Protein AF-A0A5N5FNL1-F1 (afdb_monomer_lite)

Secondary structure (DSSP, 8-state):
--------------------------------------------SSSHHHHTTTTTSS--PPPPPPP---PPP-------S--TTTT-EEEEEEEETTEEEEEESS-PPPTTEEEEETT-SS--EEEEEEEEETTEEEEEESS--TT--TT-EEEEEEEE-EEE-SGGGTT-EE-TTS-B-SSS-----S-EEES--PPPPTTTB-----EE--S-HHHHHHSPEETT-EEEEEE-TTSSHHHHHHHHHHHHHHHT---EEEEEES--HHHHHHHHHHHHHTTSS--GGGGGG--EEEEEE-TTS-HHHHTTHHHHHHHHHHHHHHTS--EEEEEEETHHHHHHHHHHHHHHTTPPP-GGG--TTHHHHHHHHHTTSS-BTTBEEEEEEEE--GGG-TTSHHHHHHHHH-SEEEEE-HHHHHTT-SS-B-TTT-EETT-SHHHHHHHHHHHHHHHHHHHHHHHHHHHHHHHH-STTS-HHHHHHHHHHHHHHHHT----GGGHHHH-SPP----HHHHHHHHHHHHTTTTTTS-GGGGSS-SSHHHHHHHHHHHHHH--PPPP----------------S--SSTTSS-STT---EEEEEEEEEEEETTEEEEEEE-TT-HHHHTT--STT-EEEEE-TT-S--EEEE--S-HHHHHHH-EEEEEEEP-TTSHHHHHTT--TT-EEEEPPPBS----GGGS-STTT--EEEEEEEGGGHHHHHHHHHTT-SGGGSSEEEEEEEESSGGG-TTGGGHHHHHHTTEEEEEEESS--TT--SEES-HHHHHHHH---S-STTEEEEEES-HHHHHHHHHHHHHTT--GGGEEE--

Organism: NCBI:txid2448454

Foldseek 3Di:
DDDDDDDDDDDDDDDDDDDDDDDDDDDDDYDDDDDDDDDDDDDPPPPPVVVVVVPPVPDDDDDDDDDDDDDDDDDDADDPPDLFAAFFKWWFADDDWQKTKTATPDGQGDALFWKFFPPDPDGKIWGFHAADDPRITITGIFFGCPPPDTGTIIGGNSHHLKADADLLLFLFEAFLSHATPPPPDGSDDPDIDHLADFFDDPQFFDPDWAFDAQLALLCLQQWTFTQLAEEEEEDDPPLCPLVSVVLSLVRCCVPFVAAEEEQAQAAAPVVVVVSSVLCPVLVLADDDPCRSVHRYGYYYDYNVTALRRSLRSLSVSLVNQVCCCPPVLERYEYEAVAQVSNQVSQLVVQVSVVADADPPSGHPCLLVSSCRSLSNRHDTPRYHYYYYHYYDDPVVDCPPPNNVSVVVRGQWYWYADPVQVVVVAPSRTDSQPTYGVCLDCVRVNDLSNVLSVLLNVLLVLLVVCVVVCVPPNDVPDDPVSNLSNLLNLLSSQLSGEAGCSCCVVPVDHGGREDSVQSSVQSVCSSVCVCVVAHSVLNHHDHGDVSSVVSSVVVCVVDPDDDDDDDDDDDDDDDDDDDDDDDDRPDPPDDVPFPWDKWFWQDWADQFVQKIKTKTAQPVPLVQLQLQDAQFWWWWKAAPPDDDTDIWTFLAASVCSNVGVMTITIQGQDPPDRSVVSNVDGGGGIMIITRIDDPQWPLVLLPDQVLQLAEEEEEEQRQCSSVNNVLNNCSPLVVHNYAEYEYEDQEPRRDGPPVCPVVSVVSNYHYAYEHAHYDPPDPGHYRDSLVSCVVVPPDPDQDSHAYEYTYDPVSLVSNLVVSVVVPHDPSRYIYHD

Sequence (832 aa):
MASRRLLSSLARSSVRRAPSKSPISSPNPRVASPSPSSRSASPYGYLLNRVAQYATAAAAEPQTVSASPKSKDSGKGKITDEFTGKGSIGQVCQVIGAVVDVRFEEGLPPILTALEVLDNSIRLVLEVAQHLGESMVRTIAMDGTEGLVRGQRVLNTGSPITVPVGRATLGRIMNVIGEPIDHRGDISTDHFLPIHREAPAFVEQATEQQILVTGIKVVDLLAPYQRGGKIGLFGGAGVGKTVLIMELINNVAKAHGGFSVFAGVGERTREGNDLYREMIESGVIKLGEKQADSKCALVYGQMNEPPGARARVGLTGLTVAEHFRDAEGQDVLLFIDNIFRFTQANSEVSALLGRIPSAVGYQPTLATDLGGLQERITTTKKGSITSVQAIYVPADDLTDPAPATTFAHLDATTVLSRQISELGIYPAVDPLDSTSRMLSPHILGEEHYNTARGVQKVLQNYKNLQDIIAILGMDELSEDDKLTVARARKIQRFLSQPFHVAEVFTGAPGKYVELKESITSFQGVLDGKYDDLPEQSFYMVGGIEEVIAKAEKISKDSPLHPMSILRRLNPHHLKLRRHRFASVAAAVRQDTALWTPAPLSEIEPAAESLFHVRVDLSDAPDLASSHTRAGQYLQLRVPDESKPSFLAIASPPSLADAKGVFEFLVKSVAGSTAELLCRLKRGDVVELSQVMGKGFDIDRIEPPENHPAVLIFATGSGISPIRSLIESGFSADKRSAVKLFYGARNLDRMAYQDRFKDWESSGVEIVPVLSQPHGGWTGQSGYVQAAFSRAKQIYNPLSTAAVLCGQKQMTEEVTSILVADGVSTENILKNF

pLDDT: mean 81.95, std 21.39, range [24.42, 97.81]

InterPro domains:
  IPR000194 ATPase, F1/V1/A1 complex, alpha/beta subunit, nucleotide-binding domain [PF00006] (215-436)
  IPR001433 Oxidoreductase FAD/NAD(P)-binding [PF00175] (714-814)
  IPR003593 AAA+ ATPase domain [SM00382] (227-499)
  IPR004100 ATPase, F1/V1/A1 complex, alpha/beta subunit, N-terminal domain [PF02874] (92-158)
  IPR005722 ATP synthase, F1 complex, beta subunit [MF_01347] (87-554)
  IPR005722 ATP synthase, F1 complex, beta subunit [TIGR01039] (89-553)
  IPR017927 FAD-binding domain, ferredoxin reductase-type [PS51384] (593-698)
  IPR017938 Riboflavin synthase-like beta-barrel [SSF63380] (592-696)
  IPR020003 ATPase, alpha/beta subunit, nucleotide-binding domain, active site [PS00152] (427-436)
  IPR020971 ATP synthase, F1 beta subunit [PF11421] (1-50)
  IPR024034 ATPase, F1/V1 complex, beta/alpha subunit, C-terminal [G3DSA:1.10.1140.10] (439-559)
  IPR027417 P-loop containing nucleoside triphosphate hydrolase [G3DSA:3.40.50.300] (161-438)
  IPR027417 P-loop containing nucleoside triphosphate hydrolase [SSF52540] (162-442)
  IPR036121 ATPase, F1/V1/A1 complex, alpha/beta subunit, N-terminal domain superfamily [SSF50615] (86-160)
  IPR039261 Ferredoxin-NADP reductase (FNR), nucleotide-binding domain [G3DSA:3.40.50.80] (705-832)
  IPR039261 Ferredoxin-NADP reductase (FNR), nucleotide-binding domain [SSF52343] (704-829)
  IPR042079 ATP synthase, F1 beta subunit superfamily [G3DSA:1.10.10.910] (1-54)
  IPR050053 ATPase alpha/beta chains [PTHR15184] (72-555)
  IPR055190 ATP synthase A/B type, C-terminal domain [PF22919] (444-517)

Radius of gyration: 35.22 Å; chains: 1; bounding box: 89×106×109 Å

Structure (mmCIF, N/CA/C/O backbone):
data_AF-A0A5N5FNL1-F1
#
_entry.id   AF-A0A5N5FNL1-F1
#
loop_
_atom_site.group_PDB
_atom_site.id
_atom_site.type_symbol
_atom_site.label_atom_id
_atom_site.label_alt_id
_atom_site.label_comp_id
_atom_site.label_asym_id
_atom_site.label_entity_id
_atom_site.label_seq_id
_atom_site.pdbx_PDB_ins_code
_atom_site.Cartn_x
_atom_site.Cartn_y
_atom_site.Cartn_z
_atom_site.occupancy
_atom_site.B_iso_or_equiv
_atom_site.auth_seq_id
_atom_site.auth_comp_id
_atom_site.auth_asym_id
_atom_site.auth_atom_id
_atom_site.pdbx_PDB_model_num
ATOM 1 N N . MET A 1 1 ? 57.222 23.344 -13.240 1.00 31.81 1 MET A N 1
ATOM 2 C CA . MET A 1 1 ? 58.010 23.467 -11.991 1.00 31.81 1 MET A CA 1
ATOM 3 C C . MET A 1 1 ? 57.072 23.832 -10.845 1.00 31.81 1 MET A C 1
ATOM 5 O O . MET A 1 1 ? 56.103 24.518 -11.114 1.00 31.81 1 MET A O 1
ATOM 9 N N . ALA A 1 2 ? 57.377 23.338 -9.639 1.00 29.66 2 ALA A N 1
ATOM 10 C CA . ALA A 1 2 ? 57.058 23.825 -8.282 1.00 29.66 2 ALA A CA 1
ATOM 11 C C . ALA A 1 2 ? 55.826 24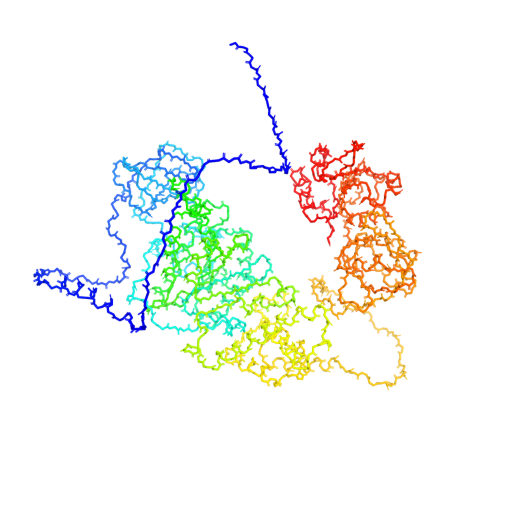.722 -7.950 1.00 29.66 2 ALA A C 1
ATOM 13 O O . ALA A 1 2 ? 55.565 25.727 -8.597 1.00 29.66 2 ALA A O 1
ATOM 14 N N . SER A 1 3 ? 55.258 24.436 -6.761 1.00 30.41 3 SER A N 1
ATOM 15 C CA . SER A 1 3 ? 54.490 25.332 -5.854 1.00 30.41 3 SER A CA 1
ATOM 16 C C . SER A 1 3 ? 53.026 25.636 -6.233 1.00 30.41 3 SER A C 1
ATOM 18 O O . SER A 1 3 ? 52.771 26.314 -7.214 1.00 30.41 3 SER A O 1
ATOM 20 N N . ARG A 1 4 ? 51.972 25.137 -5.555 1.00 32.16 4 ARG A N 1
ATOM 21 C CA . ARG A 1 4 ? 51.576 25.162 -4.113 1.00 32.16 4 ARG A CA 1
ATOM 22 C C . ARG A 1 4 ? 51.498 26.562 -3.468 1.00 32.16 4 ARG A C 1
ATOM 24 O O . ARG A 1 4 ? 52.496 27.018 -2.919 1.00 32.16 4 ARG A O 1
ATOM 31 N N . ARG A 1 5 ? 50.281 27.121 -3.359 1.00 31.22 5 ARG A N 1
ATOM 32 C CA . ARG A 1 5 ? 49.487 27.370 -2.115 1.00 31.22 5 ARG A CA 1
ATOM 33 C C . ARG A 1 5 ? 48.176 28.105 -2.504 1.00 31.22 5 ARG A C 1
ATOM 35 O O . ARG A 1 5 ? 48.237 28.909 -3.419 1.00 31.22 5 ARG A O 1
ATOM 42 N N . LEU A 1 6 ? 46.950 27.792 -2.052 1.00 30.23 6 LEU A N 1
ATOM 43 C CA . LEU A 1 6 ? 46.326 27.464 -0.744 1.00 30.23 6 LEU A CA 1
ATOM 44 C C . LEU A 1 6 ? 45.852 28.680 0.086 1.00 30.23 6 LEU A C 1
ATOM 46 O O . LEU A 1 6 ? 46.656 29.559 0.372 1.00 30.23 6 LEU A O 1
ATOM 50 N N . LEU A 1 7 ? 44.603 28.559 0.585 1.00 27.98 7 LEU A N 1
ATOM 51 C CA . LEU A 1 7 ? 43.940 29.265 1.711 1.00 27.98 7 LEU A CA 1
ATOM 52 C C . LEU A 1 7 ? 43.372 30.688 1.464 1.00 27.98 7 LEU A C 1
ATOM 54 O O . LEU A 1 7 ? 43.916 31.424 0.655 1.00 27.98 7 LEU A O 1
ATOM 58 N N . SER A 1 8 ? 42.342 31.180 2.183 1.00 27.30 8 SER A N 1
ATOM 59 C CA . SER A 1 8 ? 41.118 30.564 2.767 1.00 27.30 8 SER A CA 1
ATOM 60 C C . SER A 1 8 ? 40.206 31.633 3.425 1.00 27.30 8 SER A C 1
ATOM 62 O O . SER A 1 8 ? 40.686 32.673 3.853 1.00 27.30 8 SER A O 1
ATOM 64 N N . SER A 1 9 ? 38.930 31.272 3.649 1.00 27.02 9 SER A N 1
ATOM 65 C CA . SER A 1 9 ? 38.147 31.499 4.895 1.00 27.02 9 SER A CA 1
ATOM 66 C C . SER A 1 9 ? 37.687 32.898 5.382 1.00 27.02 9 SER A C 1
ATOM 68 O O . SER A 1 9 ? 38.501 33.763 5.675 1.00 27.02 9 SER A O 1
ATOM 70 N N . LEU A 1 10 ? 36.385 32.939 5.737 1.00 26.50 10 LEU A N 1
ATOM 71 C CA . LEU A 1 10 ? 35.721 33.681 6.842 1.00 26.50 10 LEU A CA 1
ATOM 72 C C . LEU A 1 10 ? 35.588 35.222 6.708 1.00 26.50 10 LEU A C 1
ATOM 74 O O . LEU A 1 10 ? 36.573 35.943 6.694 1.00 26.50 10 LEU A O 1
ATOM 78 N N . ALA A 1 11 ? 34.394 35.804 6.517 1.00 26.52 11 ALA A N 1
ATOM 79 C CA . ALA A 1 11 ? 33.174 35.842 7.357 1.00 26.52 11 ALA A CA 1
ATOM 80 C C . ALA A 1 11 ? 33.164 36.948 8.433 1.00 26.52 11 ALA A C 1
ATOM 82 O O . ALA A 1 11 ? 34.062 37.001 9.270 1.00 26.52 11 ALA A O 1
ATOM 83 N N . ARG A 1 12 ? 32.066 37.727 8.491 1.00 25.58 12 ARG A N 1
ATOM 84 C CA . ARG A 1 12 ? 31.380 38.123 9.742 1.00 25.58 12 ARG A CA 1
ATOM 85 C C . ARG A 1 12 ? 30.027 38.800 9.505 1.00 25.58 12 ARG A C 1
ATOM 87 O O . ARG A 1 12 ? 29.862 39.635 8.625 1.00 25.58 12 ARG A O 1
ATOM 94 N N . SER A 1 13 ? 29.081 38.431 10.356 1.00 28.72 13 SER A N 1
ATOM 95 C CA . SER A 1 13 ? 27.809 39.104 10.614 1.00 28.72 13 SER A CA 1
ATOM 96 C C . SER A 1 13 ? 27.992 40.350 11.500 1.00 28.72 13 SER A C 1
ATOM 98 O O . SER A 1 13 ? 29.008 40.462 12.184 1.00 28.72 13 SER A O 1
ATOM 100 N N . SER A 1 14 ? 26.972 41.228 11.563 1.00 28.53 14 SER A N 1
ATOM 101 C CA . SER A 1 14 ? 26.251 41.630 12.805 1.00 28.53 14 SER A CA 1
ATOM 102 C C . SER A 1 14 ? 25.811 43.118 12.932 1.00 28.53 14 SER A C 1
ATOM 104 O O . SER A 1 14 ? 26.607 44.038 12.840 1.00 28.53 14 SER A O 1
ATOM 106 N N . VAL A 1 15 ? 24.512 43.295 13.246 1.00 29.36 15 VAL A N 1
ATOM 107 C CA . VAL A 1 15 ? 23.925 44.156 14.317 1.00 29.36 15 VAL A CA 1
ATOM 108 C C . VAL A 1 15 ? 23.889 45.716 14.231 1.00 29.36 15 VAL A C 1
ATOM 110 O O . VAL A 1 15 ? 24.848 46.404 14.539 1.00 29.36 15 VAL A O 1
ATOM 113 N N . ARG A 1 16 ? 22.646 46.218 14.028 1.00 27.47 16 ARG A N 1
ATOM 114 C CA . ARG A 1 16 ? 21.877 47.350 14.655 1.00 27.47 16 ARG A CA 1
ATOM 115 C C . ARG A 1 16 ? 22.408 48.809 14.788 1.00 27.47 16 ARG A C 1
ATOM 117 O O . ARG A 1 16 ? 23.444 49.055 15.384 1.00 27.47 16 ARG A O 1
ATOM 124 N N . ARG A 1 17 ? 21.444 49.744 14.565 1.00 25.88 17 ARG A N 1
ATOM 125 C CA . ARG A 1 17 ? 21.394 51.210 14.886 1.00 25.88 17 ARG A CA 1
ATOM 126 C C . ARG A 1 17 ? 22.369 52.071 14.041 1.00 25.88 17 ARG A C 1
ATOM 128 O O . ARG A 1 17 ? 23.406 51.573 13.649 1.00 25.88 17 ARG A O 1
ATOM 135 N N . ALA A 1 18 ? 22.112 53.337 13.674 1.00 28.27 18 ALA A N 1
ATOM 136 C CA . ALA A 1 18 ? 21.083 54.338 14.032 1.00 28.27 18 ALA A CA 1
ATOM 137 C C . ALA A 1 18 ? 20.765 55.278 12.808 1.00 28.27 18 ALA A C 1
ATOM 139 O O . ALA A 1 18 ? 21.264 54.995 11.722 1.00 28.27 18 ALA A O 1
ATOM 140 N N . PRO A 1 19 ? 19.943 56.354 12.920 1.00 50.09 19 PRO A N 1
ATOM 141 C CA . PRO A 1 19 ? 19.452 57.144 11.770 1.00 50.09 19 PRO A CA 1
ATOM 142 C C . PRO A 1 19 ? 20.104 58.535 11.584 1.00 50.09 19 PRO A C 1
ATOM 144 O O . PRO A 1 19 ? 20.555 59.134 12.558 1.00 50.09 19 PRO A O 1
ATOM 147 N N . SER A 1 20 ? 19.990 59.131 10.385 1.00 24.42 20 SER A N 1
ATOM 148 C CA . SER A 1 20 ? 19.970 60.601 10.202 1.00 24.42 20 SER A CA 1
ATOM 149 C C . SER A 1 20 ? 19.385 61.065 8.850 1.00 24.42 20 SER A C 1
ATOM 151 O O . SER A 1 20 ? 19.406 60.353 7.850 1.00 24.42 20 SER A O 1
ATOM 153 N N . LYS A 1 21 ? 18.826 62.285 8.857 1.00 26.80 21 LYS A N 1
ATOM 154 C CA . LYS A 1 21 ? 18.366 63.100 7.706 1.00 26.80 21 LYS A CA 1
ATOM 155 C C . LYS A 1 21 ? 19.374 64.274 7.538 1.00 26.80 21 LYS A C 1
ATOM 157 O O . LYS A 1 21 ? 20.243 64.394 8.396 1.00 26.80 21 LYS A O 1
ATOM 162 N N . SER A 1 22 ? 19.376 65.225 6.593 1.00 28.95 22 SER A N 1
ATOM 163 C CA . SER A 1 22 ? 18.557 65.729 5.448 1.00 28.95 22 SER A CA 1
ATOM 164 C C . SER A 1 22 ? 19.382 66.907 4.825 1.00 28.95 22 SER A C 1
ATOM 166 O O . SER A 1 22 ? 20.493 67.118 5.316 1.00 28.95 22 SER A O 1
ATOM 168 N N . PRO A 1 23 ? 18.894 67.802 3.925 1.00 52.53 23 PRO A N 1
ATOM 169 C CA . PRO A 1 23 ? 17.819 67.781 2.903 1.00 52.53 23 PRO A CA 1
ATOM 170 C C . PRO A 1 23 ? 18.332 68.215 1.492 1.00 52.53 23 PRO A C 1
ATOM 172 O O . PRO A 1 23 ? 19.515 68.496 1.332 1.00 52.53 23 PRO A O 1
ATOM 175 N N . ILE A 1 24 ? 17.481 68.259 0.446 1.00 29.22 24 ILE A N 1
ATOM 176 C CA . ILE A 1 24 ? 16.951 69.452 -0.306 1.00 29.22 24 ILE A CA 1
ATOM 177 C C . ILE A 1 24 ? 16.561 68.904 -1.724 1.00 29.22 24 ILE A C 1
ATOM 179 O O . ILE A 1 24 ? 17.215 67.960 -2.153 1.00 29.22 24 ILE A O 1
ATOM 183 N N . SER A 1 25 ? 15.541 69.321 -2.504 1.00 25.91 25 SER A N 1
ATOM 184 C CA . SER A 1 25 ? 14.562 70.436 -2.470 1.00 25.91 25 SER A CA 1
ATOM 185 C C . SER A 1 25 ? 13.132 70.072 -2.984 1.00 25.91 25 SER A C 1
ATOM 187 O O . SER A 1 25 ? 12.843 68.985 -3.469 1.00 25.91 25 SER A O 1
ATOM 189 N N . SER A 1 26 ? 12.252 71.065 -2.822 1.00 31.55 26 SER A N 1
ATOM 190 C CA . SER A 1 26 ? 10.897 71.415 -3.322 1.00 31.55 26 SER A CA 1
ATOM 191 C C . SER A 1 26 ? 10.619 71.475 -4.854 1.00 31.55 26 SER A C 1
ATOM 193 O O . SER A 1 26 ? 11.590 71.553 -5.604 1.00 31.55 26 SER A O 1
ATOM 195 N N . PRO A 1 27 ? 9.371 71.788 -5.320 1.00 48.88 27 PRO A N 1
ATOM 196 C CA . PRO A 1 27 ? 8.022 71.412 -4.821 1.00 48.88 27 PRO A CA 1
ATOM 197 C C . PRO A 1 27 ? 6.946 71.111 -5.924 1.00 48.88 27 PRO A C 1
ATOM 199 O O . PRO A 1 27 ? 7.148 71.353 -7.107 1.00 48.88 27 PRO A O 1
ATOM 202 N N . ASN A 1 28 ? 5.743 70.686 -5.496 1.00 32.97 28 ASN A N 1
ATOM 203 C CA . ASN A 1 28 ? 4.479 70.577 -6.275 1.00 32.97 28 ASN A CA 1
ATOM 204 C C . ASN A 1 28 ? 3.468 71.690 -5.872 1.00 32.97 28 ASN A C 1
ATOM 206 O O . ASN A 1 28 ? 3.689 72.313 -4.828 1.00 32.97 28 ASN A O 1
ATOM 210 N N . PRO A 1 29 ? 2.326 71.899 -6.584 1.00 46.50 29 PRO A N 1
ATOM 211 C CA . PRO A 1 29 ? 1.012 71.774 -5.892 1.00 46.50 29 PRO A CA 1
ATOM 212 C C . PRO A 1 29 ? -0.279 71.428 -6.715 1.00 46.50 29 PRO A C 1
ATOM 214 O O . PRO A 1 29 ? -0.545 72.058 -7.727 1.00 46.50 29 PRO A O 1
ATOM 217 N N . ARG A 1 30 ? -1.153 70.579 -6.109 1.00 29.25 30 ARG A N 1
ATOM 218 C CA . ARG A 1 30 ? -2.663 70.602 -5.993 1.00 29.25 30 ARG A CA 1
ATOM 219 C C . ARG A 1 30 ? -3.577 70.533 -7.268 1.00 29.25 30 ARG A C 1
ATOM 221 O O . ARG A 1 30 ? -3.212 71.104 -8.276 1.00 29.25 30 ARG A O 1
ATOM 228 N N . VAL A 1 31 ? -4.752 69.854 -7.392 1.00 29.97 31 VAL A N 1
ATOM 229 C CA . VAL A 1 31 ? -5.889 69.327 -6.540 1.00 29.97 31 VAL A CA 1
ATOM 230 C C . VAL A 1 31 ? -7.146 70.250 -6.515 1.00 29.97 31 VAL A C 1
ATOM 232 O O . VAL A 1 31 ? -6.966 71.408 -6.161 1.00 29.97 31 VAL A O 1
ATOM 235 N N . ALA A 1 32 ? -8.426 69.847 -6.750 1.00 29.14 32 ALA A N 1
ATOM 236 C CA . ALA A 1 32 ? -9.083 68.636 -7.341 1.00 29.14 32 ALA A CA 1
ATOM 237 C C . ALA A 1 32 ? -10.652 68.776 -7.500 1.00 29.14 32 ALA A C 1
ATOM 239 O O . ALA A 1 32 ? -11.236 69.664 -6.883 1.00 29.14 32 ALA A O 1
ATOM 240 N N . SER A 1 33 ? -11.329 67.801 -8.164 1.00 31.30 33 SER A N 1
ATOM 241 C CA . SER A 1 33 ? -12.796 67.431 -8.103 1.00 31.30 33 SER A CA 1
ATOM 242 C C . SER A 1 33 ? -13.817 68.226 -8.987 1.00 31.30 33 SER A C 1
ATOM 244 O O . SER A 1 33 ? -13.411 69.292 -9.449 1.00 31.30 33 SER A O 1
ATOM 246 N N . PRO A 1 34 ? -15.067 67.746 -9.319 1.00 40.81 34 PRO A N 1
ATOM 247 C CA . PRO A 1 34 ? -16.054 66.985 -8.499 1.00 40.81 34 PRO A CA 1
ATOM 248 C C . PRO A 1 34 ? -16.767 65.739 -9.143 1.00 40.81 34 PRO A C 1
ATOM 250 O O . PRO A 1 34 ? -16.425 65.298 -10.236 1.00 40.81 34 PRO A O 1
ATOM 253 N N . SER A 1 35 ? -17.752 65.160 -8.424 1.00 29.48 35 SER A N 1
ATOM 254 C CA . SER A 1 35 ? -18.661 64.008 -8.735 1.00 29.48 35 SER A CA 1
ATOM 255 C C . SER A 1 35 ? -20.160 64.473 -8.733 1.00 29.48 35 SER A C 1
ATOM 257 O O . SER A 1 35 ? -20.310 65.697 -8.778 1.00 29.48 35 SER A O 1
ATOM 259 N N . PRO A 1 36 ? -21.282 63.675 -8.651 1.00 48.91 36 PRO A N 1
ATOM 260 C CA . PRO A 1 36 ? -21.523 62.201 -8.551 1.00 48.91 36 PRO A CA 1
ATOM 261 C C . PRO A 1 36 ? -22.749 61.605 -9.347 1.00 48.91 36 PRO A C 1
ATOM 263 O O . PRO A 1 36 ? -23.514 62.350 -9.950 1.00 48.91 36 PRO A O 1
ATOM 266 N N . SER A 1 37 ? -23.007 60.272 -9.286 1.00 25.91 37 SER A N 1
ATOM 267 C CA . SER A 1 37 ? -24.333 59.607 -9.004 1.00 25.91 37 SER A CA 1
ATOM 268 C C . SER A 1 37 ? -24.484 58.115 -9.460 1.00 25.91 37 SER A C 1
ATOM 270 O O . SER A 1 37 ? -23.619 57.541 -10.106 1.00 25.91 37 SER A O 1
ATOM 272 N N . SER A 1 38 ? -25.563 57.469 -8.995 1.00 27.11 38 SER A N 1
ATOM 273 C CA . SER A 1 38 ? -25.894 56.044 -8.717 1.00 27.11 38 SER A CA 1
ATOM 274 C C . SER A 1 38 ? -26.101 54.951 -9.813 1.00 27.11 38 SER A C 1
ATOM 276 O O . SER A 1 38 ? -26.851 55.152 -10.756 1.00 27.11 38 SER A O 1
ATOM 278 N N . ARG A 1 39 ? -25.665 53.716 -9.456 1.00 26.11 39 ARG A N 1
ATOM 279 C CA . ARG A 1 39 ? -26.304 52.353 -9.537 1.00 26.11 39 ARG A CA 1
ATOM 280 C C . ARG A 1 39 ? -26.639 51.606 -10.873 1.00 26.11 39 ARG A C 1
ATOM 282 O O . ARG A 1 39 ? -27.579 51.938 -11.576 1.00 26.11 39 ARG A O 1
ATOM 289 N N . SER A 1 40 ? -26.000 50.420 -10.989 1.00 27.81 40 SER A N 1
ATOM 290 C CA . SER A 1 40 ? -26.475 49.067 -11.429 1.00 27.81 40 SER A CA 1
ATOM 291 C C . SER A 1 40 ? -26.904 48.727 -12.878 1.00 27.81 40 SER A C 1
ATOM 293 O O . SER A 1 40 ? -27.940 49.210 -13.316 1.00 27.81 40 SER A O 1
ATOM 295 N N . ALA A 1 41 ? -26.252 47.711 -13.496 1.00 26.75 41 ALA A N 1
ATOM 296 C CA . ALA A 1 41 ? -26.880 46.434 -13.946 1.00 26.75 41 ALA A CA 1
ATOM 297 C C . ALA A 1 41 ? -25.913 45.392 -14.605 1.00 26.75 41 ALA A C 1
ATOM 299 O O . ALA A 1 41 ? -25.152 45.729 -15.500 1.00 26.75 41 ALA A O 1
ATOM 300 N N . SER A 1 42 ? -26.032 44.121 -14.175 1.00 29.17 42 SER A N 1
ATOM 301 C CA . SER A 1 42 ? -25.845 42.803 -14.858 1.00 29.17 42 SER A CA 1
ATOM 302 C C . SER A 1 42 ? -24.767 42.529 -15.954 1.00 29.17 42 SER A C 1
ATOM 304 O O . SER A 1 42 ? -24.801 43.138 -17.023 1.00 29.17 42 SER A O 1
ATOM 306 N N . PRO A 1 43 ? -23.931 41.467 -15.815 1.00 35.47 43 PRO A N 1
ATOM 307 C CA . PRO A 1 43 ? -22.991 40.993 -16.841 1.00 35.47 43 PRO A CA 1
ATOM 308 C C . PRO A 1 43 ? -23.536 39.847 -17.736 1.00 35.47 43 PRO A C 1
ATOM 310 O O . PRO A 1 43 ? -22.873 38.828 -17.909 1.00 35.47 43 PRO A O 1
ATOM 313 N N . TYR A 1 44 ? -24.721 39.990 -18.343 1.00 35.94 44 TYR A N 1
ATOM 314 C CA . TYR A 1 44 ? -25.278 38.961 -19.256 1.00 35.94 44 TYR A CA 1
ATOM 315 C C . TYR A 1 44 ? -24.890 39.127 -20.745 1.00 35.94 44 TYR A C 1
ATOM 317 O O . TYR A 1 44 ? -25.136 38.238 -21.556 1.00 35.94 44 TYR A O 1
ATOM 325 N N . GLY A 1 45 ? -24.266 40.250 -21.126 1.00 37.19 45 GLY A N 1
ATOM 326 C CA . GLY A 1 45 ? -23.992 40.589 -22.533 1.00 37.19 45 GLY A CA 1
ATOM 327 C C . GLY A 1 45 ? -22.742 39.959 -23.168 1.00 37.19 45 GLY A C 1
ATOM 328 O O . GLY A 1 45 ? -22.590 40.021 -24.384 1.00 37.19 45 GLY A O 1
ATOM 329 N N . TYR A 1 46 ? -21.836 39.362 -22.385 1.00 37.50 46 TYR A N 1
ATOM 330 C CA . TYR A 1 46 ? -20.505 38.957 -22.878 1.00 37.50 46 TYR A CA 1
ATOM 331 C C . TYR A 1 46 ? -20.396 37.513 -23.402 1.00 37.50 46 TYR A C 1
ATOM 333 O O . TYR A 1 46 ? -19.397 37.176 -24.035 1.00 37.50 46 TYR A O 1
ATOM 341 N N . LEU A 1 47 ? -21.404 36.661 -23.179 1.00 34.94 47 LEU A N 1
ATOM 342 C CA . LEU A 1 47 ? -21.358 35.239 -23.564 1.00 34.94 47 LEU A CA 1
ATOM 343 C C . LEU A 1 47 ? -21.928 34.935 -24.962 1.00 34.94 47 LEU A C 1
ATOM 345 O O . LEU A 1 47 ? -21.514 33.960 -25.587 1.00 34.94 47 LEU A O 1
ATOM 349 N N . LEU A 1 48 ? -22.823 35.772 -25.495 1.00 38.03 48 LEU A N 1
ATOM 350 C CA . LEU A 1 48 ? -23.513 35.489 -26.765 1.00 38.03 48 LEU A CA 1
ATOM 351 C C . LEU A 1 48 ? -22.630 35.676 -28.014 1.00 38.03 48 LEU A C 1
ATOM 353 O O . LEU A 1 48 ? -22.776 34.933 -28.982 1.00 38.03 48 LEU A O 1
ATOM 357 N N . ASN A 1 49 ? -21.652 36.588 -27.983 1.00 35.62 49 ASN A N 1
ATOM 358 C CA . ASN A 1 49 ? -20.823 36.904 -29.158 1.00 35.62 49 ASN A CA 1
ATOM 359 C C . ASN A 1 49 ? -19.703 35.890 -29.476 1.00 35.62 49 ASN A C 1
ATOM 361 O O . ASN A 1 49 ? -19.035 36.049 -30.495 1.00 35.62 49 ASN A O 1
ATOM 365 N N . ARG A 1 50 ? -19.492 34.840 -28.664 1.00 38.03 50 ARG A N 1
ATOM 366 C CA . ARG A 1 50 ? -18.546 33.748 -28.996 1.00 38.03 50 ARG A CA 1
ATOM 367 C C . ARG A 1 50 ? -19.197 32.498 -29.587 1.00 38.03 50 ARG A C 1
ATOM 369 O O . ARG A 1 50 ? -18.518 31.756 -30.289 1.00 38.03 50 ARG A O 1
ATOM 376 N N . VAL A 1 51 ? -20.492 32.274 -29.362 1.00 38.97 51 VAL A N 1
ATOM 377 C CA . VAL A 1 51 ? -21.192 31.079 -29.876 1.00 38.97 51 VAL A CA 1
ATOM 378 C C . VAL A 1 51 ? -21.413 31.171 -31.394 1.00 38.97 51 VAL A C 1
ATOM 380 O O . VAL A 1 51 ? -21.303 30.173 -32.100 1.00 38.97 51 VAL A O 1
ATOM 383 N N . ALA A 1 52 ? -21.621 32.382 -31.922 1.00 32.59 52 ALA A N 1
ATOM 384 C CA . ALA A 1 52 ? -21.875 32.613 -33.346 1.00 32.59 52 ALA A CA 1
ATOM 385 C C . ALA A 1 52 ? -20.679 32.320 -34.282 1.00 32.59 52 ALA A C 1
ATOM 387 O O . ALA A 1 52 ? -20.888 32.137 -35.477 1.00 32.59 52 ALA A O 1
ATOM 388 N N . GLN A 1 53 ? -19.441 32.262 -33.772 1.00 33.41 53 GLN A N 1
ATOM 389 C CA . GLN A 1 53 ? -18.239 32.045 -34.598 1.00 33.41 53 GLN A CA 1
ATOM 390 C C . GLN A 1 53 ? -17.808 30.574 -34.725 1.00 33.41 53 GLN A C 1
ATOM 392 O O . GLN A 1 53 ? -16.994 30.266 -35.588 1.00 33.41 53 GLN A O 1
ATOM 397 N N . TYR A 1 54 ? -18.366 29.661 -33.921 1.00 33.56 54 TYR A N 1
ATOM 398 C CA . TYR A 1 54 ? -18.104 28.217 -34.049 1.00 33.56 54 TYR A CA 1
ATOM 399 C C . TYR A 1 54 ? -19.130 27.479 -34.927 1.00 33.56 54 TYR A C 1
ATOM 401 O O . TYR A 1 54 ? -18.870 26.362 -35.364 1.00 33.56 54 TYR A O 1
ATOM 409 N N . ALA A 1 55 ? -20.280 28.095 -35.222 1.00 32.66 55 ALA A N 1
ATOM 410 C CA . ALA A 1 55 ? -21.381 27.449 -35.942 1.00 32.66 55 ALA A CA 1
ATOM 411 C C . ALA A 1 55 ? -21.244 27.448 -37.482 1.00 32.66 55 ALA A C 1
ATOM 413 O O . ALA A 1 55 ? -21.981 26.733 -38.154 1.00 32.66 55 ALA A O 1
ATOM 414 N N . THR A 1 56 ? -20.326 28.231 -38.060 1.00 30.06 56 THR A N 1
ATOM 415 C CA . THR A 1 56 ? -20.222 28.445 -39.522 1.00 30.06 56 THR A CA 1
ATOM 416 C C . THR A 1 56 ? -19.030 27.759 -40.198 1.00 30.06 56 THR A C 1
ATOM 418 O O . THR A 1 56 ? -18.856 27.904 -41.403 1.00 30.06 56 THR A O 1
ATOM 421 N N . ALA A 1 57 ? -18.242 26.964 -39.466 1.00 31.47 57 ALA A N 1
ATOM 422 C CA . ALA A 1 57 ? -17.165 26.139 -40.035 1.00 31.47 57 ALA A CA 1
ATOM 423 C C . ALA A 1 57 ? -17.607 24.703 -40.405 1.00 31.47 57 ALA A C 1
ATOM 425 O O . ALA A 1 57 ? -16.811 23.931 -40.931 1.00 31.47 57 ALA A O 1
ATOM 426 N N . ALA A 1 58 ? -18.864 24.334 -40.128 1.00 32.84 58 ALA A N 1
ATOM 427 C CA . ALA A 1 58 ? -19.380 22.963 -40.223 1.00 32.84 58 ALA A CA 1
ATOM 428 C C . ALA A 1 58 ? -20.365 22.744 -41.395 1.00 32.84 58 ALA A C 1
ATOM 430 O O . ALA A 1 58 ? -21.323 21.985 -41.268 1.00 32.84 58 ALA A O 1
ATOM 431 N N . ALA A 1 59 ? -20.151 23.420 -42.529 1.00 33.50 59 ALA A N 1
ATOM 432 C CA . ALA A 1 59 ? -20.985 23.281 -43.726 1.00 33.50 59 ALA A CA 1
ATOM 433 C C . ALA A 1 59 ? -20.137 23.274 -45.013 1.00 33.50 59 ALA A C 1
ATOM 435 O O . ALA A 1 59 ? -19.892 24.315 -45.620 1.00 33.50 59 ALA A O 1
ATOM 436 N N . ALA A 1 60 ? -19.710 22.081 -45.430 1.00 28.92 60 ALA A N 1
ATOM 437 C CA . ALA A 1 60 ? -19.182 21.797 -46.764 1.00 28.92 60 ALA A CA 1
ATOM 438 C C . ALA A 1 60 ? -19.699 20.421 -47.224 1.00 28.92 60 ALA A C 1
ATOM 440 O O . ALA A 1 60 ? -19.820 19.500 -46.415 1.00 28.92 60 ALA A O 1
ATOM 441 N N . GLU A 1 61 ? -20.060 20.307 -48.501 1.00 29.67 61 GLU A N 1
ATOM 442 C CA . GLU A 1 61 ? -20.797 19.163 -49.062 1.00 29.67 61 GLU A CA 1
ATOM 443 C C . GLU A 1 61 ? -19.933 17.898 -49.278 1.00 29.67 61 GLU A C 1
ATOM 445 O O . GLU A 1 61 ? -18.708 17.989 -49.404 1.00 29.67 61 GLU A O 1
ATOM 450 N N . PRO A 1 62 ? -20.544 16.693 -49.308 1.00 28.89 62 PRO A N 1
ATOM 451 C CA . PRO A 1 62 ? -19.808 15.431 -49.259 1.00 28.89 62 PRO A CA 1
ATOM 452 C C . PRO A 1 62 ? -19.202 15.020 -50.609 1.00 28.89 62 PRO A C 1
ATOM 454 O O . PRO A 1 62 ? -19.894 14.945 -51.625 1.00 28.89 62 PRO A O 1
ATOM 457 N N . GLN A 1 63 ? -17.925 14.626 -50.600 1.00 28.19 63 GLN A N 1
ATOM 458 C CA . GLN A 1 63 ? -17.320 13.901 -51.721 1.00 28.19 63 GLN A CA 1
ATOM 459 C C . GLN A 1 63 ? -17.668 12.405 -51.677 1.00 28.19 63 GLN A C 1
ATOM 461 O O . GLN A 1 63 ? -17.754 11.784 -50.618 1.00 28.19 63 GLN A O 1
ATOM 466 N N . THR A 1 64 ? -17.875 11.824 -52.858 1.00 25.53 64 THR A N 1
ATOM 467 C CA . THR A 1 64 ? -18.317 10.438 -53.056 1.00 25.53 64 THR A CA 1
ATOM 468 C C . THR A 1 64 ? -17.253 9.416 -52.656 1.00 25.53 64 THR A C 1
ATOM 470 O O . THR A 1 64 ? -16.167 9.392 -53.234 1.00 25.53 64 THR A O 1
ATOM 473 N N . VAL A 1 65 ? -17.595 8.515 -51.733 1.00 29.41 65 VAL A N 1
ATOM 474 C CA . VAL A 1 65 ? -16.725 7.409 -51.303 1.00 29.41 65 VAL A CA 1
ATOM 475 C C . VAL A 1 65 ? -16.863 6.224 -52.265 1.00 29.41 65 VAL A C 1
ATOM 477 O O . VAL A 1 65 ? -17.957 5.686 -52.441 1.00 29.41 65 VAL A O 1
ATOM 480 N N . SER A 1 66 ? -15.757 5.792 -52.872 1.00 26.89 66 SER A N 1
ATOM 481 C CA . SER A 1 66 ? -15.684 4.531 -53.618 1.00 26.89 66 SER A CA 1
ATOM 482 C C . SER A 1 66 ? -15.661 3.331 -52.661 1.00 26.89 66 SER A C 1
ATOM 484 O O . SER A 1 66 ? -15.054 3.370 -51.593 1.00 26.89 66 SER A O 1
ATOM 486 N N . ALA A 1 67 ? -16.361 2.254 -53.023 1.00 33.81 67 ALA A N 1
ATOM 487 C CA . ALA A 1 67 ? -16.550 1.110 -52.136 1.00 33.81 67 ALA A CA 1
ATOM 488 C C . ALA A 1 67 ? -15.304 0.208 -52.046 1.00 33.81 67 ALA A C 1
ATOM 490 O O . ALA A 1 67 ? -14.815 -0.285 -53.062 1.00 33.81 67 ALA A O 1
ATOM 491 N N . SER A 1 68 ? -14.880 -0.090 -50.815 1.00 27.09 68 SER A N 1
ATOM 492 C CA . SER A 1 68 ? -13.881 -1.118 -50.483 1.00 27.09 68 SER A CA 1
ATOM 493 C C . SER A 1 68 ? -14.553 -2.341 -49.832 1.00 27.09 68 SER A C 1
ATOM 495 O O . SER A 1 68 ? -15.614 -2.200 -49.215 1.00 27.09 68 SER A O 1
ATOM 497 N N . PRO A 1 69 ? -14.003 -3.562 -49.988 1.00 29.31 69 PRO A N 1
ATOM 498 C CA . PRO A 1 69 ? -14.723 -4.799 -49.688 1.00 29.31 69 PRO A CA 1
ATOM 499 C C . PRO A 1 69 ? -14.816 -5.118 -48.189 1.00 29.31 69 PRO A C 1
ATOM 501 O O . PRO A 1 69 ? -13.935 -4.793 -47.398 1.00 29.31 69 PRO A O 1
ATOM 504 N N . LYS A 1 70 ? -15.884 -5.832 -47.811 1.00 30.73 70 LYS A N 1
ATOM 505 C CA . LYS A 1 70 ? -16.138 -6.295 -46.438 1.00 30.73 70 LYS A CA 1
ATOM 506 C C . LYS A 1 70 ? -15.122 -7.364 -46.004 1.00 30.73 70 LYS A C 1
ATOM 508 O O . LYS A 1 70 ? -15.230 -8.510 -46.439 1.00 30.73 70 LYS A O 1
ATOM 513 N N . SER A 1 71 ? -14.224 -7.037 -45.078 1.00 27.41 71 SER A N 1
ATOM 514 C CA . SER A 1 71 ? -13.563 -8.025 -44.214 1.00 27.41 71 SER A CA 1
ATOM 515 C C . SER A 1 71 ? -14.391 -8.238 -42.939 1.00 27.41 71 SER A C 1
ATOM 517 O O . SER A 1 71 ? -15.028 -7.314 -42.433 1.00 27.41 71 SER A O 1
ATOM 519 N N . LYS A 1 72 ? -14.450 -9.480 -42.442 1.00 27.94 72 LYS A N 1
ATOM 520 C CA . LYS A 1 72 ? -15.148 -9.800 -41.187 1.00 27.94 72 LYS A CA 1
ATOM 521 C C . LYS A 1 72 ? -14.327 -9.279 -40.011 1.00 27.94 72 LYS A C 1
ATOM 523 O O . LYS A 1 72 ? -13.195 -9.717 -39.833 1.00 27.94 72 LYS A O 1
ATOM 528 N N . ASP A 1 73 ? -14.920 -8.394 -39.222 1.00 28.61 73 ASP A N 1
ATOM 529 C CA . ASP A 1 73 ? -14.300 -7.847 -38.020 1.00 28.61 73 ASP A CA 1
ATOM 530 C C . ASP A 1 73 ? -14.397 -8.852 -36.858 1.00 28.61 73 ASP A C 1
ATOM 532 O O . ASP A 1 73 ? -15.482 -9.338 -36.524 1.00 28.61 73 ASP A O 1
ATOM 536 N N . SER A 1 74 ? -13.255 -9.183 -36.258 1.00 28.95 74 SER A N 1
ATOM 537 C CA . SER A 1 74 ? -13.156 -9.893 -34.985 1.00 28.95 74 SER A CA 1
ATOM 538 C C . SER A 1 74 ? -12.225 -9.091 -34.081 1.00 28.95 74 SER A C 1
ATOM 540 O O . SER A 1 74 ? -11.012 -9.052 -34.280 1.00 28.95 74 SER A O 1
ATOM 542 N N . GLY A 1 75 ? -12.826 -8.403 -33.108 1.00 32.41 75 GLY A N 1
ATOM 543 C CA . GLY A 1 75 ? -12.193 -7.296 -32.395 1.00 32.41 75 GLY A CA 1
ATOM 544 C C . GLY A 1 75 ? -10.843 -7.635 -31.761 1.00 32.41 75 GLY A C 1
ATOM 545 O O . GLY A 1 75 ? -10.780 -8.223 -30.681 1.00 32.41 75 GLY A O 1
ATOM 546 N N . LYS A 1 76 ? -9.771 -7.165 -32.400 1.00 34.38 76 LYS A N 1
ATOM 547 C CA . LYS A 1 76 ? -8.474 -6.895 -31.776 1.00 34.38 76 LYS A CA 1
ATOM 548 C C . LYS A 1 76 ? -8.349 -5.383 -31.620 1.00 34.38 76 LYS A C 1
ATOM 550 O O . LYS A 1 76 ? -8.670 -4.645 -32.549 1.00 34.38 76 LYS A O 1
ATOM 555 N N . GLY A 1 77 ? -7.905 -4.921 -30.451 1.00 33.50 77 GLY A N 1
ATOM 556 C CA . GLY A 1 77 ? -7.646 -3.495 -30.233 1.00 33.50 77 GLY A CA 1
ATOM 557 C C . GLY A 1 77 ? -6.639 -2.977 -31.261 1.00 33.50 77 GLY A C 1
ATOM 558 O O . GLY A 1 77 ? -5.657 -3.664 -31.544 1.00 33.50 77 GLY A O 1
ATOM 559 N N . LYS A 1 78 ? -6.898 -1.798 -31.837 1.00 34.69 78 LYS A N 1
ATOM 560 C CA . LYS A 1 78 ? -6.052 -1.211 -32.884 1.00 34.69 78 LYS A CA 1
ATOM 561 C C . LYS A 1 78 ? -4.679 -0.842 -32.328 1.00 34.69 78 LYS A C 1
ATOM 563 O O . LYS A 1 78 ? -4.497 0.229 -31.760 1.00 34.69 78 LYS A O 1
ATOM 568 N N . ILE A 1 79 ? -3.723 -1.734 -32.536 1.00 44.25 79 ILE A N 1
ATOM 569 C CA . ILE A 1 79 ? -2.300 -1.419 -32.525 1.00 44.25 79 ILE A CA 1
ATOM 570 C C . ILE A 1 79 ? -1.989 -0.825 -33.907 1.00 44.25 79 ILE A C 1
ATOM 572 O O . ILE A 1 79 ? -2.516 -1.302 -34.908 1.00 44.25 79 ILE A O 1
ATOM 576 N N . THR A 1 80 ? -1.197 0.242 -33.980 1.00 41.25 80 THR A N 1
ATOM 577 C CA . THR A 1 80 ? -0.861 0.907 -35.251 1.00 41.25 80 THR A CA 1
ATOM 578 C C . THR A 1 80 ? -0.065 -0.031 -36.169 1.00 41.25 80 THR A C 1
ATOM 580 O O . THR A 1 80 ? 1.053 -0.409 -35.828 1.00 41.25 80 THR A O 1
ATOM 583 N N . ASP A 1 81 ? -0.636 -0.388 -37.324 1.00 36.19 81 ASP A N 1
ATOM 584 C CA . ASP A 1 81 ? -0.252 -1.536 -38.175 1.00 36.19 81 ASP A CA 1
ATOM 585 C C . ASP A 1 81 ? 1.104 -1.444 -38.932 1.00 36.19 81 ASP A C 1
ATOM 587 O O . ASP A 1 81 ? 1.357 -2.231 -39.842 1.00 36.19 81 ASP A O 1
ATOM 591 N N . GLU A 1 82 ? 2.019 -0.536 -38.572 1.00 44.69 82 GLU A N 1
ATOM 592 C CA . GLU A 1 82 ? 3.300 -0.338 -39.282 1.00 44.69 82 GLU A CA 1
ATOM 593 C C . GLU A 1 82 ? 4.540 -0.619 -38.410 1.00 44.69 82 GLU A C 1
ATOM 595 O O . GLU A 1 82 ? 5.383 0.243 -38.158 1.00 44.69 82 GLU A O 1
ATOM 600 N N . PHE A 1 83 ? 4.699 -1.881 -37.997 1.00 53.38 83 PHE A N 1
ATOM 601 C CA . PHE A 1 83 ? 5.942 -2.391 -37.397 1.00 53.38 83 PHE A CA 1
ATOM 602 C C . PHE A 1 83 ? 7.019 -2.659 -38.460 1.00 53.38 83 PHE A C 1
ATOM 604 O O . PHE A 1 83 ? 7.352 -3.804 -38.784 1.00 53.38 83 PHE A O 1
ATOM 611 N N . THR A 1 84 ? 7.571 -1.590 -39.030 1.00 54.34 84 THR A N 1
ATOM 612 C CA . THR A 1 84 ? 8.664 -1.689 -40.003 1.00 54.34 84 THR A CA 1
ATOM 613 C C . THR A 1 84 ? 9.959 -2.177 -39.333 1.00 54.34 84 THR A C 1
ATOM 615 O O . THR A 1 84 ? 10.383 -1.676 -38.295 1.00 54.34 84 THR A O 1
ATOM 618 N N . GLY A 1 85 ? 10.603 -3.190 -39.928 1.00 61.03 85 GLY A N 1
ATOM 619 C CA . GLY A 1 85 ? 11.938 -3.647 -39.517 1.00 61.03 85 GLY A CA 1
ATOM 620 C C . GLY A 1 85 ? 12.020 -4.824 -38.536 1.00 61.03 85 GLY A C 1
ATOM 621 O O . GLY A 1 85 ? 13.095 -5.040 -37.987 1.00 61.03 85 GLY A O 1
ATOM 622 N N . LYS A 1 86 ? 10.960 -5.614 -38.303 1.00 76.88 86 LYS A N 1
ATOM 623 C CA . LYS A 1 86 ? 11.069 -6.849 -37.493 1.00 76.88 86 LYS A CA 1
ATOM 624 C C . LYS A 1 86 ? 12.234 -7.734 -37.967 1.00 76.88 86 LYS A C 1
ATOM 626 O O . LYS A 1 86 ? 12.306 -8.078 -39.144 1.00 76.88 86 LYS A O 1
ATOM 631 N N . GLY A 1 87 ? 13.109 -8.137 -37.045 1.00 82.12 87 GLY A N 1
ATOM 632 C CA . GLY A 1 87 ? 14.313 -8.911 -37.352 1.00 82.12 87 GLY A CA 1
ATOM 633 C C . GLY A 1 87 ? 15.518 -8.081 -37.812 1.00 82.12 87 GLY A C 1
ATOM 634 O O . GLY A 1 87 ? 16.567 -8.669 -38.072 1.00 82.12 87 GLY A O 1
ATOM 635 N N . SER A 1 88 ? 15.415 -6.746 -37.889 1.00 88.50 88 SER A N 1
ATOM 636 C CA . SER A 1 88 ? 16.584 -5.883 -38.088 1.00 88.50 88 SER A CA 1
ATOM 637 C C . SER A 1 88 ? 17.562 -6.032 -36.919 1.00 88.50 88 SER A C 1
ATOM 639 O O . SER A 1 88 ? 17.164 -6.213 -35.763 1.00 88.50 88 SER A O 1
ATOM 641 N N . ILE A 1 89 ? 18.858 -5.987 -37.231 1.00 92.81 89 ILE A N 1
ATOM 642 C CA . ILE A 1 89 ? 19.934 -6.081 -36.243 1.00 92.81 89 ILE A CA 1
ATOM 643 C C . ILE A 1 89 ? 20.592 -4.708 -36.134 1.00 92.81 89 ILE A C 1
ATOM 645 O O . ILE A 1 89 ? 21.196 -4.218 -37.086 1.00 92.81 89 ILE A O 1
ATOM 649 N N . GLY A 1 90 ? 20.465 -4.098 -34.962 1.00 93.81 90 GLY A N 1
ATOM 650 C CA . GLY A 1 90 ? 21.184 -2.894 -34.576 1.00 93.81 90 GLY A CA 1
ATOM 651 C C . GLY A 1 90 ? 22.472 -3.211 -33.816 1.00 93.81 90 GLY A C 1
ATOM 652 O O . GLY A 1 90 ? 22.767 -4.363 -33.490 1.00 93.81 90 GLY A O 1
ATOM 653 N N . GLN A 1 91 ? 23.235 -2.167 -33.506 1.00 95.88 91 GLN A N 1
ATOM 654 C CA . GLN A 1 91 ? 24.467 -2.238 -32.722 1.00 95.88 91 GLN A CA 1
ATOM 655 C C . GLN A 1 91 ? 24.440 -1.230 -31.569 1.00 95.88 91 GLN A C 1
ATOM 657 O O . GLN A 1 91 ? 24.053 -0.073 -31.753 1.00 95.88 91 GLN A O 1
ATOM 662 N N . VAL A 1 92 ? 24.890 -1.644 -30.382 1.00 96.75 92 VAL A N 1
ATOM 663 C CA . VAL A 1 92 ? 25.039 -0.755 -29.215 1.00 96.75 92 VAL A CA 1
ATOM 664 C C . VAL A 1 92 ? 26.085 0.324 -29.511 1.00 96.75 92 VAL A C 1
ATOM 666 O O . VAL A 1 92 ? 27.260 0.020 -29.713 1.00 96.75 92 VAL A O 1
ATOM 669 N N . CYS A 1 93 ? 25.694 1.596 -29.490 1.00 95.06 93 CYS A N 1
ATOM 670 C CA . CYS A 1 93 ? 26.599 2.730 -29.690 1.00 95.06 93 CYS A CA 1
ATOM 671 C C . CYS A 1 93 ? 27.075 3.341 -28.368 1.00 95.06 93 CYS A C 1
ATOM 673 O O . CYS A 1 93 ? 28.259 3.658 -28.223 1.00 95.06 93 CYS A O 1
ATOM 675 N N . GLN A 1 94 ? 26.175 3.496 -27.396 1.00 95.00 94 GLN A N 1
ATOM 676 C CA . GLN A 1 94 ? 26.469 4.135 -26.114 1.00 95.00 94 GLN A CA 1
ATOM 677 C C . GLN A 1 94 ? 25.642 3.514 -24.982 1.00 95.00 94 GLN A C 1
ATOM 679 O O . GLN A 1 94 ? 24.536 3.031 -25.197 1.00 95.00 94 GLN A O 1
ATOM 684 N N . VAL A 1 95 ? 26.202 3.530 -23.771 1.00 95.38 95 VAL A N 1
ATOM 685 C CA . VAL A 1 95 ? 25.591 3.009 -22.540 1.00 95.38 95 VAL A CA 1
ATOM 686 C C . VAL A 1 95 ? 25.784 4.067 -21.453 1.00 95.38 95 VAL A C 1
ATOM 688 O O . VAL A 1 95 ? 26.907 4.539 -21.258 1.00 95.38 95 VAL A O 1
ATOM 691 N N . ILE A 1 96 ? 24.704 4.477 -20.786 1.00 92.94 96 ILE A N 1
ATOM 692 C CA . ILE A 1 96 ? 24.678 5.488 -19.718 1.00 92.94 96 ILE A CA 1
ATOM 693 C C . ILE A 1 96 ? 23.759 4.981 -18.597 1.00 92.94 96 ILE A C 1
ATOM 695 O O . ILE A 1 96 ? 22.567 5.289 -18.555 1.00 92.94 96 ILE A O 1
ATOM 699 N N . GLY A 1 97 ? 24.303 4.162 -17.694 1.00 91.88 97 GLY A N 1
ATOM 700 C CA . GLY A 1 97 ? 23.481 3.434 -16.722 1.00 91.88 97 GLY A CA 1
ATOM 701 C C . GLY A 1 97 ? 22.414 2.602 -17.442 1.00 91.88 97 GLY A C 1
ATOM 702 O O . GLY A 1 97 ? 22.715 1.955 -18.439 1.00 91.88 97 GLY A O 1
ATOM 703 N N . ALA A 1 98 ? 21.159 2.694 -16.996 1.00 92.94 98 ALA A N 1
ATOM 704 C CA . ALA A 1 98 ? 20.028 1.976 -17.595 1.00 92.94 98 ALA A CA 1
ATOM 705 C C . ALA A 1 98 ? 19.573 2.497 -18.980 1.00 92.94 98 ALA A C 1
ATOM 707 O O . ALA A 1 98 ? 18.590 1.991 -19.518 1.00 92.94 98 ALA A O 1
ATOM 708 N N . VAL A 1 99 ? 20.232 3.509 -19.558 1.00 96.06 99 VAL A N 1
ATOM 709 C CA . VAL A 1 99 ? 19.927 4.021 -20.904 1.00 96.06 99 VAL A CA 1
ATOM 710 C C . VAL A 1 99 ? 20.963 3.522 -21.908 1.00 96.06 99 VAL A C 1
ATOM 712 O O . VAL A 1 99 ? 22.167 3.696 -21.714 1.00 96.06 99 VAL A O 1
ATOM 715 N N . VAL A 1 100 ? 20.489 2.927 -23.002 1.00 96.69 100 VAL A N 1
ATOM 716 C CA . VAL A 1 100 ? 21.324 2.352 -24.066 1.00 96.69 100 VAL A CA 1
ATOM 717 C C . VAL A 1 100 ? 20.920 2.963 -25.404 1.00 96.69 100 VAL A C 1
ATOM 719 O O . VAL A 1 100 ? 19.755 2.896 -25.794 1.00 96.69 100 VAL A O 1
ATOM 722 N N . ASP A 1 101 ? 21.876 3.536 -26.128 1.00 96.75 101 ASP A N 1
ATOM 723 C CA . ASP A 1 101 ? 21.657 4.050 -27.480 1.00 96.75 101 ASP A CA 1
ATOM 724 C C . ASP A 1 101 ? 22.096 2.992 -28.504 1.00 96.75 101 ASP A C 1
ATOM 726 O O . ASP A 1 101 ? 23.237 2.517 -28.475 1.00 96.75 101 ASP A O 1
ATOM 730 N N . VAL A 1 102 ? 21.189 2.622 -29.409 1.00 96.88 102 VAL A N 1
ATOM 731 C CA . VAL A 1 102 ? 21.353 1.556 -30.410 1.00 96.88 102 VAL A CA 1
ATOM 732 C C . VAL A 1 102 ? 21.183 2.153 -31.805 1.00 96.88 102 VAL A C 1
ATOM 734 O O . VAL A 1 102 ? 20.191 2.830 -32.073 1.00 96.88 102 VAL A O 1
ATOM 737 N N . ARG A 1 103 ? 22.129 1.902 -32.713 1.00 95.88 103 ARG A N 1
ATOM 738 C CA . ARG A 1 103 ? 22.032 2.304 -34.125 1.00 95.88 103 ARG A CA 1
ATOM 739 C C . ARG A 1 103 ? 21.568 1.134 -34.980 1.00 95.88 103 ARG A C 1
ATOM 741 O O . ARG A 1 103 ? 22.093 0.034 -34.846 1.00 95.88 103 ARG A O 1
ATOM 748 N N . PHE A 1 104 ? 20.634 1.398 -35.882 1.00 94.06 104 PHE A N 1
ATOM 749 C CA . PHE A 1 104 ? 20.194 0.483 -36.931 1.00 94.06 104 PHE A CA 1
ATOM 750 C C . PHE A 1 104 ? 20.682 1.012 -38.282 1.00 94.06 104 PHE A C 1
ATOM 752 O O . PHE A 1 104 ? 20.673 2.219 -38.502 1.00 94.06 104 PHE A O 1
ATOM 759 N N . GLU A 1 105 ? 21.126 0.139 -39.183 1.00 87.44 105 GLU A N 1
ATOM 760 C CA . GLU A 1 105 ? 21.473 0.555 -40.553 1.00 87.44 105 GLU A CA 1
ATOM 761 C C . GLU A 1 105 ? 20.198 0.709 -41.396 1.00 87.44 105 GLU A C 1
ATOM 763 O O . GLU A 1 105 ? 19.987 1.740 -42.030 1.00 87.44 105 GLU A O 1
ATOM 768 N N . GLU A 1 106 ? 19.290 -0.265 -41.288 1.00 81.88 106 GLU A N 1
ATOM 769 C CA . GLU A 1 106 ? 17.949 -0.258 -41.876 1.00 81.88 106 GLU A CA 1
ATOM 770 C C . GLU A 1 106 ? 16.910 -0.775 -40.863 1.00 81.88 106 GLU A C 1
ATOM 772 O O . GLU A 1 106 ? 17.247 -1.474 -39.904 1.00 81.88 106 GLU A O 1
ATOM 777 N N . GLY A 1 107 ? 15.628 -0.449 -41.072 1.00 80.06 107 GLY A N 1
ATOM 778 C CA . GLY A 1 107 ? 14.530 -0.931 -40.222 1.00 80.06 107 GLY A CA 1
ATOM 779 C C . GLY A 1 107 ? 14.565 -0.365 -38.799 1.00 80.06 107 GLY A C 1
ATOM 780 O O . GLY A 1 107 ? 14.647 -1.131 -37.835 1.00 80.06 107 GLY A O 1
ATOM 781 N N . LEU A 1 108 ? 14.522 0.969 -38.682 1.00 88.12 108 LEU A N 1
ATOM 782 C CA . LEU A 1 108 ? 14.499 1.688 -37.406 1.00 88.12 108 LEU A CA 1
ATOM 783 C C . LEU A 1 108 ? 13.210 1.356 -36.619 1.00 88.12 108 LEU A C 1
ATOM 785 O O . LEU A 1 108 ? 12.121 1.645 -37.116 1.00 88.12 108 LEU A O 1
ATOM 789 N N . PRO A 1 109 ? 13.296 0.792 -35.401 1.00 92.06 109 PRO A N 1
ATOM 790 C CA . PRO A 1 109 ? 12.118 0.373 -34.645 1.00 92.06 109 PRO A CA 1
ATOM 791 C C . PRO A 1 109 ? 11.259 1.565 -34.175 1.00 92.06 109 PRO A C 1
ATOM 793 O O . PRO A 1 109 ? 11.814 2.565 -33.700 1.00 92.06 109 PRO A O 1
ATOM 796 N N . PRO A 1 110 ? 9.914 1.465 -34.215 1.00 92.19 110 PRO A N 1
ATOM 797 C CA . PRO A 1 110 ? 9.013 2.436 -33.591 1.00 92.19 110 PRO A CA 1
ATOM 798 C C . PRO A 1 110 ? 9.272 2.631 -32.089 1.00 92.19 110 PRO A C 1
ATOM 800 O O . PRO A 1 110 ? 9.851 1.772 -31.419 1.00 92.19 110 PRO A O 1
ATOM 803 N N . ILE A 1 111 ? 8.793 3.745 -31.532 1.00 94.06 111 ILE A N 1
ATOM 804 C CA . ILE A 1 111 ? 8.809 3.978 -30.078 1.00 94.06 111 ILE A CA 1
ATOM 805 C C . ILE A 1 111 ? 7.970 2.890 -29.376 1.00 94.06 111 ILE A C 1
ATOM 807 O O . ILE A 1 111 ? 7.017 2.370 -29.950 1.00 94.06 111 ILE A O 1
ATOM 811 N N . LEU A 1 112 ? 8.353 2.527 -28.149 1.00 95.06 112 LEU A N 1
ATOM 812 C CA . LEU A 1 112 ? 7.808 1.440 -27.322 1.00 95.06 112 LEU A CA 1
ATOM 813 C C . LEU A 1 112 ? 8.108 0.014 -27.818 1.00 95.06 112 LEU A C 1
ATOM 815 O O . LEU A 1 112 ? 7.730 -0.944 -27.147 1.00 95.06 112 LEU A O 1
ATOM 819 N N . THR A 1 113 ? 8.815 -0.154 -28.941 1.00 95.62 113 THR A N 1
ATOM 820 C CA . THR A 1 113 ? 9.260 -1.473 -29.429 1.00 95.62 113 THR A CA 1
ATOM 821 C C . THR A 1 113 ? 10.300 -2.082 -28.485 1.00 95.62 113 THR A C 1
ATOM 823 O O . THR A 1 113 ? 11.204 -1.387 -28.015 1.00 95.62 113 THR A O 1
ATOM 826 N N . ALA A 1 114 ? 10.193 -3.385 -28.231 1.00 96.56 114 ALA A N 1
ATOM 827 C CA . ALA A 1 114 ? 11.173 -4.164 -27.490 1.00 96.56 114 ALA A CA 1
ATOM 828 C C . ALA A 1 114 ? 12.311 -4.628 -28.406 1.00 96.56 114 ALA A C 1
ATOM 830 O O . ALA A 1 114 ? 12.083 -5.121 -29.515 1.00 96.56 114 ALA A O 1
ATOM 831 N N . LEU A 1 115 ? 13.538 -4.520 -27.916 1.00 96.31 115 LEU A N 1
ATOM 832 C CA . LEU A 1 115 ? 14.748 -5.017 -28.551 1.00 96.31 115 LEU A CA 1
ATOM 833 C C . LEU A 1 115 ? 15.452 -5.990 -27.603 1.00 96.31 115 LEU A C 1
ATOM 835 O O . LEU A 1 115 ? 15.400 -5.816 -26.388 1.00 96.31 115 LEU A O 1
ATOM 839 N N . GLU A 1 116 ? 16.136 -6.986 -28.146 1.00 96.31 116 GLU A N 1
ATOM 840 C CA . GLU A 1 116 ? 16.799 -8.038 -27.372 1.00 96.31 116 GLU A CA 1
ATOM 841 C C . GLU A 1 116 ? 18.302 -8.032 -27.662 1.00 96.31 116 GLU A C 1
ATOM 843 O O . GLU A 1 116 ? 18.720 -8.096 -28.821 1.00 96.31 116 GLU A O 1
ATOM 848 N N . VAL A 1 117 ? 19.133 -7.906 -26.624 1.00 95.94 117 VAL A N 1
ATOM 849 C CA . VAL A 1 117 ? 20.594 -7.938 -26.787 1.00 95.94 117 VAL A CA 1
ATOM 850 C C . VAL A 1 117 ? 21.034 -9.380 -27.025 1.00 95.94 117 VAL A C 1
ATOM 852 O O . VAL A 1 117 ? 20.839 -10.249 -26.176 1.00 95.94 117 VAL A O 1
ATOM 855 N N . LEU A 1 118 ? 21.642 -9.633 -28.183 1.00 92.94 118 LEU A N 1
ATOM 856 C CA . LEU A 1 118 ? 22.157 -10.950 -28.538 1.00 92.94 118 LEU A CA 1
ATOM 857 C C . LEU A 1 118 ? 23.479 -11.230 -27.815 1.00 92.94 118 LEU A C 1
ATOM 859 O O . LEU A 1 118 ? 24.260 -10.319 -27.543 1.00 92.94 118 LEU A O 1
ATOM 863 N N . ASP A 1 119 ? 23.742 -12.513 -27.565 1.00 86.19 119 ASP A N 1
ATOM 864 C CA . ASP A 1 119 ? 24.992 -13.018 -26.980 1.00 86.19 119 ASP A CA 1
ATOM 865 C C . ASP A 1 119 ? 25.308 -12.475 -25.561 1.00 86.19 119 ASP A C 1
ATOM 867 O O . ASP A 1 119 ? 26.464 -12.478 -25.133 1.00 86.19 119 ASP A O 1
ATOM 871 N N . ASN A 1 120 ? 24.289 -12.021 -24.817 1.00 88.19 120 ASN A N 1
ATOM 872 C CA . ASN A 1 120 ? 24.422 -11.566 -23.430 1.00 88.19 120 ASN A CA 1
ATOM 873 C C . ASN A 1 120 ? 24.235 -12.711 -22.410 1.00 88.19 120 ASN A C 1
ATOM 875 O O . ASN A 1 120 ? 23.581 -13.712 -22.695 1.00 88.19 120 ASN A O 1
ATOM 879 N N . SER A 1 121 ? 24.794 -12.561 -21.203 1.00 87.50 121 SER A N 1
ATOM 880 C CA . SER A 1 121 ? 24.724 -13.573 -20.128 1.00 87.50 121 SER A CA 1
ATOM 881 C C . SER A 1 121 ? 23.322 -13.759 -19.538 1.00 87.50 121 SER A C 1
ATOM 883 O O . SER A 1 121 ? 22.965 -14.861 -19.127 1.00 87.50 121 SER A O 1
ATOM 885 N N . ILE A 1 122 ? 22.543 -12.678 -19.505 1.00 90.81 122 ILE A N 1
ATOM 886 C CA . ILE A 1 122 ? 21.130 -12.636 -19.123 1.00 90.81 122 ILE A CA 1
ATOM 887 C C . ILE A 1 122 ? 20.304 -12.131 -20.305 1.00 90.81 122 ILE A C 1
ATOM 889 O O . ILE A 1 122 ? 20.815 -11.407 -21.168 1.00 90.81 122 ILE A O 1
ATOM 893 N N . ARG A 1 123 ? 19.014 -12.466 -20.336 1.00 93.81 123 ARG A N 1
ATOM 894 C CA . ARG A 1 123 ? 18.101 -12.021 -21.389 1.00 93.81 123 ARG A CA 1
ATOM 895 C C . ARG A 1 123 ? 17.758 -10.534 -21.230 1.00 93.81 123 ARG A C 1
ATOM 897 O O . ARG A 1 123 ? 16.748 -10.158 -20.645 1.00 93.81 123 ARG A O 1
ATOM 904 N N . LEU A 1 124 ? 18.626 -9.676 -21.754 1.00 95.88 124 LEU A N 1
ATOM 905 C CA . LEU A 1 124 ? 18.497 -8.232 -21.616 1.00 95.88 124 LEU A CA 1
ATOM 906 C C . LEU A 1 124 ? 17.573 -7.655 -22.696 1.00 95.88 124 LEU A C 1
ATOM 908 O O . LEU A 1 124 ? 17.942 -7.549 -23.868 1.00 95.88 124 LEU A O 1
ATOM 912 N N . VAL A 1 125 ? 16.381 -7.244 -22.263 1.00 97.19 125 VAL A N 1
ATOM 913 C CA . VAL A 1 125 ? 15.401 -6.528 -23.086 1.00 97.19 125 VAL A CA 1
ATOM 914 C C . VAL A 1 125 ? 15.564 -5.016 -22.905 1.00 97.19 125 VAL A C 1
ATOM 916 O O . VAL A 1 125 ? 15.689 -4.514 -21.785 1.00 97.19 125 VAL A O 1
ATOM 919 N N . LEU A 1 126 ? 15.537 -4.289 -24.019 1.00 97.44 126 LEU A N 1
ATOM 920 C CA . LEU A 1 126 ? 15.592 -2.831 -24.100 1.00 97.44 126 LEU A CA 1
ATOM 921 C C . LEU A 1 126 ? 14.288 -2.309 -24.726 1.00 97.44 126 LEU A C 1
ATOM 923 O O . LEU A 1 126 ? 13.856 -2.820 -25.754 1.00 97.44 126 LEU A O 1
ATOM 927 N N . GLU A 1 127 ? 13.669 -1.273 -24.165 1.00 97.50 127 GLU A N 1
ATOM 928 C CA . GLU A 1 127 ? 12.487 -0.621 -24.753 1.00 97.50 127 GLU A CA 1
ATOM 929 C C . GLU A 1 127 ? 12.877 0.695 -25.438 1.00 97.50 127 GLU A C 1
ATOM 931 O O . GLU A 1 127 ? 13.527 1.541 -24.823 1.00 97.50 127 GLU A O 1
ATOM 936 N N . VAL A 1 128 ? 12.463 0.910 -26.691 1.00 96.88 128 VAL A N 1
ATOM 937 C CA . VAL A 1 128 ? 12.703 2.172 -27.414 1.00 96.88 128 VAL A CA 1
ATOM 938 C C . VAL A 1 128 ? 11.908 3.323 -26.790 1.00 96.88 128 VAL A C 1
ATOM 940 O O . VAL A 1 128 ? 10.682 3.331 -26.832 1.00 96.88 128 VAL A O 1
ATOM 943 N N . ALA A 1 129 ? 12.601 4.342 -26.279 1.00 94.81 129 ALA A N 1
ATOM 944 C CA . ALA A 1 129 ? 11.988 5.496 -25.618 1.00 94.81 129 ALA A CA 1
ATOM 945 C C . ALA A 1 129 ? 11.910 6.748 -26.508 1.00 94.81 129 ALA A C 1
ATOM 947 O O . ALA A 1 129 ? 10.973 7.534 -26.381 1.00 94.81 129 ALA A O 1
ATOM 948 N N . GLN A 1 130 ? 12.894 6.961 -27.388 1.00 93.69 130 GLN A N 1
ATOM 949 C CA . GLN A 1 130 ? 12.919 8.082 -28.337 1.00 93.69 130 GLN A CA 1
ATOM 950 C C . GLN A 1 130 ? 13.873 7.810 -29.509 1.00 93.69 130 GLN A C 1
ATOM 952 O O . GLN A 1 130 ? 14.807 7.015 -29.398 1.00 93.69 130 GLN A O 1
ATOM 957 N N . HIS A 1 131 ? 13.673 8.504 -30.628 1.00 95.19 131 HIS A N 1
ATOM 958 C CA . HIS A 1 131 ? 14.608 8.524 -31.758 1.00 95.19 131 HIS A CA 1
ATOM 959 C C . HIS A 1 131 ? 15.549 9.727 -31.625 1.00 95.19 131 HIS A C 1
ATOM 961 O O . HIS A 1 131 ? 15.094 10.823 -31.303 1.00 95.19 131 HIS A O 1
ATOM 967 N N . LEU A 1 132 ? 16.853 9.535 -31.848 1.00 91.81 132 LEU A N 1
ATOM 968 C CA . LEU A 1 132 ? 17.866 10.596 -31.720 1.00 91.81 132 LEU A CA 1
ATOM 969 C C . LEU A 1 132 ? 18.237 11.256 -33.061 1.00 91.81 132 LEU A C 1
ATOM 971 O O . LEU A 1 132 ? 18.825 12.334 -33.065 1.00 91.81 132 LEU A O 1
ATOM 975 N N . GLY A 1 133 ? 17.905 10.616 -34.187 1.00 88.69 133 GLY A N 1
ATOM 976 C CA . GLY A 1 133 ? 18.473 10.920 -35.506 1.00 88.69 133 GLY A CA 1
ATOM 977 C C . GLY A 1 133 ? 19.599 9.945 -35.872 1.00 88.69 133 GLY A C 1
ATOM 978 O O . GLY A 1 133 ? 19.895 9.036 -35.104 1.00 88.69 133 GLY A O 1
ATOM 979 N N . GLU A 1 134 ? 20.193 10.089 -37.064 1.00 86.81 134 GLU A N 1
ATOM 980 C CA . GLU A 1 134 ? 21.290 9.225 -37.565 1.00 86.81 134 GLU A CA 1
ATOM 981 C C . GLU A 1 134 ? 21.028 7.706 -37.432 1.00 86.81 134 GLU A C 1
ATOM 983 O O . GLU A 1 134 ? 21.913 6.925 -37.064 1.00 86.81 134 GLU A O 1
ATOM 988 N N . SER A 1 135 ? 19.776 7.304 -37.677 1.00 90.19 135 SER A N 1
ATOM 989 C CA . SER A 1 135 ? 19.262 5.939 -37.487 1.00 90.19 135 SER A CA 1
ATOM 990 C C . SER A 1 135 ? 19.543 5.343 -36.094 1.00 90.19 135 SER A C 1
ATOM 992 O O . SER A 1 135 ? 19.679 4.130 -35.928 1.00 90.19 135 SER A O 1
ATOM 994 N N . MET A 1 136 ? 19.624 6.197 -35.071 1.00 93.69 136 MET A N 1
ATOM 995 C CA . MET A 1 136 ? 19.858 5.825 -33.681 1.00 93.69 136 MET A CA 1
ATOM 996 C C . MET A 1 136 ? 18.587 5.983 -32.841 1.00 93.69 136 MET A C 1
ATOM 998 O O . MET A 1 136 ? 17.911 7.018 -32.863 1.00 93.69 136 MET A O 1
ATOM 1002 N N . VAL A 1 137 ? 18.290 4.951 -32.057 1.00 96.06 137 VAL A N 1
ATOM 1003 C CA . VAL A 1 137 ? 17.243 4.952 -31.037 1.00 96.06 137 VAL A CA 1
ATOM 1004 C C . VAL A 1 137 ? 17.866 4.975 -29.648 1.00 96.06 137 VAL A C 1
ATOM 1006 O O . VAL A 1 137 ? 18.865 4.305 -29.392 1.00 96.06 137 VAL A O 1
ATOM 1009 N N . ARG A 1 138 ? 17.250 5.725 -28.737 1.00 96.94 138 ARG A N 1
ATOM 1010 C CA . ARG A 1 138 ? 17.549 5.677 -27.307 1.00 96.94 138 ARG A CA 1
ATOM 1011 C C . ARG A 1 138 ? 16.567 4.748 -26.624 1.00 96.94 138 ARG A C 1
ATOM 1013 O O . ARG A 1 138 ? 15.354 4.878 -26.804 1.00 96.94 138 ARG A O 1
ATOM 1020 N N . THR A 1 139 ? 17.098 3.839 -25.825 1.00 97.00 139 THR A N 1
ATOM 1021 C CA . THR A 1 139 ? 16.344 2.761 -25.193 1.00 97.00 139 THR A CA 1
ATOM 1022 C C . THR A 1 139 ? 16.546 2.742 -23.682 1.00 97.00 139 THR A C 1
ATOM 1024 O O . THR A 1 139 ? 17.516 3.302 -23.166 1.00 97.00 139 THR A O 1
ATOM 1027 N N . ILE A 1 140 ? 15.615 2.106 -22.977 1.00 97.00 140 ILE A N 1
ATOM 1028 C CA . ILE A 1 140 ? 15.651 1.888 -21.532 1.00 97.00 140 ILE A CA 1
ATOM 1029 C C . ILE A 1 140 ? 15.807 0.387 -21.288 1.00 97.00 140 ILE A C 1
ATOM 1031 O O . ILE A 1 140 ? 15.015 -0.406 -21.796 1.00 97.00 140 ILE A O 1
ATOM 1035 N N . ALA A 1 141 ? 16.803 -0.001 -20.501 1.00 96.56 141 ALA A N 1
ATOM 1036 C CA . ALA A 1 141 ? 17.044 -1.385 -20.123 1.00 96.56 141 ALA A CA 1
ATOM 1037 C C . ALA A 1 141 ? 16.054 -1.876 -19.054 1.00 96.56 141 ALA A C 1
ATOM 1039 O O . ALA A 1 141 ? 15.788 -1.177 -18.071 1.00 96.56 141 ALA A O 1
ATOM 1040 N N . MET A 1 142 ? 15.530 -3.090 -19.242 1.00 96.19 142 MET A N 1
ATOM 1041 C CA . MET A 1 142 ? 14.674 -3.773 -18.263 1.00 96.19 142 MET A CA 1
ATOM 1042 C C . MET A 1 142 ? 15.475 -4.556 -17.211 1.00 96.19 142 MET A C 1
ATOM 1044 O O . MET A 1 142 ? 14.924 -4.892 -16.173 1.00 96.19 142 MET A O 1
ATOM 1048 N N . ASP A 1 143 ? 16.766 -4.803 -17.440 1.00 95.19 143 ASP A N 1
ATOM 1049 C CA . ASP A 1 143 ? 17.666 -5.466 -16.487 1.00 95.19 143 ASP A CA 1
ATOM 1050 C C . ASP A 1 143 ? 19.030 -4.741 -16.435 1.00 95.19 143 ASP A C 1
ATOM 1052 O O . ASP A 1 143 ? 19.238 -3.732 -17.119 1.00 95.19 143 ASP A O 1
ATOM 1056 N N . GLY A 1 144 ? 19.953 -5.205 -15.595 1.00 92.38 144 GLY A N 1
ATOM 1057 C CA . GLY A 1 144 ? 21.288 -4.641 -15.430 1.00 92.38 144 GLY A CA 1
ATOM 1058 C C . GLY A 1 144 ? 22.079 -4.598 -16.742 1.00 92.38 144 GLY A C 1
ATOM 1059 O O . GLY A 1 144 ? 22.236 -5.598 -17.436 1.00 92.38 144 GLY A O 1
ATOM 1060 N N . THR A 1 145 ? 22.644 -3.433 -17.061 1.00 93.69 145 THR A N 1
ATOM 1061 C CA . THR A 1 145 ? 23.492 -3.211 -18.249 1.00 93.69 145 THR A CA 1
ATOM 1062 C C . THR A 1 145 ? 24.971 -3.540 -17.997 1.00 93.69 145 THR A C 1
ATOM 1064 O O . THR A 1 145 ? 25.859 -3.039 -18.691 1.00 93.69 145 THR A O 1
ATOM 1067 N N . GLU A 1 146 ? 25.267 -4.314 -16.955 1.00 91.12 146 GLU A N 1
ATOM 1068 C CA . GLU A 1 146 ? 26.628 -4.705 -16.588 1.00 91.12 146 GLU A CA 1
ATOM 1069 C C . GLU A 1 146 ? 27.173 -5.717 -17.604 1.00 91.12 146 GLU A C 1
ATOM 1071 O O . GLU A 1 146 ? 26.496 -6.668 -17.979 1.00 91.12 146 GLU A O 1
ATOM 1076 N N . GLY A 1 147 ? 28.396 -5.494 -18.095 1.00 89.06 147 GLY A N 1
ATOM 1077 C CA . GLY A 1 147 ? 28.975 -6.310 -19.171 1.00 89.06 147 GLY A CA 1
ATOM 1078 C C . GLY A 1 147 ? 28.498 -5.960 -20.589 1.00 89.06 147 GLY A C 1
ATOM 1079 O O . GLY A 1 147 ? 28.972 -6.578 -21.541 1.00 89.06 147 GLY A O 1
ATOM 1080 N N . LEU A 1 148 ? 27.632 -4.953 -20.762 1.00 93.50 148 LEU A N 1
ATOM 1081 C CA . LEU A 1 148 ? 27.216 -4.475 -22.084 1.00 93.50 148 LEU A CA 1
ATOM 1082 C C . LEU A 1 148 ? 28.364 -3.713 -22.784 1.00 93.50 148 LEU A C 1
ATOM 1084 O O . LEU A 1 148 ? 28.952 -2.784 -22.224 1.00 93.50 148 LEU A O 1
ATOM 1088 N N . VAL A 1 149 ? 28.680 -4.084 -24.027 1.00 93.81 149 VAL A N 1
ATOM 1089 C CA . VAL A 1 149 ? 29.820 -3.574 -24.812 1.00 93.81 149 VAL A CA 1
ATOM 1090 C C . VAL A 1 149 ? 29.340 -2.917 -26.108 1.00 93.81 149 VAL A C 1
ATOM 1092 O O . VAL A 1 149 ? 28.440 -3.403 -26.789 1.00 93.81 149 VAL A O 1
ATOM 1095 N N . ARG A 1 150 ? 29.979 -1.806 -26.491 1.00 95.19 150 ARG A N 1
ATOM 1096 C CA . ARG A 1 150 ? 29.705 -1.124 -27.766 1.00 95.19 150 ARG A CA 1
ATOM 1097 C C . ARG A 1 150 ? 30.007 -2.051 -28.949 1.00 95.19 150 ARG A C 1
ATOM 1099 O O . ARG A 1 150 ? 31.037 -2.717 -28.959 1.00 95.19 150 ARG A O 1
ATOM 1106 N N . GLY A 1 151 ? 29.123 -2.068 -29.940 1.00 92.88 151 GLY A N 1
ATOM 1107 C CA . GLY A 1 151 ? 29.160 -2.998 -31.070 1.00 92.88 151 GLY A CA 1
ATOM 1108 C C . GLY A 1 151 ? 28.449 -4.336 -30.826 1.00 92.88 151 GLY A C 1
ATOM 1109 O O . GLY A 1 151 ? 28.314 -5.107 -31.773 1.00 92.88 151 GLY A O 1
ATOM 1110 N N . GLN A 1 152 ? 27.950 -4.622 -29.613 1.00 94.75 152 GLN A N 1
ATOM 1111 C CA . GLN A 1 152 ? 27.068 -5.777 -29.400 1.00 94.75 152 GLN A CA 1
ATOM 1112 C C . GLN A 1 152 ? 25.802 -5.667 -30.253 1.00 94.75 152 GLN A C 1
ATOM 1114 O O . GLN A 1 152 ? 25.267 -4.574 -30.463 1.00 94.75 152 GLN A O 1
ATOM 1119 N N . ARG A 1 153 ? 25.343 -6.819 -30.746 1.00 95.81 153 ARG A N 1
ATOM 1120 C CA . ARG A 1 153 ? 24.207 -6.937 -31.661 1.00 95.81 153 ARG A CA 1
ATOM 1121 C C . ARG A 1 153 ? 22.896 -6.878 -30.885 1.00 95.81 153 ARG A C 1
ATOM 1123 O O . ARG A 1 153 ? 22.758 -7.514 -29.845 1.00 95.81 153 ARG A O 1
ATOM 1130 N N . VAL A 1 154 ? 21.924 -6.152 -31.422 1.00 96.19 154 VAL A N 1
ATOM 1131 C CA . VAL A 1 154 ? 20.613 -5.945 -30.802 1.00 96.19 154 VAL A CA 1
ATOM 1132 C C . VAL A 1 154 ? 19.531 -6.295 -31.817 1.00 96.19 154 VAL A C 1
ATOM 1134 O O . VAL A 1 154 ? 19.460 -5.687 -32.881 1.00 96.19 154 VAL A O 1
ATOM 1137 N N . LEU A 1 155 ? 18.696 -7.280 -31.504 1.00 95.06 155 LEU A N 1
ATOM 1138 C CA . LEU A 1 155 ? 17.613 -7.751 -32.359 1.00 95.06 155 LEU A CA 1
ATOM 1139 C C . LEU A 1 155 ? 16.347 -6.913 -32.149 1.00 95.06 155 LEU A C 1
ATOM 1141 O O . LEU A 1 155 ? 15.869 -6.774 -31.025 1.00 95.06 155 LEU A O 1
ATOM 1145 N N . ASN A 1 156 ? 15.754 -6.414 -33.231 1.00 94.44 156 ASN A N 1
ATOM 1146 C CA . ASN A 1 156 ? 14.422 -5.817 -33.203 1.00 94.44 156 ASN A CA 1
ATOM 1147 C C . ASN A 1 156 ? 13.336 -6.908 -33.189 1.00 94.44 156 ASN A C 1
ATOM 1149 O O . ASN A 1 156 ? 13.144 -7.612 -34.186 1.00 94.44 156 ASN A O 1
ATOM 1153 N N . THR A 1 157 ? 12.586 -7.026 -32.088 1.00 91.38 157 THR A N 1
ATOM 1154 C CA . THR A 1 157 ? 11.499 -8.021 -31.965 1.00 91.38 157 THR A CA 1
ATOM 1155 C C . THR A 1 157 ? 10.300 -7.716 -32.876 1.00 91.38 157 THR A C 1
ATOM 1157 O O . THR A 1 157 ? 9.547 -8.625 -33.242 1.00 91.38 157 THR A O 1
ATOM 1160 N N . GLY A 1 158 ? 10.141 -6.451 -33.287 1.00 89.75 158 GLY A N 1
ATOM 1161 C CA . GLY A 1 158 ? 9.031 -5.971 -34.108 1.00 89.75 158 GLY A CA 1
ATOM 1162 C C . GLY A 1 158 ? 7.712 -5.764 -33.358 1.00 89.75 158 GLY A C 1
ATOM 1163 O O . GLY A 1 158 ? 6.681 -5.630 -34.007 1.00 89.75 158 GLY A O 1
ATOM 1164 N N . SER A 1 159 ? 7.712 -5.762 -32.023 1.00 91.75 159 SER A N 1
ATOM 1165 C CA . SER A 1 159 ? 6.548 -5.421 -31.195 1.00 91.75 159 SER A CA 1
ATOM 1166 C C . SER A 1 159 ? 6.985 -4.759 -29.884 1.00 91.75 159 SER A C 1
ATOM 1168 O O . SER A 1 159 ? 8.163 -4.828 -29.534 1.00 91.75 159 SER A O 1
ATOM 1170 N N . PRO A 1 160 ? 6.073 -4.150 -29.106 1.00 95.31 160 PRO A N 1
ATOM 1171 C CA . PRO A 1 160 ? 6.343 -3.826 -27.708 1.00 95.31 160 PRO A CA 1
ATOM 1172 C C . PRO A 1 160 ? 6.650 -5.074 -26.871 1.00 95.31 160 PRO A C 1
ATOM 1174 O O . PRO A 1 160 ? 6.475 -6.199 -27.345 1.00 95.31 160 PRO A O 1
ATOM 1177 N N . ILE A 1 161 ? 7.059 -4.883 -25.612 1.00 96.31 161 ILE A N 1
ATOM 1178 C CA . ILE A 1 161 ? 7.219 -5.989 -24.653 1.00 96.31 161 ILE A CA 1
ATOM 1179 C C . ILE A 1 161 ? 5.879 -6.730 -24.544 1.00 96.31 161 ILE A C 1
ATOM 1181 O O . ILE A 1 161 ? 4.864 -6.134 -24.177 1.00 96.31 161 ILE A O 1
ATOM 1185 N N . THR A 1 162 ? 5.876 -8.018 -24.889 1.00 95.88 162 THR A N 1
ATOM 1186 C CA . THR A 1 162 ? 4.705 -8.904 -24.842 1.00 95.88 162 THR A CA 1
ATOM 1187 C C . THR A 1 162 ? 4.809 -9.882 -23.684 1.00 95.88 162 THR A C 1
ATOM 1189 O O . THR A 1 162 ? 5.838 -10.535 -23.535 1.00 95.88 162 THR A O 1
ATOM 1192 N N . VAL A 1 163 ? 3.730 -10.039 -22.922 1.00 96.88 163 VAL A N 1
ATOM 1193 C CA . VAL A 1 163 ? 3.688 -10.859 -21.701 1.00 96.88 163 VAL A CA 1
ATOM 1194 C C . VAL A 1 163 ? 2.597 -11.935 -21.791 1.00 96.88 163 VAL A C 1
ATOM 1196 O O . VAL A 1 163 ? 1.594 -11.711 -22.480 1.00 96.88 163 VAL A O 1
ATOM 1199 N N . PRO A 1 164 ? 2.772 -13.106 -21.145 1.00 96.69 164 PRO A N 1
ATOM 1200 C CA . PRO A 1 164 ? 1.765 -14.161 -21.129 1.00 96.69 164 PRO A CA 1
ATOM 1201 C C . PRO A 1 164 ? 0.536 -13.721 -20.326 1.00 96.69 164 PRO A C 1
ATOM 1203 O O . PRO A 1 164 ? 0.654 -13.112 -19.262 1.00 96.69 164 PRO A O 1
ATOM 1206 N N . VAL A 1 165 ? -0.655 -14.050 -20.822 1.00 95.44 165 VAL A N 1
ATOM 1207 C CA . VAL A 1 165 ? -1.939 -13.710 -20.187 1.00 95.44 165 VAL A CA 1
ATOM 1208 C C . VAL A 1 165 ? -2.901 -14.906 -20.157 1.00 95.44 165 VAL A C 1
ATOM 1210 O O . VAL A 1 165 ? -2.616 -15.977 -20.701 1.00 95.44 165 VAL A O 1
ATOM 1213 N N . GLY A 1 166 ? -4.050 -14.718 -19.501 1.00 92.00 166 GLY A N 1
ATOM 1214 C CA . GLY A 1 166 ? -5.070 -15.748 -19.293 1.00 92.00 166 GLY A CA 1
ATOM 1215 C C . GLY A 1 166 ? -4.848 -16.563 -18.020 1.00 92.00 166 GLY A C 1
ATOM 1216 O O . GLY A 1 166 ? -3.889 -16.352 -17.281 1.00 92.00 166 GLY A O 1
ATOM 1217 N N . ARG A 1 167 ? -5.741 -17.523 -17.755 1.00 92.44 167 ARG A N 1
ATOM 1218 C CA . ARG A 1 167 ? -5.790 -18.288 -16.488 1.00 92.44 167 ARG A CA 1
ATOM 1219 C C . ARG A 1 167 ? -4.503 -19.031 -16.116 1.00 92.44 167 ARG A C 1
ATOM 1221 O O . ARG A 1 167 ? -4.303 -19.330 -14.945 1.00 92.44 167 ARG A O 1
ATOM 1228 N N . ALA A 1 168 ? -3.616 -19.294 -17.076 1.00 92.31 168 ALA A N 1
ATOM 1229 C CA . ALA A 1 168 ? -2.301 -19.889 -16.829 1.00 92.31 168 ALA A CA 1
ATOM 1230 C C . ALA A 1 168 ? -1.396 -19.039 -15.911 1.00 92.31 168 ALA A C 1
ATOM 1232 O O . ALA A 1 168 ? -0.480 -19.580 -15.291 1.00 92.31 168 ALA A O 1
ATOM 1233 N N . THR A 1 169 ? -1.651 -17.729 -15.802 1.00 94.56 169 THR A N 1
ATOM 1234 C CA . THR A 1 169 ? -0.912 -16.811 -14.918 1.00 94.56 169 THR A CA 1
ATOM 1235 C C . THR A 1 169 ? -1.368 -16.870 -13.456 1.00 94.56 169 THR A C 1
ATOM 1237 O O . THR A 1 169 ? -0.670 -16.370 -12.573 1.00 94.56 169 THR A O 1
ATOM 1240 N N . LEU A 1 170 ? -2.517 -17.490 -13.165 1.00 93.00 170 LEU A N 1
ATOM 1241 C CA . LEU A 1 170 ? -3.053 -17.589 -11.808 1.00 93.00 170 LEU A CA 1
ATOM 1242 C C . LEU A 1 170 ? -2.172 -18.504 -10.946 1.00 93.00 170 LEU A C 1
ATOM 1244 O O . LEU A 1 170 ? -1.803 -19.611 -11.343 1.00 93.00 170 LEU A O 1
ATOM 1248 N N . GLY A 1 171 ? -1.828 -18.027 -9.751 1.00 92.12 171 GLY A N 1
ATOM 1249 C CA . GLY A 1 171 ? -0.909 -18.685 -8.822 1.00 92.12 171 GLY A CA 1
ATOM 1250 C C . GLY A 1 171 ? 0.572 -18.596 -9.207 1.00 92.12 171 GLY A C 1
ATOM 1251 O O . GLY A 1 171 ? 1.399 -19.183 -8.510 1.00 92.12 171 GLY A O 1
ATOM 1252 N N . ARG A 1 172 ? 0.917 -17.885 -10.291 1.00 95.31 172 ARG A N 1
ATOM 1253 C CA . ARG A 1 172 ? 2.296 -17.686 -10.765 1.00 95.31 172 ARG A CA 1
ATOM 1254 C C . ARG A 1 172 ? 2.846 -16.325 -10.345 1.00 95.31 172 ARG A C 1
ATOM 1256 O O . ARG A 1 172 ? 2.080 -15.380 -10.150 1.00 95.31 172 ARG A O 1
ATOM 1263 N N . ILE A 1 173 ? 4.175 -16.225 -10.266 1.00 96.12 173 ILE A N 1
ATOM 1264 C CA . ILE A 1 173 ? 4.897 -14.947 -10.160 1.00 96.12 173 ILE A CA 1
ATOM 1265 C C . ILE A 1 173 ? 5.658 -14.700 -11.462 1.00 96.12 173 ILE A C 1
ATOM 1267 O O . ILE A 1 173 ? 6.488 -15.528 -11.836 1.00 96.12 173 ILE A O 1
ATOM 1271 N N . MET A 1 174 ? 5.420 -13.561 -12.115 1.00 95.94 174 MET A N 1
ATOM 1272 C CA . MET A 1 174 ? 6.153 -13.125 -13.311 1.00 95.94 174 MET A CA 1
ATOM 1273 C C . MET A 1 174 ? 6.896 -11.797 -13.099 1.00 95.94 174 MET A C 1
ATOM 1275 O O . MET A 1 174 ? 6.478 -10.974 -12.280 1.00 95.94 174 MET A O 1
ATOM 1279 N N . ASN A 1 175 ? 7.974 -11.583 -13.855 1.00 95.81 175 ASN A N 1
ATOM 1280 C CA . ASN A 1 175 ? 8.694 -10.308 -13.924 1.00 95.81 175 ASN A CA 1
ATOM 1281 C C . ASN A 1 175 ? 8.075 -9.338 -14.958 1.00 95.81 175 ASN A C 1
ATOM 1283 O O . ASN A 1 175 ? 7.077 -9.642 -15.618 1.00 95.81 175 ASN A O 1
ATOM 1287 N N . VAL A 1 176 ? 8.688 -8.163 -15.129 1.00 96.56 176 VAL A N 1
ATOM 1288 C CA . VAL A 1 176 ? 8.240 -7.122 -16.075 1.00 96.56 176 VAL A CA 1
ATOM 1289 C C . VAL A 1 176 ? 8.162 -7.579 -17.542 1.00 96.56 176 VAL A C 1
ATOM 1291 O O . VAL A 1 176 ? 7.272 -7.119 -18.259 1.00 96.56 176 VAL A O 1
ATOM 1294 N N . ILE A 1 177 ? 9.030 -8.501 -17.979 1.00 96.00 177 ILE A N 1
ATOM 1295 C CA . ILE A 1 177 ? 9.033 -9.065 -19.343 1.00 96.00 177 ILE A CA 1
ATOM 1296 C C . ILE A 1 177 ? 8.193 -10.347 -19.476 1.00 96.00 177 ILE A C 1
ATOM 1298 O O . ILE A 1 177 ? 8.162 -10.954 -20.545 1.00 96.00 177 ILE A O 1
ATOM 1302 N N . GLY A 1 178 ? 7.463 -10.733 -18.424 1.00 94.56 178 GLY A N 1
ATOM 1303 C CA . GLY A 1 178 ? 6.521 -11.852 -18.443 1.00 94.56 178 GLY A CA 1
ATOM 1304 C C . GLY A 1 178 ? 7.130 -13.227 -18.159 1.00 94.56 178 GLY A C 1
ATOM 1305 O O . GLY A 1 178 ? 6.443 -14.234 -18.321 1.00 94.56 178 GLY A O 1
ATOM 1306 N N . GLU A 1 179 ? 8.390 -13.301 -17.735 1.00 95.31 179 GLU A N 1
ATOM 1307 C CA . GLU A 1 179 ? 9.048 -14.564 -17.391 1.00 95.31 179 GLU A CA 1
ATOM 1308 C C . GLU A 1 179 ? 8.716 -14.994 -15.955 1.00 95.31 179 GLU A C 1
ATOM 1310 O O . GLU A 1 179 ? 8.659 -14.142 -15.061 1.00 95.31 179 GLU A O 1
ATOM 1315 N N . PRO A 1 180 ? 8.512 -16.299 -15.695 1.00 95.94 180 PRO A N 1
ATOM 1316 C CA . PRO A 1 180 ? 8.209 -16.793 -14.360 1.00 95.94 180 PRO A CA 1
ATOM 1317 C C . PRO A 1 180 ? 9.440 -16.779 -13.445 1.00 95.94 180 PRO A C 1
ATOM 1319 O O . PRO A 1 180 ? 10.457 -17.405 -13.734 1.00 95.94 180 PRO A O 1
ATOM 1322 N N . ILE A 1 181 ? 9.308 -16.140 -12.282 1.00 94.19 181 ILE A N 1
ATOM 1323 C CA . ILE A 1 181 ? 10.362 -16.040 -11.253 1.00 94.19 181 ILE A CA 1
ATOM 1324 C C . ILE A 1 181 ? 10.059 -16.872 -9.994 1.00 94.19 181 ILE A C 1
ATOM 1326 O O . ILE A 1 181 ? 10.730 -16.751 -8.975 1.00 94.19 181 ILE A O 1
ATOM 1330 N N . ASP A 1 182 ? 9.044 -17.737 -10.051 1.00 92.75 182 ASP A N 1
ATOM 1331 C CA . ASP A 1 182 ? 8.645 -18.636 -8.957 1.00 92.75 182 ASP A CA 1
ATOM 1332 C C . ASP A 1 182 ? 9.329 -20.018 -8.987 1.00 92.75 182 ASP A C 1
ATOM 1334 O O . ASP A 1 182 ? 9.058 -20.856 -8.125 1.00 92.75 182 ASP A O 1
ATOM 1338 N N . HIS A 1 183 ? 10.197 -20.261 -9.976 1.00 91.38 183 HIS A N 1
ATOM 1339 C CA . HIS A 1 183 ? 10.872 -21.538 -10.243 1.00 91.38 183 HIS A CA 1
ATOM 1340 C C . HIS A 1 183 ? 9.925 -22.746 -10.441 1.00 91.38 183 HIS A C 1
ATOM 1342 O O . HIS A 1 183 ? 10.317 -23.890 -10.206 1.00 91.38 183 HIS A O 1
ATOM 1348 N N . ARG A 1 184 ? 8.685 -22.526 -10.908 1.00 89.19 184 ARG A N 1
ATOM 1349 C CA . ARG A 1 184 ? 7.680 -23.586 -11.162 1.00 89.19 184 ARG A CA 1
ATOM 1350 C C . ARG A 1 184 ? 7.584 -24.025 -12.632 1.00 89.19 184 ARG A C 1
ATOM 1352 O O . ARG A 1 184 ? 6.554 -24.548 -13.047 1.00 89.19 184 ARG A O 1
ATOM 1359 N N . GLY A 1 185 ? 8.650 -23.829 -13.409 1.00 91.19 185 GLY A N 1
ATOM 1360 C CA . GLY A 1 185 ? 8.664 -24.050 -14.862 1.00 91.19 185 GLY A CA 1
ATOM 1361 C C . GLY A 1 185 ? 7.963 -22.928 -15.633 1.00 91.19 185 GLY A C 1
ATOM 1362 O O . GLY A 1 185 ? 7.615 -21.897 -15.060 1.00 91.19 185 GLY A O 1
ATOM 1363 N N . ASP A 1 186 ? 7.745 -23.114 -16.930 1.00 91.19 186 ASP A N 1
ATOM 1364 C CA . ASP A 1 186 ? 7.220 -22.050 -17.794 1.00 91.19 186 ASP A CA 1
ATOM 1365 C C . ASP A 1 186 ? 5.721 -21.765 -17.572 1.00 91.19 186 ASP A C 1
ATOM 1367 O O . ASP A 1 186 ? 4.993 -22.541 -16.943 1.00 91.19 186 ASP A O 1
ATOM 1371 N N . ILE A 1 187 ? 5.237 -20.624 -18.072 1.00 92.31 187 ILE A N 1
ATOM 1372 C CA . ILE A 1 187 ? 3.802 -20.299 -18.108 1.00 92.31 187 ILE A CA 1
ATOM 1373 C C . ILE A 1 187 ? 3.250 -20.777 -19.454 1.00 92.31 187 ILE A C 1
ATOM 1375 O O . ILE A 1 187 ? 3.431 -20.123 -20.477 1.00 92.31 187 ILE A O 1
ATOM 1379 N N . SER A 1 188 ? 2.579 -21.930 -19.459 1.00 86.31 188 SER A N 1
ATOM 1380 C CA . SER A 1 188 ? 1.971 -22.488 -20.672 1.00 86.31 188 SER A CA 1
ATOM 1381 C C . SER A 1 188 ? 0.699 -21.715 -21.048 1.00 86.31 188 SER A C 1
ATOM 1383 O O . SER A 1 188 ? -0.350 -21.894 -20.431 1.00 86.31 188 SER A O 1
ATOM 1385 N N . THR A 1 189 ? 0.801 -20.828 -22.040 1.00 88.75 189 THR A N 1
ATOM 1386 C CA . THR A 1 189 ? -0.327 -20.102 -22.643 1.00 88.75 189 THR A CA 1
ATOM 1387 C C . THR A 1 189 ? -0.055 -19.817 -24.120 1.00 88.75 189 THR A C 1
ATOM 1389 O O . THR A 1 189 ? 1.080 -19.537 -24.500 1.00 88.75 189 THR A O 1
ATOM 1392 N N . ASP A 1 190 ? -1.105 -19.839 -24.941 1.00 85.75 190 ASP A N 1
ATOM 1393 C CA . ASP A 1 190 ? -1.069 -19.394 -26.343 1.00 85.75 190 ASP A CA 1
ATOM 1394 C C . ASP A 1 190 ? -1.365 -17.886 -26.481 1.00 85.75 190 ASP A C 1
ATOM 1396 O O . ASP A 1 190 ? -1.350 -17.323 -27.580 1.00 85.75 190 ASP A O 1
ATOM 1400 N N . HIS A 1 191 ? -1.689 -17.211 -25.372 1.00 90.94 191 HIS A N 1
ATOM 1401 C CA . HIS A 1 191 ? -2.108 -15.815 -25.356 1.00 90.94 191 HIS A CA 1
ATOM 1402 C C . HIS A 1 191 ? -1.015 -14.910 -24.789 1.00 90.94 191 HIS A C 1
ATOM 1404 O O . HIS A 1 191 ? -0.726 -14.924 -23.593 1.00 90.94 191 HIS A O 1
ATOM 1410 N N . PHE A 1 192 ? -0.472 -14.064 -25.664 1.00 94.31 192 PHE A N 1
A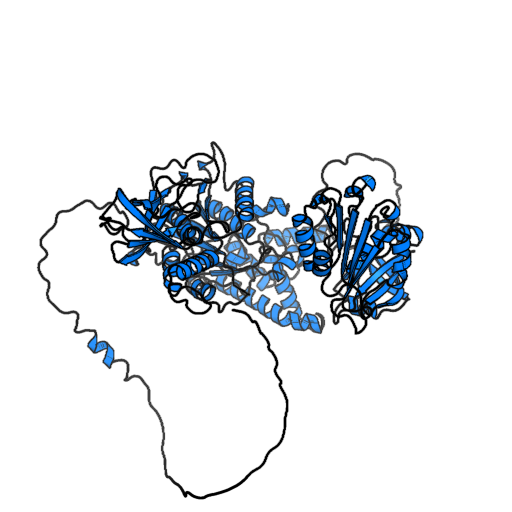TOM 1411 C CA . PHE A 1 192 ? 0.472 -13.002 -25.330 1.00 94.31 192 PHE A CA 1
ATOM 1412 C C . PHE A 1 192 ? -0.115 -11.648 -25.732 1.00 94.31 192 PHE A C 1
ATOM 1414 O O . PHE A 1 192 ? -0.713 -11.524 -26.804 1.00 94.31 192 PHE A O 1
ATOM 1421 N N . LEU A 1 193 ? 0.057 -10.631 -24.887 1.00 95.56 193 LEU A N 1
ATOM 1422 C CA . LEU A 1 193 ? -0.398 -9.260 -25.148 1.00 95.56 193 LEU A CA 1
ATOM 1423 C C . LEU A 1 193 ? 0.731 -8.247 -24.898 1.00 95.56 193 LEU A C 1
ATOM 1425 O O . LEU A 1 193 ? 1.530 -8.454 -23.984 1.00 95.56 193 LEU A O 1
ATOM 1429 N N . PRO A 1 194 ? 0.812 -7.155 -25.683 1.00 96.88 194 PRO A N 1
ATOM 1430 C CA . PRO A 1 194 ? 1.770 -6.081 -25.441 1.00 96.88 194 PRO A CA 1
ATOM 1431 C C . PRO A 1 194 ? 1.384 -5.274 -24.197 1.00 96.88 194 PRO A C 1
ATOM 1433 O O . PRO A 1 194 ? 0.205 -4.984 -23.988 1.00 96.88 194 PRO A O 1
ATOM 1436 N N . ILE A 1 195 ? 2.377 -4.857 -23.406 1.00 96.56 195 ILE A N 1
ATOM 1437 C CA . ILE A 1 195 ? 2.139 -4.059 -22.189 1.00 96.56 195 ILE A CA 1
ATOM 1438 C C . ILE A 1 195 ? 1.681 -2.625 -22.488 1.00 96.56 195 ILE A C 1
ATOM 1440 O O . ILE A 1 195 ? 1.012 -1.995 -21.665 1.00 96.56 195 ILE A O 1
ATOM 1444 N N . HIS A 1 196 ? 2.028 -2.116 -23.673 1.00 95.44 196 HIS A N 1
ATOM 1445 C CA . HIS A 1 196 ? 1.637 -0.800 -24.171 1.00 95.44 196 HIS A CA 1
ATOM 1446 C C . HIS A 1 196 ? 0.373 -0.919 -25.018 1.00 95.44 196 HIS A C 1
ATOM 1448 O O . HIS A 1 196 ? 0.368 -1.577 -26.060 1.00 95.44 196 HIS A O 1
ATOM 1454 N N . ARG A 1 197 ? -0.702 -0.290 -24.542 1.00 93.12 197 ARG A N 1
ATOM 1455 C CA . ARG A 1 197 ? -2.025 -0.232 -25.169 1.00 93.12 197 ARG A CA 1
ATOM 1456 C C . ARG A 1 197 ? -2.650 1.127 -24.873 1.00 93.12 197 ARG A C 1
ATOM 1458 O O . ARG A 1 197 ? -2.404 1.691 -23.811 1.00 93.12 197 ARG A O 1
ATOM 1465 N N . GLU A 1 198 ? -3.486 1.600 -25.788 1.00 94.00 198 GLU A N 1
ATOM 1466 C CA . GLU A 1 198 ? -4.337 2.769 -25.561 1.00 94.00 198 GLU A CA 1
ATOM 1467 C C . GLU A 1 198 ? -5.410 2.491 -24.497 1.00 94.00 198 GLU A C 1
ATOM 1469 O O . GLU A 1 198 ? -5.834 1.347 -24.299 1.00 94.00 198 GLU A O 1
ATOM 1474 N N . ALA A 1 199 ? -5.873 3.551 -23.831 1.00 94.81 199 ALA A N 1
ATOM 1475 C CA . ALA A 1 199 ? -7.021 3.481 -22.932 1.00 94.81 199 ALA A CA 1
ATOM 1476 C C . ALA A 1 199 ? -8.319 3.125 -23.697 1.00 94.81 199 ALA A C 1
ATOM 1478 O O . ALA A 1 199 ? -8.449 3.479 -24.873 1.00 94.81 199 ALA A O 1
ATOM 1479 N N . PRO A 1 200 ? -9.300 2.454 -23.054 1.00 94.50 200 PRO A N 1
ATOM 1480 C CA . PRO A 1 200 ? -10.597 2.165 -23.663 1.00 94.50 200 PRO A CA 1
ATOM 1481 C C . PRO A 1 200 ? -11.270 3.422 -24.215 1.00 94.50 200 PRO A C 1
ATOM 1483 O O . PRO A 1 200 ? -11.287 4.473 -23.565 1.00 94.50 200 PRO A O 1
ATOM 1486 N N . ALA A 1 201 ? -11.855 3.314 -25.407 1.00 94.31 201 ALA A N 1
ATOM 1487 C CA . ALA A 1 201 ? -12.463 4.464 -26.063 1.00 94.31 201 ALA A CA 1
ATOM 1488 C C . ALA A 1 201 ? -13.692 4.959 -25.282 1.00 94.31 201 ALA A C 1
ATOM 1490 O O . ALA A 1 201 ? -14.397 4.176 -24.648 1.00 94.31 201 ALA A O 1
ATOM 1491 N N . PHE A 1 202 ? -14.024 6.250 -25.397 1.00 93.19 202 PHE A N 1
ATOM 1492 C CA . PHE A 1 202 ? -15.183 6.849 -24.713 1.00 93.19 202 PHE A CA 1
ATOM 1493 C C . PHE A 1 202 ? -16.502 6.081 -24.946 1.00 93.19 202 PHE A C 1
ATOM 1495 O O . PHE A 1 202 ? -17.334 5.968 -24.054 1.00 93.19 202 PHE A O 1
ATOM 1502 N N . VAL A 1 203 ? -16.676 5.484 -26.132 1.00 93.62 203 VAL A N 1
ATOM 1503 C CA . VAL A 1 203 ? -17.855 4.667 -26.480 1.00 93.62 203 VAL A CA 1
ATOM 1504 C C . VAL A 1 203 ? -17.882 3.277 -25.827 1.00 93.62 203 VAL A C 1
ATOM 1506 O O . VAL A 1 203 ? -18.915 2.607 -25.879 1.00 93.62 203 VAL A O 1
ATOM 1509 N N . GLU A 1 204 ? -16.774 2.816 -25.249 1.00 90.38 204 GLU A N 1
ATOM 1510 C CA . GLU A 1 204 ? -16.636 1.523 -24.565 1.00 90.38 204 GLU A CA 1
ATOM 1511 C C . GLU A 1 204 ? -16.796 1.636 -23.046 1.00 90.38 204 GLU A C 1
ATOM 1513 O O . GLU A 1 204 ? -17.106 0.629 -22.405 1.00 90.38 204 GLU A O 1
ATOM 1518 N N . GLN A 1 205 ? -16.611 2.836 -22.488 1.00 89.25 205 GLN A N 1
ATOM 1519 C CA . GLN A 1 205 ? -16.770 3.122 -21.063 1.00 89.25 205 GLN A CA 1
ATOM 1520 C C . GLN A 1 205 ? -18.232 2.939 -20.620 1.00 89.25 205 GLN A C 1
ATOM 1522 O O . GLN A 1 205 ? -19.174 3.249 -21.357 1.00 89.25 205 GLN A O 1
ATOM 1527 N N . ALA A 1 206 ? -18.425 2.407 -19.413 1.00 88.62 206 ALA A N 1
ATOM 1528 C CA . ALA A 1 206 ? -19.748 2.270 -18.809 1.00 88.62 206 ALA A CA 1
ATOM 1529 C C . ALA A 1 206 ? -20.188 3.573 -18.120 1.00 88.62 206 ALA A C 1
ATOM 1531 O O . ALA A 1 206 ? -19.383 4.262 -17.500 1.00 88.62 206 ALA A O 1
ATOM 1532 N N . THR A 1 207 ? -21.482 3.889 -18.196 1.00 85.94 207 THR A N 1
ATOM 1533 C CA . THR A 1 207 ? -22.074 5.093 -17.581 1.00 85.94 207 THR A CA 1
ATOM 1534 C C . THR A 1 207 ? -22.674 4.850 -16.194 1.00 85.94 207 THR A C 1
ATOM 1536 O O . THR A 1 207 ? -23.065 5.804 -15.528 1.00 85.94 207 THR A O 1
ATOM 1539 N N . GLU A 1 208 ? -22.801 3.592 -15.766 1.00 83.25 208 GLU A N 1
ATOM 1540 C CA . GLU A 1 208 ? -23.396 3.239 -14.475 1.00 83.25 208 GLU A CA 1
ATOM 1541 C C . GLU A 1 208 ? -22.362 3.279 -13.346 1.00 83.25 208 GLU A C 1
ATOM 1543 O O . GLU A 1 208 ? -21.325 2.618 -13.407 1.00 83.25 208 GLU A O 1
ATOM 1548 N N . GLN A 1 209 ? -22.679 4.016 -12.282 1.00 85.38 209 GLN A N 1
ATOM 1549 C CA . GLN A 1 209 ? -21.908 4.028 -11.041 1.00 85.38 209 GLN A CA 1
ATOM 1550 C C . GLN A 1 209 ? -22.541 3.047 -10.054 1.00 85.38 209 GLN A C 1
ATOM 1552 O O . GLN A 1 209 ? -23.655 3.260 -9.583 1.00 85.38 209 GLN A O 1
ATOM 1557 N N . GLN A 1 210 ? -21.830 1.961 -9.750 1.00 87.88 210 GLN A N 1
ATOM 1558 C CA . GLN A 1 210 ? -22.273 0.912 -8.829 1.00 87.88 210 GLN A CA 1
ATOM 1559 C C . GLN A 1 210 ? -21.270 0.775 -7.676 1.00 87.88 210 GLN A C 1
ATOM 1561 O O . GLN A 1 210 ? -20.062 0.906 -7.885 1.00 87.88 210 GLN A O 1
ATOM 1566 N N . ILE A 1 211 ? -21.759 0.510 -6.463 1.00 91.50 211 ILE A N 1
ATOM 1567 C CA . ILE A 1 211 ? -20.910 0.203 -5.303 1.00 91.50 211 ILE A CA 1
ATOM 1568 C C . ILE A 1 211 ? -20.314 -1.208 -5.432 1.00 91.50 211 ILE A C 1
ATOM 1570 O O . ILE A 1 211 ? -21.003 -2.150 -5.822 1.00 91.50 211 ILE A O 1
ATOM 1574 N N . LEU A 1 212 ? -19.036 -1.357 -5.085 1.00 90.44 212 LEU A N 1
ATOM 1575 C CA . LEU A 1 212 ? -18.401 -2.645 -4.822 1.00 90.44 212 LEU A CA 1
ATOM 1576 C C . LEU A 1 212 ? -18.501 -2.927 -3.318 1.00 90.44 212 LEU A C 1
ATOM 1578 O O . LEU A 1 212 ? -17.878 -2.226 -2.523 1.00 90.44 212 LEU A O 1
ATOM 1582 N N . VAL A 1 213 ? -19.277 -3.942 -2.934 1.00 91.88 213 VAL A N 1
ATOM 1583 C CA . VAL A 1 213 ? -19.453 -4.328 -1.525 1.00 91.88 213 VAL A CA 1
ATOM 1584 C C . VAL A 1 213 ? -18.240 -5.140 -1.073 1.00 91.88 213 VAL A C 1
ATOM 1586 O O . VAL A 1 213 ? -18.008 -6.255 -1.541 1.00 91.88 213 VAL A O 1
ATOM 1589 N N . THR A 1 214 ? -17.449 -4.582 -0.162 1.00 91.56 214 THR A N 1
ATOM 1590 C CA . THR A 1 214 ? -16.203 -5.199 0.318 1.00 91.56 214 THR A CA 1
ATOM 1591 C C . THR A 1 214 ? -16.419 -6.176 1.473 1.00 91.56 214 THR A C 1
ATOM 1593 O O . THR A 1 214 ? -15.554 -7.012 1.750 1.00 91.56 214 THR A O 1
ATOM 1596 N N . GLY A 1 215 ? -17.563 -6.083 2.154 1.00 92.44 215 GLY A N 1
ATOM 1597 C CA . GLY A 1 215 ? -17.858 -6.800 3.390 1.00 92.44 215 GLY A CA 1
ATOM 1598 C C . GLY A 1 215 ? -17.136 -6.226 4.610 1.00 92.44 215 GLY A C 1
ATOM 1599 O O . GLY A 1 215 ? -17.085 -6.897 5.641 1.00 92.44 215 GLY A O 1
ATOM 1600 N N . ILE A 1 216 ? -16.532 -5.035 4.493 1.00 95.50 216 ILE A N 1
ATOM 1601 C CA . ILE A 1 216 ? -15.725 -4.375 5.528 1.00 95.50 216 ILE A CA 1
ATOM 1602 C C . ILE A 1 216 ? -16.467 -3.122 5.999 1.00 95.50 216 ILE A C 1
ATOM 1604 O O . ILE A 1 216 ? -16.545 -2.129 5.275 1.00 95.50 216 ILE A O 1
ATOM 1608 N N . LYS A 1 217 ? -16.962 -3.136 7.244 1.00 95.56 217 LYS A N 1
ATOM 1609 C CA . LYS A 1 217 ? -17.878 -2.122 7.804 1.00 95.56 217 LYS A CA 1
ATOM 1610 C C . LYS A 1 217 ? -17.453 -0.676 7.554 1.00 95.56 217 LYS A C 1
ATOM 1612 O O . LYS A 1 217 ? -18.253 0.116 7.068 1.00 95.56 217 LYS A O 1
ATOM 1617 N N . VAL A 1 218 ? -16.210 -0.326 7.895 1.00 96.00 218 VAL A N 1
ATOM 1618 C CA . VAL A 1 218 ? -15.704 1.054 7.780 1.00 96.00 218 VAL A CA 1
ATOM 1619 C C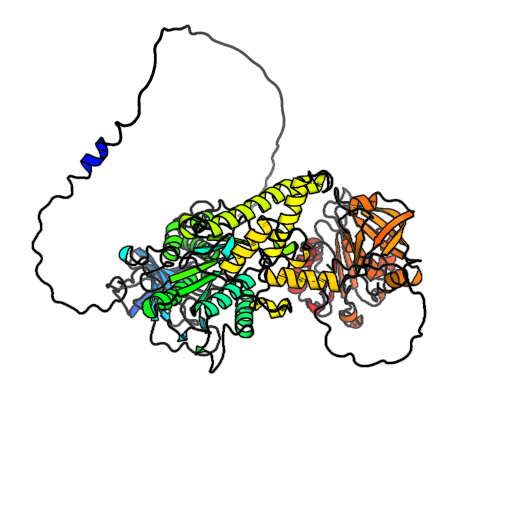 . VAL A 1 218 ? -15.565 1.517 6.327 1.00 96.00 218 VAL A C 1
ATOM 1621 O O . VAL A 1 218 ? -15.855 2.675 6.030 1.00 96.00 218 VAL A O 1
ATOM 1624 N N . VAL A 1 219 ? -15.181 0.615 5.420 1.00 95.56 219 VAL A N 1
ATOM 1625 C CA . VAL A 1 219 ? -15.055 0.910 3.987 1.00 95.56 219 VAL A CA 1
ATOM 1626 C C . VAL A 1 219 ? -16.444 1.078 3.384 1.00 95.56 219 VAL A C 1
ATOM 1628 O O . VAL A 1 219 ? -16.761 2.152 2.883 1.00 95.56 219 VAL A O 1
ATOM 1631 N N . ASP A 1 220 ? -17.301 0.065 3.517 1.00 95.31 220 ASP A N 1
ATOM 1632 C CA . ASP A 1 220 ? -18.632 0.051 2.908 1.00 95.31 220 ASP A CA 1
ATOM 1633 C C . ASP A 1 220 ? -19.540 1.172 3.444 1.00 95.31 220 ASP A C 1
ATOM 1635 O O . ASP A 1 220 ? -20.347 1.718 2.693 1.00 95.31 220 ASP A O 1
ATOM 1639 N N . LEU A 1 221 ? -19.398 1.570 4.717 1.00 95.69 221 LEU A N 1
ATOM 1640 C CA . LEU A 1 221 ? -20.179 2.670 5.288 1.00 95.69 221 LEU A CA 1
ATOM 1641 C C . LEU A 1 221 ? -19.637 4.058 4.906 1.00 95.69 221 LEU A C 1
ATOM 1643 O O . LEU A 1 221 ? -20.422 4.896 4.467 1.00 95.69 221 LEU A O 1
ATOM 1647 N N . LEU A 1 222 ? -18.341 4.330 5.119 1.00 95.94 222 LEU A N 1
ATOM 1648 C CA . LEU A 1 222 ? -17.800 5.702 5.135 1.00 95.94 222 LEU A CA 1
ATOM 1649 C C . LEU A 1 222 ? -16.997 6.082 3.887 1.00 95.94 222 LEU A C 1
ATOM 1651 O O . LEU A 1 222 ? -17.036 7.240 3.470 1.00 95.94 222 LEU A O 1
ATOM 1655 N N . ALA A 1 223 ? -16.300 5.125 3.275 1.00 95.44 223 ALA A N 1
ATOM 1656 C CA . ALA A 1 223 ? -15.519 5.331 2.055 1.00 95.44 223 ALA A CA 1
ATOM 1657 C C . ALA A 1 223 ? -15.856 4.264 0.991 1.00 95.44 223 ALA A C 1
ATOM 1659 O O . ALA A 1 223 ? -14.954 3.560 0.536 1.00 95.44 223 ALA A O 1
ATOM 1660 N N . PRO A 1 224 ? -17.140 4.118 0.595 1.00 95.50 224 PRO A N 1
ATOM 1661 C CA . PRO A 1 224 ? -17.593 3.020 -0.255 1.00 95.50 224 PRO A CA 1
ATOM 1662 C C . PRO A 1 224 ? -16.879 3.011 -1.605 1.00 95.50 224 PRO A C 1
ATOM 1664 O O . PRO A 1 224 ? -16.740 4.050 -2.258 1.00 95.50 224 PRO A O 1
ATOM 1667 N N . TYR A 1 225 ? -16.433 1.833 -2.036 1.00 94.75 225 TYR A N 1
ATOM 1668 C CA . TYR A 1 225 ? -15.673 1.677 -3.273 1.00 94.75 225 TYR A CA 1
ATOM 1669 C C . TYR A 1 225 ? -16.593 1.629 -4.495 1.00 94.75 225 TYR A C 1
ATOM 1671 O O . TYR A 1 225 ? -17.674 1.043 -4.464 1.00 94.75 225 TYR A O 1
ATOM 1679 N N . GLN A 1 226 ? -16.151 2.232 -5.596 1.00 92.38 226 GLN A N 1
ATOM 1680 C CA . GLN A 1 226 ? -16.837 2.149 -6.883 1.00 92.38 226 GLN A CA 1
ATOM 1681 C C . GLN A 1 226 ? -16.384 0.896 -7.640 1.00 92.38 226 GLN A C 1
ATOM 1683 O O . GLN A 1 226 ? -15.185 0.640 -7.760 1.00 92.38 226 GLN A O 1
ATOM 1688 N N . ARG A 1 227 ? -17.329 0.145 -8.214 1.00 90.00 227 ARG A N 1
ATOM 1689 C CA . ARG A 1 227 ? -17.040 -0.959 -9.138 1.00 90.00 227 ARG A CA 1
ATOM 1690 C C . ARG A 1 227 ? -16.332 -0.418 -10.386 1.00 90.00 227 ARG A C 1
ATOM 1692 O O . ARG A 1 227 ? -16.885 0.394 -11.126 1.00 90.00 227 ARG A O 1
ATOM 1699 N N . GLY A 1 228 ? -15.096 -0.865 -10.581 1.00 86.81 228 GLY A N 1
ATOM 1700 C CA . GLY A 1 228 ? -14.169 -0.394 -11.610 1.00 86.81 228 GLY A CA 1
ATOM 1701 C C . GLY A 1 228 ? -13.595 1.004 -11.388 1.00 86.81 228 GLY A C 1
ATOM 1702 O O . GLY A 1 228 ? -13.075 1.598 -12.330 1.00 86.81 228 GLY A O 1
ATOM 1703 N N . GLY A 1 229 ? -13.710 1.535 -10.168 1.00 91.44 229 GLY A N 1
ATOM 1704 C CA . GLY A 1 229 ? -13.065 2.781 -9.767 1.00 91.44 229 GLY A CA 1
ATOM 1705 C C . GLY A 1 229 ? -11.629 2.590 -9.275 1.00 91.44 229 GLY A C 1
ATOM 1706 O O . GLY A 1 229 ? -11.103 1.473 -9.175 1.00 91.44 229 GLY A O 1
ATOM 1707 N N . LYS A 1 230 ? -11.000 3.714 -8.933 1.00 94.81 230 LYS A N 1
ATOM 1708 C CA . LYS A 1 230 ? -9.618 3.797 -8.443 1.00 94.81 230 LYS A CA 1
ATOM 1709 C C . LYS A 1 230 ? -9.598 4.156 -6.956 1.00 94.81 230 LYS A C 1
ATOM 1711 O O . LYS A 1 230 ? -10.062 5.224 -6.561 1.00 94.81 230 LYS A O 1
ATOM 1716 N N . ILE A 1 231 ? -9.051 3.271 -6.128 1.00 95.06 231 ILE A N 1
ATOM 1717 C CA . ILE A 1 231 ? -8.956 3.424 -4.674 1.00 95.06 231 ILE A CA 1
ATOM 1718 C C . ILE A 1 231 ? -7.505 3.703 -4.285 1.00 95.06 231 ILE A C 1
ATOM 1720 O O . ILE A 1 231 ? -6.617 2.924 -4.630 1.00 95.06 231 ILE A O 1
ATOM 1724 N N . GLY A 1 232 ? -7.266 4.767 -3.519 1.00 93.88 232 GLY A N 1
ATOM 1725 C CA . GLY A 1 232 ? -5.971 5.045 -2.898 1.00 93.88 232 GLY A CA 1
ATOM 1726 C C . GLY A 1 232 ? -5.909 4.555 -1.451 1.00 93.88 232 GLY A C 1
ATOM 1727 O O . GLY A 1 232 ? -6.622 5.086 -0.601 1.00 93.88 232 GLY A O 1
ATOM 1728 N N . LEU A 1 233 ? -5.033 3.591 -1.159 1.00 91.31 233 LEU A N 1
ATOM 1729 C CA . LEU A 1 233 ? -4.661 3.189 0.199 1.00 91.31 233 LEU A CA 1
ATOM 1730 C C . LEU A 1 233 ? -3.467 4.020 0.683 1.00 91.31 233 LEU A C 1
ATOM 1732 O O . LEU A 1 233 ? -2.332 3.830 0.236 1.00 91.31 233 LEU A O 1
ATOM 1736 N N . PHE A 1 234 ? -3.710 4.900 1.647 1.00 86.62 234 PHE A N 1
ATOM 1737 C CA . PHE A 1 234 ? -2.678 5.687 2.318 1.00 86.62 234 PHE A CA 1
ATOM 1738 C C . PHE A 1 234 ? -2.338 5.041 3.658 1.00 86.62 234 PHE A C 1
ATOM 1740 O O . PHE A 1 234 ? -3.216 4.512 4.335 1.00 86.62 234 PHE A O 1
ATOM 1747 N N . GLY A 1 235 ? -1.072 5.077 4.068 1.00 77.62 235 GLY A N 1
ATOM 1748 C CA . GLY A 1 235 ? -0.680 4.580 5.386 1.00 77.62 235 GLY A CA 1
ATOM 1749 C C . GLY A 1 235 ? 0.801 4.246 5.512 1.00 77.62 235 GLY A C 1
ATOM 1750 O O . GLY A 1 235 ? 1.439 3.760 4.569 1.00 77.62 235 GLY A O 1
ATOM 1751 N N . GLY A 1 236 ? 1.339 4.476 6.709 1.00 70.62 236 GLY A N 1
ATOM 1752 C CA . GLY A 1 236 ? 2.723 4.159 7.054 1.00 70.62 236 GLY A CA 1
ATOM 1753 C C . GLY A 1 236 ? 3.007 2.654 7.153 1.00 70.62 236 GLY A C 1
ATOM 1754 O O . GLY A 1 236 ? 2.147 1.801 6.929 1.00 70.62 236 GLY A O 1
ATOM 1755 N N . ALA A 1 237 ? 4.236 2.301 7.527 1.00 72.44 237 ALA A N 1
ATOM 1756 C CA . ALA A 1 237 ? 4.563 0.921 7.881 1.00 72.44 237 ALA A CA 1
ATOM 1757 C C . ALA A 1 237 ? 3.870 0.515 9.200 1.00 72.44 237 ALA A C 1
ATOM 1759 O O . ALA A 1 237 ? 3.829 1.305 10.151 1.00 72.44 237 ALA A O 1
ATOM 1760 N N . GLY A 1 238 ? 3.360 -0.721 9.248 1.00 75.19 238 GLY A N 1
ATOM 1761 C CA . GLY A 1 238 ? 2.760 -1.341 10.439 1.00 75.19 238 GLY A CA 1
ATOM 1762 C C . GLY A 1 238 ? 1.245 -1.161 10.619 1.00 75.19 238 GLY A C 1
ATOM 1763 O O . GLY A 1 238 ? 0.675 -1.836 11.462 1.00 75.19 238 GLY A O 1
ATOM 1764 N N . VAL A 1 239 ? 0.567 -0.330 9.818 1.00 83.44 239 VAL A N 1
ATOM 1765 C CA . VAL A 1 239 ? -0.874 -0.013 9.997 1.00 83.44 239 VAL A CA 1
ATOM 1766 C C . VAL A 1 239 ? -1.853 -1.043 9.396 1.00 83.44 239 VAL A C 1
ATOM 1768 O O . VAL A 1 239 ? -3.050 -0.788 9.316 1.00 83.44 239 VAL A O 1
ATOM 1771 N N . GLY A 1 240 ? -1.363 -2.200 8.933 1.00 84.81 240 GLY A N 1
ATOM 1772 C CA . GLY A 1 240 ? -2.207 -3.283 8.402 1.00 84.81 240 GLY A CA 1
ATOM 1773 C C . GLY A 1 240 ? -2.573 -3.218 6.908 1.00 84.81 240 GLY A C 1
ATOM 1774 O O . GLY A 1 240 ? -3.493 -3.920 6.499 1.00 84.81 240 GLY A O 1
ATOM 1775 N N . LYS A 1 241 ? -1.861 -2.437 6.075 1.00 84.94 241 LYS A N 1
ATOM 1776 C CA . LYS A 1 241 ? -2.100 -2.339 4.611 1.00 84.94 241 LYS A CA 1
ATOM 1777 C C . LYS A 1 241 ? -2.219 -3.698 3.909 1.00 84.94 241 LYS A C 1
ATOM 1779 O O . LYS A 1 241 ? -3.225 -3.964 3.261 1.00 84.94 241 LYS A O 1
ATOM 1784 N N . THR A 1 242 ? -1.217 -4.563 4.071 1.00 80.38 242 THR A N 1
ATOM 1785 C CA . THR A 1 242 ? -1.159 -5.894 3.441 1.00 80.38 242 THR A CA 1
ATOM 1786 C C . THR A 1 242 ? -2.327 -6.780 3.876 1.00 80.38 242 THR A C 1
ATOM 1788 O O . THR A 1 242 ? -2.962 -7.426 3.051 1.00 80.38 242 THR A O 1
ATOM 1791 N N . VAL A 1 243 ? -2.675 -6.733 5.165 1.00 86.12 243 VAL A N 1
ATOM 1792 C CA . VAL A 1 243 ? -3.799 -7.477 5.752 1.00 86.12 243 VAL A CA 1
ATOM 1793 C C . VAL A 1 243 ? -5.143 -7.001 5.180 1.00 86.12 243 VAL A C 1
ATOM 1795 O O . VAL A 1 243 ? -5.988 -7.829 4.849 1.00 86.12 243 VAL A O 1
ATOM 1798 N N . LEU A 1 244 ? -5.323 -5.690 4.976 1.00 90.12 244 LEU A N 1
ATOM 1799 C CA . LEU A 1 244 ? -6.503 -5.136 4.299 1.00 90.12 244 LEU A CA 1
ATOM 1800 C C . LEU A 1 244 ? -6.577 -5.554 2.821 1.00 90.12 244 LEU A C 1
ATOM 1802 O O . LEU A 1 244 ? -7.646 -5.928 2.350 1.00 90.12 244 LEU A O 1
ATOM 1806 N N . ILE A 1 245 ? -5.452 -5.532 2.101 1.00 87.69 245 ILE A N 1
ATOM 1807 C CA . ILE A 1 245 ? -5.366 -5.996 0.706 1.00 87.69 245 ILE A CA 1
ATOM 1808 C C . ILE A 1 245 ? -5.764 -7.473 0.593 1.00 87.69 245 ILE A C 1
ATOM 1810 O O . ILE A 1 245 ? -6.591 -7.824 -0.248 1.00 87.69 245 ILE A O 1
ATOM 1814 N N . MET A 1 246 ? -5.227 -8.336 1.457 1.00 84.56 246 MET A N 1
ATOM 1815 C CA . MET A 1 246 ? -5.553 -9.763 1.454 1.00 84.56 246 MET A CA 1
ATOM 1816 C C . MET A 1 246 ? -7.022 -10.034 1.798 1.00 84.56 246 MET A C 1
ATOM 1818 O O . MET A 1 246 ? -7.639 -10.885 1.157 1.00 84.56 246 MET A O 1
ATOM 1822 N N . GLU A 1 247 ? -7.613 -9.300 2.747 1.00 89.12 247 GLU A N 1
ATOM 1823 C CA . GLU A 1 247 ? -9.040 -9.453 3.060 1.00 89.12 247 GLU A CA 1
ATOM 1824 C C . GLU A 1 247 ? -9.925 -8.991 1.890 1.00 89.12 247 GLU A C 1
ATOM 1826 O O . GLU A 1 247 ? -10.893 -9.674 1.563 1.00 89.12 247 GLU A O 1
ATOM 1831 N N . LEU A 1 248 ? -9.566 -7.902 1.195 1.00 89.06 248 LEU A N 1
ATOM 1832 C CA . LEU A 1 248 ? -10.261 -7.462 -0.023 1.00 89.06 248 LEU A CA 1
ATOM 1833 C C . LEU A 1 248 ? -10.209 -8.531 -1.130 1.00 89.06 248 LEU A C 1
ATOM 1835 O O . LEU A 1 248 ? -11.240 -8.819 -1.739 1.00 89.06 248 LEU A O 1
ATOM 1839 N N . ILE A 1 249 ? -9.048 -9.164 -1.350 1.00 84.50 249 ILE A N 1
ATOM 1840 C CA . ILE A 1 249 ? -8.904 -10.295 -2.287 1.00 84.50 249 ILE A CA 1
ATOM 1841 C C . ILE A 1 249 ? -9.825 -11.450 -1.876 1.00 84.50 249 ILE A C 1
ATOM 1843 O O . ILE A 1 249 ? -10.600 -11.943 -2.694 1.00 84.50 249 ILE A O 1
ATOM 1847 N N . ASN A 1 250 ? -9.770 -11.868 -0.609 1.00 84.12 250 ASN A N 1
ATOM 1848 C CA . ASN A 1 250 ? -10.575 -12.964 -0.065 1.00 84.12 250 ASN A CA 1
ATOM 1849 C C . ASN A 1 250 ? -12.086 -12.700 -0.196 1.00 84.12 250 ASN A C 1
ATOM 1851 O O . ASN A 1 250 ? -12.826 -13.569 -0.659 1.00 84.12 250 ASN A O 1
ATOM 1855 N N . ASN A 1 251 ? -12.541 -11.507 0.186 1.00 85.12 251 ASN A N 1
ATOM 1856 C CA . ASN A 1 251 ? -13.958 -11.157 0.226 1.00 85.12 251 ASN A CA 1
ATOM 1857 C C . ASN A 1 251 ? -14.546 -11.009 -1.179 1.00 85.12 251 ASN A C 1
ATOM 1859 O O . ASN A 1 251 ? -15.595 -11.587 -1.462 1.00 85.12 251 ASN A O 1
ATOM 1863 N N . VAL A 1 252 ? -13.858 -10.316 -2.091 1.00 77.94 252 VAL A N 1
ATOM 1864 C CA . VAL A 1 252 ? -14.350 -10.131 -3.466 1.00 77.94 252 VAL A CA 1
ATOM 1865 C C . VAL A 1 252 ? -14.256 -11.428 -4.274 1.00 77.94 252 VAL A C 1
ATOM 1867 O O . VAL A 1 252 ? -15.187 -11.738 -5.017 1.00 77.94 252 VAL A O 1
ATOM 1870 N N . ALA A 1 253 ? -13.222 -12.256 -4.080 1.00 72.06 253 ALA A N 1
ATOM 1871 C CA . ALA A 1 253 ? -13.157 -13.575 -4.719 1.00 72.06 253 ALA A CA 1
ATOM 1872 C C . ALA A 1 253 ? -14.283 -14.518 -4.248 1.00 72.06 253 ALA A C 1
ATOM 1874 O O . ALA A 1 253 ? -14.776 -15.318 -5.043 1.00 72.06 253 ALA A O 1
ATOM 1875 N N . LYS A 1 254 ? -14.715 -14.417 -2.980 1.00 72.94 254 LYS A N 1
ATOM 1876 C CA . LYS A 1 254 ? -15.849 -15.181 -2.428 1.00 72.94 254 LYS A CA 1
ATOM 1877 C C . LYS A 1 254 ? -17.212 -14.650 -2.885 1.00 72.94 254 LYS A C 1
ATOM 1879 O O . LYS A 1 254 ? -18.068 -15.455 -3.233 1.00 72.94 254 LYS A O 1
ATOM 1884 N N . ALA A 1 255 ? -17.414 -13.331 -2.882 1.00 72.69 255 ALA A N 1
ATOM 1885 C CA . ALA A 1 255 ? -18.712 -12.709 -3.163 1.00 72.69 255 ALA A CA 1
ATOM 1886 C C . ALA A 1 255 ? -18.991 -12.505 -4.664 1.00 72.69 255 ALA A C 1
ATOM 1888 O O . ALA A 1 255 ? -20.115 -12.714 -5.115 1.00 72.69 255 ALA A O 1
ATOM 1889 N N . HIS A 1 256 ? -17.976 -12.122 -5.444 1.00 68.94 256 HIS A N 1
ATOM 1890 C CA . HIS A 1 256 ? -18.114 -11.758 -6.861 1.00 68.94 256 HIS A CA 1
ATOM 1891 C C . HIS A 1 256 ? -17.468 -12.766 -7.827 1.00 68.94 256 HIS A C 1
ATOM 1893 O O . HIS A 1 256 ? -17.668 -12.670 -9.034 1.00 68.94 256 HIS A O 1
ATOM 1899 N N . GLY A 1 257 ? -16.689 -13.735 -7.328 1.00 69.44 257 GLY A N 1
ATOM 1900 C CA . GLY A 1 257 ? -16.074 -14.792 -8.146 1.00 69.44 257 GLY A CA 1
ATOM 1901 C C . GLY A 1 257 ? -14.951 -14.337 -9.090 1.00 69.44 257 GLY A C 1
ATOM 1902 O O . GLY A 1 257 ? -14.444 -15.161 -9.855 1.00 69.44 257 GLY A O 1
ATOM 1903 N N . GLY A 1 258 ? -14.565 -13.059 -9.036 1.00 79.81 258 GLY A N 1
ATOM 1904 C CA . GLY A 1 258 ? -13.550 -12.448 -9.893 1.00 79.81 258 GLY A CA 1
ATOM 1905 C C . GLY A 1 258 ? -12.111 -12.860 -9.568 1.00 79.81 258 GLY A C 1
ATOM 1906 O O . GLY A 1 258 ? -11.810 -13.379 -8.488 1.00 79.81 258 GLY A O 1
ATOM 1907 N N . PHE A 1 259 ? -11.208 -12.601 -10.514 1.00 89.75 259 PHE A N 1
ATOM 1908 C CA . PHE A 1 259 ? -9.766 -12.770 -10.327 1.00 89.75 259 PHE A CA 1
ATOM 1909 C C . PHE A 1 259 ? -9.106 -11.495 -9.788 1.00 89.75 259 PHE A C 1
ATOM 1911 O O . PHE A 1 259 ? -9.588 -10.379 -9.976 1.00 89.75 259 PHE A O 1
ATOM 1918 N N . SER A 1 260 ? -7.968 -11.668 -9.122 1.00 92.19 260 SER A N 1
ATOM 1919 C CA . SER A 1 260 ? -7.099 -10.583 -8.668 1.00 92.19 260 SER A CA 1
ATOM 1920 C C . SER A 1 260 ? -5.761 -10.611 -9.405 1.00 92.19 260 SER A C 1
ATOM 1922 O O . SER A 1 260 ? -5.228 -11.676 -9.716 1.00 92.19 260 SER A O 1
ATOM 1924 N N . VAL A 1 261 ? -5.180 -9.440 -9.636 1.00 95.25 261 VAL A N 1
ATOM 1925 C CA . VAL A 1 261 ? -3.802 -9.276 -10.105 1.00 95.25 261 VAL A CA 1
ATOM 1926 C C . VAL A 1 261 ? -3.086 -8.344 -9.139 1.00 95.25 261 VAL A C 1
ATOM 1928 O O . VAL A 1 261 ? -3.606 -7.278 -8.818 1.00 95.25 261 VAL A O 1
ATOM 1931 N N . PHE A 1 262 ? -1.905 -8.731 -8.666 1.00 95.06 262 PHE A N 1
ATOM 1932 C CA . PHE A 1 262 ? -1.081 -7.901 -7.791 1.00 95.06 262 PHE A CA 1
ATOM 1933 C C . PHE A 1 262 ? 0.190 -7.472 -8.525 1.00 95.06 262 PHE A C 1
ATOM 1935 O O . PHE A 1 262 ? 1.028 -8.306 -8.865 1.00 95.06 262 PHE A O 1
ATOM 1942 N N . ALA A 1 263 ? 0.335 -6.168 -8.750 1.00 95.94 263 ALA A N 1
ATOM 1943 C CA . ALA A 1 263 ? 1.514 -5.527 -9.308 1.00 95.94 263 ALA A CA 1
ATOM 1944 C C . ALA A 1 263 ? 2.378 -4.947 -8.172 1.00 95.94 263 ALA A C 1
ATOM 1946 O O . ALA A 1 263 ? 2.082 -3.881 -7.629 1.00 95.94 263 ALA A O 1
ATOM 1947 N N . GLY A 1 264 ? 3.452 -5.658 -7.825 1.00 94.44 264 GLY A N 1
ATOM 1948 C CA . GLY A 1 264 ? 4.481 -5.207 -6.888 1.00 94.44 264 GLY A CA 1
ATOM 1949 C C . GLY A 1 264 ? 5.480 -4.291 -7.591 1.00 94.44 264 GLY A C 1
ATOM 1950 O O . GLY A 1 264 ? 6.478 -4.766 -8.135 1.00 94.44 264 GLY A O 1
ATOM 1951 N N . VAL A 1 265 ? 5.191 -2.991 -7.599 1.00 95.06 265 VAL A N 1
ATOM 1952 C CA . VAL A 1 265 ? 5.963 -1.929 -8.247 1.00 95.06 265 VAL A CA 1
ATOM 1953 C C . VAL A 1 265 ? 6.951 -1.311 -7.259 1.00 95.06 265 VAL A C 1
ATOM 1955 O O . VAL A 1 265 ? 6.570 -0.529 -6.393 1.00 95.06 265 VAL A O 1
ATOM 1958 N N . GLY A 1 266 ? 8.239 -1.613 -7.416 1.00 90.12 266 GLY A N 1
ATOM 1959 C CA . GLY A 1 266 ? 9.325 -1.010 -6.642 1.00 90.12 266 GLY A CA 1
ATOM 1960 C C . GLY A 1 266 ? 9.226 -1.232 -5.132 1.00 90.12 266 GLY A C 1
ATOM 1961 O O . GLY A 1 266 ? 9.670 -0.372 -4.370 1.00 90.12 266 GLY A O 1
ATOM 1962 N N . GLU A 1 267 ? 8.654 -2.363 -4.717 1.00 85.69 267 GLU A N 1
ATOM 1963 C CA . GLU A 1 267 ? 8.545 -2.773 -3.316 1.00 85.69 267 GLU A CA 1
ATOM 1964 C C . GLU A 1 267 ? 9.682 -3.704 -2.877 1.00 85.69 267 GLU A C 1
ATOM 1966 O O . GLU A 1 267 ? 10.577 -4.051 -3.656 1.00 85.69 267 GLU A O 1
ATOM 1971 N N . ARG A 1 268 ? 9.719 -4.034 -1.580 1.00 89.19 268 ARG A N 1
ATOM 1972 C CA . ARG A 1 268 ? 10.781 -4.876 -1.012 1.00 89.19 268 ARG A CA 1
ATOM 1973 C C . ARG A 1 268 ? 10.542 -6.346 -1.334 1.00 89.19 268 ARG A C 1
ATOM 1975 O O . ARG A 1 268 ? 9.509 -6.896 -0.963 1.00 89.19 268 ARG A O 1
ATOM 1982 N N . THR A 1 269 ? 11.576 -7.026 -1.827 1.00 90.25 269 THR A N 1
ATOM 1983 C CA . THR A 1 269 ? 11.551 -8.464 -2.157 1.00 90.25 269 THR A CA 1
ATOM 1984 C C . THR A 1 269 ? 11.102 -9.338 -0.982 1.00 90.25 269 THR A C 1
ATOM 1986 O O . THR A 1 269 ? 10.406 -10.332 -1.174 1.00 90.25 269 THR A O 1
ATOM 1989 N N . ARG A 1 270 ? 11.438 -8.936 0.255 1.00 89.00 270 ARG A N 1
ATOM 1990 C CA . ARG A 1 270 ? 10.930 -9.564 1.484 1.00 89.00 270 ARG A CA 1
ATOM 1991 C C . ARG A 1 270 ? 9.402 -9.486 1.571 1.00 89.00 270 ARG A C 1
ATOM 1993 O O . ARG A 1 270 ? 8.767 -10.502 1.795 1.00 89.00 270 ARG A O 1
ATOM 2000 N N . GLU A 1 271 ? 8.821 -8.308 1.365 1.00 83.62 271 GLU A N 1
ATOM 2001 C CA . GLU A 1 271 ? 7.372 -8.078 1.473 1.00 83.62 271 GLU A CA 1
ATOM 2002 C C . GLU A 1 271 ? 6.613 -8.818 0.361 1.00 83.62 271 GLU A C 1
ATOM 2004 O O . GLU A 1 271 ? 5.573 -9.410 0.632 1.00 83.62 271 GLU A O 1
ATOM 2009 N N . GLY A 1 272 ? 7.187 -8.911 -0.845 1.00 86.69 272 GLY A N 1
ATOM 2010 C CA . GLY A 1 272 ? 6.662 -9.762 -1.920 1.00 86.69 272 GLY A CA 1
ATOM 2011 C C . GLY A 1 272 ? 6.722 -11.271 -1.619 1.00 86.69 272 GLY A C 1
ATOM 2012 O O . GLY A 1 272 ? 5.778 -11.995 -1.941 1.00 86.69 272 GLY A O 1
ATOM 2013 N N . ASN A 1 273 ? 7.797 -11.762 -0.985 1.00 90.69 273 ASN A N 1
ATOM 2014 C CA . ASN A 1 273 ? 7.887 -13.152 -0.511 1.00 90.69 273 ASN A CA 1
ATOM 2015 C C . ASN A 1 273 ? 6.885 -13.433 0.616 1.00 90.69 273 ASN A C 1
ATOM 2017 O O . ASN A 1 273 ? 6.245 -14.483 0.605 1.00 90.69 273 ASN A O 1
ATOM 2021 N N . ASP A 1 274 ? 6.774 -12.523 1.582 1.00 86.44 274 ASP A N 1
ATOM 2022 C CA . ASP A 1 274 ? 5.903 -12.690 2.744 1.00 86.44 274 ASP A CA 1
ATOM 2023 C C . ASP A 1 274 ? 4.439 -12.737 2.276 1.00 86.44 274 ASP A C 1
ATOM 2025 O O . ASP A 1 274 ? 3.748 -13.710 2.563 1.00 86.44 274 ASP A O 1
ATOM 2029 N N . LEU A 1 275 ? 4.027 -11.806 1.404 1.00 86.00 275 LEU A N 1
ATOM 2030 C CA . LEU A 1 275 ? 2.709 -11.814 0.762 1.00 86.00 275 LEU A CA 1
ATOM 2031 C C . LEU A 1 275 ? 2.441 -13.100 -0.041 1.00 86.00 275 LEU A C 1
ATOM 2033 O O . LEU A 1 275 ? 1.348 -13.654 0.035 1.00 86.00 275 LEU A O 1
ATOM 2037 N N . TYR A 1 276 ? 3.418 -13.607 -0.802 1.00 90.69 276 TYR A N 1
ATOM 2038 C CA . TYR A 1 276 ? 3.246 -14.859 -1.551 1.00 90.69 276 TYR A CA 1
ATOM 2039 C C . TYR A 1 276 ? 3.015 -16.056 -0.618 1.00 90.69 276 TYR A C 1
ATOM 2041 O O . TYR A 1 276 ? 2.152 -16.889 -0.897 1.00 90.69 276 TYR A O 1
ATOM 2049 N N . ARG A 1 277 ? 3.731 -16.127 0.512 1.00 89.69 277 ARG A N 1
ATOM 2050 C CA . ARG A 1 277 ? 3.528 -17.167 1.535 1.00 89.69 277 ARG A CA 1
ATOM 2051 C C . ARG A 1 277 ? 2.172 -17.028 2.219 1.00 89.69 277 ARG A C 1
ATOM 2053 O O . ARG A 1 277 ? 1.443 -18.011 2.284 1.00 89.69 277 ARG A O 1
ATOM 2060 N N . GLU A 1 278 ? 1.792 -15.821 2.630 1.00 82.56 278 GLU A N 1
ATOM 2061 C CA . GLU A 1 278 ? 0.480 -15.541 3.226 1.00 82.56 278 GLU A CA 1
ATOM 2062 C C . GLU A 1 278 ? -0.670 -15.885 2.258 1.00 82.56 278 GLU A C 1
ATOM 2064 O O . GLU A 1 278 ? -1.674 -16.470 2.670 1.00 82.56 278 GLU A O 1
ATOM 2069 N N . MET A 1 279 ? -0.520 -15.632 0.951 1.00 86.06 279 MET A N 1
ATOM 2070 C CA . MET A 1 279 ? -1.491 -16.054 -0.072 1.00 86.06 279 MET A CA 1
ATOM 2071 C C . MET A 1 279 ? -1.562 -17.576 -0.270 1.00 86.06 279 MET A C 1
ATOM 2073 O O . MET A 1 279 ? -2.631 -18.088 -0.611 1.00 86.06 279 MET A O 1
ATOM 2077 N N . ILE A 1 280 ? -0.463 -18.309 -0.065 1.00 87.75 280 ILE A N 1
ATOM 2078 C CA . ILE A 1 280 ? -0.456 -19.781 -0.083 1.00 87.75 280 ILE A CA 1
ATOM 2079 C C . ILE A 1 280 ? -1.148 -20.333 1.171 1.00 87.75 280 ILE A C 1
ATOM 2081 O O . ILE A 1 280 ? -1.999 -21.215 1.068 1.00 87.75 280 ILE A O 1
ATOM 2085 N N . GLU A 1 281 ? -0.816 -19.804 2.350 1.00 84.31 281 GLU A N 1
ATOM 2086 C CA . GLU A 1 281 ? -1.354 -20.254 3.641 1.00 84.31 281 GLU A CA 1
ATOM 2087 C C . GLU A 1 281 ? -2.854 -19.951 3.787 1.00 84.31 281 GLU A C 1
ATOM 2089 O O . GLU A 1 281 ? -3.611 -20.797 4.261 1.00 84.31 281 GLU A O 1
ATOM 2094 N N . SER A 1 282 ? -3.311 -18.796 3.293 1.00 75.62 282 SER A N 1
ATOM 2095 C CA . SER A 1 282 ? -4.738 -18.434 3.213 1.00 75.62 282 SER A CA 1
ATOM 2096 C C . SER A 1 282 ? -5.508 -19.142 2.084 1.00 75.62 282 SER A C 1
ATOM 2098 O O . SER A 1 282 ? -6.733 -19.037 2.011 1.00 75.62 282 SER A O 1
ATOM 2100 N N . GLY A 1 283 ? -4.823 -19.876 1.198 1.00 80.88 283 GLY A N 1
ATOM 2101 C CA . GLY A 1 283 ? -5.435 -20.635 0.102 1.00 80.88 283 GLY A CA 1
ATOM 2102 C C . GLY A 1 283 ? -5.913 -19.803 -1.098 1.00 80.88 283 GLY A C 1
ATOM 2103 O O . GLY A 1 283 ? -6.611 -20.343 -1.963 1.00 80.88 283 GLY A O 1
ATOM 2104 N N . VAL A 1 284 ? -5.536 -18.520 -1.174 1.00 83.81 284 VAL A N 1
ATOM 2105 C CA . VAL A 1 284 ? -5.757 -17.631 -2.335 1.00 83.81 284 VAL A CA 1
ATOM 2106 C C . VAL A 1 284 ? -4.934 -18.098 -3.541 1.00 83.81 284 VAL A C 1
ATOM 2108 O O . VAL A 1 284 ? -5.422 -18.105 -4.677 1.00 83.81 284 VAL A O 1
ATOM 2111 N N . ILE A 1 285 ? -3.696 -18.519 -3.285 1.00 89.25 285 ILE A N 1
ATOM 2112 C CA . ILE A 1 285 ? -2.817 -19.197 -4.236 1.00 89.25 285 ILE A CA 1
ATOM 2113 C C . ILE A 1 285 ? -2.741 -20.670 -3.841 1.00 89.25 285 ILE A C 1
ATOM 2115 O O . ILE A 1 285 ? -2.453 -21.020 -2.699 1.00 89.25 285 ILE A O 1
ATOM 2119 N N . LYS A 1 286 ? -2.987 -21.551 -4.807 1.00 90.12 286 LYS A N 1
ATOM 2120 C CA . LYS A 1 286 ? -2.879 -23.002 -4.651 1.00 90.12 286 LYS A CA 1
ATOM 2121 C C . LYS A 1 286 ? -1.764 -23.509 -5.553 1.00 90.12 286 LYS A C 1
ATOM 2123 O O . LYS A 1 286 ? -1.505 -22.959 -6.617 1.00 90.12 286 LYS A O 1
ATOM 2128 N N . LEU A 1 287 ? -1.085 -24.562 -5.115 1.00 90.31 287 LEU A N 1
ATOM 2129 C CA . LEU A 1 287 ? 0.149 -25.039 -5.738 1.00 90.31 287 LEU A CA 1
ATOM 2130 C C . LEU A 1 287 ? -0.001 -26.483 -6.238 1.00 90.31 287 LEU A C 1
ATOM 2132 O O . LEU A 1 287 ? -0.821 -27.247 -5.724 1.00 90.31 287 LEU A O 1
ATOM 2136 N N . GLY A 1 288 ? 0.814 -26.863 -7.226 1.00 87.06 288 GLY A N 1
ATOM 2137 C CA . GLY A 1 288 ? 0.771 -28.195 -7.841 1.00 87.06 288 GLY A CA 1
ATOM 2138 C C . GLY A 1 288 ? -0.478 -28.388 -8.704 1.00 87.06 288 GLY A C 1
ATOM 2139 O O . GLY A 1 288 ? -0.919 -27.460 -9.373 1.00 87.06 288 GLY A O 1
ATOM 2140 N N . GLU A 1 289 ? -1.085 -29.575 -8.660 1.00 82.88 289 GLU A N 1
ATOM 2141 C CA . GLU A 1 289 ? -2.275 -29.925 -9.461 1.00 82.88 289 GLU A CA 1
ATOM 2142 C C . GLU A 1 289 ? -3.461 -28.963 -9.265 1.00 82.88 289 GLU A C 1
ATOM 2144 O O . GLU A 1 289 ? -4.286 -28.794 -10.159 1.00 82.88 289 GLU A O 1
ATOM 2149 N N . LYS A 1 290 ? -3.534 -28.286 -8.111 1.00 87.38 290 LYS A N 1
ATOM 2150 C CA . LYS A 1 290 ? -4.592 -27.318 -7.782 1.00 87.38 290 LYS A CA 1
ATOM 2151 C C . LYS A 1 290 ? -4.280 -25.883 -8.219 1.00 87.38 290 LYS A C 1
ATOM 2153 O O . LYS A 1 290 ? -5.017 -24.978 -7.844 1.00 87.38 290 LYS A O 1
ATOM 2158 N N . GLN A 1 291 ? -3.222 -25.640 -8.996 1.00 86.56 291 GLN A N 1
ATOM 2159 C CA . GLN A 1 291 ? -2.845 -24.284 -9.415 1.00 86.56 291 GLN A CA 1
ATOM 2160 C C . GLN A 1 291 ? -3.969 -23.558 -10.170 1.00 86.56 291 GLN A C 1
ATOM 2162 O O . GLN A 1 291 ? -4.180 -22.372 -9.929 1.00 86.56 291 GLN A O 1
ATOM 2167 N N . ALA A 1 292 ? -4.738 -24.273 -10.999 1.00 84.81 292 ALA A N 1
ATOM 2168 C CA . ALA A 1 292 ? -5.861 -23.722 -11.765 1.00 84.81 292 ALA A CA 1
ATOM 2169 C C . ALA A 1 292 ? -7.006 -23.147 -10.899 1.00 84.81 292 ALA A C 1
ATOM 2171 O O . ALA A 1 292 ? -7.795 -22.339 -11.386 1.00 84.81 292 ALA A O 1
ATOM 2172 N N . ASP A 1 293 ? -7.089 -23.525 -9.619 1.00 87.50 293 ASP A N 1
ATOM 2173 C CA . ASP A 1 293 ? -8.055 -22.967 -8.666 1.00 87.50 293 ASP A CA 1
ATOM 2174 C C . ASP A 1 293 ? -7.615 -21.612 -8.070 1.00 87.50 293 ASP A C 1
ATOM 2176 O O . ASP A 1 293 ? -8.402 -20.982 -7.352 1.00 87.50 293 ASP A O 1
ATOM 2180 N N . SER A 1 294 ? -6.360 -21.198 -8.282 1.00 90.12 294 SER A N 1
ATOM 2181 C CA . SER A 1 294 ? -5.796 -19.966 -7.715 1.00 90.12 294 SER A CA 1
ATOM 2182 C C . SER A 1 294 ? -6.571 -18.735 -8.174 1.00 90.12 294 SER A C 1
ATOM 2184 O O . SER A 1 294 ? -7.072 -18.679 -9.297 1.00 90.12 294 SER A O 1
ATOM 2186 N N . LYS A 1 295 ? -6.662 -17.724 -7.306 1.00 86.69 295 LYS A N 1
ATOM 2187 C CA . LYS A 1 295 ? -7.456 -16.510 -7.560 1.00 86.69 295 LYS A CA 1
ATOM 2188 C C . LYS A 1 295 ? -6.632 -15.248 -7.789 1.00 86.69 295 LYS A C 1
ATOM 2190 O O . LYS A 1 295 ? -7.206 -14.235 -8.175 1.00 86.69 295 LYS A O 1
ATOM 2195 N N . CYS A 1 296 ? -5.317 -15.309 -7.588 1.00 91.06 296 CYS A N 1
ATOM 2196 C CA . CYS A 1 296 ? -4.412 -14.176 -7.761 1.00 91.06 296 CYS A CA 1
ATOM 2197 C C . CYS A 1 296 ? -3.279 -14.506 -8.745 1.00 91.06 296 CYS A C 1
ATOM 2199 O O . CYS A 1 296 ? -2.702 -15.590 -8.660 1.00 91.06 296 CYS A O 1
ATOM 2201 N N . ALA A 1 297 ? -2.949 -13.581 -9.648 1.00 94.44 297 ALA A N 1
ATOM 2202 C CA . ALA A 1 297 ? -1.708 -13.584 -10.429 1.00 94.44 297 ALA A CA 1
ATOM 2203 C C . ALA A 1 297 ? -0.750 -12.515 -9.876 1.00 94.44 297 ALA A C 1
ATOM 2205 O O . ALA A 1 297 ? -1.176 -11.387 -9.613 1.00 94.44 297 ALA A O 1
ATOM 2206 N N . LEU A 1 298 ? 0.531 -12.850 -9.702 1.00 95.62 298 LEU A N 1
ATOM 2207 C CA . LEU A 1 298 ? 1.532 -11.950 -9.124 1.00 95.62 298 LEU A CA 1
ATOM 2208 C C . LEU A 1 298 ? 2.493 -11.446 -10.207 1.00 95.62 298 LEU A C 1
ATOM 2210 O O . LEU A 1 298 ? 3.077 -12.227 -10.958 1.00 95.62 298 LEU A O 1
ATOM 2214 N N . VAL A 1 299 ? 2.677 -10.130 -10.268 1.00 97.25 299 VAL A N 1
ATOM 2215 C CA . VAL A 1 299 ? 3.580 -9.448 -11.199 1.00 97.25 299 VAL A CA 1
ATOM 2216 C C . VAL A 1 299 ? 4.521 -8.573 -10.383 1.00 97.25 299 VAL A C 1
ATOM 2218 O O . VAL A 1 299 ? 4.081 -7.626 -9.736 1.00 97.25 299 VAL A O 1
ATOM 2221 N N . TYR A 1 300 ? 5.811 -8.893 -10.373 1.00 96.44 300 TYR A N 1
ATOM 2222 C CA . TYR A 1 300 ? 6.798 -8.245 -9.510 1.00 96.44 300 TYR A CA 1
ATOM 2223 C C . TYR A 1 300 ? 7.883 -7.533 -10.318 1.00 96.44 300 TYR A C 1
ATOM 2225 O O . TYR A 1 300 ? 8.346 -8.026 -11.341 1.00 96.44 300 TYR A O 1
ATOM 2233 N N . GLY A 1 301 ? 8.255 -6.350 -9.828 1.00 94.12 301 GLY A N 1
ATOM 2234 C CA . GLY A 1 301 ? 9.308 -5.496 -10.363 1.00 94.12 301 GLY A CA 1
ATOM 2235 C C . GLY A 1 301 ? 9.909 -4.720 -9.200 1.00 94.12 301 GLY A C 1
ATOM 2236 O O . GLY A 1 301 ? 9.465 -3.616 -8.885 1.00 94.12 301 GLY A O 1
ATOM 2237 N N . GLN A 1 302 ? 10.801 -5.373 -8.464 1.00 91.44 302 GLN A N 1
ATOM 2238 C CA . GLN A 1 302 ? 11.162 -5.063 -7.078 1.00 91.44 302 GLN A CA 1
ATOM 2239 C C . GLN A 1 302 ? 12.167 -3.898 -6.962 1.00 91.44 302 GLN A C 1
ATOM 2241 O O . GLN A 1 302 ? 12.710 -3.406 -7.948 1.00 91.44 302 GLN A O 1
ATOM 2246 N N . MET A 1 303 ? 12.450 -3.437 -5.738 1.00 91.75 303 MET A N 1
ATOM 2247 C CA . MET A 1 303 ? 13.416 -2.352 -5.475 1.00 91.75 303 MET A CA 1
ATOM 2248 C C . MET A 1 303 ? 14.832 -2.597 -6.020 1.00 91.75 303 MET A C 1
ATOM 2250 O O . MET A 1 303 ? 15.549 -1.631 -6.271 1.00 91.75 303 MET A O 1
ATOM 2254 N N . ASN A 1 304 ? 15.250 -3.857 -6.165 1.00 92.56 304 ASN A N 1
ATOM 2255 C CA . ASN A 1 304 ? 16.563 -4.223 -6.703 1.00 92.56 304 ASN A CA 1
ATOM 2256 C C . ASN A 1 304 ? 16.641 -4.154 -8.238 1.00 92.56 304 ASN A C 1
ATOM 2258 O O . ASN A 1 304 ? 17.732 -4.280 -8.784 1.00 92.56 304 ASN A O 1
ATOM 2262 N N . GLU A 1 305 ? 15.513 -3.988 -8.930 1.00 94.31 305 GLU A N 1
ATOM 2263 C CA . GLU A 1 305 ? 15.462 -3.913 -10.389 1.00 94.31 305 GLU A CA 1
ATOM 2264 C C . GLU A 1 305 ? 15.694 -2.473 -10.891 1.00 94.31 305 GLU A C 1
ATOM 2266 O O . GLU A 1 305 ? 15.364 -1.491 -10.200 1.00 94.31 305 GLU A O 1
ATOM 2271 N N . PRO A 1 306 ? 16.259 -2.308 -12.105 1.00 94.81 306 PRO A N 1
ATOM 2272 C CA . PRO A 1 306 ? 16.525 -0.990 -12.669 1.00 94.81 306 PRO A CA 1
ATOM 2273 C C . PRO A 1 306 ? 15.235 -0.172 -12.838 1.00 94.81 306 PRO A C 1
ATOM 2275 O O . PRO A 1 306 ? 14.132 -0.722 -12.930 1.00 94.81 306 PRO A O 1
ATOM 2278 N N . PRO A 1 307 ? 15.342 1.166 -12.933 1.00 95.75 307 PRO A N 1
ATOM 2279 C CA . PRO A 1 307 ? 14.170 2.023 -13.079 1.00 95.75 307 PRO A CA 1
ATOM 2280 C C . PRO A 1 307 ? 13.357 1.728 -14.350 1.00 95.75 307 PRO A C 1
ATOM 2282 O O . PRO A 1 307 ? 12.160 1.987 -14.353 1.00 95.75 307 PRO A O 1
ATOM 2285 N N . GLY A 1 308 ? 13.942 1.122 -15.391 1.00 95.62 308 GLY A N 1
ATOM 2286 C CA . GLY A 1 308 ? 13.190 0.645 -16.558 1.00 95.62 308 GLY A CA 1
ATOM 2287 C C . GLY A 1 308 ? 12.121 -0.391 -16.206 1.00 95.62 308 GLY A C 1
ATOM 2288 O O . GLY A 1 308 ? 10.949 -0.185 -16.514 1.00 95.62 308 GLY A O 1
ATOM 2289 N N . ALA A 1 309 ? 12.496 -1.446 -15.476 1.00 95.88 309 ALA A N 1
ATOM 2290 C CA . ALA A 1 309 ? 11.562 -2.469 -15.007 1.00 95.88 309 ALA A CA 1
ATOM 2291 C C . ALA A 1 309 ? 10.476 -1.883 -14.094 1.00 95.88 309 ALA A C 1
ATOM 2293 O O . ALA A 1 309 ? 9.279 -2.055 -14.341 1.00 95.88 309 ALA A O 1
ATOM 2294 N N . ARG A 1 310 ? 10.880 -1.103 -13.081 1.00 96.19 310 ARG A N 1
ATOM 2295 C CA . ARG A 1 310 ? 9.952 -0.443 -12.143 1.00 96.19 310 ARG A CA 1
ATOM 2296 C C . ARG A 1 310 ? 8.984 0.523 -12.843 1.00 96.19 310 ARG A C 1
ATOM 2298 O O . ARG A 1 310 ? 7.839 0.655 -12.418 1.00 96.19 310 ARG A O 1
ATOM 2305 N N . ALA A 1 311 ? 9.400 1.153 -13.942 1.00 96.06 311 ALA A N 1
ATOM 2306 C CA . ALA A 1 311 ? 8.564 2.033 -14.761 1.00 96.06 311 ALA A CA 1
ATOM 2307 C C . ALA A 1 311 ? 7.624 1.292 -15.737 1.00 96.06 311 ALA A C 1
ATOM 2309 O O . ALA A 1 311 ? 6.842 1.949 -16.429 1.00 96.06 311 ALA A O 1
ATOM 2310 N N . ARG A 1 312 ? 7.690 -0.045 -15.834 1.00 97.00 312 ARG A N 1
ATOM 2311 C CA . ARG A 1 312 ? 6.890 -0.856 -16.777 1.00 97.00 312 ARG A CA 1
ATOM 2312 C C . ARG A 1 312 ? 6.098 -1.990 -16.131 1.00 97.00 312 ARG A C 1
ATOM 2314 O O . ARG A 1 312 ? 5.024 -2.315 -16.626 1.00 97.00 312 ARG A O 1
ATOM 2321 N N . VAL A 1 313 ? 6.526 -2.512 -14.983 1.00 97.12 313 VAL A N 1
ATOM 2322 C CA . VAL A 1 313 ? 5.848 -3.613 -14.272 1.00 97.12 313 VAL A CA 1
ATOM 2323 C C . VAL A 1 313 ? 4.369 -3.327 -13.948 1.00 97.12 313 VAL A C 1
ATOM 2325 O O . VAL A 1 313 ? 3.531 -4.223 -14.049 1.00 97.12 313 VAL A O 1
ATOM 2328 N N . GLY A 1 314 ? 4.007 -2.074 -13.647 1.00 96.06 314 GLY A N 1
ATOM 2329 C CA . GLY A 1 314 ? 2.603 -1.682 -13.452 1.00 96.06 314 GLY A CA 1
ATOM 2330 C C . GLY A 1 314 ? 1.738 -1.888 -14.706 1.00 96.06 314 GLY A C 1
ATOM 2331 O O . GLY A 1 314 ? 0.594 -2.327 -14.600 1.00 96.06 314 GLY A O 1
ATOM 2332 N N . LEU A 1 315 ? 2.303 -1.657 -15.898 1.00 97.44 315 LEU A N 1
ATOM 2333 C CA . LEU A 1 315 ? 1.646 -1.914 -17.185 1.00 97.44 315 LEU A CA 1
ATOM 2334 C C . LEU A 1 315 ? 1.534 -3.421 -17.461 1.00 97.44 315 LEU A C 1
ATOM 2336 O O . LEU A 1 315 ? 0.534 -3.860 -18.027 1.00 97.44 315 LEU A O 1
ATOM 2340 N N . THR A 1 316 ? 2.514 -4.221 -17.031 1.00 97.81 316 THR A N 1
ATOM 2341 C CA . THR A 1 316 ? 2.471 -5.692 -17.111 1.00 97.81 316 THR A CA 1
ATOM 2342 C C . THR A 1 316 ? 1.306 -6.251 -16.291 1.00 97.81 316 THR A C 1
ATOM 2344 O O . THR A 1 316 ? 0.461 -6.962 -16.836 1.00 97.81 316 THR A O 1
ATOM 2347 N N . GLY A 1 317 ? 1.183 -5.857 -15.017 1.00 97.00 317 GLY A N 1
ATOM 2348 C CA . GLY A 1 317 ? 0.056 -6.250 -14.159 1.00 97.00 317 GLY A CA 1
ATOM 2349 C C . GLY A 1 317 ? -1.296 -5.790 -14.708 1.00 97.00 317 GLY A C 1
ATOM 2350 O O . GLY A 1 317 ? -2.250 -6.568 -14.763 1.00 97.00 317 GLY A O 1
ATOM 2351 N N . LEU A 1 318 ? -1.363 -4.557 -15.213 1.00 97.12 318 LEU A N 1
ATOM 2352 C CA . LEU A 1 318 ? -2.561 -4.046 -15.870 1.00 97.12 318 LEU A CA 1
ATOM 2353 C C . LEU A 1 318 ? -2.932 -4.850 -17.123 1.00 97.12 318 LEU A C 1
ATOM 2355 O O . LEU A 1 318 ? -4.101 -5.140 -17.325 1.00 97.12 318 LEU A O 1
ATOM 2359 N N . THR A 1 319 ? -1.965 -5.284 -17.928 1.00 97.62 319 THR A N 1
ATOM 2360 C CA . THR A 1 319 ? -2.225 -6.053 -19.161 1.00 97.62 319 THR A CA 1
ATOM 2361 C C . THR A 1 319 ? -2.790 -7.448 -18.869 1.00 97.62 319 THR A C 1
ATOM 2363 O O . THR A 1 319 ? -3.670 -7.922 -19.591 1.00 97.62 319 THR A O 1
ATOM 2366 N N . VAL A 1 320 ? -2.365 -8.080 -17.768 1.00 96.81 320 VAL A N 1
ATOM 2367 C CA . VAL A 1 320 ? -2.983 -9.320 -17.261 1.00 96.81 320 VAL A CA 1
ATOM 2368 C C . VAL A 1 320 ? -4.428 -9.056 -16.806 1.00 96.81 320 VAL A C 1
ATOM 2370 O O . VAL A 1 320 ? -5.330 -9.807 -17.177 1.00 96.81 320 VAL A O 1
ATOM 2373 N N . ALA A 1 321 ? -4.680 -7.963 -16.076 1.00 96.31 321 ALA A N 1
ATOM 2374 C CA . ALA A 1 321 ? -6.029 -7.585 -15.641 1.00 96.31 321 ALA A CA 1
ATOM 2375 C C . ALA A 1 321 ? -6.962 -7.221 -16.817 1.00 96.31 321 ALA A C 1
ATOM 2377 O O . ALA A 1 321 ? -8.124 -7.627 -16.844 1.00 96.31 321 ALA A O 1
ATOM 2378 N N . GLU A 1 322 ? -6.452 -6.519 -17.830 1.00 96.06 322 GLU A N 1
ATOM 2379 C CA . GLU A 1 322 ? -7.176 -6.195 -19.062 1.00 96.06 322 GLU A CA 1
ATOM 2380 C C . GLU A 1 322 ? -7.570 -7.438 -19.854 1.00 96.06 322 GLU A C 1
ATOM 2382 O O . GLU A 1 322 ? -8.625 -7.428 -20.479 1.00 96.06 322 GLU A O 1
ATOM 2387 N N . HIS A 1 323 ? -6.785 -8.518 -19.826 1.00 95.69 323 HIS A N 1
ATOM 2388 C CA . HIS A 1 323 ? -7.195 -9.774 -20.456 1.00 95.69 323 HIS A CA 1
ATOM 2389 C C . HIS A 1 323 ? -8.436 -10.365 -19.768 1.00 95.69 323 HIS A C 1
ATOM 2391 O O . HIS A 1 323 ? -9.412 -10.703 -20.440 1.00 95.69 323 HIS A O 1
ATOM 2397 N N . PHE A 1 324 ? -8.447 -10.422 -18.432 1.00 94.06 324 PHE A N 1
ATOM 2398 C CA . PHE A 1 324 ? -9.610 -10.897 -17.674 1.00 94.06 324 PHE A CA 1
ATOM 2399 C C . PHE A 1 324 ? -10.847 -9.989 -17.862 1.00 94.06 324 PHE A C 1
ATOM 2401 O O . PHE A 1 324 ? -11.966 -10.494 -17.968 1.00 94.06 324 PHE A O 1
ATOM 2408 N N . ARG A 1 325 ? -10.662 -8.668 -18.019 1.00 94.44 325 ARG A N 1
ATOM 2409 C CA . ARG A 1 325 ? -11.742 -7.724 -18.370 1.00 94.44 325 ARG A CA 1
ATOM 2410 C C . ARG A 1 325 ? -12.252 -7.899 -19.810 1.00 94.44 325 ARG A C 1
ATOM 2412 O O . ARG A 1 325 ? -13.454 -7.999 -20.036 1.00 94.44 325 ARG A O 1
ATOM 2419 N N . ASP A 1 326 ? -11.354 -7.888 -20.796 1.00 93.56 326 ASP A N 1
ATOM 2420 C CA . ASP A 1 326 ? -11.693 -7.716 -22.219 1.00 93.56 326 ASP A CA 1
ATOM 2421 C C . ASP A 1 326 ? -11.997 -9.032 -22.952 1.00 93.56 326 ASP A C 1
ATOM 2423 O O . ASP A 1 326 ? -12.717 -9.007 -23.961 1.00 93.56 326 ASP A O 1
ATOM 2427 N N . ALA A 1 327 ? -11.421 -10.149 -22.493 1.00 91.62 327 ALA A N 1
ATOM 2428 C CA . ALA A 1 327 ? -11.567 -11.476 -23.095 1.00 91.62 327 ALA A CA 1
ATOM 2429 C C . ALA A 1 327 ? -12.452 -12.408 -22.253 1.00 91.62 327 ALA A C 1
ATOM 2431 O O . ALA A 1 327 ? -13.306 -13.086 -22.820 1.00 91.62 327 ALA A O 1
ATOM 2432 N N . GLU A 1 328 ? -12.296 -12.416 -20.923 1.00 89.69 328 GLU A N 1
ATOM 2433 C CA . GLU A 1 328 ? -13.137 -13.241 -20.036 1.00 89.69 328 GLU A CA 1
ATOM 2434 C C . GLU A 1 328 ? -14.410 -12.532 -19.538 1.00 89.69 328 GLU A C 1
ATOM 2436 O O . GLU A 1 328 ? -15.320 -13.203 -19.054 1.00 89.69 328 GLU A O 1
ATOM 2441 N N . GLY A 1 329 ? -14.510 -11.205 -19.686 1.00 89.69 329 GLY A N 1
ATOM 2442 C CA . GLY A 1 329 ? -15.704 -10.435 -19.315 1.00 89.69 329 GLY A CA 1
ATOM 2443 C C . GLY A 1 329 ? -15.965 -10.383 -17.807 1.00 89.69 329 GLY A C 1
ATOM 2444 O O . GLY A 1 329 ? -17.118 -10.402 -17.379 1.00 89.69 329 GLY A O 1
ATOM 2445 N N . GLN A 1 330 ? -14.906 -10.395 -16.994 1.00 87.06 330 GLN A N 1
ATOM 2446 C CA . GLN A 1 330 ? -15.012 -10.463 -15.536 1.00 87.06 330 GLN A CA 1
ATOM 2447 C C . GLN A 1 330 ? -14.771 -9.118 -14.845 1.00 87.06 330 GLN A C 1
ATOM 2449 O O . GLN A 1 330 ? -14.171 -8.198 -15.404 1.00 87.06 330 GLN A O 1
ATOM 2454 N N . ASP A 1 331 ? -15.221 -9.033 -13.592 1.00 88.19 331 ASP A N 1
ATOM 2455 C CA . ASP A 1 331 ? -14.763 -8.020 -12.647 1.00 88.19 331 ASP A CA 1
ATOM 2456 C C . ASP A 1 331 ? -13.431 -8.464 -12.033 1.00 88.19 331 ASP A C 1
ATOM 2458 O O . ASP A 1 331 ? -13.307 -9.569 -11.500 1.00 88.19 331 ASP A O 1
ATOM 2462 N N . VAL A 1 332 ? -12.430 -7.595 -12.125 1.00 92.12 332 VAL A N 1
ATOM 2463 C CA . VAL A 1 332 ? -11.045 -7.872 -11.742 1.00 92.12 332 VAL A CA 1
ATOM 2464 C C . VAL A 1 332 ? -10.619 -6.896 -10.655 1.00 92.12 332 VAL A C 1
ATOM 2466 O O . VAL A 1 332 ? -10.878 -5.694 -10.764 1.00 92.12 332 VAL A O 1
ATOM 2469 N N . LEU A 1 333 ? -9.920 -7.383 -9.630 1.00 93.06 333 LEU A N 1
ATOM 2470 C CA . LEU A 1 333 ? -9.196 -6.509 -8.706 1.00 93.06 333 LEU A CA 1
ATOM 2471 C C . LEU A 1 333 ? -7.742 -6.349 -9.149 1.00 93.06 333 LEU A C 1
ATOM 2473 O O . LEU A 1 333 ? -7.028 -7.339 -9.293 1.00 93.06 333 LEU A O 1
ATOM 2477 N N . LEU A 1 334 ? -7.286 -5.109 -9.319 1.00 95.50 334 LEU A N 1
ATOM 2478 C CA . LEU A 1 334 ? -5.884 -4.796 -9.603 1.00 95.50 334 LEU A CA 1
ATOM 2479 C C . LEU A 1 334 ? -5.246 -4.099 -8.400 1.00 95.50 334 LEU A C 1
ATOM 2481 O O . LEU A 1 334 ? -5.556 -2.950 -8.099 1.00 95.50 334 LEU A O 1
ATOM 2485 N N . PHE A 1 335 ? -4.319 -4.769 -7.734 1.00 94.44 335 PHE A N 1
ATOM 2486 C CA . PHE A 1 335 ? -3.543 -4.180 -6.650 1.00 94.44 335 PHE A CA 1
ATOM 2487 C C . PHE A 1 335 ? -2.251 -3.594 -7.209 1.00 94.44 335 PHE A C 1
ATOM 2489 O O . PHE A 1 335 ? -1.537 -4.281 -7.934 1.00 94.44 335 PHE A O 1
ATOM 2496 N N . ILE A 1 336 ? -1.952 -2.335 -6.887 1.00 94.00 336 ILE A N 1
ATOM 2497 C CA . ILE A 1 336 ? -0.699 -1.673 -7.276 1.00 94.00 336 ILE A CA 1
ATOM 2498 C C . ILE A 1 336 ? -0.009 -1.197 -6.001 1.00 94.00 336 ILE A C 1
ATOM 2500 O O . ILE A 1 336 ? -0.386 -0.170 -5.437 1.00 94.00 336 ILE A O 1
ATOM 2504 N N . ASP A 1 337 ? 1.001 -1.935 -5.547 1.00 90.50 337 ASP A N 1
ATOM 2505 C CA . ASP A 1 337 ? 1.853 -1.537 -4.423 1.00 90.50 337 ASP A CA 1
ATOM 2506 C C . ASP A 1 337 ? 3.283 -1.361 -4.958 1.00 90.50 337 ASP A C 1
ATOM 2508 O O . ASP A 1 337 ? 3.928 -2.356 -5.265 1.00 90.50 337 ASP A O 1
ATOM 2512 N N . ASN A 1 338 ? 3.797 -0.155 -5.215 1.00 88.62 338 ASN A N 1
ATOM 2513 C CA . ASN A 1 338 ? 3.239 1.166 -4.901 1.00 88.62 338 ASN A CA 1
ATOM 2514 C C . ASN A 1 338 ? 3.222 2.104 -6.121 1.00 88.62 338 ASN A C 1
ATOM 2516 O O . ASN A 1 338 ? 4.218 2.237 -6.835 1.00 88.62 338 ASN A O 1
ATOM 2520 N N . ILE A 1 339 ? 2.119 2.829 -6.344 1.00 91.81 339 ILE A N 1
ATOM 2521 C CA . ILE A 1 339 ? 1.985 3.727 -7.510 1.00 91.81 339 ILE A CA 1
ATOM 2522 C C . ILE A 1 339 ? 2.995 4.889 -7.481 1.00 91.81 339 ILE A C 1
ATOM 2524 O O . ILE A 1 339 ? 3.454 5.343 -8.529 1.00 91.81 339 ILE A O 1
ATOM 2528 N N . PHE A 1 340 ? 3.448 5.318 -6.298 1.00 91.62 340 PHE A N 1
ATOM 2529 C CA . PHE A 1 340 ? 4.522 6.310 -6.187 1.00 91.62 340 PHE A CA 1
ATOM 2530 C C . PHE A 1 340 ? 5.845 5.798 -6.779 1.00 91.62 340 PHE A C 1
ATOM 2532 O O . PHE A 1 340 ? 6.603 6.570 -7.362 1.00 91.62 340 PHE A O 1
ATOM 2539 N N . ARG A 1 341 ? 6.132 4.492 -6.679 1.00 93.56 341 ARG A N 1
ATOM 2540 C CA . ARG A 1 341 ? 7.368 3.893 -7.211 1.00 93.56 341 ARG A CA 1
ATOM 2541 C C . ARG A 1 341 ? 7.381 3.842 -8.734 1.00 93.56 341 ARG A C 1
ATOM 2543 O O . ARG A 1 341 ? 8.452 4.010 -9.313 1.00 93.56 341 ARG A O 1
ATOM 2550 N N . PHE A 1 342 ? 6.218 3.693 -9.375 1.00 95.44 342 PHE A N 1
ATOM 2551 C CA . PHE A 1 342 ? 6.070 3.887 -10.823 1.00 95.44 342 PHE A CA 1
ATOM 2552 C C . PHE A 1 342 ? 6.482 5.312 -11.222 1.00 95.44 342 PHE A C 1
ATOM 2554 O O . PHE A 1 342 ? 7.290 5.501 -12.133 1.00 95.44 342 PHE A O 1
ATOM 2561 N N . THR A 1 343 ? 5.983 6.322 -10.504 1.00 95.12 343 THR A N 1
ATOM 2562 C CA . THR A 1 343 ? 6.348 7.726 -10.739 1.00 95.12 343 THR A CA 1
ATOM 2563 C C . THR A 1 343 ? 7.833 7.985 -10.487 1.00 95.12 343 THR A C 1
ATOM 2565 O O . THR A 1 343 ? 8.500 8.574 -11.336 1.00 95.12 343 THR A O 1
ATOM 2568 N N . GLN A 1 344 ? 8.377 7.495 -9.371 1.00 94.50 344 GLN A N 1
ATOM 2569 C CA . GLN A 1 344 ? 9.796 7.621 -9.033 1.00 94.50 344 GLN A CA 1
ATOM 2570 C C . GLN A 1 344 ? 10.689 7.022 -10.131 1.00 94.50 344 GLN A C 1
ATOM 2572 O O . GLN A 1 344 ? 11.620 7.676 -10.595 1.00 94.50 344 GLN A O 1
ATOM 2577 N N . ALA A 1 345 ? 10.362 5.816 -10.602 1.00 95.81 345 ALA A N 1
ATOM 2578 C CA . ALA A 1 345 ? 11.101 5.138 -11.658 1.00 95.81 345 ALA A CA 1
ATOM 2579 C C . ALA A 1 345 ? 11.061 5.906 -12.992 1.00 95.81 345 ALA A C 1
ATOM 2581 O O . ALA A 1 345 ? 12.093 6.057 -13.645 1.00 95.81 345 ALA A O 1
ATOM 2582 N N . ASN A 1 346 ? 9.907 6.469 -13.375 1.00 96.12 346 ASN A N 1
ATOM 2583 C CA . ASN A 1 346 ? 9.811 7.332 -14.558 1.00 96.12 346 ASN A CA 1
ATOM 2584 C C . ASN A 1 346 ? 10.578 8.660 -14.386 1.00 96.12 346 ASN A C 1
ATOM 2586 O O . ASN A 1 346 ? 11.140 9.163 -15.359 1.00 96.12 346 ASN A O 1
ATOM 2590 N N . SER A 1 347 ? 10.683 9.200 -13.167 1.00 96.00 347 SER A N 1
ATOM 2591 C CA . SER A 1 347 ? 11.538 10.358 -12.867 1.00 96.00 347 SER A CA 1
ATOM 2592 C C . SER A 1 347 ? 13.028 10.035 -13.042 1.00 96.00 347 SER A C 1
ATOM 2594 O O . SER A 1 347 ? 13.749 10.794 -13.692 1.00 96.00 347 SER A O 1
ATOM 2596 N N . GLU A 1 348 ? 13.485 8.889 -12.524 1.00 95.19 348 GLU A N 1
ATOM 2597 C CA . GLU A 1 348 ? 14.854 8.381 -12.713 1.00 95.19 348 GLU A CA 1
ATOM 2598 C C . GLU A 1 348 ? 15.173 8.179 -14.207 1.00 95.19 348 GLU A C 1
ATOM 2600 O O . GLU A 1 348 ? 16.183 8.682 -14.704 1.00 95.19 348 GLU A O 1
ATOM 2605 N N . VAL A 1 349 ? 14.278 7.516 -14.952 1.00 94.25 349 VAL A N 1
ATOM 2606 C CA . VAL A 1 349 ? 14.382 7.346 -16.413 1.00 94.25 349 VAL A CA 1
ATOM 2607 C C . VAL A 1 349 ? 14.446 8.698 -17.126 1.00 94.25 349 VAL A C 1
ATOM 2609 O O . VAL A 1 349 ? 15.313 8.905 -17.970 1.00 94.25 349 VAL A O 1
ATOM 2612 N N . SER A 1 350 ? 13.563 9.639 -16.793 1.00 95.44 350 SER A N 1
ATOM 2613 C CA . SER A 1 350 ? 13.498 10.956 -17.436 1.00 95.44 350 SER A CA 1
ATOM 2614 C C . SER A 1 350 ? 14.800 11.747 -17.290 1.00 95.44 350 SER A C 1
ATOM 2616 O O . SER A 1 350 ? 15.238 12.384 -18.252 1.00 95.44 350 SER A O 1
ATOM 2618 N N . ALA A 1 351 ? 15.438 11.676 -16.118 1.00 93.94 351 ALA A N 1
ATOM 2619 C CA . ALA A 1 351 ? 16.747 12.278 -15.888 1.00 93.94 351 ALA A CA 1
ATOM 2620 C C . ALA A 1 351 ? 17.833 11.630 -16.768 1.00 93.94 351 ALA A C 1
ATOM 2622 O O . ALA A 1 351 ? 18.599 12.344 -17.417 1.00 93.94 351 ALA A O 1
ATOM 2623 N N . LEU A 1 352 ? 17.860 10.294 -16.867 1.00 92.06 352 LEU A N 1
ATOM 2624 C CA . LEU A 1 352 ? 18.810 9.562 -17.721 1.00 92.06 352 LEU A CA 1
ATOM 2625 C C . LEU A 1 352 ? 18.581 9.797 -19.226 1.00 92.06 352 LEU A C 1
ATOM 2627 O O . LEU A 1 352 ? 19.538 9.821 -19.998 1.00 92.06 352 LEU A O 1
ATOM 2631 N N . LEU A 1 353 ? 17.335 10.021 -19.658 1.00 93.25 353 LEU A N 1
ATOM 2632 C CA . LEU A 1 353 ? 17.010 10.391 -21.042 1.00 93.25 353 LEU A CA 1
ATOM 2633 C C . LEU A 1 353 ? 17.498 11.804 -21.419 1.00 93.25 353 LEU A C 1
ATOM 2635 O O . LEU A 1 353 ? 17.560 12.117 -22.612 1.00 93.25 353 LEU A O 1
ATOM 2639 N N . GLY A 1 354 ? 17.860 12.637 -20.434 1.00 90.75 354 GLY A N 1
ATOM 2640 C CA . GLY A 1 354 ? 18.300 14.023 -20.621 1.00 90.75 354 GLY A CA 1
ATOM 2641 C C . GLY A 1 354 ? 17.158 15.041 -20.702 1.00 90.75 354 GLY A C 1
ATOM 2642 O O . GLY A 1 354 ? 17.352 16.133 -21.235 1.00 90.75 354 GLY A O 1
ATOM 2643 N N . ARG A 1 355 ? 15.959 14.704 -20.207 1.00 93.31 355 ARG A N 1
ATOM 2644 C CA . ARG A 1 355 ? 14.825 15.640 -20.147 1.00 93.31 355 ARG A CA 1
ATOM 2645 C C . ARG A 1 355 ? 15.038 16.646 -19.011 1.00 93.31 355 ARG A C 1
ATOM 2647 O O . ARG A 1 355 ? 15.513 16.283 -17.938 1.00 93.31 355 ARG A O 1
ATOM 2654 N N . ILE A 1 356 ? 14.642 17.901 -19.228 1.00 95.75 356 ILE A N 1
ATOM 2655 C CA . ILE A 1 356 ? 14.672 18.933 -18.180 1.00 95.75 356 ILE A CA 1
ATOM 2656 C C . ILE A 1 356 ? 13.654 18.551 -17.086 1.00 95.75 356 ILE A C 1
ATOM 2658 O O . ILE A 1 356 ? 12.496 18.297 -17.429 1.00 95.75 356 ILE A O 1
ATOM 2662 N N . PRO A 1 357 ? 14.048 18.492 -15.799 1.00 95.19 357 PRO A N 1
ATOM 2663 C CA . PRO A 1 357 ? 13.133 18.162 -14.712 1.00 95.19 357 PRO A CA 1
ATOM 2664 C C . PRO A 1 357 ? 12.118 19.283 -14.454 1.00 95.19 357 PRO A C 1
ATOM 2666 O O . PRO A 1 357 ? 12.385 20.465 -14.675 1.00 95.19 357 PRO A O 1
ATOM 2669 N N . SER A 1 358 ? 10.952 18.885 -13.957 1.00 94.00 358 SER A N 1
ATOM 2670 C CA . SER A 1 358 ? 9.852 19.751 -13.535 1.00 94.00 358 SER A CA 1
ATOM 2671 C C . SER A 1 358 ? 9.970 20.116 -12.044 1.00 94.00 358 SER A C 1
ATOM 2673 O O . SER A 1 358 ? 11.013 19.926 -11.411 1.00 94.00 358 SER A O 1
ATOM 2675 N N . ALA A 1 359 ? 8.892 20.649 -11.463 1.00 88.06 359 ALA A N 1
ATOM 2676 C CA . ALA A 1 359 ? 8.785 20.937 -10.035 1.00 88.06 359 ALA A CA 1
ATOM 2677 C C . ALA A 1 359 ? 9.201 19.729 -9.170 1.00 88.06 359 ALA A C 1
ATOM 2679 O O . ALA A 1 359 ? 8.883 18.584 -9.489 1.00 88.06 359 ALA A O 1
ATOM 2680 N N . VAL A 1 360 ? 9.929 20.000 -8.080 1.00 90.44 360 VAL A N 1
ATOM 2681 C CA . VAL A 1 360 ? 10.448 19.001 -7.115 1.00 90.44 360 VAL A CA 1
ATOM 2682 C C . VAL A 1 360 ? 11.408 17.953 -7.733 1.00 90.44 360 VAL A C 1
ATOM 2684 O O . VAL A 1 360 ? 11.935 17.099 -7.031 1.00 90.44 360 VAL A O 1
ATOM 2687 N N . GLY A 1 361 ? 11.744 18.063 -9.025 1.00 92.38 361 GLY A N 1
ATOM 2688 C CA . GLY A 1 361 ? 12.657 17.149 -9.721 1.00 92.38 361 GLY A CA 1
ATOM 2689 C C . GLY A 1 361 ? 11.973 16.030 -10.514 1.00 92.38 361 GLY A C 1
ATOM 2690 O O . GLY A 1 361 ? 12.681 15.231 -11.125 1.00 92.38 361 GLY A O 1
ATOM 2691 N N . TYR A 1 362 ? 10.635 15.984 -10.545 1.00 96.25 362 TYR A N 1
ATOM 2692 C CA . TYR A 1 362 ? 9.878 14.990 -11.314 1.00 96.25 362 TYR A CA 1
ATOM 2693 C C . TYR A 1 362 ? 10.028 15.161 -12.829 1.00 96.25 362 TYR A C 1
ATOM 2695 O O . TYR A 1 362 ? 10.419 16.218 -13.333 1.00 96.25 362 TYR A O 1
ATOM 2703 N N . GLN A 1 363 ? 9.660 14.130 -13.587 1.00 95.88 363 GLN A N 1
ATOM 2704 C CA . GLN A 1 363 ? 9.630 14.194 -15.042 1.00 95.88 363 GLN A CA 1
ATOM 2705 C C . GLN A 1 363 ? 8.580 15.200 -15.561 1.00 95.88 363 GLN A C 1
ATOM 2707 O O . GLN A 1 363 ? 7.489 15.304 -14.997 1.00 95.88 363 GLN A O 1
ATOM 2712 N N . PRO A 1 364 ? 8.843 15.915 -16.674 1.00 96.06 364 PRO A N 1
ATOM 2713 C CA . PRO A 1 364 ? 7.866 16.833 -17.267 1.00 96.06 364 PRO A CA 1
ATOM 2714 C C . PRO A 1 364 ? 6.630 16.106 -17.826 1.00 96.06 364 PRO A C 1
ATOM 2716 O O . PRO A 1 364 ? 5.587 16.723 -18.012 1.00 96.06 364 PRO A O 1
ATOM 2719 N N . THR A 1 365 ? 6.729 14.793 -18.055 1.00 95.50 365 THR A N 1
ATOM 2720 C CA . THR A 1 365 ? 5.653 13.910 -18.528 1.00 95.50 365 THR A CA 1
ATOM 2721 C C . THR A 1 365 ? 4.811 13.297 -17.399 1.00 95.50 365 THR A C 1
ATOM 2723 O O . THR A 1 365 ? 3.994 12.425 -17.666 1.00 95.50 365 THR A O 1
ATOM 2726 N N . LEU A 1 366 ? 4.954 13.750 -16.144 1.00 95.44 366 LEU A N 1
ATOM 2727 C CA . LEU A 1 366 ? 4.323 13.134 -14.965 1.00 95.44 366 LEU A CA 1
ATOM 2728 C C . LEU A 1 366 ? 2.821 12.850 -15.145 1.00 95.44 366 LEU A C 1
ATOM 2730 O O . LEU A 1 366 ? 2.368 11.731 -14.911 1.00 95.44 366 LEU A O 1
ATOM 2734 N N . ALA A 1 367 ? 2.064 13.848 -15.605 1.00 95.19 367 ALA A N 1
ATOM 2735 C CA . ALA A 1 367 ? 0.622 13.722 -15.806 1.00 95.19 367 ALA A CA 1
ATOM 2736 C C . ALA A 1 367 ? 0.249 12.774 -16.958 1.00 95.19 367 ALA A C 1
ATOM 2738 O O . ALA A 1 367 ? -0.749 12.065 -16.862 1.00 95.19 367 ALA A O 1
ATOM 2739 N N . THR A 1 368 ? 1.044 12.721 -18.032 1.00 95.19 368 THR A N 1
ATOM 2740 C CA . THR A 1 368 ? 0.786 11.824 -19.170 1.00 95.19 368 THR A CA 1
ATOM 2741 C C . THR A 1 368 ? 1.194 10.386 -18.869 1.00 95.19 368 THR A C 1
ATOM 2743 O O . THR A 1 368 ? 0.458 9.468 -19.218 1.00 95.19 368 THR A O 1
ATOM 2746 N N . ASP A 1 369 ? 2.319 10.183 -18.179 1.00 94.75 369 ASP A N 1
ATOM 2747 C CA . ASP A 1 369 ? 2.817 8.853 -17.808 1.00 94.75 369 ASP A CA 1
ATOM 2748 C C . ASP A 1 369 ? 1.865 8.183 -16.807 1.00 94.75 369 ASP A C 1
ATOM 2750 O O . ASP A 1 369 ? 1.523 7.008 -16.949 1.00 94.75 369 ASP A O 1
ATOM 2754 N N . LEU A 1 370 ? 1.391 8.944 -15.811 1.00 95.12 370 LEU A N 1
ATOM 2755 C CA . LEU A 1 370 ? 0.403 8.463 -14.850 1.00 95.12 370 LEU A CA 1
ATOM 2756 C C . LEU A 1 370 ? -0.977 8.306 -15.502 1.00 95.12 370 LEU A C 1
ATOM 2758 O O . LEU A 1 370 ? -1.612 7.272 -15.318 1.00 95.12 370 LEU A O 1
ATOM 2762 N N . GLY A 1 371 ? -1.418 9.272 -16.314 1.00 95.44 371 GLY A N 1
ATOM 2763 C CA . GLY A 1 371 ? -2.696 9.208 -17.025 1.00 95.44 371 GLY A CA 1
ATOM 2764 C C . GLY A 1 371 ? -2.810 7.997 -17.957 1.00 95.44 371 GLY A C 1
ATOM 2765 O O . GLY A 1 371 ? -3.832 7.317 -17.943 1.00 95.44 371 GLY A O 1
ATOM 2766 N N . GLY A 1 372 ? -1.750 7.656 -18.698 1.00 94.19 372 GLY A N 1
ATOM 2767 C CA . GLY A 1 372 ? -1.728 6.478 -19.576 1.00 94.19 372 GLY A CA 1
ATOM 2768 C C . GLY A 1 372 ? -1.889 5.145 -18.833 1.00 94.19 372 GLY A C 1
ATOM 2769 O O . GLY A 1 372 ? -2.484 4.209 -19.365 1.00 94.19 372 GLY A O 1
ATOM 2770 N N . LEU A 1 373 ? -1.416 5.062 -17.585 1.00 95.25 373 LEU A N 1
ATOM 2771 C CA . LEU A 1 373 ? -1.646 3.913 -16.704 1.00 95.25 373 LEU A CA 1
ATOM 2772 C C . LEU A 1 373 ? -3.054 3.951 -16.081 1.00 95.25 373 LEU A C 1
ATOM 2774 O O . LEU A 1 373 ? -3.756 2.942 -16.084 1.00 95.25 373 LEU A O 1
ATOM 2778 N N . GLN A 1 374 ? -3.478 5.106 -15.560 1.00 96.00 374 GLN A N 1
ATOM 2779 C CA . GLN A 1 374 ? -4.740 5.250 -14.830 1.00 96.00 374 GLN A CA 1
ATOM 2780 C C . GLN A 1 374 ? -5.968 5.134 -15.740 1.00 96.00 374 GLN A C 1
ATOM 2782 O O . GLN A 1 374 ? -6.932 4.478 -15.368 1.00 96.00 374 GLN A O 1
ATOM 2787 N N . GLU A 1 375 ? -5.981 5.715 -16.938 1.00 94.94 375 GLU A N 1
ATOM 2788 C CA . GLU A 1 375 ? -7.191 5.735 -17.781 1.00 94.94 375 GLU A CA 1
ATOM 2789 C C . GLU A 1 375 ? -7.495 4.392 -18.466 1.00 94.94 375 GLU A C 1
ATOM 2791 O O . GLU A 1 375 ? -8.624 4.139 -18.883 1.00 94.94 375 GLU A O 1
ATOM 2796 N N . ARG A 1 376 ? -6.523 3.474 -18.487 1.00 95.88 376 ARG A N 1
ATOM 2797 C CA . ARG A 1 376 ? -6.735 2.057 -18.825 1.00 95.88 376 ARG A CA 1
ATOM 2798 C C . ARG A 1 376 ? -7.474 1.280 -17.727 1.00 95.88 376 ARG A C 1
ATOM 2800 O O . ARG A 1 376 ? -8.167 0.304 -18.032 1.00 95.88 376 ARG A O 1
ATOM 2807 N N . ILE A 1 377 ? -7.358 1.713 -16.469 1.00 95.50 377 ILE A N 1
ATOM 2808 C CA . ILE A 1 377 ? -8.092 1.178 -15.316 1.00 95.50 377 ILE A CA 1
ATOM 2809 C C . ILE A 1 377 ? -9.485 1.816 -15.309 1.00 95.50 377 ILE A C 1
ATOM 2811 O O . ILE A 1 377 ? -9.665 2.946 -14.862 1.00 95.50 377 ILE A O 1
ATOM 2815 N N . THR A 1 378 ? -10.472 1.111 -15.854 1.00 93.31 378 THR A N 1
ATOM 2816 C CA . THR A 1 378 ? -11.859 1.590 -15.929 1.00 93.31 378 THR A CA 1
ATOM 2817 C C . THR A 1 378 ? -12.835 0.439 -16.199 1.00 93.31 378 THR A C 1
ATOM 2819 O O . THR A 1 378 ? -12.427 -0.651 -16.630 1.00 93.31 378 THR A O 1
ATOM 2822 N N . THR A 1 379 ? -14.127 0.687 -15.973 1.00 92.94 379 THR A N 1
ATOM 2823 C CA . THR A 1 379 ? -15.229 -0.196 -16.381 1.00 92.94 379 THR A CA 1
ATOM 2824 C C . THR A 1 379 ? -15.534 -0.024 -17.863 1.00 92.94 379 THR A C 1
ATOM 2826 O O . THR A 1 379 ? -15.883 1.065 -18.323 1.00 92.94 379 THR A O 1
ATOM 2829 N N . THR A 1 380 ? -15.476 -1.126 -18.608 1.00 93.19 380 THR A N 1
ATOM 2830 C CA . THR A 1 380 ? -15.965 -1.191 -19.988 1.00 93.19 380 THR A CA 1
ATOM 2831 C C . THR A 1 380 ? -17.302 -1.926 -20.038 1.00 93.19 380 THR A C 1
ATOM 2833 O O . THR A 1 380 ? -17.723 -2.570 -19.079 1.00 93.19 380 THR A O 1
ATOM 2836 N N . LYS A 1 381 ? -17.964 -1.910 -21.196 1.00 90.44 381 LYS A N 1
ATOM 2837 C CA . LYS A 1 381 ? -19.181 -2.705 -21.455 1.00 90.44 381 LYS A CA 1
ATOM 2838 C C . LYS A 1 381 ? -19.010 -4.227 -21.302 1.00 90.44 381 LYS A C 1
ATOM 2840 O O . LYS A 1 381 ? -20.008 -4.938 -21.363 1.00 90.44 381 LYS A O 1
ATOM 2845 N N . LYS A 1 382 ? -17.779 -4.733 -21.158 1.00 91.19 382 LYS A N 1
ATOM 2846 C CA . LYS A 1 382 ? -17.477 -6.168 -21.017 1.00 91.19 382 LYS A CA 1
ATOM 2847 C C . LYS A 1 382 ? -17.230 -6.612 -19.574 1.00 91.19 382 LYS A C 1
ATOM 2849 O O . LYS A 1 382 ? -17.499 -7.763 -19.261 1.00 91.19 382 LYS A O 1
ATOM 2854 N N . GLY A 1 383 ? -16.701 -5.729 -18.730 1.00 90.94 383 GLY A N 1
ATOM 2855 C CA . GLY A 1 383 ? -16.258 -6.035 -17.369 1.00 90.94 383 GLY A CA 1
ATOM 2856 C C . GLY A 1 383 ? -15.583 -4.823 -16.726 1.00 90.94 383 GLY A C 1
ATOM 2857 O O . GLY A 1 383 ? -15.433 -3.774 -17.361 1.00 90.94 383 GLY A O 1
ATOM 2858 N N . SER A 1 384 ? -15.136 -4.960 -15.478 1.00 92.31 384 SER A N 1
ATOM 2859 C CA . SER A 1 384 ? -14.494 -3.871 -14.731 1.00 92.31 384 SER A CA 1
ATOM 2860 C C . SER A 1 384 ? -13.110 -4.240 -14.200 1.00 92.31 384 SER A C 1
ATOM 2862 O O . SER A 1 384 ? -12.830 -5.403 -13.921 1.00 92.31 384 SER A O 1
ATOM 2864 N N . ILE A 1 385 ? -12.239 -3.241 -14.041 1.00 94.81 385 ILE A N 1
ATOM 2865 C CA . ILE A 1 385 ? -11.004 -3.367 -13.255 1.00 94.81 385 ILE A CA 1
ATOM 2866 C C . ILE A 1 385 ? -11.110 -2.377 -12.105 1.00 94.81 385 ILE A C 1
ATOM 2868 O O . ILE A 1 385 ? -10.978 -1.174 -12.316 1.00 94.81 385 ILE A O 1
ATOM 2872 N N . THR A 1 386 ? -11.359 -2.874 -10.896 1.00 93.94 386 THR A N 1
ATOM 2873 C CA . THR A 1 386 ? -11.332 -2.044 -9.687 1.00 93.94 386 THR A CA 1
ATOM 2874 C C . THR A 1 386 ? -9.912 -2.057 -9.150 1.00 93.94 386 THR A C 1
ATOM 2876 O O . THR A 1 386 ? -9.414 -3.121 -8.776 1.00 93.94 386 THR A O 1
ATOM 2879 N N . SER A 1 387 ? -9.229 -0.911 -9.132 1.00 95.12 387 SER A N 1
ATOM 2880 C CA . SER A 1 387 ? -7.838 -0.874 -8.668 1.00 95.12 387 SER A CA 1
ATOM 2881 C C . SER A 1 387 ? -7.717 -0.389 -7.233 1.00 95.12 387 SER A C 1
ATOM 2883 O O . SER A 1 387 ? -8.272 0.654 -6.894 1.00 95.12 387 SER A O 1
ATOM 2885 N N . VAL A 1 388 ? -6.915 -1.085 -6.434 1.00 93.75 388 VAL A N 1
ATOM 2886 C CA . VAL A 1 388 ? -6.560 -0.707 -5.067 1.00 93.75 388 VAL A CA 1
ATOM 2887 C C . VAL A 1 388 ? -5.064 -0.407 -5.042 1.00 93.75 388 VAL A C 1
ATOM 2889 O O . VAL A 1 388 ? -4.224 -1.298 -5.158 1.00 93.75 388 VAL A O 1
ATOM 2892 N N . GLN A 1 389 ? -4.727 0.873 -4.954 1.00 93.81 389 GLN A N 1
ATOM 2893 C CA . GLN A 1 389 ? -3.381 1.384 -5.177 1.00 93.81 389 GLN A CA 1
ATOM 2894 C C . GLN A 1 389 ? -2.812 1.892 -3.858 1.00 93.81 389 GLN A C 1
ATOM 2896 O O . GLN A 1 389 ? -3.356 2.820 -3.261 1.00 93.81 389 GLN A O 1
ATOM 2901 N N . ALA A 1 390 ? -1.716 1.309 -3.385 1.00 89.06 390 ALA A N 1
ATOM 2902 C CA . ALA A 1 390 ? -0.999 1.870 -2.253 1.00 89.06 390 ALA A CA 1
ATOM 2903 C C . ALA A 1 390 ? -0.246 3.125 -2.705 1.00 89.06 390 ALA A C 1
ATOM 2905 O O . ALA A 1 390 ? 0.437 3.108 -3.732 1.00 89.06 390 ALA A O 1
ATOM 2906 N N . ILE A 1 391 ? -0.356 4.202 -1.926 1.00 86.75 391 ILE A N 1
ATOM 2907 C CA . ILE A 1 391 ? 0.256 5.499 -2.226 1.00 86.75 391 ILE A CA 1
ATOM 2908 C C . ILE A 1 391 ? 1.205 5.874 -1.093 1.00 86.75 391 ILE A C 1
ATOM 2910 O O . ILE A 1 391 ? 0.807 6.020 0.064 1.00 86.75 391 ILE A O 1
ATOM 2914 N N . TYR A 1 392 ? 2.484 6.011 -1.431 1.00 82.50 392 TYR A N 1
ATOM 2915 C CA . TYR A 1 392 ? 3.474 6.631 -0.562 1.00 82.50 392 TYR A CA 1
ATOM 2916 C C . TYR A 1 392 ? 3.445 8.151 -0.750 1.00 82.50 392 TYR A C 1
ATOM 2918 O O . TYR A 1 392 ? 3.594 8.641 -1.868 1.00 82.50 392 TYR A O 1
ATOM 2926 N N . VAL A 1 393 ? 3.269 8.888 0.348 1.00 78.81 393 VAL A N 1
ATOM 2927 C CA . VAL A 1 393 ? 3.360 10.353 0.370 1.00 78.81 393 VAL A CA 1
ATOM 2928 C C . VAL A 1 393 ? 4.779 10.722 0.825 1.00 78.81 393 VAL A C 1
ATOM 2930 O O . VAL A 1 393 ? 5.159 10.378 1.948 1.00 78.81 393 VAL A O 1
ATOM 2933 N N . PRO A 1 394 ? 5.609 11.358 -0.019 1.00 73.12 394 PRO A N 1
ATOM 2934 C CA . PRO A 1 394 ? 6.966 11.722 0.361 1.00 73.12 394 PRO A CA 1
ATOM 2935 C C . PRO A 1 394 ? 6.945 12.813 1.438 1.00 73.12 394 PRO A C 1
ATOM 2937 O O . PRO A 1 394 ? 6.278 13.829 1.287 1.00 73.12 394 PRO A O 1
ATOM 2940 N N . ALA A 1 395 ? 7.684 12.590 2.531 1.00 74.19 395 ALA A N 1
ATOM 2941 C CA . ALA A 1 395 ? 7.788 13.516 3.668 1.00 74.19 395 ALA A CA 1
ATOM 2942 C C . ALA A 1 395 ? 6.434 13.963 4.275 1.00 74.19 395 ALA A C 1
ATOM 2944 O O . ALA A 1 395 ? 6.361 15.036 4.868 1.00 74.19 395 ALA A O 1
ATOM 2945 N N . ASP A 1 396 ? 5.387 13.143 4.119 1.00 70.56 396 ASP A N 1
ATOM 2946 C CA . ASP A 1 396 ? 3.996 13.446 4.489 1.00 70.56 396 ASP A CA 1
ATOM 2947 C C . ASP A 1 396 ? 3.418 14.724 3.820 1.00 70.56 396 ASP A C 1
ATOM 2949 O O . ASP A 1 396 ? 2.410 15.273 4.265 1.00 70.56 396 ASP A O 1
ATOM 2953 N N . ASP A 1 397 ? 4.014 15.176 2.707 1.00 74.94 397 ASP A N 1
ATOM 2954 C CA . ASP A 1 397 ? 3.568 16.332 1.922 1.00 74.94 397 ASP A CA 1
ATOM 2955 C C . ASP A 1 397 ? 2.563 15.938 0.822 1.00 74.94 397 ASP A C 1
ATOM 2957 O O . ASP A 1 397 ? 2.916 15.430 -0.245 1.00 74.94 397 ASP A O 1
ATOM 2961 N N . LEU A 1 398 ? 1.280 16.218 1.068 1.00 75.81 398 LEU A N 1
ATOM 2962 C CA . LEU A 1 398 ? 0.196 16.018 0.097 1.00 75.81 398 LEU A CA 1
ATOM 2963 C C . LEU A 1 398 ? 0.240 16.998 -1.092 1.00 75.81 398 LEU A C 1
ATOM 2965 O O . LEU A 1 398 ? -0.492 16.797 -2.062 1.00 75.81 398 LEU A O 1
ATOM 2969 N N . THR A 1 399 ? 1.059 18.053 -1.026 1.00 84.50 399 THR A N 1
ATOM 2970 C CA . THR A 1 399 ? 1.233 19.036 -2.109 1.00 84.50 399 THR A CA 1
ATOM 2971 C C . THR A 1 399 ? 2.325 18.648 -3.108 1.00 84.50 399 THR A C 1
ATOM 2973 O O . THR A 1 399 ? 2.450 19.295 -4.152 1.00 84.50 399 THR A O 1
ATOM 2976 N N . ASP A 1 400 ? 3.067 17.565 -2.844 1.00 88.38 400 ASP A N 1
ATOM 2977 C CA . ASP A 1 400 ? 4.002 16.983 -3.805 1.00 88.38 400 ASP A CA 1
ATOM 2978 C C . ASP A 1 400 ? 3.270 16.632 -5.127 1.00 88.38 400 ASP A C 1
ATOM 2980 O O . ASP A 1 400 ? 2.170 16.060 -5.100 1.00 88.38 400 ASP A O 1
ATOM 2984 N N . PRO A 1 401 ? 3.851 16.956 -6.303 1.00 91.00 401 PRO A N 1
ATOM 2985 C CA . PRO A 1 401 ? 3.226 16.705 -7.600 1.00 91.00 401 PRO A CA 1
ATOM 2986 C C . PRO A 1 401 ? 2.766 15.261 -7.841 1.00 91.00 401 PRO A C 1
ATOM 2988 O O . PRO A 1 401 ? 1.779 15.061 -8.554 1.00 91.00 401 PRO A O 1
ATOM 2991 N N . ALA A 1 402 ? 3.441 14.250 -7.287 1.00 89.88 402 ALA A N 1
ATOM 2992 C CA . ALA A 1 402 ? 3.123 12.846 -7.528 1.00 89.88 402 ALA A CA 1
ATOM 2993 C C . ALA A 1 402 ? 1.829 12.401 -6.807 1.00 89.88 402 ALA A C 1
ATOM 2995 O O . ALA A 1 402 ? 0.907 11.961 -7.509 1.00 89.88 402 ALA A O 1
ATOM 2996 N N . PRO A 1 403 ? 1.663 12.562 -5.474 1.00 87.75 403 PRO A N 1
ATOM 2997 C CA . PRO A 1 403 ? 0.362 12.432 -4.818 1.00 87.75 403 PRO A CA 1
ATOM 2998 C C . PRO A 1 403 ? -0.704 13.342 -5.435 1.00 87.75 403 PRO A C 1
ATOM 3000 O O . PRO A 1 403 ? -1.769 12.843 -5.790 1.00 87.75 403 PRO A O 1
ATOM 3003 N N . ALA A 1 404 ? -0.418 14.635 -5.639 1.00 88.88 404 ALA A N 1
ATOM 3004 C CA . ALA A 1 404 ? -1.385 15.607 -6.160 1.00 88.88 404 ALA A CA 1
ATOM 3005 C C . ALA A 1 404 ? -1.968 15.203 -7.528 1.00 88.88 404 ALA A C 1
ATOM 3007 O O . ALA A 1 404 ? -3.182 15.272 -7.729 1.00 88.88 404 ALA A O 1
ATOM 3008 N N . THR A 1 405 ? -1.131 14.713 -8.448 1.00 92.25 405 THR A N 1
ATOM 3009 C CA . THR A 1 405 ? -1.594 14.193 -9.747 1.00 92.25 405 THR A CA 1
ATOM 3010 C C . THR A 1 405 ? -2.370 12.885 -9.572 1.00 92.25 405 THR A C 1
ATOM 3012 O O . THR A 1 405 ? -3.402 12.694 -10.209 1.00 92.25 405 THR A O 1
ATOM 3015 N N . THR A 1 406 ? -1.931 12.001 -8.667 1.00 91.75 406 THR A N 1
ATOM 3016 C CA . THR A 1 406 ? -2.624 10.731 -8.382 1.00 91.75 406 THR A CA 1
ATOM 3017 C C . THR A 1 406 ? -4.040 10.967 -7.852 1.00 91.75 406 THR A C 1
ATOM 3019 O O . THR A 1 406 ? -4.980 10.352 -8.352 1.00 91.75 406 THR A O 1
ATOM 3022 N N . PHE A 1 407 ? -4.226 11.906 -6.915 1.00 87.75 407 PHE A N 1
ATOM 3023 C CA . PHE A 1 407 ? -5.531 12.246 -6.330 1.00 87.75 407 PHE A CA 1
ATOM 3024 C C . PHE A 1 407 ? -6.596 12.629 -7.366 1.00 87.75 407 PHE A C 1
ATOM 3026 O O . PHE A 1 407 ? -7.768 12.320 -7.162 1.00 87.75 407 PHE A O 1
ATOM 3033 N N . ALA A 1 408 ? -6.218 13.252 -8.488 1.00 91.38 408 ALA A N 1
ATOM 3034 C CA . ALA A 1 408 ? -7.167 13.609 -9.544 1.00 91.38 408 ALA A CA 1
ATOM 3035 C C . ALA A 1 408 ? -7.862 12.374 -10.156 1.00 91.38 408 ALA A C 1
ATOM 3037 O O . ALA A 1 408 ? -9.054 12.429 -10.480 1.00 91.38 408 ALA A O 1
ATOM 3038 N N . HIS A 1 409 ? -7.143 11.251 -10.257 1.00 93.50 409 HIS A N 1
ATOM 3039 C CA . HIS A 1 409 ? -7.658 10.001 -10.816 1.00 93.50 409 HIS A CA 1
ATOM 3040 C C . HIS A 1 409 ? -8.401 9.127 -9.792 1.00 93.50 409 HIS A C 1
ATOM 3042 O O . HIS A 1 409 ? -9.120 8.230 -10.214 1.00 93.50 409 HIS A O 1
ATOM 3048 N N . LEU A 1 410 ? -8.265 9.353 -8.479 1.00 93.56 410 LEU A N 1
ATOM 3049 C CA . LEU A 1 410 ? -8.898 8.503 -7.460 1.00 93.56 410 LEU A CA 1
ATOM 3050 C C . LEU A 1 410 ? -10.395 8.791 -7.287 1.00 93.56 410 LEU A C 1
ATOM 3052 O O . LEU A 1 410 ? -10.813 9.945 -7.190 1.00 93.56 410 LEU A O 1
ATOM 3056 N N . ASP A 1 411 ? -11.184 7.728 -7.147 1.00 93.62 411 ASP A N 1
ATOM 3057 C CA . ASP A 1 411 ? -12.614 7.780 -6.827 1.00 93.62 411 ASP A CA 1
ATOM 3058 C C . ASP A 1 411 ? -12.884 7.611 -5.328 1.00 93.62 411 ASP A C 1
ATOM 3060 O O . ASP A 1 411 ? -13.853 8.169 -4.810 1.00 93.62 411 ASP A O 1
ATOM 3064 N N . ALA A 1 412 ? -12.009 6.890 -4.619 1.00 94.06 412 ALA A N 1
ATOM 3065 C CA . ALA A 1 412 ? -12.032 6.773 -3.163 1.00 94.06 412 ALA A CA 1
ATOM 3066 C C . ALA A 1 412 ? -10.622 6.846 -2.558 1.00 94.06 412 ALA A C 1
ATOM 3068 O O . ALA A 1 412 ? -9.640 6.384 -3.145 1.00 94.06 412 ALA A O 1
ATOM 3069 N N . THR A 1 413 ? -10.531 7.406 -1.355 1.00 93.38 413 THR A N 1
ATOM 3070 C CA . THR A 1 413 ? -9.325 7.451 -0.527 1.00 93.38 413 THR A CA 1
ATOM 3071 C C . THR A 1 413 ? -9.597 6.743 0.795 1.00 93.38 413 THR A C 1
ATOM 3073 O O . THR A 1 413 ? -10.589 7.005 1.473 1.00 93.38 413 THR A O 1
ATOM 3076 N N . THR A 1 414 ? -8.703 5.844 1.187 1.00 93.88 414 THR A N 1
ATOM 3077 C CA . THR A 1 414 ? -8.762 5.138 2.467 1.00 93.88 414 THR A CA 1
ATOM 3078 C C . THR A 1 414 ? -7.449 5.366 3.187 1.00 93.88 414 THR A C 1
ATOM 3080 O O . THR A 1 414 ? -6.394 4.889 2.765 1.00 93.88 414 THR A O 1
ATOM 3083 N N . VAL A 1 415 ? -7.512 6.149 4.257 1.00 91.50 415 VAL A N 1
ATOM 3084 C CA . VAL A 1 415 ? -6.350 6.562 5.041 1.00 91.50 415 VAL A CA 1
ATOM 3085 C C . VAL A 1 415 ? -6.222 5.637 6.240 1.00 91.50 415 VAL A C 1
ATOM 3087 O O . VAL A 1 415 ? -7.155 5.506 7.020 1.00 91.50 415 VAL A O 1
ATOM 3090 N N . LEU A 1 416 ? -5.077 4.975 6.393 1.00 90.12 416 LEU A N 1
ATOM 3091 C CA . LEU A 1 416 ? -4.788 4.093 7.521 1.00 90.12 416 LEU A CA 1
ATOM 3092 C C . LEU A 1 416 ? -3.896 4.820 8.532 1.00 90.12 416 LEU A C 1
ATOM 3094 O O . LEU A 1 416 ? -2.715 5.081 8.274 1.00 90.12 416 LEU A O 1
ATOM 3098 N N . SER A 1 417 ? -4.468 5.140 9.691 1.00 86.56 417 SER A N 1
ATOM 3099 C CA . SER A 1 417 ? -3.837 5.953 10.728 1.00 86.56 417 SER A CA 1
ATOM 3100 C C . SER A 1 417 ? -3.114 5.097 11.765 1.00 86.56 417 SER A C 1
ATOM 3102 O O . SER A 1 417 ? -3.671 4.153 12.335 1.00 86.56 417 SER A O 1
ATOM 3104 N N . ARG A 1 418 ? -1.871 5.476 12.090 1.00 86.81 418 ARG A N 1
ATOM 3105 C CA . ARG A 1 418 ? -1.121 4.831 13.176 1.00 86.81 418 ARG A CA 1
ATOM 3106 C C . ARG A 1 418 ? -1.818 5.008 14.527 1.00 86.81 418 ARG A C 1
ATOM 3108 O O . ARG A 1 418 ? -1.879 4.044 15.283 1.00 86.81 418 ARG A O 1
ATOM 3115 N N . GLN A 1 419 ? -2.392 6.180 14.796 1.00 87.94 419 GLN A N 1
ATOM 3116 C CA . GLN A 1 419 ? -3.085 6.467 16.058 1.00 87.94 419 GLN A CA 1
ATOM 3117 C C . GLN A 1 419 ? -4.242 5.482 16.300 1.00 87.94 419 GLN A C 1
ATOM 3119 O O . GLN A 1 419 ? -4.446 5.020 17.417 1.00 87.94 419 GLN A O 1
ATOM 3124 N N . ILE A 1 420 ? -4.953 5.088 15.240 1.00 90.38 420 ILE A N 1
ATOM 3125 C CA . ILE A 1 420 ? -6.045 4.107 15.311 1.00 90.38 420 ILE A CA 1
ATOM 3126 C C . ILE A 1 420 ? -5.496 2.688 15.537 1.00 90.38 420 ILE A C 1
ATOM 3128 O O . ILE A 1 420 ? -6.020 1.953 16.376 1.00 90.38 420 ILE A O 1
ATOM 3132 N N . SER A 1 421 ? -4.387 2.326 14.879 1.00 88.75 421 SER A N 1
ATOM 3133 C CA . SER A 1 421 ? -3.715 1.036 15.115 1.00 88.75 421 SER A CA 1
ATOM 3134 C C . SER A 1 421 ? -3.143 0.898 16.538 1.00 88.75 421 SER A C 1
ATOM 3136 O O . SER A 1 421 ? -3.184 -0.190 17.110 1.00 88.75 421 SER A O 1
ATOM 3138 N N . GLU A 1 422 ? -2.675 1.997 17.143 1.00 89.12 422 GLU A N 1
ATOM 3139 C CA . GLU A 1 422 ? -2.172 2.051 18.527 1.00 89.12 422 GLU A CA 1
ATOM 3140 C C . GLU A 1 422 ? -3.295 1.877 19.564 1.00 89.12 422 GLU A C 1
ATOM 3142 O O . GLU A 1 422 ? -3.056 1.338 20.641 1.00 89.12 422 GLU A O 1
ATOM 3147 N N . LEU A 1 423 ? -4.539 2.231 19.219 1.00 89.19 423 LEU A N 1
ATOM 3148 C CA . LEU A 1 423 ? -5.734 1.902 20.009 1.00 89.19 423 LEU A CA 1
ATOM 3149 C C . LEU A 1 423 ? -6.163 0.426 19.872 1.00 89.19 423 LEU A C 1
ATOM 3151 O O . LEU A 1 423 ? -7.157 0.029 20.486 1.00 89.19 423 LEU A O 1
ATOM 3155 N N . GLY A 1 424 ? -5.468 -0.376 19.057 1.00 90.56 424 GLY A N 1
ATOM 3156 C CA . GLY A 1 424 ? -5.811 -1.769 18.749 1.00 90.56 424 GLY A CA 1
ATOM 3157 C C . GLY A 1 424 ? -6.956 -1.932 17.743 1.00 90.56 424 GLY A C 1
ATOM 3158 O O . GLY A 1 424 ? -7.472 -3.032 17.580 1.00 90.56 424 GLY A O 1
ATOM 3159 N N . ILE A 1 425 ? -7.394 -0.860 17.079 1.00 93.44 425 ILE A N 1
ATOM 3160 C CA . ILE A 1 425 ? -8.531 -0.897 16.153 1.00 93.44 425 ILE A CA 1
ATOM 3161 C C . ILE A 1 425 ? -8.037 -1.335 14.770 1.00 93.44 425 ILE A C 1
ATOM 3163 O O . ILE A 1 425 ? -7.268 -0.625 14.122 1.00 93.44 425 ILE A O 1
ATOM 3167 N N . TYR A 1 426 ? -8.502 -2.504 14.321 1.00 93.31 426 TYR A N 1
ATOM 3168 C CA . TYR A 1 426 ? -8.221 -3.054 12.995 1.00 93.31 426 TYR A CA 1
ATOM 3169 C C . TYR A 1 426 ? -9.532 -3.338 12.235 1.00 93.31 426 TYR A C 1
ATOM 3171 O O . TYR A 1 426 ? -10.464 -3.876 12.840 1.00 93.31 426 TYR A O 1
ATOM 3179 N N . PRO A 1 427 ? -9.627 -2.992 10.934 1.00 94.88 427 PRO A N 1
ATOM 3180 C CA . PRO A 1 427 ? -8.628 -2.263 10.143 1.00 94.88 427 PRO A CA 1
ATOM 3181 C C . PRO A 1 427 ? -8.457 -0.811 10.627 1.00 94.88 427 PRO A C 1
ATOM 3183 O O . PRO A 1 427 ? -9.413 -0.176 11.061 1.00 94.88 427 PRO A O 1
ATOM 3186 N N . ALA A 1 428 ? -7.235 -0.276 10.548 1.00 93.88 428 ALA A N 1
ATOM 3187 C CA . ALA A 1 428 ? -6.871 1.015 11.142 1.00 93.88 428 ALA A CA 1
ATOM 3188 C C . ALA A 1 428 ? -7.296 2.240 10.297 1.00 93.88 428 ALA A C 1
ATOM 3190 O O . ALA A 1 428 ? -6.537 3.199 10.158 1.00 93.88 428 ALA A O 1
ATOM 3191 N N . VAL A 1 429 ? -8.476 2.183 9.674 1.00 95.12 429 VAL A N 1
ATOM 3192 C CA . VAL A 1 429 ? -8.985 3.214 8.754 1.00 95.12 429 VAL A CA 1
ATOM 3193 C C . VAL A 1 429 ? -9.422 4.450 9.534 1.00 95.12 429 VAL A C 1
ATOM 3195 O O . VAL A 1 429 ? -10.201 4.338 10.479 1.00 95.12 429 VAL A O 1
ATOM 3198 N N . ASP A 1 430 ? -8.959 5.627 9.115 1.00 93.94 430 ASP A N 1
ATOM 3199 C CA . ASP A 1 430 ? -9.432 6.904 9.633 1.00 93.94 430 ASP A CA 1
ATOM 3200 C C . ASP A 1 430 ? -10.811 7.245 9.037 1.00 93.94 430 ASP A C 1
ATOM 3202 O O . ASP A 1 430 ? -10.929 7.391 7.816 1.00 93.94 430 ASP A O 1
ATOM 3206 N N . PRO A 1 431 ? -11.865 7.353 9.865 1.00 94.06 431 PRO A N 1
ATOM 3207 C CA . PRO A 1 431 ? -13.238 7.561 9.407 1.00 94.06 431 PRO A CA 1
ATOM 3208 C C . PRO A 1 431 ? -13.546 9.001 8.964 1.00 94.06 431 PRO A C 1
ATOM 3210 O O . PRO A 1 431 ? -14.635 9.248 8.438 1.00 94.06 431 PRO A O 1
ATOM 3213 N N . LEU A 1 432 ? -12.634 9.950 9.209 1.00 93.81 432 LEU A N 1
ATOM 3214 C CA . LEU A 1 432 ? -12.785 11.366 8.865 1.00 93.81 432 LEU A CA 1
ATOM 3215 C C . LEU A 1 432 ? -11.902 11.753 7.672 1.00 93.81 432 LEU A C 1
ATOM 3217 O O . LEU A 1 432 ? -12.367 12.480 6.796 1.00 93.81 432 LEU A O 1
ATOM 3221 N N . ASP A 1 433 ? -10.674 11.229 7.608 1.00 90.75 433 ASP A N 1
ATOM 3222 C CA . ASP A 1 433 ? -9.729 11.530 6.522 1.00 90.75 433 ASP A CA 1
ATOM 3223 C C . ASP A 1 433 ? -9.941 10.634 5.276 1.00 90.75 433 ASP A C 1
ATOM 3225 O O . ASP A 1 433 ? -9.479 10.956 4.177 1.00 90.75 433 ASP A O 1
ATOM 3229 N N . SER A 1 434 ? -10.665 9.513 5.411 1.00 93.31 434 SER A N 1
ATOM 3230 C CA . SER A 1 434 ? -11.082 8.668 4.279 1.00 93.31 434 SER A CA 1
ATOM 3231 C C . SER A 1 434 ? -12.325 9.229 3.583 1.00 93.31 434 SER A C 1
ATOM 3233 O O . SER A 1 434 ? -13.294 9.620 4.233 1.00 93.31 434 SER A O 1
ATOM 3235 N N . THR A 1 435 ? -12.333 9.239 2.247 1.00 93.75 435 THR A N 1
ATOM 3236 C CA . THR A 1 435 ? -13.403 9.851 1.440 1.00 93.75 435 THR A CA 1
ATOM 3237 C C . THR A 1 435 ? -13.766 9.000 0.223 1.00 93.75 435 THR A C 1
ATOM 3239 O O . THR A 1 435 ? -12.984 8.165 -0.222 1.00 93.75 435 THR A O 1
ATOM 3242 N N . SER A 1 436 ? -14.952 9.207 -0.352 1.00 94.75 436 SER A N 1
ATOM 3243 C CA . SER A 1 436 ? -15.339 8.582 -1.622 1.00 94.75 436 SER A CA 1
ATOM 3244 C C . SER A 1 436 ? -16.296 9.469 -2.414 1.00 94.75 436 SER A C 1
ATOM 3246 O O . SER A 1 436 ? -17.220 10.054 -1.843 1.00 94.75 436 SER A O 1
ATOM 3248 N N . ARG A 1 437 ? -16.117 9.521 -3.741 1.00 91.88 437 ARG A N 1
ATOM 3249 C CA . ARG A 1 437 ? -17.066 10.134 -4.690 1.00 91.88 437 ARG A CA 1
ATOM 3250 C C . ARG A 1 437 ? -18.430 9.439 -4.663 1.00 91.88 437 ARG A C 1
ATOM 3252 O O . ARG A 1 437 ? -19.441 10.081 -4.933 1.00 91.88 437 ARG A O 1
ATOM 3259 N N . MET A 1 438 ? -18.465 8.160 -4.284 1.00 93.06 438 MET A N 1
ATOM 3260 C CA . MET A 1 438 ? -19.698 7.380 -4.156 1.00 93.06 438 MET A CA 1
ATOM 3261 C C . MET A 1 438 ? -20.560 7.822 -2.971 1.00 93.06 438 MET A C 1
ATOM 3263 O O . MET A 1 438 ? -21.745 7.510 -2.964 1.00 93.06 438 MET A O 1
ATOM 3267 N N . LEU A 1 439 ? -20.017 8.553 -1.983 1.00 93.62 439 LEU A N 1
ATOM 3268 C CA . LEU A 1 439 ? -20.748 8.990 -0.786 1.00 93.62 439 LEU A CA 1
ATOM 3269 C C . LEU A 1 439 ? -21.707 10.160 -1.093 1.00 93.62 439 LEU A C 1
ATOM 3271 O O . LEU A 1 439 ? -21.527 11.293 -0.641 1.00 93.62 439 LEU A O 1
ATOM 3275 N N . SER A 1 440 ? -22.741 9.859 -1.878 1.00 92.38 440 SER A N 1
ATOM 3276 C CA . SER A 1 440 ? -23.770 10.769 -2.380 1.00 92.38 440 SER A CA 1
ATOM 3277 C C . SER A 1 440 ? -25.154 10.116 -2.257 1.00 92.38 440 SER A C 1
ATOM 3279 O O . SER A 1 440 ? -25.301 8.943 -2.622 1.00 92.38 440 SER A O 1
ATOM 3281 N N . PRO A 1 441 ? -26.197 10.846 -1.809 1.00 93.50 441 PRO A N 1
ATOM 3282 C CA . PRO A 1 441 ? -27.542 10.287 -1.649 1.00 93.50 441 PRO A CA 1
ATOM 3283 C C . PRO A 1 441 ? -28.164 9.846 -2.983 1.00 93.50 441 PRO A C 1
ATOM 3285 O O . PRO A 1 441 ? -29.027 8.976 -2.997 1.00 93.50 441 PRO A O 1
ATOM 3288 N N . HIS A 1 442 ? -27.700 10.393 -4.113 1.00 90.94 442 HIS A N 1
ATOM 3289 C CA . HIS A 1 442 ? -28.157 9.998 -5.450 1.00 90.94 442 HIS A CA 1
ATOM 3290 C C . HIS A 1 442 ? -27.641 8.623 -5.904 1.00 90.94 442 HIS A C 1
ATOM 3292 O O . HIS A 1 442 ? -28.201 8.060 -6.839 1.00 90.94 442 HIS A O 1
ATOM 3298 N N . ILE A 1 443 ? -26.580 8.104 -5.274 1.00 90.81 443 ILE A N 1
ATOM 3299 C CA . ILE A 1 443 ? -25.928 6.838 -5.647 1.00 90.81 443 ILE A CA 1
ATOM 3300 C C . ILE A 1 443 ? -26.244 5.748 -4.615 1.00 90.81 443 ILE A C 1
ATOM 3302 O O . ILE A 1 443 ? -26.600 4.634 -4.984 1.00 90.81 443 ILE A O 1
ATOM 3306 N N . LEU A 1 444 ? -26.139 6.073 -3.322 1.00 90.31 444 LEU A N 1
ATOM 3307 C CA . LEU A 1 444 ? -26.308 5.116 -2.216 1.00 90.31 444 LEU A CA 1
ATOM 3308 C C . LEU A 1 444 ? -27.720 5.107 -1.609 1.00 90.31 444 LEU A C 1
ATOM 3310 O O . LEU A 1 444 ? -28.031 4.257 -0.777 1.00 90.31 444 LEU A O 1
ATOM 3314 N N . GLY A 1 445 ? -28.566 6.068 -1.987 1.00 93.44 445 GLY A N 1
ATOM 3315 C CA . GLY A 1 445 ? -29.828 6.344 -1.306 1.00 93.44 445 GLY A CA 1
ATOM 3316 C C . GLY A 1 445 ? -29.651 7.148 -0.012 1.00 93.44 445 GLY A C 1
ATOM 3317 O O . GLY A 1 445 ? -28.548 7.329 0.511 1.00 93.44 445 GLY A O 1
ATOM 3318 N N . GLU A 1 446 ? -30.767 7.659 0.510 1.00 94.88 446 GLU A N 1
ATOM 3319 C CA . GLU A 1 446 ? -30.761 8.541 1.684 1.00 94.88 446 GLU A CA 1
ATOM 3320 C C . GLU A 1 446 ? -30.383 7.818 2.983 1.00 94.88 446 GLU A C 1
ATOM 3322 O O . GLU A 1 446 ? -29.689 8.398 3.811 1.00 94.88 446 GLU A O 1
ATOM 3327 N N . GLU A 1 447 ? -30.794 6.559 3.169 1.00 94.69 447 GLU A N 1
ATOM 3328 C CA . GLU A 1 447 ? -30.566 5.799 4.410 1.00 94.69 447 GLU A CA 1
ATOM 3329 C C . GLU A 1 447 ? -29.066 5.616 4.701 1.00 94.69 447 GLU A C 1
ATOM 3331 O O . GLU A 1 447 ? -28.570 6.039 5.750 1.00 94.69 447 GLU A O 1
ATOM 3336 N N . HIS A 1 448 ? -28.320 5.065 3.736 1.00 96.00 448 HIS A N 1
ATOM 3337 C CA . HIS A 1 448 ? -26.867 4.879 3.829 1.00 96.00 448 HIS A CA 1
ATOM 3338 C C . HIS A 1 448 ? -26.157 6.228 3.996 1.00 96.00 448 HIS A C 1
ATOM 3340 O O . HIS A 1 448 ? -25.360 6.394 4.921 1.00 96.00 448 HIS A O 1
ATOM 3346 N N . TYR A 1 449 ? -26.489 7.218 3.160 1.00 96.69 449 TYR A N 1
ATOM 3347 C CA . TYR A 1 449 ? -25.863 8.539 3.213 1.00 96.69 449 TYR A CA 1
ATOM 3348 C C . TYR A 1 449 ? -26.069 9.237 4.568 1.00 96.69 449 TYR A C 1
ATOM 3350 O O . TYR A 1 449 ? -25.108 9.731 5.161 1.00 96.69 449 TYR A O 1
ATOM 3358 N N . ASN A 1 450 ? -27.296 9.243 5.093 1.00 96.81 450 ASN A N 1
ATOM 3359 C CA . ASN A 1 450 ? -27.619 9.881 6.368 1.00 96.81 450 ASN A CA 1
ATOM 3360 C C . ASN A 1 450 ? -26.953 9.159 7.548 1.00 96.81 450 ASN A C 1
ATOM 3362 O O . ASN A 1 450 ? -26.400 9.829 8.423 1.00 96.81 450 ASN A O 1
ATOM 3366 N N . THR A 1 451 ? -26.912 7.822 7.536 1.00 96.50 451 THR A N 1
ATOM 3367 C CA . THR A 1 451 ? -26.196 7.026 8.550 1.00 96.50 451 THR A CA 1
ATOM 3368 C C . THR A 1 451 ? -24.699 7.358 8.545 1.00 96.50 451 THR A C 1
ATOM 3370 O O . THR A 1 451 ? -24.122 7.679 9.585 1.00 96.50 451 THR A O 1
ATOM 3373 N N . ALA A 1 452 ? -24.062 7.360 7.369 1.00 96.44 452 ALA A N 1
ATOM 3374 C CA . ALA A 1 452 ? -22.638 7.661 7.226 1.00 96.44 452 ALA A CA 1
ATOM 3375 C C . ALA A 1 452 ? -22.296 9.097 7.666 1.00 96.44 452 ALA A C 1
ATOM 3377 O O . ALA A 1 452 ? -21.342 9.309 8.419 1.00 96.44 452 ALA A O 1
ATOM 3378 N N . ARG A 1 453 ? -23.106 10.092 7.274 1.00 96.50 453 ARG A N 1
ATOM 3379 C CA . ARG A 1 453 ? -22.942 11.486 7.724 1.00 96.50 453 ARG A CA 1
ATOM 3380 C C . ARG A 1 453 ? -23.201 11.661 9.220 1.00 96.50 453 ARG A C 1
ATOM 3382 O O . ARG A 1 453 ? -22.508 12.455 9.854 1.00 96.50 453 ARG A O 1
ATOM 3389 N N . GLY A 1 454 ? -24.142 10.913 9.797 1.00 96.75 454 GLY A N 1
ATOM 3390 C CA . GLY A 1 454 ? -24.376 10.866 11.240 1.00 96.75 454 GLY A CA 1
ATOM 3391 C C . GLY A 1 454 ? -23.152 10.353 12.002 1.00 96.75 454 GLY A C 1
ATOM 3392 O O . GLY A 1 454 ? -22.684 11.020 12.925 1.00 96.75 454 GLY A O 1
ATOM 3393 N N . VAL A 1 455 ? -22.573 9.233 11.555 1.00 97.00 455 VAL A N 1
ATOM 3394 C CA . VAL A 1 455 ? -21.329 8.666 12.107 1.00 97.00 455 VAL A CA 1
ATOM 3395 C C . VAL A 1 455 ? -20.172 9.665 12.015 1.00 97.00 455 VAL A C 1
ATOM 3397 O O . VAL A 1 455 ? -19.531 9.941 13.030 1.00 97.00 455 VAL A O 1
ATOM 3400 N N . GLN A 1 456 ? -19.941 10.271 10.845 1.00 96.62 456 GLN A N 1
ATOM 3401 C CA . GLN A 1 456 ? -18.893 11.288 10.671 1.00 96.62 456 GLN A CA 1
ATOM 3402 C C . GLN A 1 456 ? -19.094 12.493 11.599 1.00 96.62 456 GLN A C 1
ATOM 3404 O O . GLN A 1 456 ? -18.137 12.953 12.216 1.00 96.62 456 GLN A O 1
ATOM 3409 N N . LYS A 1 457 ? -20.330 12.983 11.758 1.00 97.25 457 LYS A N 1
ATOM 3410 C CA . LYS A 1 457 ? -20.640 14.116 12.643 1.00 97.25 457 LYS A CA 1
ATOM 3411 C C . LYS A 1 457 ? -20.344 13.803 14.113 1.00 97.25 457 LYS A C 1
ATOM 3413 O O . LYS A 1 457 ? -19.740 14.628 14.794 1.00 97.25 457 LYS A O 1
ATOM 3418 N N . VAL A 1 458 ? -20.735 12.623 14.601 1.00 97.00 458 VAL A N 1
ATOM 3419 C CA . VAL A 1 458 ? -20.465 12.199 15.988 1.00 97.00 458 VAL A CA 1
ATOM 3420 C C . VAL A 1 458 ? -18.959 12.052 16.233 1.00 97.00 458 VAL A C 1
ATOM 3422 O O . VAL A 1 458 ? -18.450 12.546 17.237 1.00 97.00 458 VAL A O 1
ATOM 3425 N N . LEU A 1 459 ? -18.225 11.450 15.292 1.00 96.25 459 LEU A N 1
ATOM 3426 C CA . LEU A 1 459 ? -16.771 11.285 15.394 1.00 96.25 459 LEU A CA 1
ATOM 3427 C C . LEU A 1 459 ? -16.011 12.618 15.293 1.00 96.25 459 LEU A C 1
ATOM 3429 O O . LEU A 1 459 ? -15.042 12.816 16.023 1.00 96.25 459 LEU A O 1
ATOM 3433 N N . GLN A 1 460 ? -16.465 13.558 14.458 1.00 95.94 460 GLN A N 1
ATOM 3434 C CA . GLN A 1 460 ? -15.885 14.902 14.377 1.00 95.94 460 GLN A CA 1
ATOM 3435 C C . GLN A 1 460 ? -16.116 15.699 15.666 1.00 95.94 460 GLN A C 1
ATOM 3437 O O . GLN A 1 460 ? -15.188 16.334 16.166 1.00 95.94 460 GLN A O 1
ATOM 3442 N N . ASN A 1 461 ? -17.325 15.644 16.234 1.00 95.31 461 ASN A N 1
ATOM 3443 C CA . ASN A 1 461 ? -17.614 16.267 17.526 1.00 95.31 461 ASN A CA 1
ATOM 3444 C C . ASN A 1 461 ? -16.723 15.676 18.627 1.00 95.31 461 ASN A C 1
ATOM 3446 O O . ASN A 1 461 ? -16.119 16.423 19.389 1.00 95.31 461 ASN A O 1
ATOM 3450 N N . TYR A 1 462 ? -16.564 14.351 18.661 1.00 95.62 462 TYR A N 1
ATOM 3451 C CA . TYR A 1 462 ? -15.658 13.688 19.597 1.00 95.62 462 TYR A CA 1
ATOM 3452 C C . TYR A 1 462 ? -14.198 14.137 19.435 1.00 95.62 462 TYR A C 1
ATOM 3454 O O . TYR A 1 462 ? -13.564 14.462 20.435 1.00 95.62 462 TYR A O 1
ATOM 3462 N N . LYS A 1 463 ? -13.683 14.243 18.201 1.00 93.44 463 LYS A N 1
ATOM 3463 C CA . LYS A 1 463 ? -12.328 14.757 17.918 1.00 93.44 463 LYS A CA 1
ATOM 3464 C C . LYS A 1 463 ? -12.139 16.192 18.430 1.00 93.44 463 LYS A C 1
ATOM 3466 O O . LYS A 1 463 ? -11.094 16.495 18.987 1.00 93.44 463 LYS A O 1
ATOM 3471 N N . ASN A 1 464 ? -13.164 17.044 18.333 1.00 93.12 464 ASN A N 1
ATOM 3472 C CA . ASN A 1 464 ? -13.131 18.402 18.894 1.00 93.12 464 ASN A CA 1
ATOM 3473 C C . ASN A 1 464 ? -13.165 18.411 20.439 1.00 93.12 464 ASN A C 1
ATOM 3475 O O . ASN A 1 464 ? -12.558 19.276 21.065 1.00 93.12 464 ASN A O 1
ATOM 3479 N N . LEU A 1 465 ? -13.878 17.464 21.060 1.00 94.44 465 LEU A N 1
ATOM 3480 C CA . LEU A 1 465 ? -13.965 17.328 22.520 1.00 94.44 465 LEU A CA 1
ATOM 3481 C C . LEU A 1 465 ? -12.712 16.682 23.138 1.00 94.44 465 LEU A C 1
ATOM 3483 O O . LEU A 1 465 ? -12.449 16.904 24.317 1.00 94.44 465 LEU A O 1
ATOM 3487 N N . GLN A 1 466 ? -11.923 15.910 22.379 1.00 90.81 466 GLN A N 1
ATOM 3488 C CA . GLN A 1 466 ? -10.716 15.236 22.884 1.00 90.81 466 GLN A CA 1
ATOM 3489 C C . GLN A 1 466 ? -9.698 16.205 23.505 1.00 90.81 466 GLN A C 1
ATOM 3491 O O . GLN A 1 466 ? -9.173 15.900 24.575 1.00 90.81 466 GLN A O 1
ATOM 3496 N N . ASP A 1 467 ? -9.467 17.373 22.899 1.00 89.44 467 ASP A N 1
ATOM 3497 C CA . ASP A 1 467 ? -8.550 18.387 23.444 1.00 89.44 467 ASP A CA 1
ATOM 3498 C C . ASP A 1 467 ? -9.053 18.954 24.783 1.00 89.44 467 ASP A C 1
ATOM 3500 O O . ASP A 1 467 ? -8.270 19.180 25.705 1.00 89.44 467 ASP A O 1
ATOM 3504 N N . ILE A 1 468 ? -10.372 19.133 24.923 1.00 90.44 468 ILE A N 1
ATOM 3505 C CA . ILE A 1 468 ? -11.006 19.599 26.164 1.00 90.44 468 ILE A CA 1
ATOM 3506 C C . ILE A 1 468 ? -10.880 18.522 27.248 1.00 90.44 468 ILE A C 1
ATOM 3508 O O . ILE A 1 468 ? -10.421 18.815 28.350 1.00 90.44 468 ILE A O 1
ATOM 3512 N N . ILE A 1 469 ? -11.199 17.266 26.917 1.00 89.69 469 ILE A N 1
ATOM 3513 C CA . ILE A 1 469 ? -11.075 16.110 27.821 1.00 89.69 469 ILE A CA 1
ATOM 3514 C C . ILE A 1 469 ? -9.627 15.932 28.297 1.00 89.69 469 ILE A C 1
ATOM 3516 O O . ILE A 1 469 ? -9.401 15.612 29.462 1.00 89.69 469 ILE A O 1
ATOM 3520 N N . ALA A 1 470 ? -8.641 16.155 27.424 1.00 89.75 470 ALA A N 1
ATOM 3521 C CA . ALA A 1 470 ? -7.224 16.022 27.754 1.00 89.75 470 ALA A CA 1
ATOM 3522 C C . ALA A 1 470 ? -6.698 17.114 28.708 1.00 89.75 470 ALA A C 1
ATOM 3524 O O . ALA A 1 470 ? -5.667 16.902 29.344 1.00 89.75 470 ALA A O 1
ATOM 3525 N N . ILE A 1 471 ? -7.379 18.264 28.803 1.00 91.06 471 ILE A N 1
ATOM 3526 C CA . ILE A 1 471 ? -6.974 19.406 29.642 1.00 91.06 471 ILE A CA 1
ATOM 3527 C C . ILE A 1 471 ? -7.808 19.496 30.928 1.00 91.06 471 ILE A C 1
ATOM 3529 O O . ILE A 1 471 ? -7.252 19.757 31.992 1.00 91.06 471 ILE A O 1
ATOM 3533 N N . LEU A 1 472 ? -9.129 19.316 30.830 1.00 90.12 472 LEU A N 1
ATOM 3534 C CA . LEU A 1 472 ? -10.091 19.531 31.921 1.00 90.12 472 LEU A CA 1
ATOM 3535 C C . LEU A 1 472 ? -10.654 18.230 32.518 1.00 90.12 472 LEU A C 1
ATOM 3537 O O . LEU A 1 472 ? -11.230 18.262 33.599 1.00 90.12 472 LEU A O 1
ATOM 3541 N N . GLY A 1 473 ? -10.485 17.088 31.844 1.00 89.50 473 GLY A N 1
ATOM 3542 C CA . GLY A 1 473 ? -11.118 15.822 32.220 1.00 89.50 473 GLY A CA 1
ATOM 3543 C C . GLY A 1 473 ? -12.519 15.637 31.621 1.00 89.50 473 GLY A C 1
ATOM 3544 O O . GLY A 1 473 ? -13.047 16.502 30.924 1.00 89.50 473 GLY A O 1
ATOM 3545 N N . MET A 1 474 ? -13.120 14.465 31.854 1.00 88.81 474 MET A N 1
ATOM 3546 C CA . MET A 1 474 ? -14.458 14.138 31.332 1.00 88.81 474 MET A CA 1
ATOM 3547 C C . MET A 1 474 ? -15.606 14.738 32.155 1.00 88.81 474 MET A C 1
ATOM 3549 O O . MET A 1 474 ? -16.697 14.916 31.617 1.00 88.81 474 MET A O 1
ATOM 3553 N N . ASP A 1 475 ? -15.389 15.031 33.437 1.00 90.56 475 ASP A N 1
ATOM 3554 C CA . ASP A 1 475 ? -16.459 15.451 34.351 1.00 90.56 475 ASP A CA 1
ATOM 3555 C C . ASP A 1 475 ? -16.967 16.873 34.071 1.00 90.56 475 ASP A C 1
ATOM 3557 O O . ASP A 1 475 ? -18.163 17.129 34.225 1.00 90.56 475 ASP A O 1
ATOM 3561 N N . GLU A 1 476 ? -16.084 17.740 33.561 1.00 90.38 476 GLU A N 1
ATOM 3562 C CA . GLU A 1 476 ? -16.342 19.134 33.157 1.00 90.38 476 GLU A CA 1
ATOM 3563 C C . GLU A 1 476 ? -17.156 19.270 31.852 1.00 90.38 476 GLU A C 1
ATOM 3565 O O . GLU A 1 476 ? -17.526 20.375 31.452 1.00 90.38 476 GLU A O 1
ATOM 3570 N N . LEU A 1 477 ? -17.441 18.161 31.160 1.00 92.19 477 LEU A N 1
ATOM 3571 C CA . LEU A 1 477 ? -18.314 18.156 29.986 1.00 92.19 477 LEU A CA 1
ATOM 3572 C C . LEU A 1 477 ? -19.797 18.246 30.372 1.00 92.19 477 LEU A C 1
ATOM 3574 O O . LEU A 1 477 ? -20.216 17.767 31.428 1.00 92.19 477 LEU A O 1
ATOM 3578 N N . SER A 1 478 ? -20.620 18.789 29.470 1.00 93.94 478 SER A N 1
ATOM 3579 C CA . SER A 1 478 ? -22.076 18.689 29.605 1.00 93.94 478 SER A CA 1
ATOM 3580 C C . SER A 1 478 ? -22.540 17.230 29.477 1.00 93.94 478 SER A C 1
ATOM 3582 O O . SER A 1 478 ? -21.861 16.406 28.864 1.00 93.94 478 SER A O 1
ATOM 3584 N N . GLU A 1 479 ? -23.709 16.888 30.021 1.00 92.94 479 GLU A N 1
ATOM 3585 C CA . GLU A 1 479 ? -24.241 15.519 29.912 1.00 92.94 479 GLU A CA 1
ATOM 3586 C C . GLU A 1 479 ? -24.510 15.106 28.448 1.00 92.94 479 GLU A C 1
ATOM 3588 O O . GLU A 1 479 ? -24.280 13.952 28.081 1.00 92.94 479 GLU A O 1
ATOM 3593 N N . ASP A 1 480 ? -24.883 16.055 27.580 1.00 92.56 480 ASP A N 1
ATOM 3594 C CA . ASP A 1 480 ? -25.037 15.829 26.134 1.00 92.56 480 ASP A CA 1
ATOM 3595 C C . ASP A 1 480 ? -23.684 15.555 25.443 1.00 92.56 480 ASP A C 1
ATOM 3597 O O . ASP A 1 480 ? -23.584 14.700 24.553 1.00 92.56 480 ASP A O 1
ATOM 3601 N N . ASP A 1 481 ? -22.613 16.235 25.870 1.00 94.06 481 ASP A N 1
ATOM 3602 C CA . ASP A 1 481 ? -21.251 15.984 25.387 1.00 94.06 481 ASP A CA 1
ATOM 3603 C C . ASP A 1 481 ? -20.721 14.636 25.898 1.00 94.06 481 ASP A C 1
ATOM 3605 O O . ASP A 1 481 ? -20.144 13.875 25.119 1.00 94.06 481 ASP A O 1
ATOM 3609 N N . LYS A 1 482 ? -20.970 14.279 27.167 1.00 93.44 482 LYS A N 1
ATOM 3610 C CA . LYS A 1 482 ? -20.635 12.957 27.735 1.00 93.44 482 LYS A CA 1
ATOM 3611 C C . LYS A 1 482 ? -21.334 11.832 26.970 1.00 93.44 482 LYS A C 1
ATOM 3613 O O . LYS A 1 482 ? -20.688 10.847 26.608 1.00 93.44 482 LYS A O 1
ATOM 3618 N N . LEU A 1 483 ? -22.618 11.997 26.649 1.00 93.81 483 LEU A N 1
ATOM 3619 C CA . LEU A 1 483 ? -23.378 11.059 25.818 1.00 93.81 483 LEU A CA 1
ATOM 3620 C C . LEU A 1 483 ? -22.816 10.981 24.389 1.00 93.81 483 LEU A C 1
ATOM 3622 O O . LEU A 1 483 ? -22.655 9.885 23.845 1.00 93.81 483 LEU A O 1
ATOM 3626 N N . THR A 1 484 ? -22.438 12.118 23.797 1.00 94.06 484 THR A N 1
ATOM 3627 C CA . THR A 1 484 ? -21.776 12.169 22.482 1.00 94.06 484 THR A CA 1
ATOM 3628 C C . THR A 1 484 ? -20.441 11.418 22.497 1.00 94.06 484 THR A C 1
ATOM 3630 O O . THR A 1 484 ? -20.179 10.623 21.594 1.00 94.06 484 THR A O 1
ATOM 3633 N N . VAL A 1 485 ? -19.621 11.597 23.538 1.00 95.19 485 VAL A N 1
ATOM 3634 C CA . VAL A 1 485 ? -18.353 10.878 23.752 1.00 95.19 485 VAL A CA 1
ATOM 3635 C C . VAL A 1 485 ? -18.593 9.373 23.906 1.00 95.19 485 VAL A C 1
ATOM 3637 O O . VAL A 1 485 ? -17.917 8.581 23.248 1.00 95.19 485 VAL A O 1
ATOM 3640 N N . ALA A 1 486 ? -19.576 8.960 24.711 1.00 94.69 486 ALA A N 1
ATOM 3641 C CA . ALA A 1 486 ? -19.914 7.551 24.912 1.00 94.69 486 ALA A CA 1
ATOM 3642 C C . ALA A 1 486 ? -20.349 6.868 23.601 1.00 94.69 486 ALA A C 1
ATOM 3644 O O . ALA A 1 486 ? -19.831 5.802 23.251 1.00 94.69 486 ALA A O 1
ATOM 3645 N N . ARG A 1 487 ? -21.238 7.503 22.820 1.00 95.50 487 ARG A N 1
ATOM 3646 C CA . ARG A 1 487 ? -21.631 7.007 21.489 1.00 95.50 487 ARG A CA 1
ATOM 3647 C C . ARG A 1 487 ? -20.453 6.993 20.517 1.00 95.50 487 ARG A C 1
ATOM 3649 O O . ARG A 1 487 ? -20.266 6.002 19.813 1.00 95.50 487 ARG A O 1
ATOM 3656 N N . ALA A 1 488 ? -19.618 8.031 20.504 1.00 95.75 488 ALA A N 1
ATOM 3657 C CA . ALA A 1 488 ? -18.453 8.100 19.627 1.00 95.75 488 ALA A CA 1
ATOM 3658 C C . ALA A 1 488 ? -17.437 6.984 19.901 1.00 95.75 488 ALA A C 1
ATOM 3660 O O . ALA A 1 488 ? -16.965 6.361 18.953 1.00 95.75 488 ALA A O 1
ATOM 3661 N N . ARG A 1 489 ? -17.143 6.668 21.170 1.00 94.81 489 ARG A N 1
ATOM 3662 C CA . ARG A 1 489 ? -16.237 5.563 21.539 1.00 94.81 489 ARG A CA 1
ATOM 3663 C C . ARG A 1 489 ? -16.800 4.206 21.117 1.00 94.81 489 ARG A C 1
ATOM 3665 O O . ARG A 1 489 ? -16.065 3.404 20.540 1.00 94.81 489 ARG A O 1
ATOM 3672 N N . LYS A 1 490 ? -18.106 3.971 21.299 1.00 95.88 490 LYS A N 1
ATOM 3673 C CA . LYS A 1 490 ? -18.791 2.766 20.789 1.00 95.88 490 LYS A CA 1
ATOM 3674 C C . LYS A 1 490 ? -18.688 2.651 19.272 1.00 95.88 490 LYS A C 1
ATOM 3676 O O . LYS A 1 490 ? -18.260 1.612 18.783 1.00 95.88 490 LYS A O 1
ATOM 3681 N N . ILE A 1 491 ? -19.004 3.718 18.535 1.00 96.38 491 ILE A N 1
ATOM 3682 C CA . ILE A 1 491 ? -18.883 3.780 17.069 1.00 96.38 491 ILE A CA 1
ATOM 3683 C C . ILE A 1 491 ? -17.436 3.510 16.635 1.00 96.38 491 ILE A C 1
ATOM 3685 O O . ILE A 1 491 ? -17.207 2.659 15.781 1.00 96.38 491 ILE A O 1
ATOM 3689 N N . GLN A 1 492 ? -16.454 4.171 17.255 1.00 95.44 492 GLN A N 1
ATOM 3690 C CA . GLN A 1 492 ? -15.033 4.006 16.943 1.00 95.44 492 GLN A CA 1
ATOM 3691 C C . GLN A 1 492 ? -14.574 2.553 17.141 1.00 95.44 492 GLN A C 1
ATOM 3693 O O . GLN A 1 492 ? -13.866 2.009 16.295 1.00 95.44 492 GLN A O 1
ATOM 3698 N N . ARG A 1 493 ? -15.018 1.888 18.218 1.00 95.44 493 ARG A N 1
ATOM 3699 C CA . ARG A 1 493 ? -14.772 0.454 18.436 1.00 95.44 493 ARG A CA 1
ATOM 3700 C C . ARG A 1 493 ? -15.537 -0.415 17.437 1.00 95.44 493 ARG A C 1
ATOM 3702 O O . ARG A 1 493 ? -14.949 -1.361 16.922 1.00 95.44 493 ARG A O 1
ATOM 3709 N N . PHE A 1 494 ? -16.778 -0.077 17.098 1.00 96.81 494 PHE A N 1
ATOM 3710 C CA . PHE A 1 494 ? -17.620 -0.846 16.175 1.00 96.81 494 PHE A CA 1
ATOM 3711 C C . PHE A 1 494 ? -17.157 -0.806 14.712 1.00 96.81 494 PHE A C 1
ATOM 3713 O O . PHE A 1 494 ? -17.503 -1.700 13.940 1.00 96.81 494 PHE A O 1
ATOM 3720 N N . LEU A 1 495 ? -16.327 0.170 14.332 1.00 96.12 495 LEU A N 1
ATOM 3721 C CA . LEU A 1 495 ? -15.623 0.179 13.044 1.00 96.12 495 LEU A CA 1
ATOM 3722 C C . LEU A 1 495 ? -14.550 -0.927 12.936 1.00 96.12 495 LEU A C 1
ATOM 3724 O O . LEU A 1 495 ? -14.156 -1.265 11.820 1.00 96.12 495 LEU A O 1
ATOM 3728 N N . SER A 1 496 ? -14.110 -1.527 14.055 1.00 95.38 496 SER A N 1
ATOM 3729 C CA . SER A 1 496 ? -13.231 -2.708 14.031 1.00 95.38 496 SER A CA 1
ATOM 3730 C C . SER A 1 496 ? -13.965 -3.980 13.598 1.00 95.38 496 SER A C 1
ATOM 3732 O O . SER A 1 496 ? -15.165 -4.151 13.841 1.00 95.38 496 SER A O 1
ATOM 3734 N N . GLN A 1 497 ? -13.233 -4.895 12.962 1.00 95.12 497 GLN A N 1
ATOM 3735 C CA . GLN A 1 497 ? -13.782 -6.125 12.398 1.00 95.12 497 GLN A CA 1
ATOM 3736 C C . GLN A 1 497 ? -12.712 -7.231 12.332 1.00 95.12 497 GLN A C 1
ATOM 3738 O O . GLN A 1 497 ? -11.615 -6.977 11.833 1.00 95.12 497 GLN A O 1
ATOM 3743 N N . PRO A 1 498 ? -13.006 -8.465 12.786 1.00 94.25 498 PRO A N 1
ATOM 3744 C CA . PRO A 1 498 ? -12.110 -9.601 12.592 1.00 94.25 498 PRO A CA 1
ATOM 3745 C C . PRO A 1 498 ? -12.108 -10.036 11.119 1.00 94.25 498 PRO A C 1
ATOM 3747 O O . PRO A 1 498 ? -13.146 -10.384 10.557 1.00 94.25 498 PRO A O 1
ATOM 3750 N N . PHE A 1 499 ? -10.932 -10.023 10.495 1.00 93.56 499 PHE A N 1
ATOM 3751 C CA . PHE A 1 499 ? -10.721 -10.452 9.109 1.00 93.56 499 PHE A CA 1
ATOM 3752 C C . PHE A 1 499 ? -10.398 -11.946 9.027 1.00 93.56 499 PHE A C 1
ATOM 3754 O O . PHE A 1 499 ? -9.685 -12.472 9.882 1.00 93.56 499 PHE A O 1
ATOM 3761 N N . HIS A 1 500 ? -10.849 -12.617 7.966 1.00 88.50 500 HIS A N 1
ATOM 3762 C CA . HIS A 1 500 ? -10.571 -14.039 7.735 1.00 88.50 500 HIS A CA 1
ATOM 3763 C C . HIS A 1 500 ? -9.076 -14.298 7.563 1.00 88.50 500 HIS A C 1
ATOM 3765 O O . HIS A 1 500 ? -8.528 -15.218 8.165 1.00 88.50 500 HIS A O 1
ATOM 3771 N N . VAL A 1 501 ? -8.390 -13.451 6.793 1.00 84.50 501 VAL A N 1
ATOM 3772 C CA . VAL A 1 501 ? -6.937 -13.577 6.588 1.00 84.50 501 VAL A CA 1
ATOM 3773 C C . VAL A 1 501 ? -6.135 -13.294 7.865 1.00 84.50 501 VAL A C 1
ATOM 3775 O O . VAL A 1 501 ? -4.978 -13.687 7.965 1.00 84.50 501 VAL A O 1
ATOM 3778 N N . ALA A 1 502 ? -6.750 -12.646 8.862 1.00 85.75 502 ALA A N 1
ATOM 3779 C CA . ALA A 1 502 ? -6.134 -12.340 10.149 1.00 85.75 502 ALA A CA 1
ATOM 3780 C C . ALA A 1 502 ? -6.454 -13.364 11.255 1.00 85.75 502 ALA A C 1
ATOM 3782 O O . ALA A 1 502 ? -5.965 -13.210 12.377 1.00 85.75 502 ALA A O 1
ATOM 3783 N N . GLU A 1 503 ? -7.238 -14.411 10.978 1.00 85.69 503 GLU A N 1
ATOM 3784 C CA . GLU A 1 503 ? -7.595 -15.451 11.957 1.00 85.69 503 GLU A CA 1
ATOM 3785 C C . GLU A 1 503 ? -6.348 -16.158 12.521 1.00 85.69 503 GLU A C 1
ATOM 3787 O O . GLU A 1 503 ? -6.264 -16.405 13.723 1.00 85.69 503 GLU A O 1
ATOM 3792 N N . VAL A 1 504 ? -5.320 -16.368 11.689 1.00 76.25 504 VAL A N 1
ATOM 3793 C CA . VAL A 1 504 ? -4.024 -16.959 12.087 1.00 76.25 504 VAL A CA 1
ATOM 3794 C C . VAL A 1 504 ? -3.293 -16.113 13.142 1.00 76.25 504 VAL A C 1
ATOM 3796 O O . VAL A 1 504 ? -2.634 -16.660 14.026 1.00 76.25 504 VAL A O 1
ATOM 3799 N N . PHE A 1 505 ? -3.424 -14.784 13.081 1.00 73.88 505 PHE A N 1
ATOM 3800 C CA . PHE A 1 505 ? -2.763 -13.852 14.003 1.00 73.88 505 PHE A CA 1
ATOM 3801 C C . PHE A 1 505 ? -3.619 -13.508 15.228 1.00 73.88 505 PHE A C 1
ATOM 3803 O O . PHE A 1 505 ? -3.087 -13.282 16.313 1.00 73.88 505 PHE A O 1
ATOM 3810 N N . THR A 1 506 ? -4.942 -13.438 15.058 1.00 79.88 506 THR A N 1
ATOM 3811 C CA . THR A 1 506 ? -5.883 -12.978 16.095 1.00 79.88 506 THR A CA 1
ATOM 3812 C C . THR A 1 506 ? -6.521 -14.116 16.890 1.00 79.88 506 THR A C 1
ATOM 3814 O O . THR A 1 506 ? -6.966 -13.892 18.015 1.00 79.88 506 THR A O 1
ATOM 3817 N N . GLY A 1 507 ? -6.592 -15.326 16.327 1.00 82.88 507 GLY A N 1
ATOM 3818 C CA . GLY A 1 507 ? -7.319 -16.465 16.893 1.00 82.88 507 GLY A CA 1
ATOM 3819 C C . GLY A 1 507 ? -8.844 -16.297 16.923 1.00 82.88 507 GLY A C 1
ATOM 3820 O O . GLY A 1 507 ? -9.530 -17.142 17.498 1.00 82.88 507 GLY A O 1
ATOM 3821 N N . ALA A 1 508 ? -9.378 -15.216 16.346 1.00 86.00 508 ALA A N 1
ATOM 3822 C CA . ALA A 1 508 ? -10.808 -14.955 16.237 1.00 86.00 508 ALA A CA 1
ATOM 3823 C C . ALA A 1 508 ? -11.281 -15.262 14.805 1.00 86.00 508 ALA A C 1
ATOM 3825 O O . ALA A 1 508 ? -10.607 -14.847 13.861 1.00 86.00 508 ALA A O 1
ATOM 3826 N N . PRO A 1 509 ? -12.426 -15.946 14.624 1.00 90.75 509 PRO A N 1
ATOM 3827 C CA . PRO A 1 509 ? -12.921 -16.282 13.296 1.00 90.75 509 PRO A CA 1
ATOM 3828 C C . PRO A 1 509 ? -13.285 -15.018 12.518 1.00 90.75 509 PRO A C 1
ATOM 3830 O O . PRO A 1 509 ? -13.944 -14.119 13.053 1.00 90.75 509 PRO A O 1
ATOM 3833 N N . GLY A 1 510 ? -12.880 -14.973 11.249 1.00 91.38 510 GLY A N 1
ATOM 3834 C CA . GLY A 1 510 ? -13.211 -13.869 10.351 1.00 91.38 510 GLY A CA 1
ATOM 3835 C C . GLY A 1 510 ? -14.718 -13.665 10.179 1.00 91.38 510 GLY A C 1
ATOM 3836 O O . GLY A 1 510 ? -15.510 -14.607 10.279 1.00 91.38 510 GLY A O 1
ATOM 3837 N N . LYS A 1 511 ? -15.123 -12.418 9.920 1.00 92.25 511 LYS A N 1
ATOM 3838 C CA . LYS A 1 511 ? -16.521 -12.034 9.692 1.00 92.25 511 LYS A CA 1
ATOM 3839 C C . LYS A 1 511 ? -16.644 -11.210 8.421 1.00 92.25 511 LYS A C 1
ATOM 3841 O O . LYS A 1 511 ? -15.981 -10.187 8.283 1.00 92.25 511 LYS A O 1
ATOM 3846 N N . TYR A 1 512 ? -17.523 -11.639 7.521 1.00 92.81 512 TYR A N 1
ATOM 3847 C CA . TYR A 1 512 ? -18.042 -10.821 6.425 1.00 92.81 512 TYR A CA 1
ATOM 3848 C C . TYR A 1 512 ? -19.335 -10.163 6.918 1.00 92.81 512 TYR A C 1
ATOM 3850 O O . TYR A 1 512 ? -20.186 -10.868 7.455 1.00 92.81 512 TYR A O 1
ATOM 3858 N N . VAL A 1 513 ? -19.467 -8.842 6.782 1.00 94.25 513 VAL A N 1
ATOM 3859 C CA . VAL A 1 513 ? -20.650 -8.089 7.239 1.00 94.25 513 VAL A CA 1
ATOM 3860 C C . VAL A 1 513 ? -21.397 -7.562 6.022 1.00 94.25 513 VAL A C 1
ATOM 3862 O O . VAL A 1 513 ? -20.791 -6.930 5.158 1.00 94.25 513 VAL A O 1
ATOM 3865 N N . GLU A 1 514 ? -22.705 -7.799 5.939 1.00 94.19 514 GLU A N 1
ATOM 3866 C CA . GLU A 1 514 ? -23.498 -7.302 4.813 1.00 94.19 514 GLU A CA 1
ATOM 3867 C C . GLU A 1 514 ? -23.728 -5.785 4.903 1.00 94.19 514 GLU A C 1
ATOM 3869 O O . GLU A 1 514 ? -23.934 -5.226 5.983 1.00 94.19 514 GLU A O 1
ATOM 3874 N N . LEU A 1 515 ? -23.771 -5.102 3.753 1.00 93.25 515 LEU A N 1
ATOM 3875 C CA . LEU A 1 515 ? -23.977 -3.648 3.687 1.00 93.25 515 LEU A CA 1
ATOM 3876 C C . LEU A 1 515 ? -25.240 -3.197 4.447 1.00 93.25 515 LEU A C 1
ATOM 3878 O O . LEU A 1 515 ? -25.198 -2.238 5.218 1.00 93.25 515 LEU A O 1
ATOM 3882 N N . LYS A 1 516 ? -26.357 -3.915 4.268 1.00 94.12 516 LYS A N 1
ATOM 3883 C CA . LYS A 1 516 ? -27.635 -3.601 4.924 1.00 94.12 516 LYS A CA 1
ATOM 3884 C C . LYS A 1 516 ? -27.565 -3.776 6.444 1.00 94.12 516 LYS A C 1
ATOM 3886 O O . LYS A 1 516 ? -28.072 -2.931 7.182 1.00 94.12 516 LYS A O 1
ATOM 3891 N N . GLU A 1 517 ? -26.914 -4.845 6.901 1.00 94.06 517 GLU A N 1
ATOM 3892 C CA . GLU A 1 517 ? -26.670 -5.111 8.321 1.00 94.06 517 GLU A CA 1
ATOM 3893 C C . GLU A 1 517 ? -25.809 -4.002 8.939 1.00 94.06 517 GLU A C 1
ATOM 3895 O O . GLU A 1 517 ? -26.152 -3.483 10.002 1.00 94.06 517 GLU A O 1
ATOM 3900 N N . SER A 1 518 ? -24.746 -3.577 8.245 1.00 93.88 518 SER A N 1
ATOM 3901 C CA . SER A 1 518 ? -23.888 -2.461 8.657 1.00 93.88 518 SER A CA 1
ATOM 3902 C C . SER A 1 518 ? -24.701 -1.173 8.842 1.00 93.88 518 SER A C 1
ATOM 3904 O O . SER A 1 518 ? -24.718 -0.617 9.941 1.00 93.88 518 SER A O 1
ATOM 3906 N N . ILE A 1 519 ? -25.459 -0.743 7.824 1.00 95.25 519 ILE A N 1
ATOM 3907 C CA . ILE A 1 519 ? -26.290 0.475 7.882 1.00 95.25 519 ILE A CA 1
ATOM 3908 C C . ILE A 1 519 ? -27.278 0.412 9.057 1.00 95.25 519 ILE A C 1
ATOM 3910 O O . ILE A 1 519 ? -27.296 1.315 9.892 1.00 95.25 519 ILE A O 1
ATOM 3914 N N . THR A 1 520 ? -28.038 -0.683 9.186 1.00 95.25 520 THR A N 1
ATOM 3915 C CA . THR A 1 520 ? -29.023 -0.847 10.274 1.00 95.25 520 THR A CA 1
ATOM 3916 C C . THR A 1 520 ? -28.355 -0.830 11.657 1.00 95.25 520 THR A C 1
ATOM 3918 O O . THR A 1 520 ? -28.870 -0.217 12.596 1.00 95.25 520 THR A O 1
ATOM 3921 N N . SER A 1 521 ? -27.182 -1.458 11.784 1.00 94.94 521 SER A N 1
ATOM 3922 C CA . SER A 1 521 ? -26.409 -1.505 13.029 1.00 94.94 521 SER A CA 1
ATOM 3923 C C . SER A 1 521 ? -25.915 -0.117 13.445 1.00 94.94 521 SER A C 1
ATOM 3925 O O . SER A 1 521 ? -26.157 0.307 14.576 1.00 94.94 521 SER A O 1
ATOM 3927 N N . PHE A 1 522 ? -25.266 0.622 12.537 1.00 96.19 522 PHE A N 1
ATOM 3928 C CA . PHE A 1 522 ? -24.765 1.969 12.828 1.00 96.19 522 PHE A CA 1
ATOM 3929 C C . PHE A 1 522 ? -25.901 2.970 13.068 1.00 96.19 522 PHE A C 1
ATOM 3931 O O . PHE A 1 522 ? -25.795 3.771 13.997 1.00 96.19 522 PHE A O 1
ATOM 3938 N N . GLN A 1 523 ? -27.012 2.886 12.327 1.00 95.81 523 GLN A N 1
ATOM 3939 C CA . GLN A 1 523 ? -28.180 3.734 12.578 1.00 95.81 523 GLN A CA 1
ATOM 3940 C C . GLN A 1 523 ? -28.760 3.486 13.977 1.00 95.81 523 GLN A C 1
ATOM 3942 O O . GLN A 1 523 ? -29.048 4.437 14.697 1.00 95.81 523 GLN A O 1
ATOM 3947 N N . GLY A 1 524 ? -28.848 2.230 14.428 1.00 94.94 524 GLY A N 1
ATOM 3948 C CA . GLY A 1 524 ? -29.314 1.929 15.783 1.00 94.94 524 GLY A CA 1
ATOM 3949 C C . GLY A 1 524 ? -28.400 2.460 16.898 1.00 94.94 524 GLY A C 1
ATOM 3950 O O . GLY A 1 524 ? -28.899 2.857 17.951 1.00 94.94 524 GLY A O 1
ATOM 3951 N N . VAL A 1 525 ? -27.082 2.530 16.667 1.00 94.50 525 VAL A N 1
ATOM 3952 C CA . VAL A 1 525 ? -26.135 3.175 17.598 1.00 94.50 525 VAL A CA 1
ATOM 3953 C C . VAL A 1 525 ? -26.287 4.703 17.582 1.00 94.50 525 VAL A C 1
ATOM 3955 O O . VAL A 1 525 ? -26.258 5.322 18.643 1.00 94.50 525 VAL A O 1
ATOM 3958 N N . LEU A 1 526 ? -26.512 5.320 16.415 1.00 94.75 526 LEU A N 1
ATOM 3959 C CA . LEU A 1 526 ? -26.796 6.759 16.311 1.00 94.75 526 LEU A CA 1
ATOM 3960 C C . LEU A 1 526 ? -28.104 7.149 17.014 1.00 94.75 526 LEU A C 1
ATOM 3962 O O . LEU A 1 526 ? -28.132 8.153 17.728 1.00 94.75 526 LEU A O 1
ATOM 3966 N N . ASP A 1 527 ? -29.150 6.332 16.861 1.00 94.50 527 ASP A N 1
ATOM 3967 C CA . ASP A 1 527 ? -30.461 6.500 17.502 1.00 94.50 527 ASP A CA 1
ATOM 3968 C C . ASP A 1 527 ? -30.412 6.343 19.037 1.00 94.50 527 ASP A C 1
ATOM 3970 O O . ASP A 1 527 ? -31.365 6.713 19.719 1.00 94.50 527 ASP A O 1
ATOM 3974 N N . GLY A 1 528 ? -29.332 5.778 19.592 1.00 93.06 528 GLY A N 1
ATOM 3975 C CA . GLY A 1 528 ? -29.190 5.499 21.026 1.00 93.06 528 GLY A CA 1
ATOM 3976 C C . GLY A 1 528 ? -29.816 4.185 21.505 1.00 93.06 528 GLY A C 1
ATOM 3977 O O . GLY A 1 528 ? -29.862 3.937 22.705 1.00 93.06 528 GLY A O 1
ATOM 3978 N N . LYS A 1 529 ? -30.256 3.298 20.598 1.00 93.69 529 LYS A N 1
ATOM 3979 C CA . LYS A 1 529 ? -30.900 2.007 20.947 1.00 93.69 529 LYS A CA 1
ATOM 3980 C C . LYS A 1 529 ? -29.988 1.047 21.725 1.00 93.69 529 LYS A C 1
ATOM 3982 O O . LYS A 1 529 ? -30.467 0.057 22.266 1.00 93.69 529 LYS A O 1
ATOM 3987 N N . TYR A 1 530 ? -28.686 1.330 21.753 1.00 94.25 530 TYR A N 1
ATOM 3988 C CA . TYR A 1 530 ? -27.646 0.510 22.376 1.00 94.25 530 TYR A CA 1
ATOM 3989 C C . TYR A 1 530 ? -26.788 1.316 23.370 1.00 94.25 530 TYR A C 1
ATOM 3991 O O . TYR A 1 530 ? -25.619 0.991 23.620 1.00 94.25 530 TYR A O 1
ATOM 3999 N N . ASP A 1 531 ? -27.349 2.389 23.939 1.00 92.50 531 ASP A N 1
ATOM 4000 C CA . ASP A 1 531 ? -26.656 3.231 24.919 1.00 92.50 531 ASP A CA 1
ATOM 4001 C C . ASP A 1 531 ? -26.375 2.501 26.246 1.00 92.50 531 ASP A C 1
ATOM 4003 O O . ASP A 1 531 ? -25.329 2.740 26.848 1.00 92.50 531 ASP A O 1
ATOM 4007 N N . ASP A 1 532 ? -27.182 1.504 26.612 1.00 92.75 532 ASP A N 1
ATOM 4008 C CA . ASP A 1 532 ? -26.961 0.668 27.803 1.00 92.75 532 ASP A CA 1
ATOM 4009 C C . ASP A 1 532 ? -25.805 -0.346 27.654 1.00 92.75 532 ASP A C 1
ATOM 4011 O O . ASP A 1 532 ? -25.298 -0.874 28.645 1.00 92.75 532 ASP A O 1
ATOM 4015 N N . LEU A 1 533 ? -25.368 -0.653 26.423 1.00 93.81 533 LEU A N 1
ATOM 4016 C CA . LEU A 1 533 ? -24.344 -1.679 26.179 1.00 93.81 533 LEU A CA 1
ATOM 4017 C C . LEU A 1 533 ? -22.918 -1.152 26.454 1.00 93.81 533 LEU A C 1
ATOM 4019 O O . LEU A 1 533 ? -22.603 -0.021 26.075 1.00 93.81 533 LEU A O 1
ATOM 4023 N N . PRO A 1 534 ? -22.005 -1.951 27.043 1.00 93.56 534 PRO A N 1
ATOM 4024 C CA . PRO A 1 534 ? -20.646 -1.509 27.368 1.00 93.56 534 PRO A CA 1
ATOM 4025 C C . PRO A 1 534 ? -19.763 -1.356 26.117 1.00 93.56 534 PRO A C 1
ATOM 4027 O O . PRO A 1 534 ? -19.852 -2.167 25.195 1.00 93.56 534 PRO A O 1
ATOM 4030 N N . GLU A 1 535 ? -18.837 -0.387 26.101 1.00 92.44 535 GLU A N 1
ATOM 4031 C CA . GLU A 1 535 ? -17.940 -0.112 24.952 1.00 92.44 535 GLU A CA 1
ATOM 4032 C C . GLU A 1 535 ? -17.195 -1.363 24.435 1.00 92.44 535 GLU A C 1
ATOM 4034 O O . GLU A 1 535 ? -17.086 -1.576 23.228 1.00 92.44 535 GLU A O 1
ATOM 4039 N N . GLN A 1 536 ? -16.740 -2.232 25.346 1.00 92.19 536 GLN A N 1
ATOM 4040 C CA . GLN A 1 536 ? -16.027 -3.485 25.045 1.00 92.19 536 GLN A CA 1
ATOM 4041 C C . GLN A 1 536 ? -16.849 -4.491 24.208 1.00 92.19 536 GLN A C 1
ATOM 4043 O O . GLN A 1 536 ? -16.274 -5.346 23.528 1.00 92.19 536 GLN A O 1
ATOM 4048 N N . SER A 1 537 ? -18.185 -4.399 24.220 1.00 94.31 537 SER A N 1
ATOM 4049 C CA . SER A 1 537 ? -19.050 -5.262 23.400 1.00 94.31 537 SER A CA 1
ATOM 4050 C C . SER A 1 537 ? -18.973 -4.940 21.902 1.00 94.31 537 SER A C 1
ATOM 4052 O O . SER A 1 537 ? -19.142 -5.836 21.079 1.00 94.31 537 SER A O 1
ATOM 4054 N N . PHE A 1 538 ? -18.622 -3.701 21.542 1.00 95.38 538 PHE A N 1
ATOM 4055 C CA . PHE A 1 538 ? -18.512 -3.236 20.155 1.00 95.38 538 PHE A CA 1
ATOM 4056 C C . PHE A 1 538 ? -17.150 -3.526 19.503 1.00 95.38 538 PHE A C 1
ATOM 4058 O O . PHE A 1 538 ? -16.987 -3.324 18.304 1.00 95.38 538 PHE A O 1
ATOM 4065 N N . TYR A 1 539 ? -16.153 -3.978 20.265 1.00 94.88 539 TYR A N 1
ATOM 4066 C CA . TYR A 1 539 ? -14.795 -4.206 19.763 1.00 94.88 539 TYR A CA 1
ATOM 4067 C C . TYR A 1 539 ? -14.635 -5.599 19.132 1.00 94.88 539 TYR A C 1
ATOM 4069 O O . TYR A 1 539 ? -14.986 -6.590 19.770 1.00 94.88 539 TYR A O 1
ATOM 4077 N N . MET A 1 540 ? -14.046 -5.695 17.934 1.00 91.69 540 MET A N 1
ATOM 4078 C CA . MET A 1 540 ? -13.745 -6.944 17.208 1.00 91.69 540 MET A CA 1
ATOM 4079 C C . MET A 1 540 ? -14.944 -7.905 17.117 1.00 91.69 540 MET A C 1
ATOM 4081 O O . MET A 1 540 ? -14.922 -9.014 17.654 1.00 91.69 540 MET A O 1
ATOM 4085 N N . VAL A 1 541 ? -15.996 -7.449 16.435 1.00 93.44 541 VAL A N 1
ATOM 4086 C CA . VAL A 1 541 ? -17.251 -8.176 16.158 1.00 93.44 541 VAL A CA 1
ATOM 4087 C C . VAL A 1 541 ? -17.739 -7.879 14.734 1.00 93.44 541 VAL A C 1
ATOM 4089 O O . VAL A 1 541 ? -17.282 -6.912 14.118 1.00 93.44 541 VAL A O 1
ATOM 4092 N N . GLY A 1 542 ? -18.657 -8.696 14.214 1.00 91.94 542 GLY A N 1
ATOM 4093 C CA . GLY A 1 542 ? -19.402 -8.456 12.975 1.00 91.94 542 GLY A CA 1
ATOM 4094 C C . GLY A 1 542 ? -20.467 -7.365 13.141 1.00 91.94 542 GLY A C 1
ATOM 4095 O O . GLY A 1 542 ? -20.130 -6.208 13.412 1.00 91.94 542 GLY A O 1
ATOM 4096 N N . GLY A 1 543 ? -21.741 -7.716 12.949 1.00 92.06 543 GLY A N 1
ATOM 4097 C CA . GLY A 1 543 ? -22.878 -6.816 13.154 1.00 92.06 543 GLY A CA 1
ATOM 4098 C C . GLY A 1 543 ? -23.409 -6.766 14.591 1.00 92.06 543 GLY A C 1
ATOM 4099 O O . GLY A 1 543 ? -22.770 -7.216 15.545 1.00 92.06 543 GLY A O 1
ATOM 4100 N N . ILE A 1 544 ? -24.590 -6.165 14.753 1.00 92.50 544 ILE A N 1
ATOM 4101 C CA . ILE A 1 544 ? -25.132 -5.781 16.066 1.00 92.50 544 ILE A CA 1
ATOM 4102 C C . ILE A 1 544 ? -25.603 -6.958 16.934 1.00 92.50 544 ILE A C 1
ATOM 4104 O O . ILE A 1 544 ? -25.534 -6.877 18.159 1.00 92.50 544 ILE A O 1
ATOM 4108 N N . GLU A 1 545 ? -26.019 -8.078 16.339 1.00 92.44 545 GLU A N 1
ATOM 4109 C CA . GLU A 1 545 ? -26.419 -9.272 17.100 1.00 92.44 545 GLU A CA 1
ATOM 4110 C C . GLU A 1 545 ? -25.237 -9.848 17.901 1.00 92.44 545 GLU A C 1
ATOM 4112 O O . GLU A 1 545 ? -25.389 -10.244 19.059 1.00 92.44 545 GLU A O 1
ATOM 4117 N N . GLU A 1 546 ? -24.026 -9.801 17.332 1.00 92.81 546 GLU A N 1
ATOM 4118 C CA . GLU A 1 546 ? -22.802 -10.213 18.024 1.00 92.81 546 GLU A CA 1
ATOM 4119 C C . GLU A 1 546 ? -22.416 -9.252 19.155 1.00 92.81 546 GLU A C 1
ATOM 4121 O O . GLU A 1 546 ? -21.903 -9.705 20.179 1.00 92.81 546 GLU A O 1
ATOM 4126 N N . VAL A 1 547 ? -22.703 -7.949 19.018 1.00 94.00 547 VAL A N 1
ATOM 4127 C CA . VAL A 1 547 ? -22.529 -6.961 20.101 1.00 94.00 547 VAL A CA 1
ATOM 4128 C C . VAL A 1 547 ? -23.410 -7.335 21.293 1.00 94.00 547 VAL A C 1
ATOM 4130 O O . VAL A 1 547 ? -22.918 -7.399 22.418 1.00 94.00 547 VAL A O 1
ATOM 4133 N N . ILE A 1 548 ? -24.691 -7.639 21.056 1.00 93.75 548 ILE A N 1
ATOM 4134 C CA . ILE A 1 548 ? -25.649 -8.016 22.108 1.00 93.75 548 ILE A CA 1
ATOM 4135 C C . ILE A 1 548 ? -25.212 -9.325 22.783 1.00 93.75 548 ILE A C 1
ATOM 4137 O O . ILE A 1 548 ? -25.075 -9.374 24.006 1.00 93.75 548 ILE A O 1
ATOM 4141 N N . ALA A 1 549 ? -24.892 -10.362 22.002 1.00 92.88 549 ALA A N 1
ATOM 4142 C CA . ALA A 1 549 ? -24.415 -11.641 22.532 1.00 92.88 549 ALA A CA 1
ATOM 4143 C C . ALA A 1 549 ? -23.105 -11.501 23.337 1.00 92.88 549 ALA A C 1
ATOM 4145 O O . ALA A 1 549 ? -22.910 -12.168 24.359 1.00 92.88 549 ALA A O 1
ATOM 4146 N N . LYS A 1 550 ? -22.203 -10.607 22.911 1.00 92.69 550 LYS A N 1
ATOM 4147 C CA . LYS A 1 550 ? -20.960 -10.297 23.627 1.00 92.69 550 LYS A CA 1
ATOM 4148 C C . LYS A 1 550 ? -21.213 -9.491 24.900 1.00 92.69 550 LYS A C 1
ATOM 4150 O O . LYS A 1 550 ? -20.583 -9.786 25.913 1.00 92.69 550 LYS A O 1
ATOM 4155 N N . ALA A 1 551 ? -22.144 -8.537 24.888 1.00 92.06 551 ALA A N 1
ATOM 4156 C CA . ALA A 1 551 ? -22.563 -7.801 26.078 1.00 92.06 551 ALA A CA 1
ATOM 4157 C C . ALA A 1 551 ? -23.160 -8.744 27.136 1.00 92.06 551 ALA A C 1
ATOM 4159 O O . ALA A 1 551 ? -22.700 -8.734 28.275 1.00 92.06 551 ALA A O 1
ATOM 4160 N N . GLU A 1 552 ? -24.076 -9.641 26.750 1.00 91.62 552 GLU A N 1
ATOM 4161 C CA . GLU A 1 552 ? -24.608 -10.675 27.649 1.00 91.62 552 GLU A CA 1
ATOM 4162 C C . GLU A 1 552 ? -23.507 -11.534 28.276 1.00 91.62 552 GLU A C 1
ATOM 4164 O O . GLU A 1 552 ? -23.588 -11.889 29.454 1.00 91.62 552 GLU A O 1
ATOM 4169 N N . LYS A 1 553 ? -22.485 -11.900 27.493 1.00 90.50 553 LYS A N 1
ATOM 4170 C CA . LYS A 1 553 ? -21.356 -12.684 27.994 1.00 90.50 553 LYS A CA 1
ATOM 4171 C C . LYS A 1 553 ? -20.536 -11.893 29.016 1.00 90.50 553 LYS A C 1
ATOM 4173 O O . LYS A 1 553 ? -20.249 -12.427 30.080 1.00 90.50 553 LYS A O 1
ATOM 4178 N N . ILE A 1 554 ? -20.233 -10.623 28.741 1.00 88.88 554 ILE A N 1
ATOM 4179 C CA . ILE A 1 554 ? -19.528 -9.733 29.680 1.00 88.88 554 ILE A CA 1
ATOM 4180 C C . ILE A 1 554 ? -20.317 -9.598 30.994 1.00 88.88 554 ILE A C 1
ATOM 4182 O O . ILE A 1 554 ? -19.724 -9.698 32.067 1.00 88.88 554 ILE A O 1
ATOM 4186 N N . SER A 1 555 ? -21.645 -9.447 30.930 1.00 82.12 555 SER A N 1
ATOM 4187 C CA . SER A 1 555 ? -22.512 -9.403 32.117 1.00 82.12 555 SER A CA 1
ATOM 4188 C C . SER A 1 555 ? -22.539 -10.725 32.895 1.00 82.12 555 SER A C 1
ATOM 4190 O O . SER A 1 555 ? -22.552 -10.701 34.122 1.00 82.12 555 SER A O 1
ATOM 4192 N N . LYS A 1 556 ? -22.517 -11.879 32.211 1.00 80.19 556 LYS A N 1
ATOM 4193 C CA . LYS A 1 556 ? -22.457 -13.214 32.843 1.00 80.19 556 LYS A CA 1
ATOM 4194 C C . LYS A 1 556 ? -21.095 -13.497 33.488 1.00 80.19 556 LYS A C 1
ATOM 4196 O O . LYS A 1 556 ? -21.059 -14.104 34.554 1.00 80.19 556 LYS A O 1
ATOM 4201 N N . ASP A 1 557 ? -20.009 -13.028 32.876 1.00 70.88 557 ASP A N 1
ATOM 4202 C CA . ASP A 1 557 ? -18.640 -13.157 33.394 1.00 70.88 557 ASP A CA 1
ATOM 4203 C C . ASP A 1 557 ? -18.325 -12.116 34.500 1.00 70.88 557 ASP A C 1
ATOM 4205 O O . ASP A 1 557 ? -17.339 -12.271 35.219 1.00 70.88 557 ASP A O 1
ATOM 4209 N N . SER A 1 558 ? -19.176 -11.092 34.687 1.00 48.72 558 SER A N 1
ATOM 4210 C CA . SER A 1 558 ? -19.043 -10.037 35.715 1.00 48.72 558 SER A CA 1
ATOM 4211 C C . SER A 1 558 ? -20.188 -10.013 36.751 1.00 48.72 558 SER A C 1
ATOM 4213 O O . SER A 1 558 ? -20.863 -8.988 36.896 1.00 48.72 558 SER A O 1
ATOM 4215 N N . PRO A 1 559 ? -20.431 -11.094 37.521 1.00 38.75 559 PRO A N 1
ATOM 4216 C CA . PRO A 1 559 ? -21.378 -11.049 38.628 1.00 38.75 559 PRO A CA 1
ATOM 4217 C C . PRO A 1 559 ? -20.820 -10.180 39.767 1.00 38.75 559 PRO A C 1
ATOM 4219 O O . PRO A 1 559 ? -19.940 -10.595 40.522 1.00 38.75 559 PRO A O 1
ATOM 4222 N N . LEU A 1 560 ? -21.363 -8.968 39.911 1.00 36.28 560 LEU A N 1
ATOM 4223 C CA . LEU A 1 560 ? -21.146 -8.118 41.083 1.00 36.28 560 LEU A CA 1
ATOM 4224 C C . LEU A 1 560 ? -21.525 -8.884 42.358 1.00 36.28 560 LEU A C 1
ATOM 4226 O O . LEU A 1 560 ? -22.663 -9.320 42.512 1.00 36.28 560 LEU A O 1
ATOM 4230 N N . HIS A 1 561 ? -20.570 -9.025 43.275 1.00 27.19 561 HIS A N 1
ATOM 4231 C CA . HIS A 1 561 ? -20.746 -9.692 44.564 1.00 27.19 561 HIS A CA 1
ATOM 4232 C C . HIS A 1 561 ? -21.671 -8.889 45.500 1.00 27.19 561 HIS A C 1
ATOM 4234 O O . HIS A 1 561 ? -21.311 -7.778 45.894 1.00 27.19 561 HIS A O 1
ATOM 4240 N N . PRO A 1 562 ? -22.765 -9.473 46.022 1.00 28.75 562 PRO A N 1
ATOM 4241 C CA . PRO A 1 562 ? -23.235 -9.165 47.363 1.00 28.75 562 PRO A CA 1
ATOM 4242 C C . PRO A 1 562 ? -22.389 -9.961 48.368 1.00 28.75 562 PRO A C 1
ATOM 4244 O O . PRO A 1 562 ? -22.049 -11.127 48.139 1.00 28.75 562 PRO A O 1
ATOM 4247 N N . MET A 1 563 ? -22.055 -9.352 49.505 1.00 32.06 563 MET A N 1
ATOM 4248 C CA . MET A 1 563 ? -21.372 -10.046 50.599 1.00 32.06 563 MET A CA 1
ATOM 4249 C C . MET A 1 563 ? -22.252 -11.153 51.198 1.00 32.06 563 MET A C 1
ATOM 4251 O O . MET A 1 563 ? -23.319 -10.859 51.732 1.00 32.06 563 MET A O 1
ATOM 4255 N N . SER A 1 564 ? -21.781 -12.404 51.208 1.00 29.73 564 SER A N 1
ATOM 4256 C CA . SER A 1 564 ? -21.939 -13.355 52.330 1.00 29.73 564 SER A CA 1
ATOM 4257 C C . SER A 1 564 ? -21.292 -14.719 52.023 1.00 29.73 564 SER A C 1
ATOM 4259 O O . SER A 1 564 ? -20.949 -15.017 50.886 1.00 29.73 564 SER A O 1
ATOM 4261 N N . ILE A 1 565 ? -21.158 -15.552 53.067 1.00 27.31 565 ILE A N 1
ATOM 4262 C CA . ILE A 1 565 ? -20.667 -16.948 53.057 1.00 27.31 565 ILE A CA 1
ATOM 4263 C C . ILE A 1 565 ? -19.131 -17.101 53.074 1.00 27.31 565 ILE A C 1
ATOM 4265 O O . ILE A 1 565 ? -18.476 -17.647 52.191 1.00 27.31 565 ILE A O 1
ATOM 4269 N N . LEU A 1 566 ? -18.570 -16.755 54.235 1.00 29.27 566 LEU A N 1
ATOM 4270 C CA . LEU A 1 566 ? -17.452 -17.498 54.820 1.00 29.27 566 LEU A CA 1
ATOM 4271 C C . LEU A 1 566 ? -17.896 -18.937 55.154 1.00 29.27 566 LEU A C 1
ATOM 4273 O O . LEU A 1 566 ? -18.669 -19.097 56.100 1.00 29.27 566 LEU A O 1
ATOM 4277 N N . ARG A 1 567 ? -17.349 -19.971 54.483 1.00 27.27 567 ARG A N 1
ATOM 4278 C CA . ARG A 1 567 ? -16.713 -21.158 55.127 1.00 27.27 567 ARG A CA 1
ATOM 4279 C C . ARG A 1 567 ? -16.384 -22.333 54.182 1.00 27.27 567 ARG A C 1
ATOM 4281 O O . ARG A 1 567 ? -17.264 -22.856 53.518 1.00 27.27 567 ARG A O 1
ATOM 4288 N N . ARG A 1 568 ? -15.172 -22.880 54.396 1.00 26.59 568 ARG A N 1
ATOM 4289 C CA . ARG A 1 568 ? -14.748 -24.298 54.248 1.00 26.59 568 ARG A CA 1
ATOM 4290 C C . ARG A 1 568 ? -14.744 -24.922 52.834 1.00 26.59 568 ARG A C 1
ATOM 4292 O O . ARG A 1 568 ? -15.775 -25.390 52.372 1.00 26.59 568 ARG A O 1
ATOM 4299 N N . LEU A 1 569 ? -13.548 -25.223 52.312 1.00 26.55 569 LEU A N 1
ATOM 4300 C CA . LEU A 1 569 ? -12.902 -26.544 52.491 1.00 26.55 569 LEU A CA 1
ATOM 4301 C C . LEU A 1 569 ? -11.425 -26.543 52.027 1.00 26.55 569 LEU A C 1
ATOM 4303 O O . LEU A 1 569 ? -10.976 -25.606 51.376 1.00 26.55 569 LEU A O 1
ATOM 4307 N N . ASN A 1 570 ? -10.668 -27.562 52.451 1.00 26.59 570 ASN A N 1
ATOM 4308 C CA . ASN A 1 570 ? -9.201 -27.648 52.340 1.00 26.59 570 ASN A CA 1
ATOM 4309 C C . ASN A 1 570 ? -8.681 -28.073 50.947 1.00 26.59 570 ASN A C 1
ATOM 4311 O O . ASN A 1 570 ? -9.398 -28.748 50.208 1.00 26.59 570 ASN A O 1
ATOM 4315 N N . PRO A 1 571 ? -7.405 -27.777 50.625 1.00 29.92 571 PRO A N 1
ATOM 4316 C CA . PRO A 1 571 ? -6.738 -28.273 49.423 1.00 29.92 571 PRO A CA 1
ATOM 4317 C C . PRO A 1 571 ? -6.191 -29.698 49.616 1.00 29.92 571 PRO A C 1
ATOM 4319 O O . PRO A 1 571 ? -5.670 -29.998 50.684 1.00 29.92 571 PRO A O 1
ATOM 4322 N N . HIS A 1 572 ? -6.240 -30.540 48.574 1.00 26.53 572 HIS A N 1
ATOM 4323 C CA . HIS A 1 572 ? -5.188 -31.501 48.177 1.00 26.53 572 HIS A CA 1
ATOM 4324 C C . HIS A 1 572 ? -5.616 -32.321 46.937 1.00 26.53 572 HIS A C 1
ATOM 4326 O O . HIS A 1 572 ? -6.773 -32.708 46.826 1.00 26.53 572 HIS A O 1
ATOM 4332 N N . HIS A 1 573 ? -4.637 -32.650 46.073 1.00 27.61 573 HIS A N 1
ATOM 4333 C CA . HIS A 1 573 ? -4.725 -33.506 44.866 1.00 27.61 573 HIS A CA 1
ATOM 4334 C C . HIS A 1 573 ? -5.542 -32.928 43.672 1.00 27.61 573 HIS A C 1
ATOM 4336 O O . HIS A 1 573 ? -6.603 -32.357 43.863 1.00 27.61 573 HIS A O 1
ATOM 4342 N N . LEU A 1 574 ? -5.117 -33.006 42.397 1.00 26.50 574 LEU A N 1
ATOM 4343 C CA . LEU A 1 574 ? -3.987 -33.711 41.756 1.00 26.50 574 LEU A CA 1
ATOM 4344 C C . LEU A 1 574 ? -3.156 -32.818 40.800 1.00 26.50 574 LEU A C 1
ATOM 4346 O O . LEU A 1 574 ? -3.636 -31.835 40.244 1.00 26.50 574 LEU A O 1
ATOM 4350 N N . LYS A 1 575 ? -1.903 -33.233 40.556 1.00 24.62 575 LYS A N 1
ATOM 4351 C CA . LYS A 1 575 ? -1.025 -32.742 39.473 1.00 24.62 575 LYS A CA 1
ATOM 4352 C C . LYS A 1 575 ? -1.280 -33.501 38.149 1.00 24.62 575 LYS A C 1
ATOM 4354 O O . LYS A 1 575 ? -1.824 -34.597 38.170 1.00 24.62 575 LYS A O 1
ATOM 4359 N N . LEU A 1 576 ? -0.709 -32.962 37.058 1.00 26.83 576 LEU A N 1
ATOM 4360 C CA . LEU A 1 576 ? -0.387 -33.599 35.757 1.00 26.83 576 LEU A CA 1
ATOM 4361 C C . LEU A 1 576 ? -1.472 -33.685 34.659 1.00 26.83 576 LEU A C 1
ATOM 4363 O O . LEU A 1 576 ? -2.037 -34.741 34.395 1.00 26.83 576 LEU A O 1
ATOM 4367 N N . ARG A 1 577 ? -1.535 -32.630 33.832 1.00 24.44 577 ARG A N 1
ATOM 4368 C CA . ARG A 1 577 ? -1.193 -32.722 32.392 1.00 24.44 577 ARG A CA 1
ATOM 4369 C C . ARG A 1 577 ? -0.916 -31.323 31.818 1.00 24.44 577 ARG A C 1
ATOM 4371 O O . ARG A 1 577 ? -1.832 -30.536 31.621 1.00 24.44 577 ARG A O 1
ATOM 4378 N N . ARG A 1 578 ? 0.356 -31.006 31.556 1.00 24.69 578 ARG A N 1
ATOM 4379 C CA . ARG A 1 578 ? 0.789 -29.760 30.896 1.00 24.69 578 ARG A CA 1
ATOM 4380 C C . ARG A 1 578 ? 1.868 -30.093 29.867 1.00 24.69 578 ARG A C 1
ATOM 4382 O O . ARG A 1 578 ? 3.005 -30.333 30.243 1.00 24.69 578 ARG A O 1
ATOM 4389 N N . HIS A 1 579 ? 1.513 -30.094 28.586 1.00 28.58 579 HIS A N 1
ATOM 4390 C CA . HIS A 1 579 ? 2.457 -29.897 27.484 1.00 28.58 579 HIS A CA 1
ATOM 4391 C C . HIS A 1 579 ? 1.717 -29.333 26.270 1.00 28.58 579 HIS A C 1
ATOM 4393 O O . HIS A 1 579 ? 0.593 -29.740 25.999 1.00 28.58 579 HIS A O 1
ATOM 4399 N N . ARG A 1 580 ? 2.409 -28.437 25.550 1.00 28.53 580 ARG A N 1
ATOM 4400 C CA . ARG A 1 580 ? 1.954 -27.663 24.380 1.00 28.53 580 ARG A CA 1
ATOM 4401 C C . ARG A 1 580 ? 0.833 -26.659 24.674 1.00 28.53 580 ARG A C 1
ATOM 4403 O O . ARG A 1 580 ? -0.331 -27.016 24.692 1.00 28.53 580 ARG A O 1
ATOM 4410 N N . PHE A 1 581 ? 1.245 -25.410 24.908 1.00 26.08 581 PHE A N 1
ATOM 4411 C CA . PHE A 1 581 ? 0.747 -24.161 24.296 1.00 26.08 581 PHE A CA 1
ATOM 4412 C C . PHE A 1 581 ? 1.424 -22.993 25.033 1.00 26.08 581 PHE A C 1
ATOM 4414 O O . PHE A 1 581 ? 1.011 -22.611 26.124 1.00 26.08 581 PHE A O 1
ATOM 4421 N N . ALA A 1 582 ? 2.528 -22.482 24.479 1.00 29.59 582 ALA A N 1
ATOM 4422 C CA . ALA A 1 582 ? 3.347 -21.442 25.111 1.00 29.59 582 ALA A CA 1
ATOM 4423 C C . ALA A 1 582 ? 4.043 -20.554 24.061 1.00 29.59 582 ALA A C 1
ATOM 4425 O O . ALA A 1 582 ? 5.267 -20.495 24.003 1.00 29.59 582 ALA A O 1
ATOM 4426 N N . SER A 1 583 ? 3.258 -19.893 23.201 1.00 32.53 583 SER A N 1
ATOM 4427 C CA . SER A 1 583 ? 3.789 -18.995 22.158 1.00 32.53 583 SER A CA 1
ATOM 4428 C C . SER A 1 583 ? 2.782 -17.954 21.627 1.00 32.53 583 SER A C 1
ATOM 4430 O O . SER A 1 583 ? 2.825 -17.631 20.448 1.00 32.53 583 SER A O 1
ATOM 4432 N N . VAL A 1 584 ? 1.866 -17.433 22.464 1.00 28.67 584 VAL A N 1
ATOM 4433 C CA . VAL A 1 584 ? 0.922 -16.343 22.071 1.00 28.67 584 VAL A CA 1
ATOM 4434 C C . VAL A 1 584 ? 0.716 -15.271 23.171 1.00 28.67 584 VAL A C 1
ATOM 4436 O O . VAL A 1 584 ? 0.190 -14.192 22.924 1.00 28.67 584 VAL A O 1
ATOM 4439 N N . ALA A 1 585 ? 1.164 -15.507 24.409 1.00 27.00 585 ALA A N 1
ATOM 4440 C CA . ALA A 1 585 ? 0.722 -14.751 25.593 1.00 27.00 585 ALA A CA 1
ATOM 4441 C C . ALA A 1 585 ? 1.385 -13.366 25.830 1.00 27.00 585 ALA A C 1
ATOM 4443 O O . ALA A 1 585 ? 1.501 -12.944 26.978 1.00 27.00 585 ALA A O 1
ATOM 4444 N N . ALA A 1 586 ? 1.838 -12.666 24.782 1.00 30.50 586 ALA A N 1
ATOM 4445 C CA . ALA A 1 586 ? 2.597 -11.410 24.907 1.00 30.50 586 ALA A CA 1
ATOM 4446 C C . ALA A 1 586 ? 1.820 -10.124 24.551 1.00 30.50 586 ALA A C 1
ATOM 4448 O O . ALA A 1 586 ? 2.271 -9.044 24.916 1.00 30.50 586 ALA A O 1
ATOM 4449 N N . ALA A 1 587 ? 0.671 -10.216 23.865 1.00 30.38 587 ALA A N 1
ATOM 4450 C CA . ALA A 1 587 ? -0.026 -9.051 23.292 1.00 30.38 587 ALA A CA 1
ATOM 4451 C C . ALA A 1 587 ? -1.425 -8.753 23.881 1.00 30.38 587 ALA A C 1
ATOM 4453 O O . ALA A 1 587 ? -2.091 -7.831 23.428 1.00 30.38 587 ALA A O 1
ATOM 4454 N N . VAL A 1 588 ? -1.891 -9.516 24.882 1.00 31.14 588 VAL A N 1
ATOM 4455 C CA . VAL A 1 588 ? -3.283 -9.452 25.398 1.00 31.14 588 VAL A CA 1
ATOM 4456 C C . VAL A 1 588 ? -3.319 -9.202 26.917 1.00 31.14 588 VAL A C 1
ATOM 4458 O O . VAL A 1 588 ? -4.046 -9.853 27.662 1.00 31.14 588 VAL A O 1
ATOM 4461 N N . ARG A 1 589 ? -2.475 -8.288 27.415 1.00 28.41 589 ARG A N 1
ATOM 4462 C CA . ARG A 1 589 ? -2.451 -7.864 28.829 1.00 28.41 589 ARG A CA 1
ATOM 4463 C C . ARG A 1 589 ? -2.090 -6.382 28.964 1.00 28.41 589 ARG A C 1
ATOM 4465 O O . ARG A 1 589 ? -0.920 -6.063 29.150 1.00 28.41 589 ARG A O 1
ATOM 4472 N N . GLN A 1 590 ? -3.090 -5.500 28.915 1.00 34.62 590 GLN A N 1
ATOM 4473 C CA . GLN A 1 590 ? -2.940 -4.118 29.406 1.00 34.62 590 GLN A CA 1
ATOM 4474 C C . GLN A 1 590 ? -4.052 -3.672 30.376 1.00 34.62 590 GLN A C 1
ATOM 4476 O O . GLN A 1 590 ? -3.727 -2.960 31.316 1.00 34.62 590 GLN A O 1
ATOM 4481 N N . ASP A 1 591 ? -5.279 -4.211 30.295 1.00 34.62 591 ASP A N 1
ATOM 4482 C CA . ASP A 1 591 ? -6.366 -3.897 31.258 1.00 34.62 591 ASP A CA 1
ATOM 4483 C C . ASP A 1 591 ? -6.579 -4.944 32.376 1.00 34.62 591 ASP A C 1
ATOM 4485 O O . ASP A 1 591 ? -7.544 -4.885 33.132 1.00 34.62 591 ASP A O 1
ATOM 4489 N N . THR A 1 592 ? -5.658 -5.900 32.535 1.00 41.91 592 THR A N 1
ATOM 4490 C CA . THR A 1 592 ? -5.601 -6.792 33.716 1.00 41.91 592 THR A CA 1
ATOM 4491 C C . THR A 1 592 ? -4.187 -6.857 34.296 1.00 41.91 592 THR A C 1
ATOM 4493 O O . THR A 1 592 ? -3.681 -7.932 34.633 1.00 41.91 592 THR A O 1
ATOM 4496 N N . ALA A 1 593 ? -3.506 -5.712 34.357 1.00 55.34 593 ALA A N 1
ATOM 4497 C CA . ALA A 1 593 ? -2.318 -5.573 35.184 1.00 55.34 593 ALA A CA 1
ATOM 4498 C C . ALA A 1 593 ? -2.756 -5.515 36.657 1.00 55.34 593 ALA A C 1
ATOM 4500 O O . ALA A 1 593 ? -3.457 -4.594 37.068 1.00 55.34 593 ALA A O 1
ATOM 4501 N N . LEU A 1 594 ? -2.350 -6.513 37.446 1.00 70.25 594 LEU A N 1
ATOM 4502 C CA . LEU A 1 594 ? -2.351 -6.398 38.903 1.00 70.25 594 LEU A CA 1
ATOM 4503 C C . LEU A 1 594 ? -1.307 -5.340 39.267 1.00 70.25 594 LEU A C 1
ATOM 4505 O O . LEU A 1 594 ? -0.109 -5.579 39.102 1.00 70.25 594 LEU A O 1
ATOM 4509 N N . TRP A 1 595 ? -1.793 -4.176 39.690 1.00 87.75 595 TRP A N 1
ATOM 4510 C CA . TRP A 1 595 ? -0.981 -3.077 40.192 1.00 87.75 595 TRP A CA 1
ATOM 4511 C C . TRP A 1 595 ? -0.667 -3.321 41.665 1.00 87.75 595 TRP A C 1
ATOM 4513 O O . TRP A 1 595 ? -1.566 -3.556 42.471 1.00 87.75 595 TRP A O 1
ATOM 4523 N N . THR A 1 596 ? 0.614 -3.284 42.006 1.00 89.19 596 THR A N 1
ATOM 4524 C CA . THR A 1 596 ? 1.100 -3.426 43.375 1.00 89.19 596 THR A CA 1
ATOM 4525 C C . THR A 1 596 ? 1.472 -2.039 43.899 1.00 89.19 596 THR A C 1
ATOM 4527 O O . THR A 1 596 ? 2.438 -1.460 43.393 1.00 89.19 596 THR A O 1
ATOM 4530 N N . PRO A 1 597 ? 0.728 -1.476 44.869 1.00 90.62 597 PRO A N 1
ATOM 4531 C CA . PRO A 1 597 ? 1.119 -0.235 45.523 1.00 90.62 597 PRO A CA 1
ATOM 4532 C C . PRO A 1 597 ? 2.352 -0.484 46.397 1.00 90.62 597 PRO A C 1
ATOM 4534 O O . PRO A 1 597 ? 2.405 -1.461 47.143 1.00 90.62 597 PRO A O 1
ATOM 4537 N N . ALA A 1 598 ? 3.340 0.397 46.296 1.00 91.31 598 ALA A N 1
ATOM 4538 C CA . ALA A 1 598 ? 4.614 0.291 46.989 1.00 91.31 598 ALA A CA 1
ATOM 4539 C C . ALA A 1 598 ? 5.137 1.694 47.363 1.00 91.31 598 ALA A C 1
ATOM 4541 O O . ALA A 1 598 ? 5.076 2.609 46.533 1.00 91.31 598 ALA A O 1
ATOM 4542 N N . PRO A 1 599 ? 5.625 1.915 48.597 1.00 92.62 599 PRO A N 1
ATOM 4543 C CA . PRO A 1 599 ? 6.102 3.224 49.018 1.00 92.62 599 PRO A CA 1
ATOM 4544 C C . PRO A 1 599 ? 7.506 3.524 48.479 1.00 92.62 599 PRO A C 1
ATOM 4546 O O . PRO A 1 599 ? 8.384 2.661 48.382 1.00 92.62 599 PRO A O 1
ATOM 4549 N N . LEU A 1 600 ? 7.744 4.796 48.175 1.00 91.00 600 LEU A N 1
ATOM 4550 C CA . LEU A 1 600 ? 9.058 5.312 47.817 1.00 91.00 600 LEU A CA 1
ATOM 4551 C C . LEU A 1 600 ? 9.958 5.376 49.051 1.00 91.00 600 LEU A C 1
ATOM 4553 O O . LEU A 1 600 ? 9.698 6.137 49.987 1.00 91.00 600 LEU A O 1
ATOM 4557 N N . SER A 1 601 ? 11.047 4.611 49.047 1.00 90.56 601 SER A N 1
ATOM 4558 C CA . SER A 1 601 ? 12.038 4.630 50.126 1.00 90.56 601 SER A CA 1
ATOM 4559 C C . SER A 1 601 ? 13.021 5.791 49.988 1.00 90.56 601 SER A C 1
ATOM 4561 O O . SER A 1 601 ? 13.456 6.331 51.006 1.00 90.56 601 SER A O 1
ATOM 4563 N N . GLU A 1 602 ? 13.334 6.224 48.761 1.00 90.00 602 GLU A N 1
ATOM 4564 C CA . GLU A 1 602 ? 14.282 7.313 48.499 1.00 90.00 602 GLU A CA 1
ATOM 4565 C C . GLU A 1 602 ? 14.130 7.905 47.091 1.00 90.00 602 GLU A C 1
ATOM 4567 O O . GLU A 1 602 ? 13.900 7.175 46.126 1.00 90.00 602 GLU A O 1
ATOM 4572 N N . ILE A 1 603 ? 14.300 9.226 46.970 1.00 90.50 603 ILE A N 1
ATOM 4573 C CA . ILE A 1 603 ? 14.449 9.931 45.690 1.00 90.50 603 ILE A CA 1
ATOM 4574 C C . ILE A 1 603 ? 15.601 10.927 45.833 1.00 90.50 603 ILE A C 1
ATOM 4576 O O . ILE A 1 603 ? 15.550 11.808 46.692 1.00 90.50 603 ILE A O 1
ATOM 4580 N N . GLU A 1 604 ? 16.621 10.808 44.984 1.00 91.06 604 GLU A N 1
ATOM 4581 C CA . GLU A 1 604 ? 17.802 11.683 44.986 1.00 91.06 604 GLU A CA 1
ATOM 4582 C C . GLU A 1 604 ? 18.248 12.058 43.555 1.00 91.06 604 GLU A C 1
ATOM 4584 O O . GLU A 1 604 ? 18.027 11.287 42.615 1.00 91.06 604 GLU A O 1
ATOM 4589 N N . PRO A 1 605 ? 18.867 13.234 43.331 1.00 89.06 605 PRO A N 1
ATOM 4590 C CA . PRO A 1 605 ? 19.435 13.584 42.029 1.00 89.06 605 PRO A CA 1
ATOM 4591 C C . PRO A 1 605 ? 20.638 12.692 41.685 1.00 89.06 605 PRO A C 1
ATOM 4593 O O . PRO A 1 605 ? 21.632 12.680 42.403 1.00 89.06 605 PRO A O 1
ATOM 4596 N N . ALA A 1 606 ? 20.570 11.997 40.551 1.00 88.25 606 ALA A N 1
ATOM 4597 C CA . ALA A 1 606 ? 21.638 11.133 40.041 1.00 88.25 606 ALA A CA 1
ATOM 4598 C C . ALA A 1 606 ? 22.599 11.871 39.093 1.00 88.25 606 ALA A C 1
ATOM 4600 O O . ALA A 1 606 ? 23.788 11.569 39.025 1.00 88.25 606 ALA A O 1
ATOM 4601 N N . ALA A 1 607 ? 22.049 12.796 38.302 1.00 89.06 607 ALA A N 1
ATOM 4602 C CA . ALA A 1 607 ? 22.743 13.668 37.358 1.00 89.06 607 ALA A CA 1
ATOM 4603 C C . ALA A 1 607 ? 21.771 14.781 36.903 1.00 89.06 607 ALA A C 1
ATOM 4605 O O . ALA A 1 607 ? 20.587 14.776 37.243 1.00 89.06 607 ALA A O 1
ATOM 4606 N N . GLU A 1 608 ? 22.219 15.749 36.107 1.00 85.88 608 GLU A N 1
ATOM 4607 C CA . GLU A 1 608 ? 21.364 16.824 35.596 1.00 85.88 608 GLU A CA 1
ATOM 4608 C C . GLU A 1 608 ? 20.172 16.249 34.790 1.00 85.88 608 GLU A C 1
ATOM 4610 O O . GLU A 1 608 ? 20.334 15.617 33.744 1.00 85.88 608 GLU A O 1
ATOM 4615 N N . SER A 1 609 ? 18.945 16.520 35.254 1.00 83.94 609 SER A N 1
ATOM 4616 C CA . SER A 1 609 ? 17.681 15.951 34.733 1.00 83.94 609 SER A CA 1
ATOM 4617 C C . SER A 1 609 ? 17.480 14.433 34.945 1.00 83.94 609 SER A C 1
ATOM 4619 O O . SER A 1 609 ? 16.595 13.856 34.310 1.00 83.94 609 SER A O 1
ATOM 4621 N N . LEU A 1 610 ? 18.264 13.778 35.808 1.00 89.38 610 LEU A N 1
ATOM 4622 C CA . LEU A 1 610 ? 18.187 12.343 36.118 1.00 89.38 610 LEU A CA 1
ATOM 4623 C C . LEU A 1 610 ? 18.124 12.123 37.637 1.00 89.38 610 LEU A C 1
ATOM 4625 O O . LEU A 1 610 ? 18.899 12.715 38.384 1.00 89.38 610 LEU A O 1
ATOM 4629 N N . PHE A 1 611 ? 17.240 11.240 38.090 1.00 91.50 611 PHE A N 1
ATOM 4630 C CA . PHE A 1 611 ? 16.991 10.964 39.505 1.00 91.50 611 PHE A CA 1
ATOM 4631 C C . PHE A 1 611 ? 17.078 9.464 39.783 1.00 91.50 611 PHE A C 1
ATOM 4633 O O . PHE A 1 611 ? 16.570 8.656 39.000 1.00 91.50 611 PHE A O 1
ATOM 4640 N N . HIS A 1 612 ? 17.697 9.088 40.899 1.00 91.50 612 HIS A N 1
ATOM 4641 C CA . HIS A 1 612 ? 17.522 7.763 41.475 1.00 91.50 612 HIS A CA 1
ATOM 4642 C C . HIS A 1 612 ? 16.199 7.724 42.222 1.00 91.50 612 HIS A C 1
ATOM 4644 O O . HIS A 1 612 ? 15.872 8.639 42.974 1.00 91.50 612 HIS A O 1
ATOM 4650 N N . VAL A 1 613 ? 15.441 6.660 41.984 1.00 92.88 613 VAL A N 1
ATOM 4651 C CA . VAL A 1 613 ? 14.151 6.403 42.619 1.00 92.88 613 VAL A CA 1
ATOM 4652 C C . VAL A 1 613 ? 14.219 4.991 43.186 1.00 92.88 613 VAL A C 1
ATOM 4654 O O . VAL A 1 613 ? 14.400 4.036 42.428 1.00 92.88 613 VAL A O 1
ATOM 4657 N N . ARG A 1 614 ? 14.124 4.860 44.511 1.00 93.62 614 ARG A N 1
ATOM 4658 C CA . ARG A 1 614 ? 14.070 3.577 45.222 1.00 93.62 614 ARG A CA 1
ATOM 4659 C C . ARG A 1 614 ? 12.641 3.306 45.678 1.00 93.62 614 ARG A C 1
ATOM 4661 O O . ARG A 1 614 ? 12.014 4.161 46.304 1.00 93.62 614 ARG A O 1
ATOM 4668 N N . VAL A 1 615 ? 12.148 2.109 45.381 1.00 93.38 615 VAL A N 1
ATOM 4669 C CA . VAL A 1 615 ? 10.823 1.632 45.792 1.00 93.38 615 VAL A CA 1
ATOM 4670 C C . VAL A 1 615 ? 10.998 0.431 46.716 1.00 93.38 615 VAL A C 1
ATOM 4672 O O . VAL A 1 615 ? 11.760 -0.485 46.399 1.00 93.38 615 VAL A O 1
ATOM 4675 N N . ASP A 1 616 ? 10.327 0.464 47.864 1.00 91.94 616 ASP A N 1
ATOM 4676 C CA . ASP A 1 616 ? 10.334 -0.608 48.862 1.00 91.94 616 ASP A CA 1
ATOM 4677 C C . ASP A 1 616 ? 9.270 -1.661 48.520 1.00 91.94 616 ASP A C 1
ATOM 4679 O O . ASP A 1 616 ? 8.105 -1.336 48.298 1.00 91.94 616 ASP A O 1
ATOM 4683 N N . LEU A 1 617 ? 9.684 -2.922 48.456 1.00 89.88 617 LEU A N 1
ATOM 4684 C CA . LEU A 1 617 ? 8.874 -4.096 48.130 1.00 89.88 617 LEU A CA 1
ATOM 4685 C C . LEU A 1 617 ? 8.806 -5.084 49.299 1.00 89.88 617 LEU A C 1
ATOM 4687 O O . LEU A 1 617 ? 8.483 -6.252 49.085 1.00 89.88 617 LEU A O 1
ATOM 4691 N N . SER A 1 618 ? 9.100 -4.648 50.527 1.00 84.62 618 SER A N 1
ATOM 4692 C CA . SER A 1 618 ? 8.990 -5.487 51.730 1.00 84.62 618 SER A CA 1
ATOM 4693 C C . SER A 1 618 ? 7.597 -6.122 51.871 1.00 84.62 618 SER A C 1
ATOM 4695 O O . SER A 1 618 ? 7.486 -7.288 52.245 1.00 84.62 618 SER A O 1
ATOM 4697 N N . ASP A 1 619 ? 6.547 -5.395 51.473 1.00 81.44 619 ASP A N 1
ATOM 4698 C CA . ASP A 1 619 ? 5.152 -5.864 51.445 1.00 81.44 619 ASP A CA 1
ATOM 4699 C C . ASP A 1 619 ? 4.752 -6.553 50.114 1.00 81.44 619 ASP A C 1
ATOM 4701 O O . ASP A 1 619 ? 3.596 -6.933 49.922 1.00 81.44 619 ASP A O 1
ATOM 4705 N N . ALA A 1 620 ? 5.696 -6.732 49.180 1.00 85.00 620 ALA A N 1
ATOM 4706 C CA . ALA A 1 620 ? 5.483 -7.254 47.825 1.00 85.00 620 ALA A CA 1
ATOM 4707 C C . ALA A 1 620 ? 6.551 -8.289 47.367 1.00 85.00 620 ALA A C 1
ATOM 4709 O O . ALA A 1 620 ? 7.118 -8.155 46.274 1.00 85.00 620 ALA A O 1
ATOM 4710 N N . PRO A 1 621 ? 6.819 -9.363 48.142 1.00 81.94 621 PRO A N 1
ATOM 4711 C CA . PRO A 1 621 ? 7.881 -10.334 47.840 1.00 81.94 621 PRO A CA 1
ATOM 4712 C C . PRO A 1 621 ? 7.677 -11.097 46.517 1.00 81.94 621 PRO A C 1
ATOM 4714 O O . PRO A 1 621 ? 8.647 -11.426 45.830 1.00 81.94 621 PRO A O 1
ATOM 4717 N N . ASP A 1 622 ? 6.426 -11.329 46.108 1.00 83.00 622 ASP A N 1
ATOM 4718 C CA . ASP A 1 622 ? 6.098 -11.954 44.816 1.00 83.00 622 ASP A CA 1
ATOM 4719 C C . ASP A 1 622 ? 6.530 -11.077 43.625 1.00 83.00 622 ASP A C 1
ATOM 4721 O O . ASP A 1 622 ? 6.914 -11.589 42.572 1.00 83.00 622 ASP A O 1
ATOM 4725 N N . LEU A 1 623 ? 6.508 -9.747 43.784 1.00 86.81 623 LEU A N 1
ATOM 4726 C CA . LEU A 1 623 ? 6.970 -8.822 42.751 1.00 86.81 623 LEU A CA 1
ATOM 4727 C C . LEU A 1 623 ? 8.501 -8.747 42.726 1.00 86.81 623 LEU A C 1
ATOM 4729 O O . LEU A 1 623 ? 9.086 -8.808 41.644 1.00 86.81 623 LEU A O 1
ATOM 4733 N N . ALA A 1 624 ? 9.150 -8.687 43.893 1.00 85.06 624 ALA A N 1
ATOM 4734 C CA . ALA A 1 624 ? 10.610 -8.697 44.003 1.00 85.06 624 ALA A CA 1
ATOM 4735 C C . ALA A 1 624 ? 11.222 -9.958 43.360 1.00 85.06 624 ALA A C 1
ATOM 4737 O O . ALA A 1 624 ? 12.082 -9.850 42.485 1.00 85.06 624 ALA A O 1
ATOM 4738 N N . SER A 1 625 ? 10.703 -11.141 43.705 1.00 85.56 625 SER A N 1
ATOM 4739 C CA . SER A 1 625 ? 11.152 -12.437 43.164 1.00 85.56 625 SER A CA 1
ATOM 4740 C C . SER A 1 625 ? 10.833 -12.652 41.675 1.00 85.56 625 SER A C 1
ATOM 4742 O O . SER A 1 625 ? 11.430 -13.517 41.033 1.00 85.56 625 SER A O 1
ATOM 4744 N N . SER A 1 626 ? 9.940 -11.848 41.083 1.00 87.88 626 SER A N 1
ATOM 4745 C CA . SER A 1 626 ? 9.680 -11.872 39.635 1.00 87.88 626 SER A CA 1
ATOM 4746 C C . SER A 1 626 ? 10.784 -11.202 38.797 1.00 87.88 626 SER A C 1
ATOM 4748 O O . SER A 1 626 ? 10.871 -11.441 37.588 1.00 87.88 626 SER A O 1
ATOM 4750 N N . HIS A 1 627 ? 11.667 -10.409 39.420 1.00 90.69 627 HIS A N 1
ATOM 4751 C CA . HIS A 1 627 ? 12.866 -9.889 38.770 1.00 90.69 627 HIS A CA 1
ATOM 4752 C C . HIS A 1 627 ? 13.983 -10.939 38.795 1.00 90.69 627 HIS A C 1
ATOM 4754 O O . HIS A 1 627 ? 14.712 -11.081 39.769 1.00 90.69 627 HIS A O 1
ATOM 4760 N N . THR A 1 628 ? 14.124 -11.675 37.693 1.00 89.31 628 THR A N 1
ATOM 4761 C CA . THR A 1 628 ? 15.032 -12.828 37.574 1.00 89.31 628 THR A CA 1
ATOM 4762 C C . THR A 1 628 ? 16.234 -12.592 36.661 1.00 89.31 628 THR A C 1
ATOM 4764 O O . THR A 1 628 ? 17.190 -13.362 36.703 1.00 89.31 628 THR A O 1
ATOM 4767 N N . ARG A 1 629 ? 16.190 -11.588 35.773 1.00 90.31 629 ARG A N 1
ATOM 4768 C CA . ARG A 1 629 ? 17.242 -11.320 34.774 1.00 90.31 629 ARG A CA 1
ATOM 4769 C C . ARG A 1 629 ? 17.538 -9.827 34.656 1.00 90.31 629 ARG A C 1
ATOM 4771 O O . ARG A 1 629 ? 16.625 -9.003 34.612 1.00 90.31 629 ARG A O 1
ATOM 4778 N N . ALA A 1 630 ? 18.820 -9.488 34.537 1.00 91.25 630 ALA A N 1
ATOM 4779 C CA . ALA A 1 630 ? 19.262 -8.116 34.318 1.00 91.25 630 ALA A CA 1
ATOM 4780 C C . ALA A 1 630 ? 18.644 -7.511 33.047 1.00 91.25 630 ALA A C 1
ATOM 4782 O O . ALA A 1 630 ? 18.561 -8.163 32.002 1.00 91.25 630 ALA A O 1
ATOM 4783 N N . GLY A 1 631 ? 18.221 -6.249 33.134 1.00 89.56 631 GLY A N 1
ATOM 4784 C CA . GLY A 1 631 ? 17.563 -5.534 32.038 1.00 89.56 631 GLY A CA 1
ATOM 4785 C C . GLY A 1 631 ? 16.053 -5.763 31.912 1.00 89.56 631 GLY A C 1
ATOM 4786 O O . GLY A 1 631 ? 15.440 -5.221 30.997 1.00 89.56 631 GLY A O 1
ATOM 4787 N N . GLN A 1 632 ? 15.416 -6.507 32.813 1.00 93.38 632 GLN A N 1
ATOM 4788 C CA . GLN A 1 632 ? 13.955 -6.461 32.912 1.00 93.38 632 GLN A CA 1
ATOM 4789 C C . GLN A 1 632 ? 13.450 -5.053 33.284 1.00 93.38 632 GLN A C 1
ATOM 4791 O O . GLN A 1 632 ? 14.171 -4.226 33.850 1.00 93.38 632 GLN A O 1
ATOM 4796 N N . TYR A 1 633 ? 12.200 -4.774 32.934 1.00 93.50 633 TYR A N 1
ATOM 4797 C CA . TYR A 1 633 ? 11.552 -3.476 33.117 1.00 93.50 633 TYR A CA 1
ATOM 4798 C C . TYR A 1 633 ? 10.120 -3.664 33.614 1.00 93.50 633 TYR A C 1
ATOM 4800 O O . TYR A 1 633 ? 9.576 -4.762 33.546 1.00 93.50 633 TYR A O 1
ATOM 4808 N N . LEU A 1 634 ? 9.487 -2.606 34.104 1.00 93.94 634 LEU A N 1
ATOM 4809 C CA . LEU A 1 634 ? 8.076 -2.623 34.491 1.00 93.94 634 LEU A CA 1
ATOM 4810 C C . LEU A 1 634 ? 7.401 -1.290 34.167 1.00 93.94 634 LEU A C 1
ATOM 4812 O O . LEU A 1 634 ? 8.059 -0.330 33.760 1.00 93.94 634 LEU A O 1
ATOM 4816 N N . GLN A 1 635 ? 6.085 -1.236 34.327 1.00 92.19 635 GLN A N 1
ATOM 4817 C CA . GLN A 1 635 ? 5.335 0.010 34.344 1.00 92.19 635 GLN A CA 1
ATOM 4818 C C . GLN A 1 635 ? 5.219 0.531 35.775 1.00 92.19 635 GLN A C 1
ATOM 4820 O O . GLN A 1 635 ? 4.877 -0.220 36.684 1.00 92.19 635 GLN A O 1
ATOM 4825 N N . LEU A 1 636 ? 5.454 1.826 35.954 1.00 90.69 636 LEU A N 1
ATOM 4826 C CA . LEU A 1 636 ? 5.288 2.533 37.218 1.00 90.69 636 LEU A CA 1
ATOM 4827 C C . LEU A 1 636 ? 4.372 3.742 36.975 1.00 90.69 636 LEU A C 1
ATOM 4829 O O . LEU A 1 636 ? 4.598 4.514 36.036 1.00 90.69 636 LEU A O 1
ATOM 4833 N N . ARG A 1 637 ? 3.326 3.898 37.792 1.00 89.62 637 ARG A N 1
ATOM 4834 C CA . ARG A 1 637 ? 2.432 5.067 37.786 1.00 89.62 637 ARG A CA 1
ATOM 4835 C C . ARG A 1 637 ? 2.292 5.684 39.175 1.00 89.62 637 ARG A C 1
ATOM 4837 O O . ARG A 1 637 ? 2.516 5.023 40.186 1.00 89.62 637 ARG A O 1
ATOM 4844 N N . VAL A 1 638 ? 1.912 6.955 39.201 1.00 87.12 638 VAL A N 1
ATOM 4845 C CA . VAL A 1 638 ? 1.408 7.620 40.408 1.00 87.12 638 VAL A CA 1
ATOM 4846 C C . VAL A 1 638 ? -0.091 7.297 40.511 1.00 87.12 638 VAL A C 1
ATOM 4848 O O . VAL A 1 638 ? -0.742 7.251 39.462 1.00 87.12 638 VAL A O 1
ATOM 4851 N N . PRO A 1 639 ? -0.648 7.048 41.711 1.00 79.44 639 PRO A N 1
ATOM 4852 C CA . PRO A 1 639 ? -2.095 6.985 41.904 1.00 79.44 639 PRO A CA 1
ATOM 4853 C C . PRO A 1 639 ? -2.803 8.211 41.307 1.00 79.44 639 PRO A C 1
ATOM 4855 O O . PRO A 1 639 ? -2.228 9.296 41.241 1.00 79.44 639 PRO A O 1
ATOM 4858 N N . ASP A 1 640 ? -4.037 8.012 40.849 1.00 67.50 640 ASP A N 1
ATOM 4859 C CA . ASP A 1 640 ? -4.910 9.022 40.227 1.00 67.50 640 ASP A CA 1
ATOM 4860 C C . ASP A 1 640 ? -4.435 9.639 38.886 1.00 67.50 640 ASP A C 1
ATOM 4862 O O . ASP A 1 640 ? -5.176 10.414 38.281 1.00 67.50 640 ASP A O 1
ATOM 4866 N N . GLU A 1 641 ? -3.282 9.232 38.329 1.00 65.25 641 GLU A N 1
ATOM 4867 C CA . GLU A 1 641 ? -2.882 9.574 36.952 1.00 65.25 641 GLU A CA 1
ATOM 4868 C C . GLU A 1 641 ? -3.047 8.424 35.942 1.00 65.25 641 GLU A C 1
ATOM 4870 O O . GLU A 1 641 ? -2.755 7.254 36.197 1.00 65.25 641 GLU A O 1
ATOM 4875 N N . SER A 1 642 ? -3.473 8.775 34.724 1.00 55.88 642 SER A N 1
ATOM 4876 C CA . SER A 1 642 ? -3.914 7.813 33.705 1.00 55.88 642 SER A CA 1
ATOM 4877 C C . SER A 1 642 ? -2.794 7.122 32.917 1.00 55.88 642 SER A C 1
ATOM 4879 O O . SER A 1 642 ? -3.049 6.093 32.286 1.00 55.88 642 SER A O 1
ATOM 4881 N N . LYS A 1 643 ? -1.561 7.652 32.916 1.00 79.38 643 LYS A N 1
ATOM 4882 C CA . LYS A 1 643 ? -0.484 7.174 32.031 1.00 79.38 643 LYS A CA 1
ATOM 4883 C C . LYS A 1 643 ? 0.718 6.613 32.806 1.00 79.38 643 LYS A C 1
ATOM 4885 O O . LYS A 1 643 ? 1.497 7.394 33.354 1.00 79.38 643 LYS A O 1
ATOM 4890 N N . PRO A 1 644 ? 0.945 5.285 32.810 1.00 86.06 644 PRO A N 1
ATOM 4891 C CA . PRO A 1 644 ? 2.155 4.706 33.386 1.00 86.06 644 PRO A CA 1
ATOM 4892 C C . PRO A 1 644 ? 3.404 5.009 32.547 1.00 86.06 644 PRO A C 1
ATOM 4894 O O . PRO A 1 644 ? 3.339 5.142 31.323 1.00 86.06 644 PRO A O 1
ATOM 4897 N N . SER A 1 645 ? 4.564 5.042 33.203 1.00 86.75 645 SER A N 1
ATOM 4898 C CA . SER A 1 645 ? 5.878 5.099 32.555 1.00 86.75 645 SER A CA 1
ATOM 4899 C C . SER A 1 645 ? 6.574 3.742 32.601 1.00 86.75 645 SER A C 1
ATOM 4901 O O . SER A 1 645 ? 6.638 3.107 33.650 1.00 86.75 645 SER A O 1
ATOM 4903 N N . PHE A 1 646 ? 7.130 3.308 31.469 1.00 90.12 646 PHE A N 1
ATOM 4904 C CA . PHE A 1 646 ? 7.996 2.131 31.413 1.00 90.12 646 PHE A CA 1
ATOM 4905 C C . PHE A 1 646 ? 9.390 2.487 31.938 1.00 90.12 646 PHE A C 1
ATOM 4907 O O . PHE A 1 646 ? 10.041 3.387 31.405 1.00 90.12 646 PHE A O 1
ATOM 4914 N N . LEU A 1 647 ? 9.849 1.780 32.970 1.00 91.25 647 LEU A N 1
ATOM 4915 C CA . LEU A 1 647 ? 11.144 1.993 33.608 1.00 91.25 647 LEU A CA 1
ATOM 4916 C C . LEU A 1 647 ? 11.906 0.672 33.721 1.00 91.25 647 LEU A C 1
ATOM 4918 O O . LEU A 1 647 ? 11.386 -0.333 34.208 1.00 91.25 647 LEU A O 1
ATOM 4922 N N . ALA A 1 648 ? 13.162 0.688 33.281 1.00 92.88 648 ALA A N 1
ATOM 4923 C CA . ALA A 1 648 ? 14.081 -0.425 33.461 1.00 92.88 648 ALA A CA 1
ATOM 4924 C C . ALA A 1 648 ? 14.567 -0.508 34.910 1.00 92.88 648 ALA A C 1
ATOM 4926 O O . ALA A 1 648 ? 14.983 0.504 35.482 1.00 92.88 648 ALA A O 1
ATOM 4927 N N . ILE A 1 649 ? 14.570 -1.718 35.469 1.00 93.75 649 ILE A N 1
ATOM 4928 C CA . ILE A 1 649 ? 15.074 -1.978 36.817 1.00 93.75 649 ILE A CA 1
ATOM 4929 C C . ILE A 1 649 ? 16.605 -1.854 36.772 1.00 93.75 649 ILE A C 1
ATOM 4931 O O . ILE A 1 649 ? 17.277 -2.524 35.985 1.00 93.75 649 ILE A O 1
ATOM 4935 N N . ALA A 1 650 ? 17.152 -0.931 37.564 1.00 93.62 650 ALA A N 1
ATOM 4936 C CA . ALA A 1 650 ? 18.578 -0.605 37.605 1.00 93.62 650 ALA A CA 1
ATOM 4937 C C . ALA A 1 650 ? 19.349 -1.423 38.653 1.00 93.62 650 ALA A C 1
ATOM 4939 O O . ALA A 1 650 ? 20.558 -1.604 38.519 1.00 93.62 650 ALA A O 1
ATOM 4940 N N . SER A 1 651 ? 18.657 -1.913 39.683 1.00 92.50 651 SER A N 1
ATOM 4941 C CA . SER A 1 651 ? 19.180 -2.892 40.639 1.00 92.50 651 SER A CA 1
ATOM 4942 C C . SER A 1 651 ? 19.397 -4.265 39.976 1.00 92.50 651 SER A C 1
ATOM 4944 O O . SER A 1 651 ? 18.677 -4.605 39.034 1.00 92.50 651 SER A O 1
ATOM 4946 N N . PRO A 1 652 ? 20.362 -5.079 40.438 1.00 91.88 652 PRO A N 1
ATOM 4947 C CA . PRO A 1 652 ? 20.478 -6.476 40.019 1.00 91.88 652 PRO A CA 1
ATOM 4948 C C . PRO A 1 652 ? 19.396 -7.358 40.691 1.00 91.88 652 PRO A C 1
ATOM 4950 O O . PRO A 1 652 ? 18.983 -7.049 41.816 1.00 91.88 652 PRO A O 1
ATOM 4953 N N . PRO A 1 653 ? 18.986 -8.490 40.078 1.00 89.38 653 PRO A N 1
ATOM 4954 C CA . PRO A 1 653 ? 18.040 -9.457 40.655 1.00 89.38 653 PRO A CA 1
ATOM 4955 C C . PRO A 1 653 ? 18.376 -9.896 42.085 1.00 89.38 653 PRO A C 1
ATOM 4957 O O . PRO A 1 653 ? 17.504 -9.951 42.945 1.00 89.38 653 PRO A O 1
ATOM 4960 N N . SER A 1 654 ? 19.660 -10.130 42.368 1.00 86.75 654 SER A N 1
ATOM 4961 C CA . SER A 1 654 ? 20.151 -10.538 43.691 1.00 86.75 654 SER A CA 1
ATOM 4962 C C . SER A 1 654 ? 19.896 -9.500 44.789 1.00 86.75 654 SER A C 1
ATOM 4964 O O . SER A 1 654 ? 19.720 -9.869 45.948 1.00 86.75 654 SER A O 1
ATOM 4966 N N . LEU A 1 655 ? 19.857 -8.207 44.451 1.00 83.75 655 LEU A N 1
ATOM 4967 C CA . LEU A 1 655 ? 19.562 -7.138 45.406 1.00 83.75 655 LEU A CA 1
ATOM 4968 C C . LEU A 1 655 ? 18.053 -6.975 45.627 1.00 83.75 655 LEU A C 1
ATOM 4970 O O . LEU A 1 655 ? 17.643 -6.688 46.750 1.00 83.75 655 LEU A O 1
ATOM 4974 N N . ALA A 1 656 ? 17.240 -7.209 44.594 1.00 78.88 656 ALA A N 1
ATOM 4975 C CA . ALA A 1 656 ? 15.788 -7.256 44.735 1.00 78.88 656 ALA A CA 1
ATOM 4976 C C . ALA A 1 656 ? 15.351 -8.414 45.648 1.00 78.88 656 ALA A C 1
ATOM 4978 O O . ALA A 1 656 ? 14.585 -8.186 46.579 1.00 78.88 656 ALA A O 1
ATOM 4979 N N . ASP A 1 657 ? 15.897 -9.614 45.439 1.00 75.94 657 ASP A N 1
ATOM 4980 C CA . ASP A 1 657 ? 15.601 -10.808 46.244 1.00 75.94 657 ASP A CA 1
ATOM 4981 C C . ASP A 1 657 ? 16.106 -10.676 47.696 1.00 75.94 657 ASP A C 1
ATOM 4983 O O . ASP A 1 657 ? 15.371 -10.935 48.646 1.00 75.94 657 ASP A O 1
ATOM 4987 N N . ALA A 1 658 ? 17.337 -10.186 47.898 1.00 80.19 658 ALA A N 1
ATOM 4988 C CA . ALA A 1 658 ? 17.941 -10.108 49.232 1.00 80.19 658 ALA A CA 1
ATOM 4989 C C . ALA A 1 658 ? 17.490 -8.912 50.091 1.00 80.19 658 ALA A C 1
ATOM 4991 O O . ALA A 1 658 ? 17.654 -8.954 51.313 1.00 80.19 658 ALA A O 1
ATOM 4992 N N . LYS A 1 659 ? 17.004 -7.817 49.485 1.00 81.19 659 LYS A N 1
ATOM 4993 C CA . LYS A 1 659 ? 16.632 -6.583 50.209 1.00 81.19 659 LYS A CA 1
ATOM 4994 C C . LYS A 1 659 ? 15.203 -6.100 49.971 1.00 81.19 659 LYS A C 1
ATOM 4996 O O . LYS A 1 659 ? 14.805 -5.161 50.648 1.00 81.19 659 LYS A O 1
ATOM 5001 N N . GLY A 1 660 ? 14.458 -6.679 49.029 1.00 86.12 660 GLY A N 1
ATOM 5002 C CA . GLY A 1 660 ? 13.107 -6.221 48.701 1.00 86.12 660 GLY A CA 1
ATOM 5003 C C . GLY A 1 660 ? 13.073 -4.790 48.161 1.00 86.12 660 GLY A C 1
ATOM 5004 O O . GLY A 1 660 ? 12.193 -4.029 48.532 1.00 86.12 660 GLY A O 1
ATOM 5005 N N . VAL A 1 661 ? 14.036 -4.380 47.326 1.00 90.44 661 VAL A N 1
ATOM 5006 C CA . VAL A 1 661 ? 14.095 -3.011 46.774 1.00 90.44 661 VAL A CA 1
ATOM 5007 C C . VAL A 1 661 ? 14.303 -3.046 45.264 1.00 90.44 661 VAL A C 1
ATOM 5009 O O . VAL A 1 661 ? 15.216 -3.716 44.779 1.00 90.44 661 VAL A O 1
ATOM 5012 N N . PHE A 1 662 ? 13.512 -2.260 44.529 1.00 94.38 662 PHE A N 1
ATOM 5013 C CA . PHE A 1 662 ? 13.834 -1.882 43.152 1.00 94.38 662 PHE A CA 1
ATOM 5014 C C . PHE A 1 662 ? 14.422 -0.473 43.106 1.00 94.38 662 PHE A C 1
ATOM 5016 O O . PHE A 1 662 ? 13.892 0.467 43.701 1.00 94.38 662 PHE A O 1
ATOM 5023 N N . GLU A 1 663 ? 15.505 -0.323 42.347 1.00 93.94 663 GLU A N 1
ATOM 5024 C CA . GLU A 1 663 ? 16.095 0.973 42.018 1.00 93.94 663 GLU A CA 1
ATOM 5025 C C . GLU A 1 663 ? 15.839 1.315 40.547 1.00 93.94 663 GLU A C 1
ATOM 5027 O O . GLU A 1 663 ? 15.995 0.463 39.671 1.00 93.94 663 GLU A O 1
ATOM 5032 N N . PHE A 1 664 ? 15.526 2.576 40.257 1.00 94.38 664 PHE A N 1
ATOM 5033 C CA . PHE A 1 664 ? 15.319 3.098 38.905 1.00 94.38 664 PHE A CA 1
ATOM 5034 C C . PHE A 1 664 ? 16.167 4.354 38.664 1.00 94.38 664 PHE A C 1
ATOM 5036 O O . PHE A 1 664 ? 16.495 5.087 39.599 1.00 94.38 664 PHE A O 1
ATOM 5043 N N . LEU A 1 665 ? 16.491 4.630 37.397 1.00 93.50 665 LEU A N 1
ATOM 5044 C CA . LEU A 1 665 ? 17.030 5.921 36.956 1.00 93.50 665 LEU A CA 1
ATOM 5045 C C . LEU A 1 665 ? 15.975 6.627 36.102 1.00 93.50 665 LEU A C 1
ATOM 5047 O O . LEU A 1 665 ? 15.798 6.320 34.921 1.00 93.50 665 LEU A O 1
ATOM 5051 N N . VAL A 1 666 ? 15.265 7.575 36.703 1.00 91.00 666 VAL A N 1
ATOM 5052 C CA . VAL A 1 666 ? 14.176 8.302 36.049 1.00 91.00 666 VAL A CA 1
ATOM 5053 C C . VAL A 1 666 ? 14.722 9.591 35.452 1.00 91.00 666 VAL A C 1
ATOM 5055 O O . VAL A 1 666 ? 15.364 10.392 36.130 1.00 91.00 666 VAL A O 1
ATOM 5058 N N . LYS A 1 667 ? 14.478 9.801 34.159 1.00 88.31 667 LYS A N 1
ATOM 5059 C CA . LYS A 1 667 ? 14.795 11.062 33.488 1.00 88.31 667 LYS A CA 1
ATOM 5060 C C . LYS A 1 667 ? 13.582 11.978 33.557 1.00 88.31 667 LYS A C 1
ATOM 5062 O O . LYS A 1 667 ? 12.554 11.652 32.971 1.00 88.31 667 LYS A O 1
ATOM 5067 N N . SER A 1 668 ? 13.730 13.143 34.180 1.00 84.88 668 SER A N 1
ATOM 5068 C CA . SER A 1 668 ? 12.672 14.153 34.165 1.00 84.88 668 SER A CA 1
ATOM 5069 C C . SER A 1 668 ? 12.462 14.671 32.736 1.00 84.88 668 SER A C 1
ATOM 5071 O O . SER A 1 668 ? 13.410 15.072 32.046 1.00 84.88 668 SER A O 1
ATOM 5073 N N . VAL A 1 669 ? 11.214 14.611 32.271 1.00 81.25 669 VAL A N 1
ATOM 5074 C CA . VAL A 1 669 ? 10.764 15.082 30.957 1.00 81.25 669 VAL A CA 1
ATOM 5075 C C . VAL A 1 669 ? 9.471 15.857 31.176 1.00 81.25 669 VAL A C 1
ATOM 5077 O O . VAL A 1 669 ? 8.500 15.287 31.670 1.00 81.25 669 VAL A O 1
ATOM 5080 N N . ALA A 1 670 ? 9.479 17.143 30.821 1.00 77.62 670 ALA A N 1
ATOM 5081 C CA . ALA A 1 670 ? 8.375 18.057 31.097 1.00 77.62 670 ALA A CA 1
ATOM 5082 C C . ALA A 1 670 ? 7.034 17.537 30.545 1.00 77.62 670 ALA A C 1
ATOM 5084 O O . ALA A 1 670 ? 6.971 17.113 29.389 1.00 77.62 670 ALA A O 1
ATOM 5085 N N . GLY A 1 671 ? 5.979 17.582 31.362 1.00 73.12 671 GLY A N 1
ATOM 5086 C CA . GLY A 1 671 ? 4.636 17.127 30.983 1.00 73.12 671 GLY A CA 1
ATOM 5087 C C . GLY A 1 671 ? 4.495 15.605 30.857 1.00 73.12 671 GLY A C 1
ATOM 5088 O O . GLY A 1 671 ? 3.707 15.126 30.045 1.00 73.12 671 GLY A O 1
ATOM 5089 N N . SER A 1 672 ? 5.276 14.831 31.616 1.00 80.75 672 SER A N 1
ATOM 5090 C CA . SER A 1 672 ? 5.173 13.365 31.656 1.00 80.75 672 SER A CA 1
ATOM 5091 C C . SER A 1 672 ? 5.147 12.832 33.086 1.00 80.75 672 SER A C 1
ATOM 5093 O O . SER A 1 672 ? 5.677 13.470 33.998 1.00 80.75 672 SER A O 1
ATOM 5095 N N . THR A 1 673 ? 4.642 11.609 33.272 1.00 78.75 673 THR A N 1
ATOM 5096 C CA . THR A 1 673 ? 4.675 10.893 34.558 1.00 78.75 673 THR A CA 1
ATOM 5097 C C . THR A 1 673 ? 6.085 10.856 35.154 1.00 78.75 673 THR A C 1
ATOM 5099 O O . THR A 1 673 ? 6.247 10.959 36.362 1.00 78.75 673 THR A O 1
ATOM 5102 N N . ALA A 1 674 ? 7.130 10.777 34.320 1.00 80.94 674 ALA A N 1
ATOM 5103 C CA . ALA A 1 674 ? 8.519 10.792 34.773 1.00 80.94 674 ALA A CA 1
ATOM 5104 C C . ALA A 1 674 ? 8.934 12.117 35.444 1.00 80.94 674 ALA A C 1
ATOM 5106 O O . ALA A 1 674 ? 9.750 12.094 36.358 1.00 80.94 674 ALA A O 1
ATOM 5107 N N . GLU A 1 675 ? 8.370 13.264 35.051 1.00 84.00 675 GLU A N 1
ATOM 5108 C CA . GLU A 1 675 ? 8.570 14.523 35.785 1.00 84.00 675 GLU A CA 1
ATOM 5109 C C . GLU A 1 675 ? 7.882 14.493 37.155 1.00 84.00 675 GLU A C 1
ATOM 5111 O O . GLU A 1 675 ? 8.462 14.965 38.132 1.00 84.00 675 GLU A O 1
ATOM 5116 N N . LEU A 1 676 ? 6.678 13.923 37.245 1.00 83.50 676 LEU A N 1
ATOM 5117 C CA . LEU A 1 676 ? 5.937 13.812 38.503 1.00 83.50 676 LEU A CA 1
ATOM 5118 C C . LEU A 1 676 ? 6.628 12.864 39.481 1.00 83.50 676 LEU A C 1
ATOM 5120 O O . LEU A 1 676 ? 6.811 13.227 40.638 1.00 83.50 676 LEU A O 1
ATOM 5124 N N . LEU A 1 677 ? 7.126 11.720 39.004 1.00 83.94 677 LEU A N 1
ATOM 5125 C CA . LEU A 1 677 ? 7.942 10.794 39.796 1.00 83.94 677 LEU A CA 1
ATOM 5126 C C . LEU A 1 677 ? 9.193 11.467 40.377 1.00 83.94 677 LEU A C 1
ATOM 5128 O O . LEU A 1 677 ? 9.554 11.196 41.515 1.00 83.94 677 LEU A O 1
ATOM 5132 N N . CYS A 1 678 ? 9.820 12.395 39.648 1.00 84.94 678 CYS A N 1
ATOM 5133 C CA . CYS A 1 678 ? 10.943 13.191 40.157 1.00 84.94 678 CYS A CA 1
ATOM 5134 C C . CYS A 1 678 ? 10.541 14.304 41.151 1.00 84.94 678 CYS A C 1
ATOM 5136 O O . CYS A 1 678 ? 11.424 14.945 41.720 1.00 84.94 678 CYS A O 1
ATOM 5138 N N . ARG A 1 679 ? 9.241 14.570 41.344 1.00 84.88 679 ARG A N 1
ATOM 5139 C CA . ARG A 1 679 ? 8.698 15.539 42.319 1.00 84.88 679 ARG A CA 1
ATOM 5140 C C . ARG A 1 679 ? 8.143 14.879 43.588 1.00 84.88 679 ARG A C 1
ATOM 5142 O O . ARG A 1 679 ? 7.895 15.596 44.559 1.00 84.88 679 ARG A O 1
ATOM 5149 N N . LEU A 1 680 ? 7.944 13.558 43.575 1.00 87.38 680 LEU A N 1
ATOM 5150 C CA . LEU A 1 680 ? 7.534 12.783 44.747 1.00 87.38 680 LEU A CA 1
ATOM 5151 C C . LEU A 1 680 ? 8.619 12.796 45.835 1.00 87.38 680 LEU A C 1
ATOM 5153 O O . LEU A 1 680 ? 9.778 13.156 45.609 1.00 87.38 680 LEU A O 1
ATOM 5157 N N . LYS A 1 681 ? 8.226 12.405 47.042 1.00 89.00 681 LYS A N 1
ATOM 5158 C CA . LYS A 1 681 ? 9.058 12.345 48.242 1.00 89.00 681 LYS A CA 1
ATOM 5159 C C . LYS A 1 681 ? 9.062 10.934 48.818 1.00 89.00 681 LYS A C 1
ATOM 5161 O O . LYS A 1 681 ? 8.202 10.106 48.533 1.00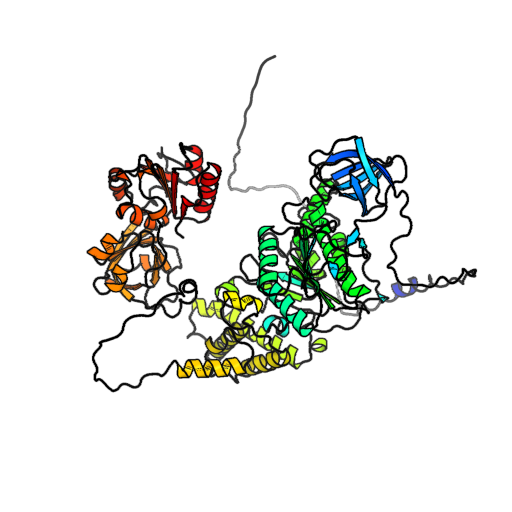 89.00 681 LYS A O 1
ATOM 5166 N N . ARG A 1 682 ? 10.037 10.674 49.690 1.00 90.19 682 ARG A N 1
ATOM 5167 C CA . ARG A 1 682 ? 10.059 9.462 50.514 1.00 90.19 682 ARG A CA 1
ATOM 5168 C C . ARG A 1 682 ? 8.746 9.328 51.295 1.00 90.19 682 ARG A C 1
ATOM 5170 O O . ARG A 1 682 ? 8.377 10.249 52.021 1.00 90.19 682 ARG A O 1
ATOM 5177 N N . GLY A 1 683 ? 8.107 8.167 51.187 1.00 84.56 683 GLY A N 1
ATOM 5178 C CA . GLY A 1 683 ? 6.807 7.855 51.784 1.00 84.56 683 GLY A CA 1
ATOM 5179 C C . GLY A 1 683 ? 5.616 7.995 50.831 1.00 84.56 683 GLY A C 1
ATOM 5180 O O . GLY A 1 683 ? 4.573 7.416 51.123 1.00 84.56 683 GLY A O 1
ATOM 5181 N N . ASP A 1 684 ? 5.760 8.684 49.694 1.00 89.94 684 ASP A N 1
ATOM 5182 C CA . ASP A 1 684 ? 4.711 8.718 48.671 1.00 89.94 684 ASP A CA 1
ATOM 5183 C C . ASP A 1 684 ? 4.570 7.327 48.024 1.00 89.94 684 ASP A C 1
ATOM 5185 O O . ASP A 1 684 ? 5.557 6.610 47.831 1.00 89.94 684 ASP A O 1
ATOM 5189 N N . VAL A 1 685 ? 3.339 6.925 47.704 1.00 89.69 685 VAL A N 1
ATOM 5190 C CA . VAL A 1 685 ? 3.040 5.596 47.147 1.00 89.69 685 VAL A CA 1
ATOM 5191 C C . VAL A 1 685 ? 3.015 5.657 45.625 1.00 89.69 685 VAL A C 1
ATOM 5193 O O . VAL A 1 685 ? 2.392 6.540 45.037 1.00 89.69 685 VAL A O 1
ATOM 5196 N N . VAL A 1 686 ? 3.664 4.686 44.988 1.00 91.75 686 VAL A N 1
ATOM 5197 C CA . VAL A 1 686 ? 3.601 4.446 43.543 1.00 91.75 686 VAL A CA 1
ATOM 5198 C C . VAL A 1 686 ? 3.017 3.067 43.272 1.00 91.75 686 VAL A C 1
ATOM 5200 O O . VAL A 1 686 ? 3.109 2.170 44.105 1.00 91.75 686 VAL A O 1
ATOM 5203 N N . GLU A 1 687 ? 2.425 2.876 42.101 1.00 91.38 687 GLU A N 1
ATOM 5204 C CA . GLU A 1 687 ? 1.885 1.585 41.686 1.00 91.38 687 GLU A CA 1
ATOM 5205 C C . GLU A 1 687 ? 2.750 0.961 40.592 1.00 91.38 687 GLU A C 1
ATOM 5207 O O . GLU A 1 687 ? 3.036 1.581 39.563 1.00 91.38 687 GLU A O 1
ATOM 5212 N N . LEU A 1 688 ? 3.152 -0.288 40.821 1.00 92.19 688 LEU A N 1
ATOM 5213 C CA . LEU A 1 688 ? 4.014 -1.075 39.947 1.00 92.19 688 LEU A CA 1
ATOM 5214 C C . LEU A 1 688 ? 3.211 -2.159 39.228 1.00 92.19 688 LEU A C 1
ATOM 5216 O O . LEU A 1 688 ? 2.405 -2.853 39.846 1.00 92.19 688 LEU A O 1
ATOM 5220 N N . SER A 1 689 ? 3.470 -2.368 37.939 1.00 92.75 689 SER A N 1
ATOM 5221 C CA . SER A 1 689 ? 3.049 -3.595 37.264 1.00 92.75 689 SER A CA 1
ATOM 5222 C C . SER A 1 689 ? 3.934 -4.773 37.667 1.00 92.75 689 SER A C 1
ATOM 5224 O O . SER A 1 689 ? 5.045 -4.608 38.169 1.00 92.75 689 SER A O 1
ATOM 5226 N N . GLN A 1 690 ? 3.493 -5.976 37.303 1.00 90.75 690 GLN A N 1
ATOM 5227 C CA . GLN A 1 690 ? 4.367 -7.148 37.206 1.00 90.75 690 GLN A CA 1
ATOM 5228 C C . GLN A 1 690 ? 5.620 -6.852 36.362 1.00 90.75 690 GLN A C 1
ATOM 5230 O O . GLN A 1 690 ? 5.557 -6.058 35.415 1.00 90.75 690 GLN A O 1
ATOM 5235 N N . VAL A 1 691 ? 6.737 -7.515 36.678 1.00 90.88 691 VAL A N 1
ATOM 5236 C CA . VAL A 1 691 ? 7.994 -7.389 35.925 1.00 90.88 691 VAL A CA 1
ATOM 5237 C C . VAL A 1 691 ? 7.834 -7.955 34.508 1.00 90.88 691 VAL A C 1
ATOM 5239 O O . VAL A 1 691 ? 7.225 -9.002 34.284 1.00 90.88 691 VAL A O 1
ATOM 5242 N N . MET A 1 692 ? 8.381 -7.232 33.534 1.00 90.81 692 MET A N 1
ATOM 5243 C CA . MET A 1 692 ? 8.281 -7.473 32.098 1.00 90.81 692 MET A CA 1
ATOM 5244 C C . MET A 1 692 ? 9.669 -7.598 31.448 1.00 90.81 692 MET A C 1
ATOM 5246 O O . MET A 1 692 ? 10.708 -7.280 32.030 1.00 90.81 692 MET A O 1
ATOM 5250 N N . GLY A 1 693 ? 9.674 -8.052 30.193 1.00 86.75 693 GLY A N 1
ATOM 5251 C CA . GLY A 1 693 ? 10.892 -8.267 29.416 1.00 86.75 693 GLY A CA 1
ATOM 5252 C C . GLY A 1 693 ? 11.593 -9.591 29.739 1.00 86.75 693 GLY A C 1
ATOM 5253 O O . GLY A 1 693 ? 11.383 -10.213 30.781 1.00 86.75 693 GLY A O 1
ATOM 5254 N N . LYS A 1 694 ? 12.441 -10.042 28.807 1.00 86.69 694 LYS A N 1
ATOM 5255 C CA . LYS A 1 694 ? 13.271 -11.252 28.968 1.00 86.69 694 LYS A CA 1
ATOM 5256 C C . LYS A 1 694 ? 14.644 -10.965 29.596 1.00 86.69 694 LYS A C 1
ATOM 5258 O O . LYS A 1 694 ? 15.367 -11.908 29.909 1.00 86.69 694 LYS A O 1
ATOM 5263 N N . GLY A 1 695 ? 14.985 -9.686 29.779 1.00 89.00 695 GLY A N 1
ATOM 5264 C CA . GLY A 1 695 ? 16.333 -9.240 30.131 1.00 89.00 695 GLY A CA 1
ATOM 5265 C C . GLY A 1 695 ? 17.350 -9.507 29.017 1.00 89.00 695 GLY A C 1
ATOM 5266 O O . GLY A 1 695 ? 16.990 -9.890 27.901 1.00 89.00 695 GLY A O 1
ATOM 5267 N N . PHE A 1 696 ? 18.633 -9.320 29.323 1.00 90.62 696 PHE A N 1
ATOM 5268 C CA . PHE A 1 696 ? 19.715 -9.768 28.448 1.00 90.62 696 PHE A CA 1
ATOM 5269 C C . PHE A 1 696 ? 19.871 -11.290 28.528 1.00 90.62 696 PHE A C 1
ATOM 5271 O O . PHE A 1 696 ? 19.924 -11.865 29.615 1.00 90.62 696 PHE A O 1
ATOM 5278 N N . ASP A 1 697 ? 19.973 -11.943 27.371 1.00 88.31 697 ASP A N 1
ATOM 5279 C CA . ASP A 1 697 ? 20.122 -13.397 27.280 1.00 88.31 697 ASP A CA 1
ATOM 5280 C C . ASP A 1 697 ? 21.604 -13.795 27.358 1.00 88.31 697 ASP A C 1
ATOM 5282 O O . ASP A 1 697 ? 22.240 -14.133 26.359 1.00 88.31 697 ASP A O 1
ATOM 5286 N N . ILE A 1 698 ? 22.173 -13.654 28.560 1.00 87.88 698 ILE A N 1
ATOM 5287 C CA . ILE A 1 698 ? 23.608 -13.844 28.837 1.00 87.88 698 ILE A CA 1
ATOM 5288 C C . ILE A 1 698 ? 24.070 -15.280 28.565 1.00 87.88 698 ILE A C 1
ATOM 5290 O O . ILE A 1 698 ? 25.210 -15.475 28.155 1.00 87.88 698 ILE A O 1
ATOM 5294 N N . ASP A 1 699 ? 23.164 -16.258 28.646 1.00 86.56 699 ASP A N 1
ATOM 5295 C CA . ASP A 1 699 ? 23.409 -17.663 28.288 1.00 86.56 699 ASP A CA 1
ATOM 5296 C C . ASP A 1 699 ? 23.986 -17.832 26.863 1.00 86.56 699 ASP A C 1
ATOM 5298 O O . ASP A 1 699 ? 24.668 -18.813 26.583 1.00 86.56 699 ASP A O 1
ATOM 5302 N N . ARG A 1 700 ? 23.749 -16.867 25.959 1.00 87.31 700 ARG A N 1
ATOM 5303 C CA . ARG A 1 700 ? 24.263 -16.858 24.575 1.00 87.31 700 ARG A CA 1
ATOM 5304 C C . ARG A 1 700 ? 25.718 -16.407 24.441 1.00 87.31 700 ARG A C 1
ATOM 5306 O O . ARG A 1 700 ? 26.294 -16.570 23.373 1.00 87.31 700 ARG A O 1
ATOM 5313 N N . ILE A 1 701 ? 26.276 -15.776 25.475 1.00 86.31 701 ILE A N 1
ATOM 5314 C CA . ILE A 1 701 ? 27.657 -15.263 25.507 1.00 86.31 701 ILE A CA 1
ATOM 5315 C C . ILE A 1 701 ? 28.496 -15.947 26.598 1.00 86.31 701 ILE A C 1
ATOM 5317 O O . ILE A 1 701 ? 29.614 -15.514 26.894 1.00 86.31 701 ILE A O 1
ATOM 5321 N N . GLU A 1 702 ? 27.941 -16.995 27.205 1.00 83.44 702 GLU A N 1
ATOM 5322 C CA . GLU A 1 702 ? 28.583 -17.913 28.139 1.00 83.44 702 GLU A CA 1
ATOM 5323 C C . GLU A 1 702 ? 28.943 -19.233 27.417 1.00 83.44 702 GLU A C 1
ATOM 5325 O O . GLU A 1 702 ? 28.275 -19.620 26.454 1.00 83.44 702 GLU A O 1
ATOM 5330 N N . PRO A 1 703 ? 29.983 -19.955 27.863 1.00 85.94 703 PRO A N 1
ATOM 5331 C CA . PRO A 1 703 ? 30.894 -19.587 28.942 1.00 85.94 703 PRO A CA 1
ATOM 5332 C C . PRO A 1 703 ? 31.928 -18.529 28.477 1.00 85.94 703 PRO A C 1
ATOM 5334 O O . PRO A 1 703 ? 32.056 -18.276 27.270 1.00 85.94 703 PRO A O 1
ATOM 5337 N N . PRO A 1 704 ? 32.646 -17.852 29.395 1.00 85.56 704 PRO A N 1
ATOM 5338 C CA . PRO A 1 704 ? 33.434 -16.657 29.073 1.00 85.56 704 PRO A CA 1
ATOM 5339 C C . PRO A 1 704 ? 34.588 -16.905 28.092 1.00 85.56 704 PRO A C 1
ATOM 5341 O O . PRO A 1 704 ? 34.997 -15.989 27.377 1.00 85.56 704 PRO A O 1
ATOM 5344 N N . GLU A 1 705 ? 35.082 -18.142 28.013 1.00 84.94 705 GLU A N 1
ATOM 5345 C CA . GLU A 1 705 ? 36.175 -18.572 27.139 1.00 84.94 705 GLU A CA 1
ATOM 5346 C C . GLU A 1 705 ? 35.791 -18.524 25.651 1.00 84.94 705 GLU A C 1
ATOM 5348 O O . GLU A 1 705 ? 36.650 -18.281 24.804 1.00 84.94 705 GLU A O 1
ATOM 5353 N N . ASN A 1 706 ? 34.503 -18.701 25.326 1.00 85.75 706 ASN A N 1
ATOM 5354 C CA . ASN A 1 706 ? 33.994 -18.612 23.952 1.00 85.75 706 ASN A CA 1
ATOM 5355 C C . ASN A 1 706 ? 33.855 -17.158 23.473 1.00 85.75 706 ASN A C 1
ATOM 5357 O O . ASN A 1 706 ? 33.978 -16.882 22.279 1.00 85.75 706 ASN A O 1
ATOM 5361 N N . HIS A 1 707 ? 33.620 -16.227 24.403 1.00 88.19 707 HIS A N 1
ATOM 5362 C CA . HIS A 1 707 ? 33.427 -14.803 24.119 1.00 88.19 707 HIS A CA 1
ATOM 5363 C C . HIS A 1 707 ? 34.355 -13.938 24.989 1.00 88.19 707 HIS A C 1
ATOM 5365 O O . HIS A 1 707 ? 33.887 -13.182 25.852 1.00 88.19 707 HIS A O 1
ATOM 5371 N N . PRO A 1 708 ? 35.684 -14.025 24.772 1.00 87.44 708 PRO A N 1
ATOM 5372 C CA . PRO A 1 708 ? 36.680 -13.342 25.592 1.00 87.44 708 PRO A CA 1
ATOM 5373 C C . PRO A 1 708 ? 36.691 -11.817 25.390 1.00 87.44 708 PRO A C 1
ATOM 5375 O O . PRO A 1 708 ? 37.374 -11.125 26.144 1.00 87.44 708 PRO A O 1
ATOM 5378 N N . ALA A 1 709 ? 35.959 -11.292 24.398 1.00 91.56 709 ALA A N 1
ATOM 5379 C CA . ALA A 1 709 ? 35.772 -9.864 24.153 1.00 91.56 709 ALA A CA 1
ATOM 5380 C C . ALA A 1 709 ? 34.276 -9.497 24.175 1.00 91.56 709 ALA A C 1
ATOM 5382 O O . ALA A 1 709 ? 33.491 -10.053 23.402 1.00 91.56 709 ALA A O 1
ATOM 5383 N N . VAL A 1 710 ? 33.882 -8.544 25.028 1.00 93.38 710 VAL A N 1
ATOM 5384 C CA . VAL A 1 710 ? 32.497 -8.047 25.140 1.00 93.38 710 VAL A CA 1
ATOM 5385 C C . VAL A 1 710 ? 32.457 -6.522 25.042 1.00 93.38 710 VAL A C 1
ATOM 5387 O O . VAL A 1 710 ? 33.093 -5.810 25.818 1.00 93.38 710 VAL A O 1
ATOM 5390 N N . LEU A 1 711 ? 31.672 -6.011 24.093 1.00 94.31 711 LEU A N 1
ATOM 5391 C CA . LEU A 1 711 ? 31.503 -4.580 23.837 1.00 94.31 711 LEU A CA 1
ATOM 5392 C C . LEU A 1 711 ? 30.120 -4.109 24.300 1.00 94.31 711 LEU A C 1
ATOM 5394 O O . LEU A 1 711 ? 29.097 -4.491 23.736 1.00 94.31 711 LEU A O 1
ATOM 5398 N N . ILE A 1 712 ? 30.079 -3.267 25.325 1.00 95.12 712 ILE A N 1
ATOM 5399 C CA . ILE A 1 712 ? 28.849 -2.755 25.928 1.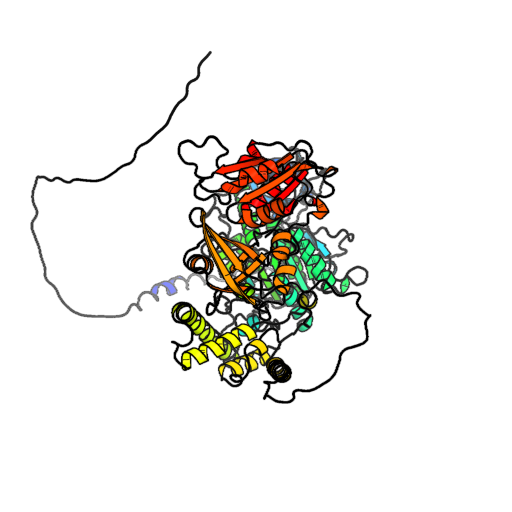00 95.12 712 ILE A CA 1
ATOM 5400 C C . ILE A 1 712 ? 28.620 -1.310 25.477 1.00 95.12 712 ILE A C 1
ATOM 5402 O O . ILE A 1 712 ? 29.537 -0.490 25.497 1.00 95.12 712 ILE A O 1
ATOM 5406 N N . PHE A 1 713 ? 27.389 -0.978 25.096 1.00 95.19 713 PHE A N 1
ATOM 5407 C CA . PHE A 1 713 ? 27.012 0.338 24.586 1.00 95.19 713 PHE A CA 1
ATOM 5408 C C . PHE A 1 713 ? 25.783 0.875 25.325 1.00 95.19 713 PHE A C 1
ATOM 5410 O O . PHE A 1 713 ? 24.703 0.281 25.265 1.00 95.19 713 PHE A O 1
ATOM 5417 N N . ALA A 1 714 ? 25.948 2.020 25.992 1.00 94.56 714 ALA A N 1
ATOM 5418 C CA . ALA A 1 714 ? 24.905 2.690 26.763 1.00 94.56 714 ALA A CA 1
ATOM 5419 C C . ALA A 1 714 ? 24.743 4.161 26.345 1.00 94.56 714 ALA A C 1
ATOM 5421 O O . ALA A 1 714 ? 25.725 4.851 26.078 1.00 94.56 714 ALA A O 1
ATOM 5422 N N . THR A 1 715 ? 23.516 4.691 26.361 1.00 91.81 715 THR A N 1
ATOM 5423 C CA . THR A 1 715 ? 23.269 6.146 26.242 1.00 91.81 715 THR A CA 1
ATOM 5424 C C . THR A 1 715 ? 22.157 6.613 27.175 1.00 91.81 715 THR A C 1
ATOM 5426 O O . THR A 1 715 ? 21.067 6.035 27.161 1.00 91.81 715 THR A O 1
ATOM 5429 N N . GLY A 1 716 ? 22.378 7.705 27.913 1.00 86.81 716 GLY A N 1
ATOM 5430 C CA . GLY A 1 716 ? 21.367 8.281 28.811 1.00 86.81 716 GLY A CA 1
ATOM 5431 C C . GLY A 1 716 ? 20.884 7.281 29.870 1.00 86.81 716 GLY A C 1
ATOM 5432 O O . GLY A 1 716 ? 21.708 6.654 30.531 1.00 86.81 716 GLY A O 1
ATOM 5433 N N . SER A 1 717 ? 19.564 7.107 30.004 1.00 87.38 717 SER A N 1
ATOM 5434 C CA . SER A 1 717 ? 18.940 6.134 30.920 1.00 87.38 717 SER A CA 1
ATOM 5435 C C . SER A 1 717 ? 19.126 4.665 30.511 1.00 87.38 717 SER A C 1
ATOM 5437 O O . SER A 1 717 ? 18.908 3.780 31.333 1.00 87.38 717 SER A O 1
ATOM 5439 N N . GLY A 1 718 ? 19.613 4.382 29.293 1.00 89.62 718 GLY A N 1
ATOM 5440 C CA . GLY A 1 718 ? 19.997 3.025 28.872 1.00 89.62 718 GLY A CA 1
ATOM 5441 C C . GLY A 1 718 ? 21.126 2.409 29.712 1.00 89.62 718 GLY A C 1
ATOM 5442 O O . GLY A 1 718 ? 21.370 1.210 29.632 1.00 89.62 718 GLY A O 1
ATOM 5443 N N . ILE A 1 719 ? 21.786 3.205 30.562 1.00 93.38 719 ILE A N 1
ATOM 5444 C CA . ILE A 1 719 ? 22.740 2.713 31.559 1.00 93.38 719 ILE A CA 1
ATOM 5445 C C . ILE A 1 719 ? 22.083 1.848 32.650 1.00 93.38 719 ILE A C 1
ATOM 5447 O O . ILE A 1 719 ? 22.774 1.028 33.238 1.00 93.38 719 ILE A O 1
ATOM 5451 N N . SER A 1 720 ? 20.774 1.963 32.921 1.00 92.75 720 SER A N 1
ATOM 5452 C CA . SER A 1 720 ? 20.125 1.205 34.008 1.00 92.75 720 SER A CA 1
ATOM 5453 C C . SER A 1 720 ? 20.133 -0.315 33.800 1.00 92.75 720 SER A C 1
ATOM 5455 O O . SER A 1 720 ? 20.656 -1.008 34.673 1.00 92.75 720 SER A O 1
ATOM 5457 N N . PRO A 1 721 ? 19.682 -0.859 32.650 1.00 93.06 721 PRO A N 1
ATOM 5458 C CA . PRO A 1 721 ? 19.897 -2.267 32.315 1.00 93.06 721 PRO A CA 1
ATOM 5459 C C . PRO A 1 721 ? 21.362 -2.703 32.382 1.00 93.06 721 PRO A C 1
ATOM 5461 O O . PRO A 1 721 ? 21.649 -3.817 32.812 1.00 93.06 721 PRO A O 1
ATOM 5464 N N . ILE A 1 722 ? 22.288 -1.837 31.962 1.00 94.19 722 ILE A N 1
ATOM 5465 C CA . ILE A 1 722 ? 23.721 -2.144 31.930 1.00 94.19 722 ILE A CA 1
ATOM 5466 C C . ILE A 1 722 ? 24.322 -2.203 33.337 1.00 94.19 722 ILE A C 1
ATOM 5468 O O . ILE A 1 722 ? 25.090 -3.117 33.621 1.00 94.19 722 ILE A O 1
ATOM 5472 N N . ARG A 1 723 ? 23.918 -1.308 34.244 1.00 93.31 723 ARG A N 1
ATOM 5473 C CA . ARG A 1 723 ? 24.262 -1.389 35.665 1.00 93.31 723 ARG A CA 1
ATOM 5474 C C . ARG A 1 723 ? 23.752 -2.691 36.275 1.00 93.31 723 ARG A C 1
ATOM 5476 O O . ARG A 1 723 ? 24.540 -3.409 36.881 1.00 93.31 723 ARG A O 1
ATOM 5483 N N . SER A 1 724 ? 22.471 -3.009 36.067 1.00 93.44 724 SER A N 1
ATOM 5484 C CA . SER A 1 724 ? 21.870 -4.266 36.528 1.00 93.44 724 SER A CA 1
ATOM 5485 C C . SER A 1 724 ? 22.665 -5.472 36.008 1.00 93.44 724 SER A C 1
ATOM 5487 O O . SER A 1 724 ? 22.947 -6.389 36.772 1.00 93.44 724 SER A O 1
ATOM 5489 N N . LEU A 1 725 ? 23.128 -5.447 34.750 1.00 92.88 725 LEU A N 1
ATOM 5490 C CA . LEU A 1 725 ? 23.962 -6.503 34.162 1.00 92.88 725 LEU A CA 1
ATOM 5491 C C . LEU A 1 725 ? 25.353 -6.618 34.805 1.00 92.88 725 LEU A C 1
ATOM 5493 O O . LEU A 1 725 ? 25.762 -7.722 35.161 1.00 92.88 725 LEU A O 1
ATOM 5497 N N . ILE A 1 726 ? 26.076 -5.505 34.959 1.00 91.31 726 ILE A N 1
ATOM 5498 C CA . ILE A 1 726 ? 27.423 -5.499 35.551 1.00 91.31 726 ILE A CA 1
ATOM 5499 C C . ILE A 1 726 ? 27.352 -5.962 37.014 1.00 91.31 726 ILE A C 1
ATOM 5501 O O . ILE A 1 726 ? 28.068 -6.884 37.399 1.00 91.31 726 ILE A O 1
ATOM 5505 N N . GLU A 1 727 ? 26.427 -5.406 37.802 1.00 90.75 727 GLU A N 1
ATOM 5506 C CA . GLU A 1 727 ? 26.241 -5.744 39.224 1.00 90.75 727 GLU A CA 1
ATOM 5507 C C . GLU A 1 727 ? 25.621 -7.143 39.444 1.00 90.75 727 GLU A C 1
ATOM 5509 O O . GLU A 1 727 ? 25.676 -7.663 40.557 1.00 90.75 727 GLU A O 1
ATOM 5514 N N . SER A 1 728 ? 25.081 -7.792 38.401 1.00 86.88 728 SER A N 1
ATOM 5515 C CA . SER A 1 728 ? 24.649 -9.204 38.448 1.00 86.88 728 SER A CA 1
ATOM 5516 C C . SER A 1 728 ? 25.788 -10.213 38.250 1.00 86.88 728 SER A C 1
ATOM 5518 O O . SER A 1 728 ? 25.577 -11.402 38.475 1.00 86.88 728 SER A O 1
ATOM 5520 N N . GLY A 1 729 ? 26.980 -9.773 37.826 1.00 74.00 729 GLY A N 1
ATOM 5521 C CA . GLY A 1 729 ? 28.168 -10.628 37.725 1.00 74.00 729 GLY A CA 1
ATOM 5522 C C . GLY A 1 729 ? 28.207 -11.565 36.509 1.00 74.00 729 GLY A C 1
ATOM 5523 O O . GLY A 1 729 ? 28.342 -12.775 36.666 1.00 74.00 729 GLY A O 1
ATOM 5524 N N . PHE A 1 730 ? 28.180 -11.025 35.284 1.00 82.81 730 PHE A N 1
ATOM 5525 C CA . PHE A 1 730 ? 28.321 -11.798 34.027 1.00 82.81 730 PHE A CA 1
ATOM 5526 C C . PHE A 1 730 ? 29.768 -12.281 33.717 1.00 82.81 730 PHE A C 1
ATOM 5528 O O . PHE A 1 730 ? 30.199 -12.351 32.563 1.00 82.81 730 PHE A O 1
ATOM 5535 N N . SER A 1 731 ? 30.547 -12.595 34.761 1.00 82.19 731 SER A N 1
ATOM 5536 C CA . SER A 1 731 ? 31.960 -13.016 34.690 1.00 82.19 731 SER A CA 1
ATOM 5537 C C . SER A 1 731 ? 32.869 -12.077 33.871 1.00 82.19 731 SER A C 1
ATOM 5539 O O . SER A 1 731 ? 33.686 -12.539 33.072 1.00 82.19 731 SER A O 1
ATOM 5541 N N . ALA A 1 732 ? 32.721 -10.755 34.026 1.00 84.00 732 ALA A N 1
ATOM 5542 C CA . ALA A 1 732 ? 33.535 -9.766 33.308 1.00 84.00 732 ALA A CA 1
ATOM 5543 C C . ALA A 1 732 ? 35.041 -9.892 33.622 1.00 84.00 732 ALA A C 1
ATOM 5545 O O . ALA A 1 732 ? 35.869 -9.786 32.722 1.00 84.00 732 ALA A O 1
ATOM 5546 N N . ASP A 1 733 ? 35.371 -10.234 34.868 1.00 84.81 733 ASP A N 1
ATOM 5547 C CA . ASP A 1 733 ? 36.707 -10.540 35.392 1.00 84.81 733 ASP A CA 1
ATOM 5548 C C . ASP A 1 733 ? 37.398 -11.734 34.707 1.00 84.81 733 ASP A C 1
ATOM 5550 O O . ASP A 1 733 ? 38.625 -11.821 34.692 1.00 84.81 733 ASP A O 1
ATOM 5554 N N . LYS A 1 734 ? 36.620 -12.649 34.115 1.00 85.50 734 LYS A N 1
ATOM 5555 C CA . LYS A 1 734 ? 37.121 -13.844 33.410 1.00 85.50 734 LYS A CA 1
ATOM 5556 C C . LYS A 1 734 ? 37.282 -13.633 31.904 1.00 85.50 734 LYS A C 1
ATOM 5558 O O . LYS A 1 734 ? 37.705 -14.549 31.200 1.00 85.50 734 LYS A O 1
ATOM 5563 N N . ARG A 1 735 ? 36.925 -12.454 31.388 1.00 88.06 735 ARG A N 1
ATOM 5564 C CA . ARG A 1 735 ? 36.993 -12.108 29.962 1.00 88.06 735 ARG A CA 1
ATOM 5565 C C . ARG A 1 735 ? 38.217 -11.225 29.715 1.00 88.06 735 ARG A C 1
ATOM 5567 O O . ARG A 1 735 ? 38.561 -10.374 30.523 1.00 88.06 735 ARG A O 1
ATOM 5574 N N . SER A 1 736 ? 38.883 -11.421 28.579 1.00 84.88 736 SER A N 1
ATOM 5575 C CA . SER A 1 736 ? 40.130 -10.707 28.248 1.00 84.88 736 SER A CA 1
ATOM 5576 C C . SER A 1 736 ? 39.953 -9.205 27.993 1.00 84.88 736 SER A C 1
ATOM 5578 O O . SER A 1 736 ? 40.896 -8.439 28.179 1.00 84.88 736 SER A O 1
ATOM 5580 N N . ALA A 1 737 ? 38.768 -8.785 27.541 1.00 87.81 737 ALA A N 1
ATOM 5581 C CA . ALA A 1 737 ? 38.452 -7.392 27.255 1.00 87.81 737 ALA A CA 1
ATOM 5582 C C . ALA A 1 737 ? 36.942 -7.140 27.365 1.00 87.81 737 ALA A C 1
ATOM 5584 O O . ALA A 1 737 ? 36.166 -7.588 26.519 1.00 87.81 737 ALA A O 1
ATOM 5585 N N . VAL A 1 738 ? 36.521 -6.373 28.368 1.00 93.12 738 VAL A N 1
ATOM 5586 C CA . VAL A 1 738 ? 35.145 -5.873 28.483 1.00 93.12 738 VAL A CA 1
ATOM 5587 C C . VAL A 1 738 ? 35.188 -4.353 28.431 1.00 93.12 738 VAL A C 1
ATOM 5589 O O . VAL A 1 738 ? 35.825 -3.739 29.281 1.00 93.12 738 VAL A O 1
ATOM 5592 N N . LYS A 1 739 ? 34.533 -3.736 27.439 1.00 94.06 739 LYS A N 1
ATOM 5593 C CA . LYS A 1 739 ? 34.549 -2.272 27.253 1.00 94.06 739 LYS A CA 1
ATOM 5594 C C . LYS A 1 739 ? 33.147 -1.682 27.256 1.00 94.06 739 LYS A C 1
ATOM 5596 O O . LYS A 1 739 ? 32.324 -2.089 26.442 1.00 94.06 739 LYS A O 1
ATOM 5601 N N . LEU A 1 740 ? 32.891 -0.694 28.111 1.00 95.00 740 LEU A N 1
ATOM 5602 C CA . LEU A 1 740 ? 31.634 0.055 28.181 1.00 95.00 740 LEU A CA 1
ATOM 5603 C C . LEU A 1 740 ? 31.776 1.433 27.527 1.00 95.00 740 LEU A C 1
ATOM 5605 O O . LEU A 1 740 ? 32.317 2.360 28.121 1.00 95.00 740 LEU A O 1
ATOM 5609 N N . PHE A 1 741 ? 31.213 1.605 26.335 1.00 95.00 741 PHE A N 1
ATOM 5610 C CA . PHE A 1 741 ? 31.033 2.920 25.723 1.00 95.00 741 PHE A CA 1
ATOM 5611 C C . PHE A 1 741 ? 29.765 3.580 26.275 1.00 95.00 741 PHE A C 1
ATOM 5613 O O . PHE A 1 741 ? 28.651 3.209 25.892 1.00 95.00 741 PHE A O 1
ATOM 5620 N N . TYR A 1 742 ? 29.922 4.575 27.153 1.00 95.06 742 TYR A N 1
ATOM 5621 C CA . TYR A 1 742 ? 28.792 5.287 27.759 1.00 95.06 742 TYR A CA 1
ATOM 5622 C C . TYR A 1 742 ? 28.657 6.715 27.214 1.00 95.06 742 TYR A C 1
ATOM 5624 O O . TYR A 1 742 ? 29.502 7.580 27.446 1.00 95.06 742 TYR A O 1
ATOM 5632 N N . GLY A 1 743 ? 27.576 6.95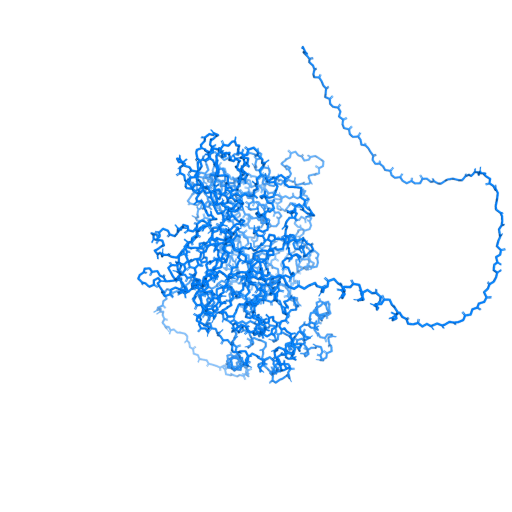9 26.471 1.00 93.56 743 GLY A N 1
ATOM 5633 C CA . GLY A 1 743 ? 27.259 8.240 25.847 1.00 93.56 743 GLY A CA 1
ATOM 5634 C C . GLY A 1 743 ? 26.399 9.168 26.709 1.00 93.56 743 GLY A C 1
ATOM 5635 O O . GLY A 1 743 ? 25.260 8.831 27.054 1.00 93.56 743 GLY A O 1
ATOM 5636 N N . ALA A 1 744 ? 26.895 10.384 26.945 1.00 91.25 744 ALA A N 1
ATOM 5637 C CA . ALA A 1 744 ? 26.142 11.505 27.513 1.00 91.25 744 ALA A CA 1
ATOM 5638 C C . ALA A 1 744 ? 26.382 12.801 26.711 1.00 91.25 744 ALA A C 1
ATOM 5640 O O . ALA A 1 744 ? 27.180 12.835 25.773 1.00 91.25 744 ALA A O 1
ATOM 5641 N N . ARG A 1 745 ? 25.685 13.892 27.061 1.00 89.44 745 ARG A N 1
ATOM 5642 C CA . ARG A 1 745 ? 25.967 15.213 26.462 1.00 89.44 745 ARG A CA 1
ATOM 5643 C C . ARG A 1 745 ? 27.256 15.797 27.043 1.00 89.44 745 ARG A C 1
ATOM 5645 O O . ARG A 1 745 ? 28.200 16.050 26.307 1.00 89.44 745 ARG A O 1
ATOM 5652 N N . ASN A 1 746 ? 27.287 15.921 28.360 1.00 89.31 746 ASN A N 1
ATOM 5653 C CA . ASN A 1 746 ? 28.342 16.444 29.226 1.00 89.31 746 ASN A CA 1
ATOM 5654 C C . ASN A 1 746 ? 28.474 15.524 30.457 1.00 89.31 746 ASN A C 1
ATOM 5656 O O . ASN A 1 746 ? 27.611 14.671 30.682 1.00 89.31 746 ASN A O 1
ATOM 5660 N N . LEU A 1 747 ? 29.527 15.713 31.262 1.00 88.31 747 LEU A N 1
ATOM 5661 C CA . LEU A 1 747 ? 29.724 14.959 32.511 1.00 88.31 747 LEU A CA 1
ATOM 5662 C C . LEU A 1 747 ? 28.564 15.161 33.494 1.00 88.31 747 LEU A C 1
ATOM 5664 O O . LEU A 1 747 ? 28.117 14.203 34.110 1.00 88.31 747 LEU A O 1
ATOM 5668 N N . ASP A 1 748 ? 27.999 16.368 33.564 1.00 87.88 748 ASP A N 1
ATOM 5669 C CA . ASP A 1 748 ? 26.890 16.683 34.478 1.00 87.88 748 ASP A CA 1
ATOM 5670 C C . ASP A 1 748 ? 25.627 15.840 34.206 1.00 87.88 748 ASP A C 1
ATOM 5672 O O . ASP A 1 748 ? 24.796 15.681 35.092 1.00 87.88 748 ASP A O 1
ATOM 5676 N N . ARG A 1 749 ? 25.482 15.272 32.996 1.00 88.50 749 ARG A N 1
ATOM 5677 C CA . ARG A 1 749 ? 24.366 14.397 32.573 1.00 88.50 749 ARG A CA 1
ATOM 5678 C C . ARG A 1 749 ? 24.738 12.909 32.523 1.00 88.50 749 ARG A C 1
ATOM 5680 O O . ARG A 1 749 ? 23.990 12.118 31.944 1.00 88.50 749 ARG A O 1
ATOM 5687 N N . MET A 1 750 ? 25.886 12.526 33.078 1.00 91.44 750 MET A N 1
ATOM 5688 C CA . MET A 1 750 ? 26.369 11.147 33.135 1.00 91.44 750 MET A CA 1
ATOM 5689 C C . MET A 1 750 ? 26.101 10.567 34.532 1.00 91.44 750 MET A C 1
ATOM 5691 O O . MET A 1 750 ? 26.691 11.011 35.512 1.00 91.44 750 MET A O 1
ATOM 5695 N N . ALA A 1 751 ? 25.187 9.600 34.637 1.00 91.94 751 ALA A N 1
ATOM 5696 C CA . ALA A 1 751 ? 24.838 8.971 35.915 1.00 91.94 751 ALA A CA 1
ATOM 5697 C C . ALA A 1 751 ? 25.871 7.904 36.328 1.00 91.94 751 ALA A C 1
ATOM 5699 O O . ALA A 1 751 ? 26.631 7.421 35.490 1.00 91.94 751 ALA A O 1
ATOM 5700 N N . TYR A 1 752 ? 25.860 7.504 37.603 1.00 92.38 752 TYR A N 1
ATOM 5701 C CA . TYR A 1 752 ? 26.702 6.433 38.164 1.00 92.38 752 TYR A CA 1
ATOM 5702 C C . TYR A 1 752 ? 28.229 6.657 38.091 1.00 92.38 752 TYR A C 1
ATOM 5704 O O . TYR A 1 752 ? 28.991 5.696 38.172 1.00 92.38 752 TYR A O 1
ATOM 5712 N N . GLN A 1 753 ? 28.702 7.905 37.962 1.00 90.25 753 GLN A N 1
ATOM 5713 C CA . GLN A 1 753 ? 30.143 8.230 37.953 1.00 90.25 753 GLN A CA 1
ATOM 5714 C C . GLN A 1 753 ? 30.870 7.796 39.240 1.00 90.25 753 GLN A C 1
ATOM 5716 O O . GLN A 1 753 ? 32.056 7.476 39.207 1.00 90.25 753 GLN A O 1
ATOM 5721 N N . ASP A 1 754 ? 30.153 7.753 40.363 1.00 89.50 754 ASP A N 1
ATOM 5722 C CA . ASP A 1 754 ? 30.590 7.199 41.647 1.00 89.50 754 ASP A CA 1
ATOM 5723 C C . ASP A 1 754 ? 30.965 5.710 41.554 1.00 89.50 754 ASP A C 1
ATOM 5725 O O . ASP A 1 754 ? 31.939 5.288 42.176 1.00 89.50 754 ASP A O 1
ATOM 5729 N N . ARG A 1 755 ? 30.254 4.937 40.721 1.00 89.75 755 ARG A N 1
ATOM 5730 C CA . ARG A 1 755 ? 30.413 3.478 40.570 1.00 89.75 755 ARG A CA 1
ATOM 5731 C C . ARG A 1 755 ? 31.444 3.055 39.537 1.00 89.75 755 ARG A C 1
ATOM 5733 O O . ARG A 1 755 ? 31.742 1.868 39.430 1.00 89.75 755 ARG A O 1
ATOM 5740 N N . PHE A 1 756 ? 31.997 3.995 38.769 1.00 92.25 756 PHE A N 1
ATOM 5741 C CA . PHE A 1 756 ? 32.917 3.666 37.677 1.00 92.25 756 PHE A CA 1
ATOM 5742 C C . PHE A 1 756 ? 34.130 2.869 38.175 1.00 92.25 756 PHE A C 1
ATOM 5744 O O . PHE A 1 756 ? 34.486 1.870 37.561 1.00 92.25 756 PHE A O 1
ATOM 5751 N N . LYS A 1 757 ? 34.677 3.225 39.345 1.00 91.56 757 LYS A N 1
ATOM 5752 C CA . LYS A 1 757 ? 35.793 2.500 39.976 1.00 91.56 757 LYS A CA 1
ATOM 5753 C C . LYS A 1 757 ? 35.441 1.061 40.358 1.00 91.56 757 LYS A C 1
ATOM 5755 O O . LYS A 1 757 ? 36.279 0.175 40.220 1.00 91.56 757 LYS A O 1
ATOM 5760 N N . ASP A 1 758 ? 34.215 0.825 40.819 1.00 91.06 758 ASP A N 1
ATOM 5761 C CA . ASP A 1 758 ? 33.758 -0.505 41.224 1.00 91.06 758 ASP A CA 1
ATOM 5762 C C . ASP A 1 758 ? 33.591 -1.408 39.993 1.00 91.06 758 ASP A C 1
ATOM 5764 O O . ASP A 1 758 ? 34.054 -2.552 39.986 1.00 91.06 758 ASP A O 1
ATOM 5768 N N . TRP A 1 759 ? 33.012 -0.879 38.911 1.00 93.31 759 TRP A N 1
ATOM 5769 C CA . TRP A 1 759 ? 32.875 -1.592 37.637 1.00 93.31 759 TRP A CA 1
ATOM 5770 C C . TRP A 1 759 ? 34.237 -1.834 36.958 1.00 93.31 759 TRP A C 1
ATOM 5772 O O . TRP A 1 759 ? 34.475 -2.933 36.458 1.00 93.31 759 TRP A O 1
ATOM 5782 N N . GLU A 1 760 ? 35.162 -0.871 37.018 1.00 92.00 760 GLU A N 1
ATOM 5783 C CA . GLU A 1 760 ? 36.557 -1.039 36.581 1.00 92.00 760 GLU A CA 1
ATOM 5784 C C . GLU A 1 760 ? 37.271 -2.131 37.391 1.00 92.00 760 GLU A C 1
ATOM 5786 O O . GLU A 1 760 ? 37.908 -3.009 36.809 1.00 92.00 760 GLU A O 1
ATOM 5791 N N . SER A 1 761 ? 37.095 -2.162 38.719 1.00 88.25 761 SER A N 1
ATOM 5792 C CA . SER A 1 761 ? 37.630 -3.237 39.572 1.00 88.25 761 SER A CA 1
ATOM 5793 C C . SER A 1 761 ? 37.006 -4.612 39.291 1.00 88.25 761 SER A C 1
ATOM 5795 O O . SER A 1 761 ? 37.626 -5.637 39.563 1.00 88.25 761 SER A O 1
ATOM 5797 N N . SER A 1 762 ? 35.813 -4.628 38.688 1.00 86.19 762 SER A N 1
ATOM 5798 C CA . SER A 1 762 ? 35.096 -5.830 38.241 1.00 86.19 762 SER A CA 1
ATOM 5799 C C . SER A 1 762 ? 35.486 -6.274 36.820 1.00 86.19 762 SER A C 1
ATOM 5801 O O . SER A 1 762 ? 34.879 -7.200 36.285 1.00 86.19 762 SER A O 1
ATOM 5803 N N . GLY A 1 763 ? 36.471 -5.620 36.189 1.00 87.88 763 GLY A N 1
ATOM 5804 C CA . GLY A 1 763 ? 36.991 -5.969 34.861 1.00 87.88 763 GLY A CA 1
ATOM 5805 C C . GLY A 1 763 ? 36.383 -5.198 33.681 1.00 87.88 763 GLY A C 1
ATOM 5806 O O . GLY A 1 763 ? 36.641 -5.562 32.535 1.00 87.88 763 GLY A O 1
ATOM 5807 N N . VAL A 1 764 ? 35.588 -4.145 33.916 1.00 93.12 764 VAL A N 1
ATOM 5808 C CA . VAL A 1 764 ? 34.940 -3.350 32.853 1.00 93.12 764 VAL A CA 1
ATOM 5809 C C . VAL A 1 764 ? 35.717 -2.056 32.573 1.00 93.12 764 VAL A C 1
ATOM 5811 O O . VAL A 1 764 ? 35.657 -1.113 33.353 1.00 93.12 764 VAL A O 1
ATOM 5814 N N . GLU A 1 765 ? 36.392 -1.958 31.426 1.00 93.75 765 GLU A N 1
ATOM 5815 C CA . GLU A 1 765 ? 37.018 -0.711 30.954 1.00 93.75 765 GLU A CA 1
ATOM 5816 C C . GLU A 1 765 ? 35.931 0.284 30.512 1.00 93.75 765 GLU A C 1
ATOM 5818 O O . GLU A 1 765 ? 35.204 0.038 29.545 1.00 93.75 765 GLU A O 1
ATOM 5823 N N . ILE A 1 766 ? 35.807 1.424 31.193 1.00 93.50 766 ILE A N 1
ATOM 5824 C CA . ILE A 1 766 ? 34.793 2.435 30.868 1.00 93.50 766 ILE A CA 1
ATOM 5825 C C . ILE A 1 766 ? 35.373 3.467 29.896 1.00 93.50 766 ILE A C 1
ATOM 5827 O O . ILE A 1 766 ? 36.413 4.076 30.133 1.00 93.50 766 ILE A O 1
ATOM 5831 N N . VAL A 1 767 ? 34.652 3.708 28.801 1.00 93.56 767 VAL A N 1
ATOM 5832 C CA . VAL A 1 767 ? 34.968 4.709 27.778 1.00 93.56 767 VAL A CA 1
ATOM 5833 C C . VAL A 1 767 ? 33.833 5.740 27.730 1.00 93.56 767 VAL A C 1
ATOM 5835 O O . VAL A 1 767 ? 32.857 5.561 26.993 1.00 93.56 767 VAL A O 1
ATOM 5838 N N . PRO A 1 768 ? 33.923 6.840 28.501 1.00 93.19 768 PRO A N 1
ATOM 5839 C CA . PRO A 1 768 ? 32.943 7.916 28.435 1.00 93.19 768 PRO A CA 1
ATOM 5840 C C . PRO A 1 768 ? 33.015 8.629 27.078 1.00 93.19 768 PRO A C 1
ATOM 5842 O O . PRO A 1 768 ? 34.098 8.983 26.602 1.00 93.19 768 PRO A O 1
ATOM 5845 N N . VAL A 1 769 ? 31.859 8.877 26.463 1.00 93.69 769 VAL A N 1
ATOM 5846 C CA . VAL A 1 769 ? 31.738 9.588 25.184 1.00 93.69 769 VAL A CA 1
ATOM 5847 C C . VAL A 1 769 ? 30.806 10.785 25.357 1.00 93.69 769 VAL A C 1
ATOM 5849 O O . VAL A 1 769 ? 29.630 10.621 25.684 1.00 93.69 769 VAL A O 1
ATOM 5852 N N . LEU A 1 770 ? 31.320 11.996 25.129 1.00 92.81 770 LEU A N 1
ATOM 5853 C CA . LEU A 1 770 ? 30.561 13.237 25.315 1.00 92.81 770 LEU A CA 1
ATOM 5854 C C . LEU A 1 770 ? 30.227 13.897 23.974 1.00 92.81 770 LEU A C 1
ATOM 5856 O O . LEU A 1 770 ? 31.123 14.241 23.200 1.00 92.81 770 LEU A O 1
ATOM 5860 N N . SER A 1 771 ? 28.942 14.127 23.700 1.00 90.81 771 SER A N 1
ATOM 5861 C CA . SER A 1 771 ? 28.516 14.801 22.463 1.00 90.81 771 SER A CA 1
ATOM 5862 C C . SER A 1 771 ? 28.696 16.324 22.505 1.00 90.81 771 SER A C 1
ATOM 5864 O O . SER A 1 771 ? 28.742 16.963 21.457 1.00 90.81 771 SER A O 1
ATOM 5866 N N . GLN A 1 772 ? 28.755 16.909 23.703 1.00 90.31 772 GLN A N 1
ATOM 5867 C CA . GLN A 1 772 ? 28.895 18.341 23.992 1.00 90.31 772 GLN A CA 1
ATOM 5868 C C . GLN A 1 772 ? 29.836 18.536 25.204 1.00 90.31 772 GLN A C 1
ATOM 5870 O O . GLN A 1 772 ? 29.388 18.938 26.279 1.00 90.31 772 GLN A O 1
ATOM 5875 N N . PRO A 1 773 ? 31.132 18.199 25.072 1.00 87.62 773 PRO A N 1
ATOM 5876 C CA . PRO A 1 773 ? 32.086 18.321 26.168 1.00 87.62 773 PRO A CA 1
ATOM 5877 C C . PRO A 1 773 ? 32.354 19.781 26.554 1.00 87.62 773 PRO A C 1
ATOM 5879 O O . PRO A 1 773 ? 32.404 20.668 25.700 1.00 87.62 773 PRO A O 1
ATOM 5882 N N . HIS A 1 774 ? 32.613 20.011 27.842 1.00 83.56 774 HIS A N 1
ATOM 5883 C CA . HIS A 1 774 ? 33.108 21.295 28.342 1.00 83.56 774 HIS A CA 1
ATOM 5884 C C . HIS A 1 774 ? 34.597 21.492 28.011 1.00 83.56 774 HIS A C 1
ATOM 5886 O O . HIS A 1 774 ? 35.333 20.534 27.752 1.00 83.56 774 HIS A O 1
ATOM 5892 N N . GLY A 1 775 ? 35.058 22.746 28.035 1.00 66.81 775 GLY A N 1
ATOM 5893 C CA . GLY A 1 775 ? 36.459 23.093 27.777 1.00 66.81 775 GLY A CA 1
ATOM 5894 C C . GLY A 1 775 ? 37.399 22.457 28.805 1.00 66.81 775 GLY A C 1
ATOM 5895 O O . GLY A 1 775 ? 37.395 22.855 29.965 1.00 66.81 775 GLY A O 1
ATOM 5896 N N . GLY A 1 776 ? 38.194 21.476 28.370 1.00 79.19 776 GLY A N 1
ATOM 5897 C CA . GLY A 1 776 ? 39.073 20.671 29.230 1.00 79.19 776 GLY A CA 1
ATOM 5898 C C . GLY A 1 776 ? 38.915 19.155 29.055 1.00 79.19 776 GLY A C 1
ATOM 5899 O O . GLY A 1 776 ? 39.754 18.402 29.537 1.00 79.19 776 GLY A O 1
ATOM 5900 N N . TRP A 1 777 ? 37.883 18.691 28.341 1.00 88.06 777 TRP A N 1
ATOM 5901 C CA . TRP A 1 777 ? 37.704 17.268 28.036 1.00 88.06 777 TRP A CA 1
ATOM 5902 C C . TRP A 1 777 ? 38.791 16.724 27.097 1.00 88.06 777 TRP A C 1
ATOM 5904 O O . TRP A 1 777 ? 38.976 17.228 25.989 1.00 88.06 777 TRP A O 1
ATOM 5914 N N . THR A 1 778 ? 39.469 15.658 27.524 1.00 82.44 778 THR A N 1
ATOM 5915 C CA . THR A 1 778 ? 40.510 14.948 26.756 1.00 82.44 778 THR A CA 1
ATOM 5916 C C . THR A 1 778 ? 40.073 13.561 26.265 1.00 82.44 778 THR A C 1
ATOM 5918 O O . THR A 1 778 ? 40.824 12.906 25.544 1.00 82.44 778 THR A O 1
ATOM 5921 N N . GLY A 1 779 ? 38.873 13.105 26.643 1.00 84.75 779 GLY A N 1
ATOM 5922 C CA . GLY A 1 779 ? 38.326 11.798 26.271 1.00 84.75 779 GLY A CA 1
ATOM 5923 C C . GLY A 1 779 ? 37.597 11.775 24.920 1.00 84.75 779 GLY A C 1
ATOM 5924 O O . GLY A 1 779 ? 37.679 12.695 24.101 1.00 84.75 779 GLY A O 1
ATOM 5925 N N . GLN A 1 780 ? 36.835 10.705 24.671 1.00 89.44 780 GLN A N 1
ATOM 5926 C CA . GLN A 1 780 ? 36.114 10.544 23.406 1.00 89.44 780 GLN A CA 1
ATOM 5927 C C . GLN A 1 780 ? 34.988 11.575 23.250 1.00 89.44 780 GLN A C 1
ATOM 5929 O O . GLN A 1 780 ? 34.237 11.861 24.183 1.00 89.44 780 GLN A O 1
ATOM 5934 N N . SER A 1 781 ? 34.872 12.132 22.044 1.00 88.38 781 SER A N 1
ATOM 5935 C CA . SER A 1 781 ? 33.918 13.201 21.718 1.00 88.38 781 SER A CA 1
ATOM 5936 C C . SER A 1 781 ? 32.996 12.823 20.550 1.00 88.38 781 SER A C 1
ATOM 5938 O O . SER A 1 781 ? 33.397 12.091 19.637 1.00 88.38 781 SER A O 1
ATOM 5940 N N . GLY A 1 782 ? 31.770 13.347 20.552 1.00 89.44 782 GLY A N 1
ATOM 5941 C CA . GLY A 1 782 ? 30.731 13.067 19.555 1.00 89.44 782 GLY A CA 1
ATOM 5942 C C . GLY A 1 782 ? 29.757 11.971 20.001 1.00 89.44 782 GLY A C 1
ATOM 5943 O O . GLY A 1 782 ? 29.473 11.838 21.187 1.00 89.44 782 GLY A O 1
ATOM 5944 N N . TYR A 1 783 ? 29.220 11.201 19.052 1.00 91.44 783 TYR A N 1
ATOM 5945 C CA . TYR A 1 783 ? 28.317 10.082 19.344 1.00 91.44 783 TYR A CA 1
ATOM 5946 C C . TYR A 1 783 ? 29.072 8.757 19.540 1.00 91.44 783 TYR A C 1
ATOM 5948 O O . TYR A 1 783 ? 30.152 8.556 18.980 1.00 91.44 783 TYR A O 1
ATOM 5956 N N . VAL A 1 784 ? 28.479 7.843 20.313 1.00 91.12 784 VAL A N 1
ATOM 5957 C CA . VAL A 1 784 ? 29.064 6.550 20.719 1.00 91.12 784 VAL A CA 1
ATOM 5958 C C . VAL A 1 784 ? 29.520 5.711 19.522 1.00 91.12 784 VAL A C 1
ATOM 5960 O O . VAL A 1 784 ? 30.668 5.278 19.478 1.00 91.12 784 VAL A O 1
ATOM 5963 N N . GLN A 1 785 ? 28.672 5.563 18.505 1.00 91.81 785 GLN A N 1
ATOM 5964 C CA . GLN A 1 785 ? 28.977 4.827 17.278 1.00 91.81 785 GLN A CA 1
ATOM 5965 C C . GLN A 1 785 ? 30.156 5.425 16.494 1.00 91.81 785 GLN A C 1
ATOM 5967 O O . GLN A 1 785 ? 30.956 4.691 15.913 1.00 91.81 785 GLN A O 1
ATOM 5972 N N . ALA A 1 786 ? 30.324 6.751 16.529 1.00 88.12 786 ALA A N 1
ATOM 5973 C CA . ALA A 1 786 ? 31.440 7.433 15.881 1.00 88.12 786 ALA A CA 1
ATOM 5974 C C . ALA A 1 786 ? 32.737 7.297 16.696 1.00 88.12 786 ALA A C 1
ATOM 5976 O O . ALA A 1 786 ? 33.811 7.149 16.117 1.00 88.12 786 ALA A O 1
ATOM 5977 N N . ALA A 1 787 ? 32.654 7.306 18.031 1.00 87.69 787 ALA A N 1
ATOM 5978 C CA . ALA A 1 787 ? 33.791 7.010 18.902 1.00 87.69 787 ALA A CA 1
ATOM 5979 C C . ALA A 1 787 ? 34.276 5.564 18.723 1.00 87.69 787 ALA A C 1
ATOM 5981 O O . ALA A 1 787 ? 35.470 5.343 18.529 1.00 87.69 787 ALA A O 1
ATOM 5982 N N . PHE A 1 788 ? 33.351 4.604 18.677 1.00 90.56 788 PHE A N 1
ATOM 5983 C CA . PHE A 1 788 ? 33.648 3.201 18.399 1.00 90.56 788 PHE A CA 1
ATOM 5984 C C . PHE A 1 788 ? 34.279 2.999 17.012 1.00 90.56 788 PHE A C 1
ATOM 5986 O O . PHE A 1 788 ? 35.341 2.386 16.900 1.00 90.56 788 PHE A O 1
ATOM 5993 N N . SER A 1 789 ? 33.703 3.608 15.968 1.00 86.56 789 SER A N 1
ATOM 5994 C CA . SER A 1 789 ? 34.227 3.539 14.592 1.00 86.56 789 SER A CA 1
ATOM 5995 C C . SER A 1 789 ? 35.646 4.099 14.443 1.00 86.56 789 SER A C 1
ATOM 5997 O O . SER A 1 789 ? 36.390 3.650 13.574 1.00 86.56 789 SER A O 1
ATOM 5999 N N . ARG A 1 790 ? 36.038 5.073 15.279 1.00 83.31 790 ARG A N 1
ATOM 6000 C CA . ARG A 1 790 ? 37.418 5.590 15.335 1.00 83.31 790 ARG A CA 1
ATOM 6001 C C . ARG A 1 790 ? 38.355 4.709 16.157 1.00 83.31 790 ARG A C 1
ATOM 6003 O O . ARG A 1 790 ? 39.549 4.711 15.886 1.00 83.31 790 ARG A O 1
ATOM 6010 N N . ALA A 1 791 ? 37.837 4.000 17.160 1.00 74.25 791 ALA A N 1
ATOM 6011 C CA . ALA A 1 791 ? 38.626 3.102 17.996 1.00 74.25 791 ALA A CA 1
ATOM 6012 C C . ALA A 1 791 ? 38.990 1.798 17.264 1.00 74.25 791 ALA A C 1
ATOM 6014 O O . ALA A 1 791 ? 40.113 1.336 17.419 1.00 74.25 791 ALA A O 1
ATOM 6015 N N . LYS A 1 792 ? 38.060 1.229 16.473 1.00 62.69 792 LYS A N 1
ATOM 6016 C CA . LYS A 1 792 ? 38.235 0.057 15.582 1.00 62.69 792 LYS A CA 1
ATOM 6017 C C . LYS A 1 792 ? 39.186 -1.035 16.123 1.00 62.69 792 LYS A C 1
ATOM 6019 O O . LYS A 1 792 ? 40.205 -1.367 15.524 1.00 62.69 792 LYS A O 1
ATOM 6024 N N . GLN A 1 793 ? 38.808 -1.622 17.261 1.00 62.53 793 GLN A N 1
ATOM 6025 C CA . GLN A 1 793 ? 39.511 -2.735 17.919 1.00 62.53 793 GLN A CA 1
ATOM 6026 C C . GLN A 1 793 ? 38.615 -3.982 18.038 1.00 62.53 793 GLN A C 1
ATOM 6028 O O . GLN A 1 793 ? 38.283 -4.416 19.138 1.00 62.53 793 GLN A O 1
ATOM 6033 N N . ILE A 1 794 ? 38.224 -4.571 16.903 1.00 76.81 794 ILE A N 1
ATOM 6034 C CA . ILE A 1 794 ? 37.689 -5.942 16.867 1.00 76.81 794 ILE A CA 1
ATOM 6035 C C . ILE A 1 794 ? 38.777 -6.839 16.273 1.00 76.81 794 ILE A C 1
ATOM 6037 O O . ILE A 1 794 ? 38.989 -6.851 15.065 1.00 76.81 794 ILE A O 1
ATOM 6041 N N . TYR A 1 795 ? 39.495 -7.562 17.134 1.00 71.69 795 TYR A N 1
ATOM 6042 C CA . TYR A 1 795 ? 40.597 -8.438 16.715 1.00 71.69 795 TYR A CA 1
ATOM 6043 C C . TYR A 1 795 ? 40.124 -9.836 16.289 1.00 71.69 795 TYR A C 1
ATOM 6045 O O . TYR A 1 795 ? 40.743 -10.455 15.429 1.00 71.69 795 TYR A O 1
ATOM 6053 N N . ASN A 1 796 ? 39.021 -10.328 16.866 1.00 83.25 796 ASN A N 1
ATOM 6054 C CA . ASN A 1 796 ? 38.376 -11.582 16.474 1.00 83.25 796 ASN A CA 1
ATOM 6055 C C . ASN A 1 796 ? 36.843 -11.410 16.480 1.00 83.25 796 ASN A C 1
ATOM 6057 O O . ASN A 1 796 ? 36.218 -11.559 17.534 1.00 83.25 796 ASN A O 1
ATOM 6061 N N . PRO A 1 797 ? 36.221 -11.078 15.333 1.00 85.12 797 PRO A N 1
ATOM 6062 C CA . PRO A 1 797 ? 34.786 -10.800 15.266 1.00 85.12 797 PRO A CA 1
ATOM 6063 C C . PRO A 1 797 ? 33.897 -11.987 15.662 1.00 85.12 797 PRO A C 1
ATOM 6065 O O . PRO A 1 797 ? 32.867 -11.793 16.303 1.00 85.12 797 PRO A O 1
ATOM 6068 N N . LEU A 1 798 ? 34.319 -13.219 15.352 1.00 84.19 798 LEU A N 1
ATOM 6069 C CA . LEU A 1 798 ? 33.540 -14.436 15.613 1.00 84.19 798 LEU A CA 1
ATOM 6070 C C . LEU A 1 798 ? 33.404 -14.741 17.113 1.00 84.19 798 LEU A C 1
ATOM 6072 O O . LEU A 1 798 ? 32.348 -15.189 17.553 1.00 84.19 798 LEU A O 1
ATOM 6076 N N . SER A 1 799 ? 34.447 -14.450 17.898 1.00 86.94 799 SER A N 1
ATOM 6077 C CA . SER A 1 799 ? 34.459 -14.599 19.362 1.00 86.94 799 SER A CA 1
ATOM 6078 C C . SER A 1 799 ? 34.173 -13.286 20.106 1.00 86.94 799 SER A C 1
ATOM 6080 O O . SER A 1 799 ? 34.423 -13.186 21.307 1.00 86.94 799 SER A O 1
ATOM 6082 N N . THR A 1 800 ? 33.712 -12.246 19.407 1.00 92.12 800 THR A N 1
ATOM 6083 C CA . THR A 1 800 ? 33.281 -10.992 20.036 1.00 92.12 800 THR A CA 1
ATOM 6084 C C . THR A 1 800 ? 31.778 -11.051 20.281 1.00 92.12 800 THR A C 1
ATOM 6086 O O . THR A 1 800 ? 31.016 -11.526 19.436 1.00 92.12 800 THR A O 1
ATOM 6089 N N . ALA A 1 801 ? 31.347 -10.561 21.438 1.00 93.00 801 ALA A N 1
ATOM 6090 C CA . ALA A 1 801 ? 29.945 -10.315 21.744 1.00 93.00 801 ALA A CA 1
ATOM 6091 C C . ALA A 1 801 ? 29.696 -8.833 22.037 1.00 93.00 801 ALA A C 1
ATOM 6093 O O . ALA A 1 801 ? 30.621 -8.077 22.345 1.00 93.00 801 ALA A O 1
ATOM 6094 N N . ALA A 1 802 ? 28.441 -8.405 21.936 1.00 94.06 802 ALA A N 1
ATOM 6095 C CA . ALA A 1 802 ? 28.056 -7.031 22.222 1.00 94.06 802 ALA A CA 1
ATOM 6096 C C . ALA A 1 802 ? 26.740 -6.946 22.994 1.00 94.06 802 ALA A C 1
ATOM 6098 O O . ALA A 1 802 ? 25.830 -7.742 22.777 1.00 94.06 802 ALA A O 1
ATOM 6099 N N . VAL A 1 803 ? 26.626 -5.944 23.864 1.00 94.69 803 VAL A N 1
ATOM 6100 C CA . VAL A 1 803 ? 25.421 -5.658 24.651 1.00 94.69 803 VAL A CA 1
ATOM 6101 C C . VAL A 1 803 ? 25.028 -4.199 24.442 1.00 94.69 803 VAL A C 1
ATOM 6103 O O . VAL A 1 803 ? 25.824 -3.301 24.701 1.00 94.69 803 VAL A O 1
ATOM 6106 N N . LEU A 1 804 ? 23.812 -3.939 23.962 1.00 94.75 804 LEU A N 1
ATOM 6107 C CA . LEU A 1 804 ? 23.370 -2.594 23.587 1.00 94.75 804 LEU A CA 1
ATOM 6108 C C . LEU A 1 804 ? 22.061 -2.214 24.281 1.00 94.75 804 LEU A C 1
ATOM 6110 O O . LEU A 1 804 ? 21.068 -2.943 24.199 1.00 94.75 804 LEU A O 1
ATOM 6114 N N . CYS A 1 805 ? 22.043 -1.036 24.908 1.00 93.31 805 CYS A N 1
ATOM 6115 C CA . CYS A 1 805 ? 20.841 -0.446 25.488 1.00 93.31 805 CYS A CA 1
ATOM 6116 C C . CYS A 1 805 ? 20.875 1.090 25.433 1.00 93.31 805 CYS A C 1
ATOM 6118 O O . CYS A 1 805 ? 21.820 1.736 25.886 1.00 93.31 805 CYS A O 1
ATOM 6120 N N . GLY A 1 806 ? 19.834 1.712 24.883 1.00 89.50 806 GLY A N 1
ATOM 6121 C CA . GLY A 1 806 ? 19.794 3.163 24.720 1.00 89.50 806 GLY A CA 1
ATOM 6122 C C . GLY A 1 806 ? 18.900 3.600 23.570 1.00 89.50 806 GLY A C 1
ATOM 6123 O O . GLY A 1 806 ? 17.899 2.956 23.265 1.00 89.50 806 GLY A O 1
ATOM 6124 N N . GLN A 1 807 ? 19.255 4.712 22.924 1.00 88.25 807 GLN A N 1
ATOM 6125 C CA . GLN A 1 807 ? 18.482 5.211 21.787 1.00 88.25 807 GLN A CA 1
ATOM 6126 C C . GLN A 1 807 ? 18.495 4.209 20.628 1.00 88.25 807 GLN A C 1
ATOM 6128 O O . GLN A 1 807 ? 19.556 3.733 20.227 1.00 88.25 807 GLN A O 1
ATOM 6133 N N . LYS A 1 808 ? 17.317 3.949 20.047 1.00 88.19 808 LYS A N 1
ATOM 6134 C CA . LYS A 1 808 ? 17.132 2.987 18.952 1.00 88.19 808 LYS A CA 1
ATOM 6135 C C . LYS A 1 808 ? 18.102 3.209 17.787 1.00 88.19 808 LYS A C 1
ATOM 6137 O O . LYS A 1 808 ? 18.770 2.263 17.386 1.00 88.19 808 LYS A O 1
ATOM 6142 N N . GLN A 1 809 ? 18.255 4.459 17.344 1.00 89.06 809 GLN A N 1
ATOM 6143 C CA . GLN A 1 809 ? 19.195 4.834 16.285 1.00 89.06 809 GLN A CA 1
ATOM 6144 C C . GLN A 1 809 ? 20.648 4.444 16.618 1.00 89.06 809 GLN A C 1
ATOM 6146 O O . GLN A 1 809 ? 21.319 3.838 15.790 1.00 89.06 809 GLN A O 1
ATOM 6151 N N . MET A 1 810 ? 21.125 4.721 17.839 1.00 91.94 810 MET A N 1
ATOM 6152 C CA . MET A 1 810 ? 22.470 4.319 18.280 1.00 91.94 810 MET A CA 1
ATOM 6153 C C . MET A 1 810 ? 22.620 2.795 18.235 1.00 91.94 810 MET A C 1
ATOM 6155 O O . MET A 1 810 ? 23.581 2.288 17.662 1.00 91.94 810 MET A O 1
ATOM 6159 N N . THR A 1 811 ? 21.642 2.059 18.768 1.00 91.38 811 THR A N 1
ATOM 6160 C CA . THR A 1 811 ? 21.662 0.592 18.777 1.00 91.38 811 THR A CA 1
ATOM 6161 C C . THR A 1 811 ? 21.676 0.005 17.359 1.00 91.38 811 THR A C 1
ATOM 6163 O O . THR A 1 811 ? 22.398 -0.958 17.105 1.00 91.38 811 THR A O 1
ATOM 6166 N N . GLU A 1 812 ? 20.910 0.564 16.421 1.00 92.88 812 GLU A N 1
ATOM 6167 C CA . GLU A 1 812 ? 20.849 0.123 15.018 1.00 92.88 812 GLU A CA 1
ATOM 6168 C C . GLU A 1 812 ? 22.130 0.461 14.236 1.00 92.88 812 GLU A C 1
ATOM 6170 O O . GLU A 1 812 ? 22.663 -0.406 13.536 1.00 92.88 812 GLU A O 1
ATOM 6175 N N . GLU A 1 813 ? 22.686 1.662 14.417 1.00 92.44 813 GLU A N 1
ATOM 6176 C CA . GLU A 1 813 ? 23.953 2.075 13.798 1.00 92.44 813 GLU A CA 1
ATOM 6177 C C . GLU A 1 813 ? 25.137 1.245 14.323 1.00 92.44 813 GLU A C 1
ATOM 6179 O O . GLU A 1 813 ? 25.894 0.695 13.523 1.00 92.44 813 GLU A O 1
ATOM 6184 N N . VAL A 1 814 ? 25.271 1.060 15.645 1.00 92.62 814 VAL A N 1
ATOM 6185 C CA . VAL A 1 814 ? 26.334 0.212 16.222 1.00 92.62 814 VAL A CA 1
ATOM 6186 C C . VAL A 1 814 ? 26.174 -1.247 15.790 1.00 92.62 814 VAL A C 1
ATOM 6188 O O . VAL A 1 814 ? 27.171 -1.879 15.455 1.00 92.62 814 VAL A O 1
ATOM 6191 N N . THR A 1 815 ? 24.948 -1.782 15.712 1.00 94.19 815 THR A N 1
ATOM 6192 C CA . THR A 1 815 ? 24.732 -3.141 15.169 1.00 94.19 815 THR A CA 1
ATOM 6193 C C . THR A 1 815 ? 25.243 -3.248 13.739 1.00 94.19 815 THR A C 1
ATOM 6195 O O . THR A 1 815 ? 25.937 -4.205 13.415 1.00 94.19 815 THR A O 1
ATOM 6198 N N . SER A 1 816 ? 24.918 -2.270 12.892 1.00 93.38 816 SER A N 1
ATOM 6199 C CA . SER A 1 816 ? 25.349 -2.258 11.491 1.00 93.38 816 SER A CA 1
ATOM 6200 C C . SER A 1 816 ? 26.875 -2.238 11.372 1.00 93.38 816 SER A C 1
ATOM 6202 O O . SER A 1 816 ? 27.425 -2.969 10.555 1.00 93.38 816 SER A O 1
ATOM 6204 N N . ILE A 1 817 ? 27.564 -1.474 12.229 1.00 91.38 817 ILE A N 1
ATOM 6205 C CA . ILE A 1 817 ? 29.034 -1.442 12.293 1.00 91.38 817 ILE A CA 1
ATOM 6206 C C . ILE A 1 817 ? 29.596 -2.795 12.757 1.00 91.38 817 ILE A C 1
ATOM 6208 O O . ILE A 1 817 ? 30.495 -3.326 12.114 1.00 91.38 817 ILE A O 1
ATOM 6212 N N . LEU A 1 818 ? 29.055 -3.379 13.834 1.00 92.44 818 LEU A N 1
ATOM 6213 C CA . LEU A 1 818 ? 29.504 -4.673 14.368 1.00 92.44 818 LEU A CA 1
ATOM 6214 C C . LEU A 1 818 ? 29.338 -5.811 13.350 1.00 92.44 818 LEU A C 1
ATOM 6216 O O . LEU A 1 818 ? 30.250 -6.616 13.181 1.00 92.44 818 LEU A O 1
ATOM 6220 N N . VAL A 1 819 ? 28.201 -5.862 12.650 1.00 92.81 819 VAL A N 1
ATOM 6221 C CA . VAL A 1 819 ? 27.925 -6.873 11.616 1.00 92.81 819 VAL A CA 1
ATOM 6222 C C . VAL A 1 819 ? 28.803 -6.655 10.380 1.00 92.81 819 VAL A C 1
ATOM 6224 O O . VAL A 1 819 ? 29.318 -7.626 9.832 1.00 92.81 819 VAL A O 1
ATOM 6227 N N . ALA A 1 820 ? 29.039 -5.404 9.967 1.00 89.56 820 ALA A N 1
ATOM 6228 C CA . ALA A 1 820 ? 29.959 -5.088 8.871 1.00 89.56 820 ALA A CA 1
ATOM 6229 C C . ALA A 1 820 ? 31.420 -5.452 9.197 1.00 89.56 820 ALA A C 1
ATOM 6231 O O . ALA A 1 820 ? 32.147 -5.905 8.316 1.00 89.56 820 ALA A O 1
ATOM 6232 N N . ASP A 1 821 ? 31.829 -5.316 10.462 1.00 87.62 821 ASP A N 1
ATOM 6233 C CA . ASP A 1 821 ? 33.133 -5.767 10.964 1.00 87.62 821 ASP A CA 1
ATOM 6234 C C . ASP A 1 821 ? 33.150 -7.282 11.319 1.00 87.62 821 ASP A C 1
ATOM 6236 O O . ASP A 1 821 ? 34.151 -7.783 11.828 1.00 87.62 821 ASP A O 1
ATOM 6240 N N . GLY A 1 822 ? 32.082 -8.037 11.013 1.00 88.69 822 GLY A N 1
ATOM 6241 C CA . GLY A 1 822 ? 32.045 -9.509 11.032 1.00 88.69 822 GLY A CA 1
ATOM 6242 C C . GLY A 1 822 ? 31.522 -10.177 12.311 1.00 88.69 822 GLY A C 1
ATOM 6243 O O . GLY A 1 822 ? 31.645 -11.395 12.449 1.00 88.69 822 GLY A O 1
ATOM 6244 N N . VAL A 1 823 ? 30.958 -9.426 13.260 1.00 91.19 823 VAL A N 1
ATOM 6245 C CA . VAL A 1 823 ? 30.373 -9.987 14.491 1.00 91.19 823 VAL A CA 1
ATOM 6246 C C . VAL A 1 823 ? 29.029 -10.650 14.179 1.00 91.19 823 VAL A C 1
ATOM 6248 O O . VAL A 1 823 ? 28.152 -10.031 13.573 1.00 91.19 823 VAL A O 1
ATOM 6251 N N . SER A 1 824 ? 28.843 -11.898 14.624 1.00 90.38 824 SER A N 1
ATOM 6252 C CA . SER A 1 824 ? 27.570 -12.613 14.459 1.00 90.38 824 SER A CA 1
ATOM 6253 C C . SER A 1 824 ? 26.423 -11.850 15.122 1.00 90.38 824 SER A C 1
ATOM 6255 O O . SER A 1 824 ? 26.525 -11.464 16.287 1.00 90.38 824 SER A O 1
ATOM 6257 N N . THR A 1 825 ? 25.295 -11.699 14.421 1.00 89.75 825 THR A N 1
ATOM 6258 C CA . THR A 1 825 ? 24.063 -11.120 14.984 1.00 89.75 825 THR A CA 1
ATOM 6259 C C . THR A 1 825 ? 23.555 -11.894 16.199 1.00 89.75 825 THR A C 1
ATOM 6261 O O . THR A 1 825 ? 22.840 -11.330 17.027 1.00 89.75 825 THR A O 1
ATOM 6264 N N . GLU A 1 826 ? 23.943 -13.162 16.346 1.00 88.56 826 GLU A N 1
ATOM 6265 C CA . GLU A 1 826 ? 23.590 -13.976 17.504 1.00 88.56 826 GLU A CA 1
ATOM 6266 C C . GLU A 1 826 ? 24.346 -13.570 18.776 1.00 88.56 826 GLU A C 1
ATOM 6268 O O . GLU A 1 826 ? 23.784 -13.656 19.867 1.00 88.56 826 GLU A O 1
ATOM 6273 N N . ASN A 1 827 ? 25.550 -13.012 18.638 1.00 91.00 827 ASN A N 1
ATOM 6274 C CA . ASN A 1 827 ? 26.361 -12.529 19.758 1.00 91.00 827 ASN A CA 1
ATOM 6275 C C . ASN A 1 827 ? 25.991 -11.086 20.172 1.00 91.00 827 ASN A C 1
ATOM 6277 O O . ASN A 1 827 ? 26.641 -10.505 21.043 1.00 91.00 827 ASN A O 1
ATOM 6281 N N . ILE A 1 828 ? 24.988 -10.475 19.527 1.00 93.44 828 ILE A N 1
ATOM 6282 C CA . ILE A 1 828 ? 24.559 -9.089 19.757 1.00 93.44 828 ILE A CA 1
ATOM 6283 C C . ILE A 1 828 ? 23.277 -9.090 20.599 1.00 93.44 828 ILE A C 1
ATOM 6285 O O . ILE A 1 828 ? 22.162 -9.251 20.096 1.00 93.44 828 ILE A O 1
ATOM 6289 N N . LEU A 1 829 ? 23.438 -8.880 21.903 1.00 93.00 829 LEU A N 1
ATOM 6290 C CA . LEU A 1 829 ? 22.355 -8.797 22.875 1.00 93.00 829 LEU A CA 1
ATOM 6291 C C . LEU A 1 829 ? 21.801 -7.369 22.925 1.00 93.00 829 LEU A C 1
ATOM 6293 O O . LEU A 1 829 ? 22.536 -6.397 23.100 1.00 93.00 829 LEU A O 1
ATOM 6297 N N . LYS A 1 830 ? 20.483 -7.234 22.784 1.00 90.81 830 LYS A N 1
ATOM 6298 C CA . LYS A 1 830 ? 19.778 -5.948 22.800 1.00 90.81 830 LYS A CA 1
ATOM 6299 C C . LYS A 1 830 ? 18.642 -5.993 23.800 1.00 90.81 830 LYS A C 1
ATOM 6301 O O . LYS A 1 830 ? 18.014 -7.035 23.964 1.00 90.81 830 LYS A O 1
ATOM 6306 N N . ASN A 1 831 ? 18.357 -4.847 24.399 1.00 77.69 831 ASN A N 1
ATOM 6307 C CA . ASN A 1 831 ? 17.232 -4.675 25.301 1.00 77.69 831 ASN A CA 1
ATOM 6308 C C . ASN A 1 831 ? 16.554 -3.328 25.016 1.00 77.69 831 ASN A C 1
ATOM 6310 O O . ASN A 1 831 ? 17.243 -2.304 24.937 1.00 77.69 831 ASN A O 1
ATOM 6314 N N . PHE A 1 832 ? 15.237 -3.366 24.810 1.00 59.59 832 PHE A N 1
ATOM 6315 C CA . PHE A 1 832 ? 14.389 -2.274 24.325 1.00 59.59 832 PHE A CA 1
ATOM 6316 C C . PHE A 1 832 ? 13.100 -2.197 25.141 1.00 59.59 832 PHE A C 1
ATOM 6318 O O . PHE A 1 832 ? 12.520 -3.281 25.376 1.00 59.59 832 PHE A O 1
#